Protein AF-A0A2M4ACA2-F1 (afdb_monomer)

Secondary structure (DSSP, 8-state):
--EEEE--SSS-EEEEEEEEPPS----------------------------S------------EEEEEEEEE-----EEEEEEEEPPPTHHHH--------TT---EEEEEEE--GGG-EEEEE-SEE--EEEEEEE-TTEEEEEEEE-GGGSS----S---TTSSPPPPEEEEEEEESS-EEEEEESSSEEE--SSSS--SS-EEEEEEETTTTEEEEEESSEEEEEETTEEEEEEE--SSS-EEEEEEETTEEEEEETT--EEEEEEE--SSS-EEEE-S-----SSPEEEEEEEEE-SS---SS---TT-GGGSS----TTS-SS--PPPPS------TTTTSS--S-S------HHHHHHHGGGS----TTHHHHSPPPPEEEEEEEETTS-EEEEEETTTEEEEEES-GGG--SEE--GGGGS-PPP--TT--THHHHHGGGTTS-SSPPPGGGS-SEEEEEEESGGG-EEEEEEE-SS-EEEEEEEE-SSSSSSEEEEE------------S-HHHHTS----GGGGGGS-HHHHHHHHHHHHHHT---EEEEEEETTEEEEEE-BSS-EEEEE-TT-PEEEEEE-TT--BS-EEEEEETTEEEEEEEE-TT-EEEEEE--TTSB-SSSS-EEEEE-SSEEEEEEEETTTTEEEEEEEEEEE--EEEEE-SSSEEEEE----TTS-PPEEEEEEEEEEETTTTEEPTT--EEPPTTEEEEEEEEEEEE-TTSTTSEEEEEEEEEEE---TTS---EEEEEEEEEE-PPBTTBGGGGEEEEEEEEEEESS-EEEEEEETBEEEEEETTEEEEEEEETTEEEEEEEEE-SS-EEEEEEETTEEEEEESSB-EEEEEEETTTTEEEEEEE--S-B-EEEEEEEEETTEEEEEEEETTSEEEEEE--TTSGGGTTTTBPEEEEEEE-SS-EEEEEEEEPP--GGGGGG--TTSTT-EEEEEEETTS-EEEE-PPPHHHHHHHHHHHHHHHHHSPPGGG--HHHHSS---SS--S---------HHHHHTTTTS-HHHHHHHHHHHTS-HHHHHHHHHHHHHHH---

pLDDT: mean 79.36, std 20.1, range [25.94, 96.56]

Radius of gyration: 36.26 Å; Cα contacts (8 Å, |Δi|>4): 2243; chains: 1; bounding box: 89×97×103 Å

Mean predicted aligned error: 13.57 Å

Nearest PDB structures (foldseek):
  8e3i-assembly1_A  TM=9.617E-01  e=9.626E-98  Homo sapiens
  6bm0-assembly1_A  TM=9.775E-01  e=2.712E-94  Homo sapiens
  6uro-assembly1_A  TM=9.650E-01  e=2.462E-94  Homo sapiens
  8r8r-assembly1_A  TM=9.529E-01  e=4.209E-96  Homo sapiens
  6dnh-assembly1_A  TM=9.650E-01  e=3.893E-93  Homo sapiens

Solvent-accessible surface area (backbone atoms only — not comparable to full-atom values): 61458 Å² total; per-residue (Å²): 137,54,70,47,76,48,86,45,68,42,20,57,22,38,34,32,37,50,42,79,53,81,91,82,73,87,79,74,94,70,95,70,79,87,72,82,84,78,84,86,82,86,91,84,84,92,82,91,82,94,83,71,76,91,72,75,82,76,79,74,84,77,84,49,74,48,78,44,83,76,47,73,47,87,50,58,7,23,26,48,19,58,27,68,39,75,62,81,56,76,76,64,72,76,48,91,63,79,78,75,79,64,86,92,69,70,61,47,33,41,38,29,22,10,20,43,46,71,45,2,20,41,36,39,40,33,68,38,48,71,64,47,73,81,49,74,44,86,45,84,64,62,68,44,55,37,54,33,52,30,67,86,59,46,92,67,98,61,96,73,89,78,74,89,88,79,63,80,78,68,38,35,36,34,39,40,35,16,27,90,62,25,28,51,44,29,41,46,54,98,60,80,42,80,56,85,97,48,52,68,71,43,79,44,32,50,78,48,62,43,55,29,68,90,41,45,27,36,39,42,32,37,50,53,35,42,35,38,27,46,75,59,45,64,74,48,78,46,78,57,87,74,93,53,49,53,47,49,73,26,78,39,73,53,37,39,39,39,28,31,70,76,13,45,62,49,45,30,34,62,45,82,60,105,56,83,70,43,78,41,75,54,88,66,71,73,75,48,76,68,35,40,63,24,56,24,46,32,70,43,43,48,72,58,93,30,69,67,83,75,67,84,73,63,67,82,81,47,90,85,76,81,77,92,83,80,74,85,76,93,76,84,79,83,78,92,84,76,83,87,78,74,88,70,66,83,80,75,71,82,96,79,87,88,82,81,80,79,56,73,68,65,62,59,62,66,63,77,77,60,89,71,72,55,82,64,55,68,80,69,53,85,46,82,73,44,43,36,38,37,40,29,30,71,82,24,31,39,37,34,23,39,54,87,75,61,46,83,50,45,36,30,73,49,58,46,40,44,55,62,59,52,59,59,53,60,69,82,48,85,76,74,79,81,65,94,83,72,71,78,65,67,68,64,59,68,72,64,75,86,60,70,100,65,77,78,58,75,65,38,36,55,67,40,46,46,52,47,56,35,31,60,83,22,57,43,46,37,40,39,36,31,36,61,57,42,72,48,44,27,39,61,45,82,34,93,62,60,65,38,27,46,38,34,36,51,52,91,68,88,73,71,57,44,46,61,82,63,62,54,76,85,58,63,76,61,80,93,71,68,79,88,74,53,88,84,58,62,75,66,60,60,49,53,51,53,48,44,52,49,40,72,48,60,75,40,72,36,77,39,75,53,46,68,85,41,33,37,37,40,37,38,17,62,54,22,33,43,35,37,27,47,75,89,66,59,81,25,63,36,37,50,34,89,91,52,30,26,63,27,58,34,62,37,31,36,87,92,37,71,33,10,29,34,35,26,37,82,88,31,32,43,37,38,29,35,64,62,81,78,46,43,66,90,42,81,44,38,34,32,78,44,81,66,52,27,18,33,50,43,41,34,49,42,76,93,82,62,35,33,42,36,34,37,39,42,78,41,81,36,57,64,49,60,44,77,78,87,84,57,81,43,83,45,72,65,87,77,56,91,87,51,85,65,53,75,36,59,42,27,33,41,34,41,33,40,73,88,80,68,43,69,33,70,98,40,64,45,74,54,55,86,41,30,40,79,60,25,73,40,71,30,49,29,53,31,90,89,36,96,83,39,48,43,75,33,43,37,38,21,20,28,38,63,64,52,91,90,44,89,47,32,11,36,41,39,33,32,37,82,43,84,46,83,44,53,92,97,39,76,66,40,27,58,40,77,40,85,61,39,80,45,81,38,91,26,28,23,33,18,55,44,41,42,87,31,24,44,33,36,25,40,43,44,29,39,38,32,27,40,73,51,96,75,40,76,45,81,64,32,62,44,84,54,80,76,44,40,61,44,47,49,60,56,70,52,36,36,42,39,33,20,51,54,57,20,45,35,36,34,35,56,40,76,94,76,50,41,61,42,83,58,26,29,43,88,59,75,33,45,47,60,33,70,46,73,38,40,45,60,92,46,65,35,39,39,35,24,27,79,68,8,29,42,35,31,32,33,81,46,42,88,42,76,88,12,66,70,24,48,31,47,40,74,56,26,37,32,28,73,76,53,41,41,48,30,68,52,75,44,71,45,66,80,64,82,84,48,63,89,65,70,67,85,71,53,65,71,20,30,36,32,36,36,30,18,48,79,40,48,78,51,72,50,70,79,66,51,69,70,60,45,54,54,51,44,51,48,40,60,51,46,68,74,72,51,90,45,77,95,71,53,57,65,73,70,58,34,43,68,68,68,98,63,93,63,103,64,81,88,52,70,64,68,77,63,60,76,65,49,56,50,54,76,67,44,23,53,66,57,40,50,54,54,22,58,74,72,71,52,58,60,67,59,56,53,46,54,52,51,51,53,52,55,44,66,58,63,71

Sequence (1069 aa):
TEYLFLGSRLGNSLLLRFREKDESLVITIDDSGTVEKEQKRQRLEEEELEVYGSGYKTSVQLTSYIFEVCDSVLNVGPIAHMAVGERICEEEMEEGAEVQFVPNKLDVEVVTASGHGKNGALCVLQSSIKPQVITSFGLSGCLDVWTVFDEAAGPGGVAGARKPEDAPLPNHAFMILSQEGATMVLQTGEEINEIENTGFATDVPTIHVGNIGTNRFIVQVTTKSIRLLQGTRLLQNIPIDLGCPLASVSIVDPYVCVRSSEGRVITLALREGKGTPRLAVNKNTISASPPVIAISAYRDVSGMFTRKLEDSFDVSKGGGATSAYSSGFGSMKPEPNMKIEDEEDLLYGESGRSFKVTSMADMALADKGGGNADFWLKYMQQVKPTYWLLAARDNGNLEIYSMPDLKLAYLISNVGNGNKVLSDSMEFVPLPMAKPGTSQEDATSAFGASFGSGGVPVSLLPKEILMVALGSYGSRPILFIRLEQDLLMYRVFRYAKGHLKLRFKRLTSSVTCPAFRTVPARLANLPDKPASDATESNGKDTQEHATKVQYENISMIRYFGNVSGYAGVAVCGEKPYFLFLTGHGELRSHRLYARTVMKAFAPFNNVNCPNGFLYFDEQYQLKISILPTYLSYDSVWPVRKIPLRSSPKQIVYHRENRVYCVVMDAEEICNKYYRFNGEDKELTEENKGERFLYPMGHQFSVVLVNPAAWEIVPDTAIALEDWEHVVSLKNVSLAYEGARSGLKEYIAVGTNFNYSEDITSRGRLLLYDIIEVVPEPGKPLTKHKFKEVIVKDQKGPVSAISHVCGFLVGAVGQKVYLWQMKDDDLVGVAFIDTNIFVHQMVSIKSLILVADVYKSVSLLRFQDEFRTLSLVSRDYHPLNVYQVEYLVDNTNLGFLVADDQANLITYMYQPESRESFGGQRLLRKGDYHLGQRVNAMFRVQCDFHESDVMRRTLNYDNKHTTFFATLDGGFGFVLPLPEKTYRRLFMLQNVLLTHSPHTCGLNPKAYRTIKQSRALPINPSRCVVDGDLVWSFLELPANEKQEVAKKIGTRIEEICADLMEIEHVAHAF

InterPro domains:
  IPR004871 RSE1/DDB1/CPSF1, C-terminal [PF03178] (699-1034)
  IPR015943 WD40/YVTN repeat-like-containing domain superfamily [G3DSA:2.130.10.10] (599-975)
  IPR050358 RSE1/DDB1/CPSF1 [PTHR10644] (3-1055)
  IPR058543 RSE1/DDB1/CPSF1, second beta-propeller [PF23726] (131-625)

Structure (mmCIF, N/CA/C/O backbone):
data_AF-A0A2M4ACA2-F1
#
_entry.id   AF-A0A2M4ACA2-F1
#
loop_
_atom_site.group_PDB
_atom_site.id
_atom_site.type_symbol
_atom_site.label_atom_id
_atom_site.label_alt_id
_atom_site.label_comp_id
_atom_site.label_asym_id
_atom_site.label_entity_id
_atom_site.label_seq_id
_atom_site.pdbx_PDB_ins_code
_atom_site.Cartn_x
_atom_site.Cartn_y
_atom_site.Cartn_z
_atom_site.occupancy
_atom_site.B_iso_or_equiv
_atom_site.auth_seq_id
_atom_site.auth_comp_id
_atom_site.auth_asym_id
_atom_site.auth_atom_id
_atom_site.pdbx_PDB_model_num
ATOM 1 N N . THR A 1 1 ? 1.004 -35.239 13.442 1.00 54.09 1 THR A N 1
ATOM 2 C CA . THR A 1 1 ? 0.339 -34.156 12.679 1.00 54.09 1 THR A CA 1
ATOM 3 C C . THR A 1 1 ? 1.265 -33.667 11.586 1.00 54.09 1 THR A C 1
ATOM 5 O O . THR A 1 1 ? 2.355 -33.201 11.891 1.00 54.09 1 THR A O 1
ATOM 8 N N . GLU A 1 2 ? 0.848 -33.811 10.332 1.00 80.62 2 GLU A N 1
ATOM 9 C CA . GLU A 1 2 ? 1.687 -33.713 9.131 1.00 80.62 2 GLU A CA 1
ATOM 10 C C . GLU A 1 2 ? 1.414 -32.411 8.352 1.00 80.62 2 GLU A C 1
ATOM 12 O O . GLU A 1 2 ? 0.625 -32.384 7.408 1.00 80.62 2 GLU A O 1
ATOM 17 N N . TYR A 1 3 ? 2.035 -31.302 8.768 1.00 91.19 3 TYR A N 1
ATOM 18 C CA . TYR A 1 3 ? 1.933 -30.010 8.074 1.00 91.19 3 TYR A CA 1
ATOM 19 C C . TYR A 1 3 ? 3.305 -29.515 7.616 1.00 91.19 3 TYR A C 1
ATOM 21 O O . TYR A 1 3 ? 4.304 -29.705 8.309 1.00 91.19 3 TYR A O 1
ATOM 29 N N . LEU A 1 4 ? 3.339 -28.842 6.468 1.00 93.56 4 LEU A N 1
ATOM 30 C CA . LEU A 1 4 ? 4.533 -28.254 5.870 1.00 93.56 4 LEU A CA 1
ATOM 31 C C . LEU A 1 4 ? 4.231 -26.821 5.424 1.00 93.56 4 LEU A C 1
ATOM 33 O O . LEU A 1 4 ? 3.318 -26.599 4.634 1.00 93.56 4 LEU A O 1
ATOM 37 N N . PHE A 1 5 ? 5.004 -25.847 5.902 1.00 95.62 5 PHE A N 1
ATOM 38 C CA . PHE A 1 5 ? 4.910 -24.465 5.432 1.00 95.62 5 PHE A CA 1
ATOM 39 C C . PHE A 1 5 ? 5.977 -24.186 4.371 1.00 95.62 5 PHE A C 1
ATOM 41 O O . PHE A 1 5 ? 7.172 -24.342 4.624 1.00 95.62 5 PHE A O 1
ATOM 48 N N . LEU A 1 6 ? 5.540 -23.749 3.193 1.00 95.56 6 LEU A N 1
ATOM 49 C CA . LEU A 1 6 ? 6.388 -23.384 2.066 1.00 95.56 6 LEU A CA 1
ATOM 50 C C . LEU A 1 6 ? 6.410 -21.863 1.910 1.00 95.56 6 LEU A C 1
ATOM 52 O O . LEU A 1 6 ? 5.546 -21.273 1.257 1.00 95.56 6 LEU A O 1
ATOM 56 N N . GLY A 1 7 ? 7.421 -21.231 2.508 1.00 95.69 7 GLY A N 1
ATOM 57 C CA . GLY A 1 7 ? 7.698 -19.809 2.317 1.00 95.69 7 GLY A CA 1
ATOM 58 C C . GLY A 1 7 ? 8.234 -19.540 0.911 1.00 95.69 7 GLY A C 1
ATOM 59 O O . GLY A 1 7 ? 9.256 -20.103 0.521 1.00 95.69 7 GLY A O 1
ATOM 60 N N . SER A 1 8 ? 7.563 -18.674 0.152 1.00 94.25 8 SER A N 1
ATOM 61 C CA . SER A 1 8 ? 7.957 -18.315 -1.213 1.00 94.25 8 SER A CA 1
ATOM 62 C C . SER A 1 8 ? 8.037 -16.805 -1.389 1.00 94.25 8 SER A C 1
ATOM 64 O O . SER A 1 8 ? 7.089 -16.083 -1.090 1.00 94.25 8 SER A O 1
ATOM 66 N N . ARG A 1 9 ? 9.160 -16.336 -1.945 1.00 92.81 9 ARG A N 1
ATOM 67 C CA . ARG A 1 9 ? 9.325 -14.940 -2.382 1.00 92.81 9 ARG A CA 1
ATOM 68 C C . ARG A 1 9 ? 8.769 -14.672 -3.782 1.00 92.81 9 ARG A C 1
ATOM 70 O O . ARG A 1 9 ? 8.590 -13.516 -4.127 1.00 92.81 9 ARG A O 1
ATOM 77 N N . LEU A 1 10 ? 8.552 -15.721 -4.584 1.00 92.81 10 LEU A N 1
ATOM 78 C CA . LEU A 1 10 ? 8.193 -15.646 -6.011 1.00 92.81 10 LEU A CA 1
ATOM 79 C C . LEU A 1 10 ? 6.691 -15.834 -6.276 1.00 92.81 10 LEU A C 1
ATOM 81 O O . LEU A 1 10 ? 6.248 -15.842 -7.421 1.00 92.81 10 LEU A O 1
ATOM 85 N N . GLY A 1 11 ? 5.916 -16.069 -5.223 1.00 91.31 11 GLY A N 1
ATOM 86 C CA . GLY A 1 11 ? 4.486 -16.332 -5.266 1.00 91.31 11 GLY A CA 1
ATOM 87 C C . GLY A 1 11 ? 3.926 -16.408 -3.851 1.00 91.31 11 GLY A C 1
ATOM 88 O O . GLY A 1 11 ? 4.647 -16.143 -2.890 1.00 91.31 11 GLY A O 1
ATOM 89 N N . ASN A 1 12 ? 2.651 -16.773 -3.718 1.00 94.25 12 ASN A N 1
ATOM 90 C CA . ASN A 1 12 ? 2.028 -16.927 -2.402 1.00 94.25 12 ASN A CA 1
ATOM 91 C C . ASN A 1 12 ? 2.744 -18.028 -1.607 1.00 94.25 12 ASN A C 1
ATOM 93 O O . ASN A 1 12 ? 3.106 -19.067 -2.165 1.00 94.25 12 ASN A O 1
ATOM 97 N N . SER A 1 13 ? 2.941 -17.797 -0.310 1.00 95.31 13 SER A N 1
ATOM 98 C CA . SER A 1 13 ? 3.450 -18.839 0.587 1.00 95.31 13 SER A CA 1
ATOM 99 C C . SER A 1 13 ? 2.301 -19.765 0.970 1.00 95.31 13 SER A C 1
ATOM 101 O O . SER A 1 13 ? 1.192 -19.284 1.190 1.00 95.31 13 SER A O 1
ATOM 103 N N . LEU A 1 14 ? 2.538 -21.073 1.030 1.00 95.62 14 LEU A N 1
ATOM 104 C CA . LEU A 1 14 ? 1.476 -22.071 1.200 1.00 95.62 14 LEU A CA 1
ATOM 105 C C . LEU A 1 14 ? 1.682 -22.883 2.476 1.00 95.62 14 LEU A C 1
ATOM 107 O O . LEU A 1 14 ? 2.800 -23.299 2.779 1.00 95.62 14 LEU A O 1
ATOM 111 N N . LEU A 1 15 ? 0.596 -23.158 3.190 1.00 95.00 15 LEU A N 1
ATOM 112 C CA . LEU A 1 15 ? 0.553 -24.184 4.225 1.00 95.00 15 LEU A CA 1
ATOM 113 C C . LEU A 1 15 ? -0.044 -25.451 3.618 1.00 95.00 15 LEU A C 1
ATOM 115 O O . LEU A 1 15 ? -1.187 -25.443 3.167 1.00 95.00 15 LEU A O 1
ATOM 119 N N . LEU A 1 16 ? 0.720 -26.536 3.621 1.00 94.50 16 LEU A N 1
ATOM 120 C CA . LEU A 1 16 ? 0.303 -27.832 3.107 1.00 94.50 16 LEU A CA 1
ATOM 121 C C . LEU A 1 16 ? 0.031 -28.802 4.255 1.00 94.50 16 LEU A C 1
ATOM 123 O O . LEU A 1 16 ? 0.763 -28.823 5.246 1.00 94.50 16 LEU A O 1
ATOM 127 N N . ARG A 1 17 ? -0.983 -29.645 4.093 1.00 92.44 17 ARG A N 1
ATOM 128 C CA . ARG A 1 17 ? -1.161 -30.880 4.859 1.00 92.44 17 ARG A CA 1
ATOM 129 C C . ARG A 1 17 ? -0.691 -32.034 3.995 1.00 92.44 17 ARG A C 1
ATOM 131 O O . ARG A 1 17 ? -1.136 -32.147 2.855 1.00 92.44 17 ARG A O 1
ATOM 138 N N . PHE A 1 18 ? 0.180 -32.879 4.528 1.00 91.56 18 PHE A N 1
ATOM 139 C CA . PHE A 1 18 ? 0.519 -34.135 3.874 1.00 91.56 18 PHE A CA 1
ATOM 140 C C . PHE A 1 18 ? -0.157 -35.304 4.588 1.00 91.56 18 PHE A C 1
ATOM 142 O O . PHE A 1 18 ? -0.544 -35.187 5.752 1.00 91.56 18 PHE A O 1
ATOM 149 N N . ARG A 1 19 ? -0.421 -36.371 3.835 1.00 89.19 19 ARG A N 1
ATOM 150 C CA . ARG A 1 19 ? -0.948 -37.640 4.339 1.00 89.19 19 ARG A CA 1
ATOM 151 C C . ARG A 1 19 ? -0.249 -38.778 3.624 1.00 89.19 19 ARG A C 1
ATOM 153 O O . ARG A 1 19 ? -0.148 -38.752 2.394 1.00 89.19 19 ARG A O 1
ATOM 160 N N . GLU A 1 20 ? 0.211 -39.763 4.379 1.00 86.56 20 GLU A N 1
ATOM 161 C CA . GLU A 1 20 ? 0.672 -41.028 3.817 1.00 86.56 20 GLU A CA 1
ATOM 162 C C . GLU A 1 20 ? -0.484 -41.724 3.083 1.00 86.56 20 GLU A C 1
ATOM 164 O O . GLU A 1 20 ? -1.621 -41.772 3.560 1.00 86.56 20 GLU A O 1
ATOM 169 N N . LYS A 1 21 ? -0.210 -42.209 1.875 1.00 82.44 21 LYS A N 1
ATOM 170 C CA . LYS A 1 21 ? -1.151 -43.005 1.095 1.00 82.44 21 LYS A CA 1
ATOM 171 C C . LYS A 1 21 ? -1.062 -44.444 1.600 1.00 82.44 21 LYS A C 1
ATOM 173 O O . LYS A 1 21 ? 0.005 -45.042 1.501 1.00 82.44 21 LYS A O 1
ATOM 178 N N . ASP A 1 22 ? -2.172 -44.986 2.100 1.00 69.94 22 ASP A N 1
ATOM 179 C CA . ASP A 1 22 ? -2.232 -46.363 2.604 1.00 69.94 22 ASP A CA 1
ATOM 180 C C . ASP A 1 22 ? -1.674 -47.362 1.565 1.00 69.94 22 ASP A C 1
ATOM 182 O O . ASP A 1 22 ? -2.083 -47.374 0.395 1.00 69.94 22 ASP A O 1
ATOM 186 N N . GLU A 1 23 ? -0.701 -48.177 1.990 1.00 61.72 23 GLU A N 1
ATOM 187 C CA . GLU A 1 23 ? 0.040 -49.131 1.159 1.00 61.72 23 GLU A CA 1
ATOM 188 C C . GLU A 1 23 ? -0.899 -50.097 0.412 1.00 61.72 23 GLU A C 1
ATOM 190 O O . GLU A 1 23 ? -1.490 -51.006 0.990 1.00 61.72 23 GLU A O 1
ATOM 195 N N . SER A 1 24 ? -1.013 -49.939 -0.910 1.00 47.62 24 SER A N 1
ATOM 196 C CA . SER A 1 24 ? -1.605 -50.964 -1.790 1.00 47.62 24 SER A CA 1
ATOM 197 C C . SER A 1 24 ? -0.946 -51.071 -3.170 1.00 47.62 24 SER A C 1
ATOM 199 O O . SER A 1 24 ? -1.452 -51.773 -4.041 1.00 47.62 24 SER A O 1
ATOM 201 N N . LEU A 1 25 ? 0.210 -50.434 -3.387 1.00 46.31 25 LEU A N 1
ATOM 202 C CA . LEU A 1 25 ? 0.979 -50.579 -4.626 1.00 46.31 25 LEU A CA 1
ATOM 203 C C . LEU A 1 25 ? 2.465 -50.761 -4.307 1.00 46.31 25 LEU A C 1
ATOM 205 O O . LEU A 1 25 ? 3.245 -49.814 -4.330 1.00 46.31 25 LEU A O 1
ATOM 209 N N . VAL A 1 26 ? 2.853 -52.006 -4.020 1.00 43.12 26 VAL A N 1
ATOM 210 C CA . VAL A 1 26 ? 4.250 -52.435 -4.135 1.00 43.12 26 VAL A CA 1
ATOM 211 C C . VAL A 1 26 ? 4.572 -52.435 -5.627 1.00 43.12 26 VAL A C 1
ATOM 213 O O . VAL A 1 26 ? 4.203 -53.361 -6.344 1.00 43.12 26 VAL A O 1
ATOM 216 N N . ILE A 1 27 ? 5.200 -51.369 -6.119 1.00 46.69 27 ILE A N 1
ATOM 217 C CA . ILE A 1 27 ? 5.740 -51.348 -7.479 1.00 46.69 27 ILE A CA 1
ATOM 218 C C . ILE A 1 27 ? 7.030 -52.172 -7.437 1.00 46.69 27 ILE A C 1
ATOM 220 O O . ILE A 1 27 ? 8.069 -51.687 -6.987 1.00 46.69 27 ILE A O 1
ATOM 224 N N . THR A 1 28 ? 6.970 -53.437 -7.858 1.00 40.62 28 THR A N 1
ATOM 225 C CA . THR A 1 28 ? 8.178 -54.174 -8.237 1.00 40.62 28 THR A CA 1
ATOM 226 C C . THR A 1 28 ? 8.679 -53.575 -9.545 1.00 40.62 28 THR A C 1
ATOM 228 O O . THR A 1 28 ? 7.932 -53.460 -10.515 1.00 40.62 28 THR A O 1
ATOM 231 N N . ILE A 1 29 ? 9.934 -53.126 -9.568 1.00 44.25 29 ILE A N 1
ATOM 232 C CA . ILE A 1 29 ? 10.605 -52.734 -10.811 1.00 44.25 29 ILE A CA 1
ATOM 233 C C . ILE A 1 29 ? 10.866 -54.035 -11.582 1.00 44.25 29 ILE A C 1
ATOM 235 O O . ILE A 1 29 ? 11.928 -54.638 -11.442 1.00 44.25 29 ILE A O 1
ATOM 239 N N . ASP A 1 30 ? 9.863 -54.510 -12.318 1.00 37.19 30 ASP A N 1
ATOM 240 C CA . ASP A 1 30 ? 10.009 -55.594 -13.283 1.00 37.19 30 ASP A CA 1
ATOM 241 C C . ASP A 1 30 ? 10.263 -54.980 -14.659 1.00 37.19 30 ASP A C 1
ATOM 243 O O . ASP A 1 30 ? 9.390 -54.369 -15.278 1.00 37.19 30 ASP A O 1
ATOM 247 N N . ASP A 1 31 ? 11.498 -55.154 -15.118 1.00 42.00 31 ASP A N 1
ATOM 248 C CA . ASP A 1 31 ? 12.045 -54.716 -16.399 1.00 42.00 31 ASP A CA 1
ATOM 249 C C . ASP A 1 31 ? 11.435 -55.534 -17.561 1.00 42.00 31 ASP A C 1
ATOM 251 O O . ASP A 1 31 ? 12.086 -56.347 -18.215 1.00 42.00 31 ASP A O 1
ATOM 255 N N . SER A 1 32 ? 10.126 -55.383 -17.781 1.00 35.22 32 SER A N 1
ATOM 256 C CA . SER A 1 32 ? 9.380 -56.062 -18.849 1.00 35.22 32 SER A CA 1
ATOM 257 C C . SER A 1 32 ? 8.680 -55.065 -19.769 1.00 35.22 32 SER A C 1
ATOM 259 O O . SER A 1 32 ? 7.472 -55.098 -19.989 1.00 35.22 32 SER A O 1
ATOM 261 N N . GLY A 1 33 ? 9.483 -54.191 -20.377 1.00 33.59 33 GLY A N 1
ATOM 262 C CA . GLY A 1 33 ? 9.130 -53.615 -21.667 1.00 33.59 33 GLY A CA 1
ATOM 263 C C . GLY A 1 33 ? 9.146 -54.722 -22.721 1.00 33.59 33 GLY A C 1
ATOM 264 O O . GLY A 1 33 ? 10.201 -55.252 -23.068 1.00 33.59 33 GLY A O 1
ATOM 265 N N . THR A 1 34 ? 7.975 -55.096 -23.228 1.00 32.22 34 THR A N 1
ATOM 266 C CA . THR A 1 34 ? 7.829 -55.912 -24.435 1.00 32.22 34 THR A CA 1
ATOM 267 C C . THR A 1 34 ? 8.446 -55.175 -25.621 1.00 32.22 34 THR A C 1
ATOM 269 O O . THR A 1 34 ? 7.786 -54.372 -26.275 1.00 32.22 34 THR A O 1
ATOM 272 N N . VAL A 1 35 ? 9.721 -55.447 -25.890 1.00 32.47 35 VAL A N 1
ATOM 273 C CA . VAL A 1 35 ? 10.373 -55.112 -27.156 1.00 32.47 35 VAL A CA 1
ATOM 274 C C . VAL A 1 35 ? 10.042 -56.227 -28.143 1.00 32.47 35 VAL A C 1
ATOM 276 O O . VAL A 1 35 ? 10.388 -57.394 -27.934 1.00 32.47 35 VAL A O 1
ATOM 279 N N . GLU A 1 36 ? 9.328 -55.871 -29.208 1.00 32.69 36 GLU A N 1
ATOM 280 C CA . GLU A 1 36 ? 9.116 -56.742 -30.358 1.00 32.69 36 GLU A CA 1
ATOM 281 C C . GLU A 1 36 ? 10.470 -57.175 -30.941 1.00 32.69 36 GLU A C 1
ATOM 283 O O . GLU A 1 36 ? 11.371 -56.375 -31.186 1.00 32.69 36 GLU A O 1
ATOM 288 N N . LYS A 1 37 ? 10.625 -58.490 -31.116 1.00 31.14 37 LYS A N 1
ATOM 289 C CA . LYS A 1 37 ? 11.830 -59.130 -31.643 1.00 31.14 37 LYS A CA 1
ATOM 290 C C . LYS A 1 37 ? 11.977 -58.866 -33.143 1.00 31.14 37 LYS A C 1
ATOM 292 O O . LYS A 1 37 ? 11.259 -59.482 -33.928 1.00 31.14 37 LYS A O 1
ATOM 297 N N . GLU A 1 38 ? 13.020 -58.142 -33.538 1.00 31.27 38 GLU A N 1
ATOM 298 C CA . GLU A 1 38 ? 13.722 -58.410 -34.798 1.00 31.27 38 GLU A CA 1
ATOM 299 C C . GLU A 1 38 ? 14.926 -59.338 -34.577 1.00 31.27 38 GLU A C 1
ATOM 301 O O . GLU A 1 38 ? 15.543 -59.399 -33.512 1.00 31.27 38 GLU A O 1
ATOM 306 N N . GLN A 1 39 ? 15.189 -60.168 -35.584 1.00 32.06 39 GLN A N 1
ATOM 307 C CA . GLN A 1 39 ? 15.990 -61.383 -35.496 1.00 32.06 39 GLN A CA 1
ATOM 308 C C . GLN A 1 39 ? 17.492 -61.170 -35.760 1.00 32.06 39 GLN A C 1
ATOM 310 O O . GLN A 1 39 ? 17.887 -60.642 -36.790 1.00 32.06 39 GLN A O 1
ATOM 315 N N . LYS A 1 40 ? 18.290 -61.824 -34.900 1.00 33.53 40 LYS A N 1
ATOM 316 C CA . LYS A 1 40 ? 19.587 -62.501 -35.140 1.00 33.53 40 LYS A CA 1
ATOM 317 C C . LYS A 1 40 ? 20.801 -61.674 -35.609 1.00 33.53 40 LYS A C 1
ATOM 319 O O . LYS A 1 40 ? 20.973 -61.438 -36.800 1.00 33.53 40 LYS A O 1
ATOM 324 N N . ARG A 1 41 ? 21.822 -61.633 -34.733 1.00 29.41 41 ARG A N 1
ATOM 325 C CA . ARG A 1 41 ? 23.114 -62.333 -34.954 1.00 29.41 41 ARG A CA 1
ATOM 326 C C . ARG A 1 41 ? 23.899 -62.589 -33.647 1.00 29.41 41 ARG A C 1
ATOM 328 O O . ARG A 1 41 ? 23.688 -61.915 -32.653 1.00 29.41 41 ARG A O 1
ATOM 335 N N . GLN A 1 42 ? 24.696 -63.664 -33.687 1.00 30.62 42 GLN A N 1
ATOM 336 C CA . GLN A 1 42 ? 25.367 -64.459 -32.627 1.00 30.62 42 GLN A CA 1
ATOM 337 C C . GLN A 1 42 ? 26.375 -63.650 -31.778 1.00 30.62 42 GLN A C 1
ATOM 339 O O . GLN A 1 42 ? 27.038 -62.788 -32.338 1.00 30.62 42 GLN A O 1
ATOM 344 N N . ARG A 1 43 ? 26.460 -63.758 -30.439 1.00 30.12 43 ARG A N 1
ATOM 345 C CA . ARG A 1 43 ? 26.841 -64.854 -29.502 1.00 30.12 43 ARG A CA 1
ATOM 346 C C . ARG A 1 43 ? 28.336 -65.229 -29.521 1.00 30.12 43 ARG A C 1
ATOM 348 O O . ARG A 1 43 ? 28.733 -66.013 -30.371 1.00 30.12 43 ARG A O 1
ATOM 355 N N . LEU A 1 44 ? 29.061 -64.697 -28.530 1.00 30.84 44 LEU A N 1
ATOM 356 C CA . LEU A 1 44 ? 30.318 -65.082 -27.844 1.00 30.84 44 LEU A CA 1
ATOM 357 C C . LEU A 1 44 ? 30.332 -64.126 -26.620 1.00 30.84 44 LEU A C 1
ATOM 359 O O . LEU A 1 44 ? 30.053 -62.949 -26.822 1.00 30.84 44 LEU A O 1
ATOM 363 N N . GLU A 1 45 ? 30.548 -64.436 -25.351 1.00 32.22 45 GLU A N 1
ATOM 364 C CA . GLU A 1 45 ? 30.928 -65.600 -24.551 1.00 32.22 45 GLU A CA 1
ATOM 365 C C . GLU A 1 45 ? 30.704 -65.096 -23.102 1.00 32.22 45 GLU A C 1
ATOM 367 O O . GLU A 1 45 ? 31.227 -64.042 -22.742 1.00 32.22 45 GLU A O 1
ATOM 372 N N . GLU A 1 46 ? 29.855 -65.757 -22.309 1.00 36.16 46 GLU A N 1
ATOM 373 C CA . GLU A 1 46 ? 29.813 -65.576 -20.850 1.00 36.16 46 GLU A CA 1
ATOM 374 C C . GLU A 1 46 ? 30.727 -66.639 -20.251 1.00 36.16 46 GLU A C 1
ATOM 376 O O . GLU A 1 46 ? 30.479 -67.816 -20.487 1.00 36.16 46 GLU A O 1
ATOM 381 N N . GLU A 1 47 ? 31.736 -66.236 -19.484 1.00 36.41 47 GLU A N 1
ATOM 382 C CA . GLU A 1 47 ? 32.176 -66.927 -18.268 1.00 36.41 47 GLU A CA 1
ATOM 383 C C . GLU A 1 47 ? 33.228 -66.062 -17.550 1.00 36.41 47 GLU A C 1
ATOM 385 O O . GLU A 1 47 ? 34.071 -65.438 -18.185 1.00 36.41 47 GLU A O 1
ATOM 390 N N . GLU A 1 48 ? 33.146 -66.042 -16.215 1.00 38.38 48 GLU A N 1
ATOM 391 C CA . GLU A 1 48 ? 34.079 -65.426 -15.253 1.00 38.38 48 GLU A CA 1
ATOM 392 C C . GLU A 1 48 ? 33.910 -63.925 -14.940 1.00 38.38 48 GLU A C 1
ATOM 394 O O . GLU A 1 48 ? 34.656 -63.086 -15.431 1.00 38.38 48 GLU A O 1
ATOM 399 N N . LEU A 1 49 ? 32.999 -63.594 -14.005 1.00 39.16 49 LEU A N 1
ATOM 400 C CA . LEU A 1 49 ? 33.338 -62.788 -12.810 1.00 39.16 49 LEU A CA 1
ATOM 401 C C . LEU A 1 49 ? 32.199 -62.777 -11.755 1.00 39.16 49 LEU A C 1
ATOM 403 O O . LEU A 1 49 ? 31.629 -61.740 -11.419 1.00 39.16 49 LEU A O 1
ATOM 407 N N . GLU A 1 50 ? 31.876 -63.932 -11.167 1.00 40.84 50 GLU A N 1
ATOM 408 C CA . GLU A 1 50 ? 31.131 -63.989 -9.895 1.00 40.84 50 GLU A CA 1
ATOM 409 C C . GLU A 1 50 ? 32.103 -63.802 -8.714 1.00 40.84 50 GLU A C 1
ATOM 411 O O . GLU A 1 50 ? 32.549 -64.768 -8.101 1.00 40.84 50 GLU A O 1
ATOM 416 N N . VAL A 1 51 ? 32.477 -62.553 -8.397 1.00 39.34 51 VAL A N 1
ATOM 417 C CA . VAL A 1 51 ? 33.288 -62.226 -7.195 1.00 39.34 51 VAL A CA 1
ATOM 418 C C . VAL A 1 51 ? 32.783 -60.966 -6.473 1.00 39.34 51 VAL A C 1
ATOM 420 O O . VAL A 1 51 ? 33.543 -60.239 -5.847 1.00 39.34 51 VAL A O 1
ATOM 423 N N . TYR A 1 52 ? 31.477 -60.706 -6.494 1.00 38.50 52 TYR A N 1
ATOM 424 C CA . TYR A 1 52 ? 30.839 -59.890 -5.458 1.00 38.50 52 TYR A CA 1
ATOM 425 C C . TYR A 1 52 ? 29.527 -60.561 -5.065 1.00 38.50 52 TYR A C 1
ATOM 427 O O . TYR A 1 52 ? 28.716 -60.900 -5.920 1.00 38.50 52 TYR A O 1
ATOM 435 N N . GLY A 1 53 ? 29.392 -60.840 -3.766 1.00 34.78 53 GLY A N 1
ATOM 436 C CA . GLY A 1 53 ? 28.345 -61.681 -3.199 1.00 34.78 53 GLY A CA 1
ATOM 437 C C . GLY A 1 53 ? 26.929 -61.264 -3.582 1.00 34.78 53 GLY A C 1
ATOM 438 O O . GLY A 1 53 ? 26.676 -60.130 -3.979 1.00 34.78 53 GLY A O 1
ATOM 439 N N . SER A 1 54 ? 26.006 -62.206 -3.409 1.00 39.31 54 SER A N 1
ATOM 440 C CA . SER A 1 54 ? 24.559 -62.028 -3.488 1.00 39.31 54 SER A CA 1
ATOM 441 C C . SER A 1 54 ? 24.094 -60.784 -2.719 1.00 39.31 54 SER A C 1
ATOM 443 O O . SER A 1 54 ? 23.767 -60.829 -1.532 1.00 39.31 54 SER A O 1
ATOM 445 N N . GLY A 1 55 ? 24.054 -59.646 -3.412 1.00 34.88 55 GLY A N 1
ATOM 446 C CA . GLY A 1 55 ? 23.418 -58.437 -2.924 1.00 34.88 55 GLY A CA 1
ATOM 447 C C . GLY A 1 55 ? 21.939 -58.733 -2.746 1.00 34.88 55 GLY A C 1
ATOM 448 O O . GLY A 1 55 ? 21.238 -59.027 -3.714 1.00 34.88 55 GLY A O 1
ATOM 449 N N . TYR A 1 56 ? 21.469 -58.697 -1.501 1.00 37.94 56 TYR A N 1
ATOM 450 C CA . TYR A 1 56 ? 20.048 -58.689 -1.188 1.00 37.94 56 TYR A CA 1
ATOM 451 C C . TYR A 1 56 ? 19.353 -57.678 -2.104 1.00 37.94 56 TYR A C 1
ATOM 453 O O . TYR A 1 56 ? 19.700 -56.497 -2.096 1.00 37.94 56 TYR A O 1
ATOM 461 N N . LYS A 1 57 ? 18.367 -58.131 -2.887 1.00 38.94 57 LYS A N 1
ATOM 462 C CA . LYS A 1 57 ? 17.407 -57.239 -3.542 1.00 38.94 57 LYS A CA 1
ATOM 463 C C . LYS A 1 57 ? 16.703 -56.455 -2.434 1.00 38.94 57 LYS A C 1
ATOM 465 O O . LYS A 1 57 ? 15.766 -56.958 -1.820 1.00 38.94 57 LYS A O 1
ATOM 470 N N . THR A 1 58 ? 17.178 -55.254 -2.126 1.00 41.34 58 THR A N 1
ATOM 471 C CA . THR A 1 58 ? 16.477 -54.334 -1.233 1.00 41.34 58 THR A CA 1
ATOM 472 C C . THR A 1 58 ? 15.238 -53.848 -1.973 1.00 41.34 58 THR A C 1
ATOM 474 O O . THR A 1 58 ? 15.316 -52.919 -2.775 1.00 41.34 58 THR A O 1
ATOM 477 N N . SER A 1 59 ? 14.095 -54.495 -1.746 1.00 45.16 59 SER A N 1
ATOM 478 C CA . SER A 1 59 ? 12.793 -53.910 -2.055 1.00 45.16 59 SER A CA 1
ATOM 479 C C . SER A 1 59 ? 12.643 -52.663 -1.185 1.00 45.16 59 SER A C 1
ATOM 481 O O . SER A 1 59 ? 12.320 -52.763 -0.001 1.00 45.16 59 SER A O 1
ATOM 483 N N . VAL A 1 60 ? 12.958 -51.492 -1.735 1.00 55.56 60 VAL A N 1
ATOM 484 C CA . VAL A 1 60 ? 12.702 -50.226 -1.050 1.00 55.56 60 VAL A CA 1
ATOM 485 C C . VAL A 1 60 ? 11.186 -50.053 -1.027 1.00 55.56 60 VAL A C 1
ATOM 487 O O . VAL A 1 60 ? 10.577 -49.827 -2.070 1.00 55.56 60 VAL A O 1
ATOM 490 N N . GLN A 1 61 ? 10.565 -50.206 0.144 1.00 56.72 61 GLN A N 1
ATOM 491 C CA . GLN A 1 61 ? 9.188 -49.760 0.342 1.00 56.72 61 GLN A CA 1
ATOM 492 C C . GLN A 1 61 ? 9.177 -48.240 0.167 1.00 56.72 61 GLN A C 1
ATOM 494 O O . GLN A 1 61 ? 9.697 -47.501 1.002 1.00 56.72 61 GLN A O 1
ATOM 499 N N . LEU A 1 62 ? 8.658 -47.780 -0.969 1.00 68.94 62 LEU A N 1
ATOM 500 C CA . LEU A 1 62 ? 8.449 -46.364 -1.231 1.00 68.94 62 LEU A CA 1
ATOM 501 C C . LEU A 1 62 ? 7.096 -45.979 -0.635 1.00 68.94 62 LEU A C 1
ATOM 503 O O . LEU A 1 62 ? 6.049 -46.319 -1.187 1.00 68.94 62 LEU A O 1
ATOM 507 N N . THR A 1 63 ? 7.115 -45.269 0.489 1.00 75.62 63 THR A N 1
ATOM 508 C CA . THR A 1 63 ? 5.918 -44.612 1.016 1.00 75.62 63 THR A CA 1
ATOM 509 C C . THR A 1 63 ? 5.592 -43.411 0.127 1.00 75.62 63 THR A C 1
ATOM 511 O O . THR A 1 63 ? 6.473 -42.646 -0.274 1.00 75.62 63 THR A O 1
ATOM 514 N N . SER A 1 64 ? 4.322 -43.261 -0.252 1.00 83.31 64 SER A N 1
ATOM 515 C CA . SER A 1 64 ? 3.873 -42.141 -1.089 1.00 83.31 64 SER A CA 1
ATOM 516 C C . SER A 1 64 ? 3.004 -41.194 -0.274 1.00 83.31 64 SER A C 1
ATOM 518 O O . SER A 1 64 ? 2.205 -41.636 0.547 1.00 83.31 64 SER A O 1
ATOM 520 N N . TYR A 1 65 ? 3.157 -39.891 -0.500 1.00 89.12 65 TYR A N 1
ATOM 521 C CA . TYR A 1 65 ? 2.458 -38.850 0.251 1.00 89.12 65 TYR A CA 1
ATOM 522 C C . TYR A 1 65 ? 1.571 -38.016 -0.671 1.00 89.12 65 TYR A C 1
ATOM 524 O O . TYR A 1 65 ? 1.960 -37.675 -1.790 1.00 89.12 65 TYR A O 1
ATOM 532 N N . ILE A 1 66 ? 0.384 -37.660 -0.185 1.00 90.12 66 ILE A N 1
ATOM 533 C CA . ILE A 1 66 ? -0.548 -36.742 -0.846 1.00 90.12 66 ILE A CA 1
ATOM 534 C C . ILE A 1 66 ? -0.484 -35.401 -0.121 1.00 90.12 66 ILE A C 1
ATOM 536 O O . ILE A 1 66 ? -0.638 -35.358 1.097 1.00 90.12 66 ILE A O 1
ATOM 540 N N . PHE A 1 67 ? -0.284 -34.315 -0.870 1.00 93.06 67 PHE A N 1
ATOM 541 C CA . PHE A 1 67 ? -0.234 -32.950 -0.346 1.00 93.06 67 PHE A CA 1
ATOM 542 C C . PHE A 1 67 ? -1.509 -32.181 -0.709 1.00 93.06 67 PHE A C 1
ATOM 544 O O . PHE A 1 67 ? -1.921 -32.160 -1.866 1.00 93.06 67 PHE A O 1
ATOM 551 N N . GLU A 1 68 ? -2.096 -31.505 0.271 1.00 93.94 68 GLU A N 1
ATOM 552 C CA . GLU A 1 68 ? -3.281 -30.655 0.138 1.00 93.94 68 GLU A CA 1
ATOM 553 C C . GLU A 1 68 ? -2.957 -29.244 0.638 1.00 93.94 68 GLU A C 1
ATOM 555 O O . GLU A 1 68 ? -2.319 -29.087 1.679 1.00 93.94 68 GLU A O 1
ATOM 560 N N . VAL A 1 69 ? -3.381 -28.210 -0.094 1.00 94.50 69 VAL A N 1
ATOM 561 C CA . VAL A 1 69 ? -3.191 -26.811 0.318 1.00 94.50 69 VAL A CA 1
ATOM 562 C C . VAL A 1 69 ? -4.258 -26.442 1.348 1.00 94.50 69 VAL A C 1
ATOM 564 O O . VAL A 1 69 ? -5.444 -26.468 1.039 1.00 94.50 69 VAL A O 1
ATOM 567 N N . CYS A 1 70 ? -3.833 -26.083 2.558 1.00 92.56 70 CYS A N 1
ATOM 568 C CA . CYS A 1 70 ? -4.713 -25.686 3.660 1.00 92.56 70 CYS A CA 1
ATOM 569 C C . CYS A 1 70 ? -4.903 -24.171 3.755 1.00 92.56 70 CYS A C 1
ATOM 571 O O . CYS A 1 70 ? -5.996 -23.714 4.065 1.00 92.56 70 CYS A O 1
ATOM 573 N N . ASP A 1 71 ? -3.832 -23.403 3.546 1.00 92.88 71 ASP A N 1
ATOM 574 C CA . ASP A 1 71 ? -3.845 -21.943 3.663 1.00 92.88 71 ASP A CA 1
ATOM 575 C C . ASP A 1 71 ? -2.817 -21.322 2.706 1.00 92.88 71 ASP A C 1
ATOM 577 O O . ASP A 1 71 ? -1.859 -21.983 2.280 1.00 92.88 71 ASP A O 1
ATOM 581 N N . SER A 1 72 ? -3.005 -20.048 2.373 1.00 92.56 72 SER A N 1
ATOM 582 C CA . SER A 1 72 ? -2.086 -19.275 1.549 1.00 92.56 72 SER A CA 1
ATOM 583 C C . SER A 1 72 ? -1.896 -17.864 2.095 1.00 92.56 72 SER A C 1
ATOM 585 O O . SER A 1 72 ? -2.860 -17.129 2.287 1.00 92.56 72 SER A O 1
ATOM 587 N N . VAL A 1 73 ? -0.643 -17.448 2.252 1.00 92.62 73 VAL A N 1
ATOM 588 C CA . VAL A 1 73 ? -0.285 -16.062 2.558 1.00 92.62 73 VAL A CA 1
ATOM 589 C C . VAL A 1 73 ? -0.012 -15.337 1.249 1.00 92.62 73 VAL A C 1
ATOM 591 O O . VAL A 1 73 ? 0.868 -15.734 0.472 1.00 92.62 73 VAL A O 1
ATOM 594 N N . LEU A 1 74 ? -0.780 -14.277 1.004 1.00 91.69 74 LEU A N 1
ATOM 595 C CA . LEU A 1 74 ? -0.653 -13.466 -0.196 1.00 91.69 74 LEU A CA 1
ATOM 596 C C . LEU A 1 74 ? 0.739 -12.826 -0.281 1.00 91.69 74 LEU A C 1
ATOM 598 O O . LEU A 1 74 ? 1.233 -12.242 0.680 1.00 91.69 74 LEU A O 1
ATOM 602 N N . ASN A 1 75 ? 1.340 -12.898 -1.466 1.00 93.19 75 ASN A N 1
ATOM 603 C CA . ASN A 1 75 ? 2.592 -12.224 -1.781 1.00 93.19 75 ASN A CA 1
ATOM 604 C C . ASN A 1 75 ? 2.469 -11.472 -3.116 1.00 93.19 75 ASN A C 1
ATOM 606 O O . ASN A 1 75 ? 2.002 -12.039 -4.110 1.00 93.19 75 ASN A O 1
ATOM 610 N N . VAL A 1 76 ? 2.900 -10.210 -3.128 1.00 91.62 76 VAL A N 1
ATOM 611 C CA . VAL A 1 76 ? 2.929 -9.320 -4.307 1.00 91.62 76 VAL A CA 1
ATOM 612 C C . VAL A 1 76 ? 4.337 -9.261 -4.931 1.00 91.62 76 VAL A C 1
ATOM 614 O O . VAL A 1 76 ? 4.518 -8.764 -6.037 1.00 91.62 76 VAL A O 1
ATOM 617 N N . GLY A 1 77 ? 5.354 -9.799 -4.255 1.00 89.69 77 GLY A N 1
ATOM 618 C CA . GLY A 1 77 ? 6.728 -9.855 -4.745 1.00 89.69 77 GLY A CA 1
ATOM 619 C C . GLY A 1 77 ? 7.035 -11.077 -5.628 1.00 89.69 77 GLY A C 1
ATOM 620 O O . GLY A 1 77 ? 6.344 -12.098 -5.551 1.00 89.69 77 GLY A O 1
ATOM 621 N N . PRO A 1 78 ? 8.108 -11.007 -6.439 1.00 94.88 78 PRO A N 1
ATOM 622 C CA . PRO A 1 78 ? 8.858 -9.804 -6.801 1.00 94.88 78 PRO A CA 1
ATOM 623 C C . PRO A 1 78 ? 8.053 -8.914 -7.751 1.00 94.88 78 PRO A C 1
ATOM 625 O O . PRO A 1 78 ? 7.344 -9.430 -8.610 1.00 94.88 78 PRO A O 1
ATOM 628 N N . ILE A 1 79 ? 8.195 -7.591 -7.625 1.00 94.88 79 ILE A N 1
ATOM 629 C CA . ILE A 1 79 ? 7.594 -6.635 -8.563 1.00 94.88 79 ILE A CA 1
ATOM 630 C C . ILE A 1 79 ? 8.606 -6.352 -9.676 1.00 94.88 79 ILE A C 1
ATOM 632 O O . ILE A 1 79 ? 9.606 -5.666 -9.457 1.00 94.88 79 ILE A O 1
ATOM 636 N N . ALA A 1 80 ? 8.357 -6.901 -10.865 1.00 92.62 80 ALA A N 1
ATOM 637 C CA . ALA A 1 80 ? 9.214 -6.717 -12.033 1.00 92.62 80 ALA A CA 1
ATOM 638 C C . ALA A 1 80 ? 9.009 -5.334 -12.668 1.00 92.62 80 ALA A C 1
ATOM 640 O O . ALA A 1 80 ? 9.972 -4.632 -12.961 1.00 92.62 80 ALA A O 1
ATOM 641 N N . HIS A 1 81 ? 7.762 -4.904 -12.831 1.00 94.12 81 HIS A N 1
ATOM 642 C CA . HIS A 1 81 ? 7.430 -3.597 -13.391 1.00 94.12 81 HIS A CA 1
ATOM 643 C C . HIS A 1 81 ? 6.101 -3.092 -12.831 1.00 94.12 81 HIS A C 1
ATOM 645 O O . HIS A 1 81 ? 5.314 -3.871 -12.286 1.00 94.12 81 HIS A O 1
ATOM 651 N N . MET A 1 82 ? 5.841 -1.795 -12.977 1.00 93.88 82 MET A N 1
ATOM 652 C CA . MET A 1 82 ? 4.589 -1.172 -12.557 1.00 93.88 82 MET A CA 1
ATOM 653 C C . MET A 1 82 ? 4.056 -0.236 -13.629 1.00 93.88 82 MET A C 1
ATOM 655 O O . MET A 1 82 ? 4.829 0.436 -14.309 1.00 93.88 82 MET A O 1
ATOM 659 N N . ALA A 1 83 ? 2.737 -0.161 -13.730 1.00 92.88 83 ALA A N 1
ATOM 660 C CA . ALA A 1 83 ? 2.036 0.831 -14.523 1.00 92.88 83 ALA A CA 1
ATOM 661 C C . ALA A 1 83 ? 0.926 1.457 -13.682 1.00 92.88 83 ALA A C 1
ATOM 663 O O . ALA A 1 83 ? 0.291 0.786 -12.870 1.00 92.88 83 ALA A O 1
ATOM 664 N N . VAL A 1 84 ? 0.688 2.744 -13.903 1.00 91.25 84 VAL A N 1
ATOM 665 C CA . VAL A 1 84 ? -0.462 3.453 -13.344 1.00 91.25 84 VAL A CA 1
ATOM 666 C C . VAL A 1 84 ? -1.490 3.573 -14.449 1.00 91.25 84 VAL A C 1
ATOM 668 O O . VAL A 1 84 ? -1.141 3.999 -15.552 1.00 91.25 84 VAL A O 1
ATOM 671 N N . GLY A 1 85 ? -2.730 3.198 -14.162 1.00 87.62 85 GLY A N 1
ATOM 672 C CA . GLY A 1 85 ? -3.839 3.443 -15.076 1.00 87.62 85 GLY A CA 1
ATOM 673 C C . GLY A 1 85 ? -5.017 4.080 -14.371 1.00 87.62 85 GLY A C 1
ATOM 674 O O . GLY A 1 85 ? -5.040 4.215 -13.148 1.00 87.62 85 GLY A O 1
ATOM 675 N N . GLU A 1 86 ? -5.960 4.527 -15.186 1.00 84.69 86 GLU A N 1
ATOM 676 C CA . GLU A 1 86 ? -7.230 5.066 -14.722 1.00 84.69 86 GLU A CA 1
ATOM 677 C C . GLU A 1 86 ? -8.113 3.903 -14.275 1.00 84.69 86 GLU A C 1
ATOM 679 O O . GLU A 1 86 ? -8.240 2.899 -14.980 1.00 84.69 86 GLU A O 1
ATOM 684 N N . ARG A 1 87 ? -8.720 4.038 -13.100 1.00 76.25 87 ARG A N 1
ATOM 685 C CA . ARG A 1 87 ? -9.678 3.058 -12.608 1.00 76.25 87 ARG A CA 1
ATOM 686 C C . ARG A 1 87 ? -10.971 3.194 -13.403 1.00 76.25 87 ARG A C 1
ATOM 688 O O . ARG A 1 87 ? -11.605 4.242 -13.370 1.00 76.25 87 ARG A O 1
ATOM 695 N N . ILE A 1 88 ? -11.406 2.108 -14.031 1.00 70.25 88 ILE A N 1
ATOM 696 C CA . ILE A 1 88 ? -12.717 2.045 -14.682 1.00 70.25 88 ILE A CA 1
ATOM 697 C C . ILE A 1 88 ? -13.742 1.552 -13.653 1.00 70.25 88 ILE A C 1
ATOM 699 O O . ILE A 1 88 ? -13.574 0.481 -13.067 1.00 70.25 88 ILE A O 1
ATOM 703 N N . CYS A 1 89 ? -14.784 2.343 -13.393 1.00 58.38 89 CYS A N 1
ATOM 704 C CA . CYS A 1 89 ? -15.936 1.907 -12.601 1.00 58.38 89 CYS A CA 1
ATOM 705 C C . CYS A 1 89 ? -16.971 1.243 -13.520 1.00 58.38 89 CYS A C 1
ATOM 707 O O . CYS A 1 89 ? -17.297 1.790 -14.567 1.00 58.38 89 CYS A O 1
ATOM 709 N N . GLU A 1 90 ? -17.517 0.091 -13.115 1.00 53.25 90 GLU A N 1
ATOM 710 C CA . GLU A 1 90 ? -18.572 -0.616 -13.867 1.00 53.25 90 GLU A CA 1
ATOM 711 C C . GLU A 1 90 ? -19.815 0.275 -14.092 1.00 53.25 90 GLU A C 1
ATOM 713 O O . GLU A 1 90 ? -20.419 0.225 -15.157 1.00 53.25 90 GLU A O 1
ATOM 718 N N . GLU A 1 91 ? -20.121 1.172 -13.143 1.00 50.66 91 GLU A N 1
ATOM 719 C CA . GLU A 1 91 ? -21.209 2.168 -13.218 1.00 50.66 91 GLU A CA 1
ATOM 720 C C . GLU A 1 91 ? -21.050 3.159 -14.396 1.00 50.66 91 GLU A C 1
ATOM 722 O O . GLU A 1 91 ? -22.039 3.621 -14.956 1.00 50.66 91 GLU A O 1
ATOM 727 N N . GLU A 1 92 ? -19.818 3.453 -14.828 1.00 50.22 92 GLU A N 1
ATOM 728 C CA . GLU A 1 92 ? -19.536 4.368 -15.950 1.00 50.22 92 GLU A CA 1
ATOM 729 C C . GLU A 1 92 ? -19.673 3.685 -17.326 1.00 50.22 92 GLU A C 1
ATOM 731 O O . GLU A 1 92 ? -19.545 4.343 -18.358 1.00 50.22 92 GLU A O 1
ATOM 736 N N . MET A 1 93 ? -19.910 2.365 -17.368 1.00 45.56 93 MET A N 1
ATOM 737 C CA . MET A 1 93 ? -20.119 1.623 -18.620 1.00 45.56 93 MET A CA 1
ATOM 738 C C . MET A 1 93 ? -21.591 1.591 -19.058 1.00 45.56 93 MET A C 1
ATOM 740 O O . MET A 1 93 ? -21.852 1.399 -20.247 1.00 45.56 93 MET A O 1
ATOM 744 N N . GLU A 1 94 ? -22.545 1.769 -18.135 1.00 41.66 94 GLU A N 1
ATOM 745 C CA . GLU A 1 94 ? -23.987 1.692 -18.431 1.00 41.66 94 GLU A CA 1
ATOM 746 C C . GLU A 1 94 ? -24.579 3.032 -18.890 1.00 41.66 94 GLU A C 1
ATOM 748 O O . GLU A 1 94 ? -25.466 3.055 -19.746 1.00 41.66 94 GLU A O 1
ATOM 753 N N . GLU A 1 95 ? -24.045 4.156 -18.411 1.00 36.06 95 GLU A N 1
ATOM 754 C CA . GLU A 1 95 ? -24.413 5.482 -18.897 1.00 36.06 95 GLU A CA 1
ATOM 755 C C . GLU A 1 95 ? -23.309 6.021 -19.807 1.00 36.06 95 GLU A C 1
ATOM 757 O O . GLU A 1 95 ? -22.245 6.431 -19.353 1.00 36.06 95 GLU A O 1
ATOM 762 N N . GLY A 1 96 ? -23.583 6.098 -21.113 1.00 32.47 96 GLY A N 1
ATOM 763 C CA . GLY A 1 96 ? -22.788 6.869 -22.078 1.00 32.47 96 GLY A CA 1
ATOM 764 C C . GLY A 1 96 ? -22.856 8.384 -21.835 1.00 32.47 96 GLY A C 1
ATOM 765 O O . GLY A 1 96 ? -22.974 9.156 -22.787 1.00 32.47 96 GLY A O 1
ATOM 766 N N . ALA A 1 97 ? -22.854 8.814 -20.573 1.00 31.16 97 ALA A N 1
ATOM 767 C CA . ALA A 1 97 ? -22.809 10.204 -20.186 1.00 31.16 97 ALA A CA 1
ATOM 768 C C . ALA A 1 97 ? -21.445 10.760 -20.592 1.00 31.16 97 ALA A C 1
ATOM 770 O O . ALA A 1 97 ? -20.397 10.265 -20.176 1.00 31.16 97 ALA A O 1
ATOM 771 N N . GLU A 1 98 ? -21.468 11.786 -21.443 1.00 31.14 98 GLU A N 1
ATOM 772 C CA . GLU A 1 98 ? -20.302 12.597 -21.763 1.00 31.14 98 GLU A CA 1
ATOM 773 C C . GLU A 1 98 ? -19.582 12.947 -20.458 1.00 31.14 98 GLU A C 1
ATOM 775 O O . GLU A 1 98 ? -20.105 13.690 -19.626 1.00 31.14 98 GLU A O 1
ATOM 780 N N . VAL A 1 99 ? -18.395 12.367 -20.262 1.00 35.25 99 VAL A N 1
ATOM 781 C CA . VAL A 1 99 ? -17.558 12.625 -19.095 1.00 35.25 99 VAL A CA 1
ATOM 782 C C . VAL A 1 99 ? -17.235 14.115 -19.104 1.00 35.25 99 VAL A C 1
ATOM 784 O O . VAL A 1 99 ? -16.336 14.570 -19.815 1.00 35.25 99 VAL A O 1
ATOM 787 N N . GLN A 1 100 ? -17.974 14.903 -18.319 1.00 27.88 100 GLN A N 1
ATOM 788 C CA . GLN A 1 100 ? -17.515 16.221 -17.923 1.00 27.88 100 GLN A CA 1
ATOM 789 C C . GLN A 1 100 ? -16.235 15.985 -17.134 1.00 27.88 100 GLN A C 1
ATOM 791 O O . GLN A 1 100 ? -16.257 15.536 -15.991 1.00 27.88 100 GLN A O 1
ATOM 796 N N . PHE A 1 101 ? -15.111 16.232 -17.800 1.00 31.61 101 PHE A N 1
ATOM 797 C CA . PHE A 1 101 ? -13.783 16.228 -17.219 1.00 31.61 101 PHE A CA 1
ATOM 798 C C . PHE A 1 101 ? -13.812 17.203 -16.037 1.00 31.61 101 PHE A C 1
ATOM 800 O O . PHE A 1 101 ? -13.720 18.413 -16.236 1.00 31.61 101 PHE A O 1
ATOM 807 N N . VAL A 1 102 ? -14.010 16.707 -14.813 1.00 35.19 102 VAL A N 1
ATOM 808 C CA . VAL A 1 102 ? -13.826 17.525 -13.615 1.00 35.19 102 VAL A CA 1
ATOM 809 C C . VAL A 1 102 ? -12.313 17.675 -13.472 1.00 35.19 102 VAL A C 1
ATOM 811 O O . VAL A 1 102 ? -11.633 16.682 -13.194 1.00 35.19 102 VAL A O 1
ATOM 814 N N . PRO A 1 103 ? -11.741 18.865 -13.730 1.00 32.53 103 PRO A N 1
ATOM 815 C CA . PRO A 1 103 ? -10.310 19.054 -13.573 1.00 32.53 103 PRO A CA 1
ATOM 816 C C . PRO A 1 103 ? -9.951 18.775 -12.105 1.00 32.53 103 PRO A C 1
ATOM 818 O O . PRO A 1 103 ? -10.655 19.225 -11.204 1.00 32.53 103 PRO A O 1
ATOM 821 N N . ASN A 1 104 ? -8.873 18.020 -11.874 1.00 44.25 104 ASN A N 1
ATOM 822 C CA . ASN A 1 104 ? -8.338 17.629 -10.554 1.00 44.25 104 ASN A CA 1
ATOM 823 C C . ASN A 1 104 ? -8.975 16.399 -9.872 1.00 44.25 104 ASN A C 1
ATOM 825 O O . ASN A 1 104 ? -9.045 16.347 -8.644 1.00 44.25 104 ASN A O 1
ATOM 829 N N . LYS A 1 105 ? -9.427 15.377 -10.609 1.00 52.41 105 LYS A N 1
ATOM 830 C CA . LYS A 1 105 ? -9.737 14.058 -10.021 1.00 52.41 105 LYS A CA 1
ATOM 831 C C . LYS A 1 105 ? -8.991 12.955 -10.777 1.00 52.41 105 LYS A C 1
ATOM 833 O O . LYS A 1 105 ? -9.392 12.575 -11.869 1.00 52.41 105 LYS A O 1
ATOM 838 N N . LEU A 1 106 ? -7.872 12.489 -10.222 1.00 59.25 106 LEU A N 1
ATOM 839 C CA . LEU A 1 106 ? -7.130 11.339 -10.746 1.00 59.25 106 LEU A CA 1
ATOM 840 C C . LEU A 1 106 ? -7.592 10.081 -9.994 1.00 59.25 106 LEU A C 1
ATOM 842 O O . LEU A 1 106 ? -7.061 9.776 -8.933 1.00 59.25 106 LEU A O 1
ATOM 846 N N . ASP A 1 107 ? -8.580 9.359 -10.530 1.00 73.56 107 ASP A N 1
ATOM 847 C CA . ASP A 1 107 ? -8.940 8.012 -10.051 1.00 73.56 107 ASP A CA 1
ATOM 848 C C . ASP A 1 107 ? -7.937 7.024 -10.646 1.00 73.56 107 ASP A C 1
ATOM 850 O O . ASP A 1 107 ? -8.151 6.469 -11.723 1.00 73.56 107 ASP A O 1
ATOM 854 N N . VAL A 1 108 ? -6.798 6.857 -9.979 1.00 81.62 108 VAL A N 1
ATOM 855 C CA . VAL A 1 108 ? -5.689 6.034 -10.472 1.00 81.62 108 VAL A CA 1
ATOM 856 C C . VAL A 1 108 ? -5.488 4.783 -9.629 1.00 81.62 108 VAL A C 1
ATOM 858 O O . VAL A 1 108 ? -5.570 4.815 -8.405 1.00 81.62 108 VAL A O 1
ATOM 861 N N . GLU A 1 109 ? -5.162 3.676 -10.287 1.00 88.00 109 GLU A N 1
ATOM 862 C CA . GLU A 1 109 ? -4.746 2.438 -9.633 1.00 88.00 109 GLU A CA 1
ATOM 863 C C . GLU A 1 109 ? -3.382 1.972 -10.139 1.00 88.00 109 GLU A C 1
ATOM 865 O O . GLU A 1 109 ? -2.954 2.279 -11.260 1.00 88.00 109 GLU A O 1
ATOM 870 N N . VAL A 1 110 ? -2.670 1.243 -9.279 1.00 91.75 110 VAL A N 1
ATOM 871 C CA . VAL A 1 110 ? -1.321 0.762 -9.574 1.00 91.75 110 VAL A CA 1
ATOM 872 C C . VAL A 1 110 ? -1.397 -0.714 -9.918 1.00 91.75 110 VAL A C 1
ATOM 874 O O . VAL A 1 110 ? -1.787 -1.539 -9.094 1.00 91.75 110 VAL A O 1
ATOM 877 N N . VAL A 1 111 ? -0.967 -1.066 -11.123 1.00 94.31 111 VAL A N 1
ATOM 878 C CA . VAL A 1 111 ? -0.880 -2.456 -11.567 1.00 94.31 111 VAL A CA 1
ATOM 879 C C . VAL A 1 111 ? 0.572 -2.876 -11.583 1.00 94.31 111 VAL A C 1
ATOM 881 O O . VAL A 1 111 ? 1.431 -2.230 -12.187 1.00 94.31 111 VAL A O 1
ATOM 884 N N . THR A 1 112 ? 0.846 -3.986 -10.916 1.00 94.62 112 THR A N 1
ATOM 885 C CA . THR A 1 112 ? 2.193 -4.524 -10.761 1.00 94.62 112 THR A CA 1
ATOM 886 C C . THR A 1 112 ? 2.313 -5.865 -11.477 1.00 94.62 112 THR A C 1
ATOM 888 O O . THR A 1 112 ? 1.452 -6.739 -11.351 1.00 94.62 112 THR A O 1
ATOM 891 N N . ALA A 1 113 ? 3.393 -6.027 -12.240 1.00 95.12 113 ALA A N 1
ATOM 892 C CA . ALA A 1 113 ? 3.819 -7.315 -12.768 1.00 95.12 113 ALA A CA 1
ATOM 893 C C . ALA A 1 113 ? 4.531 -8.071 -11.639 1.00 95.12 113 ALA A C 1
ATOM 895 O O . ALA A 1 113 ? 5.645 -7.707 -11.255 1.00 95.12 113 ALA A O 1
ATOM 896 N N . SER A 1 114 ? 3.852 -9.067 -11.071 1.00 94.25 114 SER A N 1
ATOM 897 C CA . SER A 1 114 ? 4.261 -9.763 -9.849 1.00 94.25 114 SER A CA 1
ATOM 898 C C . SER A 1 114 ? 4.536 -11.248 -10.080 1.00 94.25 114 SER A C 1
ATOM 900 O O . SER A 1 114 ? 3.912 -11.887 -10.927 1.00 94.25 114 SER A O 1
ATOM 902 N N . GLY A 1 115 ? 5.414 -11.830 -9.268 1.00 93.25 115 GLY A N 1
ATOM 903 C CA . GLY A 1 115 ? 5.678 -13.268 -9.291 1.00 93.25 115 GLY A CA 1
ATOM 904 C C . GLY A 1 115 ? 6.612 -13.712 -10.421 1.00 93.25 115 GLY A C 1
ATOM 905 O O . GLY A 1 115 ? 7.151 -12.906 -11.174 1.00 93.25 115 GLY A O 1
ATOM 906 N N . HIS A 1 116 ? 6.844 -15.021 -10.510 1.00 93.88 116 HIS A N 1
ATOM 907 C CA . HIS A 1 116 ? 7.726 -15.615 -11.518 1.00 93.88 116 HIS A CA 1
ATOM 908 C C . HIS A 1 116 ? 7.284 -17.038 -11.893 1.00 93.88 116 HIS A C 1
ATOM 910 O O . HIS A 1 116 ? 6.747 -17.783 -11.062 1.00 93.88 116 HIS A O 1
ATOM 916 N N . GLY A 1 117 ? 7.510 -17.403 -13.153 1.00 91.69 117 GLY A N 1
ATOM 917 C CA . GLY A 1 117 ? 7.143 -18.674 -13.766 1.00 91.69 117 GLY A CA 1
ATOM 918 C C . GLY A 1 117 ? 5.655 -18.966 -13.594 1.00 91.69 117 GLY A C 1
ATOM 919 O O . GLY A 1 117 ? 4.802 -18.098 -13.776 1.00 91.69 117 GLY A O 1
ATOM 920 N N . LYS A 1 118 ? 5.347 -20.176 -13.122 1.00 91.62 118 LYS A N 1
ATOM 921 C CA . LYS A 1 118 ? 3.975 -20.635 -12.835 1.00 91.62 118 LYS A CA 1
ATOM 922 C C . LYS A 1 118 ? 3.186 -19.760 -11.851 1.00 91.62 118 LYS A C 1
ATOM 924 O O . LYS A 1 118 ? 1.962 -19.835 -11.821 1.00 91.62 118 LYS A O 1
ATOM 929 N N . ASN A 1 119 ? 3.874 -18.976 -11.017 1.00 93.69 119 ASN A N 1
ATOM 930 C CA . ASN A 1 119 ? 3.259 -18.110 -10.009 1.00 93.69 119 ASN A CA 1
ATOM 931 C C . ASN A 1 119 ? 3.152 -16.647 -10.469 1.00 93.69 119 ASN A C 1
ATOM 933 O O . ASN A 1 119 ? 2.764 -15.794 -9.666 1.00 93.69 119 ASN A O 1
ATOM 937 N N . GLY A 1 120 ? 3.521 -16.347 -11.718 1.00 94.44 120 GLY A N 1
ATOM 938 C CA . GLY A 1 120 ? 3.404 -15.009 -12.278 1.00 94.44 120 GLY A CA 1
ATOM 939 C C . GLY A 1 120 ? 1.947 -14.551 -12.377 1.00 94.44 120 GLY A C 1
ATOM 940 O O . GLY A 1 120 ? 1.036 -15.322 -12.708 1.00 94.44 120 GLY A O 1
ATOM 941 N N . ALA A 1 121 ? 1.723 -13.295 -12.006 1.00 95.06 121 ALA A N 1
ATOM 942 C CA . ALA A 1 121 ? 0.411 -12.694 -11.835 1.00 95.06 121 ALA A CA 1
ATOM 943 C C . ALA A 1 121 ? 0.468 -11.169 -11.997 1.00 95.06 121 ALA A C 1
ATOM 945 O O . ALA A 1 121 ? 1.491 -10.537 -11.727 1.00 95.06 121 ALA A O 1
ATOM 946 N N . LEU A 1 122 ? -0.659 -10.558 -12.349 1.00 95.31 122 LEU A N 1
ATOM 947 C CA . LEU A 1 122 ? -0.845 -9.115 -12.190 1.00 95.31 122 LEU A CA 1
ATOM 948 C C . LEU A 1 122 ? -1.478 -8.851 -10.829 1.00 95.31 122 LEU A C 1
ATOM 950 O O . LEU A 1 122 ? -2.475 -9.482 -10.483 1.00 95.31 122 LEU A O 1
ATOM 954 N N . CYS A 1 123 ? -0.914 -7.931 -10.053 1.00 94.50 123 CYS A N 1
ATOM 955 C CA . CYS A 1 123 ? -1.551 -7.451 -8.830 1.00 94.50 123 CYS A CA 1
ATOM 956 C C . CYS A 1 123 ? -1.999 -6.004 -9.032 1.00 94.50 123 CYS A C 1
ATOM 958 O O . CYS A 1 123 ? -1.161 -5.119 -9.218 1.00 94.50 123 CYS A O 1
ATOM 960 N N . VAL A 1 124 ? -3.312 -5.787 -8.982 1.00 93.44 124 VAL A N 1
ATOM 961 C CA . VAL A 1 124 ? -3.941 -4.463 -8.987 1.00 93.44 124 VAL A CA 1
ATOM 962 C C . VAL A 1 124 ? -4.037 -4.002 -7.544 1.00 93.44 124 VAL A C 1
ATOM 964 O O . VAL A 1 124 ? -4.679 -4.665 -6.727 1.00 93.44 124 VAL A O 1
ATOM 967 N N . LEU A 1 125 ? -3.355 -2.911 -7.230 1.00 91.25 125 LEU A N 1
ATOM 968 C CA . LEU A 1 125 ? -3.239 -2.347 -5.897 1.00 91.25 125 LEU A CA 1
ATOM 969 C C . LEU A 1 125 ? -3.999 -1.025 -5.838 1.00 91.25 125 LEU A C 1
ATOM 971 O O . LEU A 1 125 ? -3.802 -0.139 -6.674 1.00 91.25 125 LEU A O 1
ATOM 975 N N . GLN A 1 126 ? -4.828 -0.891 -4.810 1.00 87.62 126 GLN A N 1
ATOM 976 C CA . GLN A 1 126 ? -5.560 0.331 -4.506 1.00 87.62 126 GLN A CA 1
ATOM 977 C C . GLN A 1 126 ? -5.123 0.810 -3.120 1.00 87.62 126 GLN A C 1
ATOM 979 O O . GLN A 1 126 ? -4.941 0.007 -2.216 1.00 87.62 126 GLN A O 1
ATOM 984 N N . SER A 1 127 ? -4.904 2.104 -2.936 1.00 80.88 127 SER A N 1
ATOM 985 C CA . SER A 1 127 ? -4.580 2.699 -1.623 1.00 80.88 127 SER A CA 1
ATOM 986 C C . SER A 1 127 ? -5.830 2.903 -0.756 1.00 80.88 127 SER A C 1
ATOM 988 O O . SER A 1 127 ? -5.740 2.972 0.471 1.00 80.88 127 SER A O 1
ATOM 990 N N . SER A 1 128 ? -6.989 3.060 -1.401 1.00 83.31 128 SER A N 1
ATOM 991 C CA . SER A 1 128 ? -8.240 3.482 -0.794 1.00 83.31 128 SER A CA 1
ATOM 992 C C . SER A 1 128 ? -9.409 2.631 -1.290 1.00 83.31 128 SER A C 1
ATOM 994 O O . SER A 1 128 ? -9.402 2.082 -2.395 1.00 83.31 128 SER A O 1
ATOM 996 N N . ILE A 1 129 ? -10.425 2.486 -0.443 1.00 85.50 129 ILE A N 1
ATOM 997 C CA . ILE A 1 129 ? -11.633 1.726 -0.764 1.00 85.50 129 ILE A CA 1
ATOM 998 C C . ILE A 1 129 ? -12.636 2.672 -1.408 1.00 85.50 129 ILE A C 1
ATOM 1000 O O . ILE A 1 129 ? -13.127 3.585 -0.752 1.00 85.50 129 ILE A O 1
ATOM 1004 N N . LYS A 1 130 ? -13.003 2.424 -2.665 1.00 83.81 130 LYS A N 1
ATOM 1005 C CA . LYS A 1 130 ? -14.181 3.040 -3.291 1.00 83.81 130 LYS A CA 1
ATOM 1006 C C . LYS A 1 130 ? -15.337 2.042 -3.193 1.00 83.81 130 LYS A C 1
ATOM 1008 O O . LYS A 1 130 ? -15.241 0.979 -3.814 1.00 83.81 130 LYS A O 1
ATOM 1013 N N . PRO A 1 131 ? -16.365 2.319 -2.379 1.00 85.81 131 PRO A N 1
ATOM 1014 C CA . PRO A 1 131 ? -17.514 1.438 -2.272 1.00 85.81 131 PRO A CA 1
ATOM 1015 C C . PRO A 1 131 ? -18.399 1.575 -3.515 1.00 85.81 131 PRO A C 1
ATOM 1017 O O . PRO A 1 131 ? -18.445 2.645 -4.121 1.00 85.81 131 PRO A O 1
ATOM 1020 N N . GLN A 1 132 ? -19.083 0.497 -3.891 1.00 86.75 132 GLN A N 1
ATOM 1021 C CA . GLN A 1 132 ? -20.049 0.504 -4.989 1.00 86.75 132 GLN A CA 1
ATOM 1022 C C . GLN A 1 132 ? -21.380 1.029 -4.454 1.00 86.75 132 GLN A C 1
ATOM 1024 O O . GLN A 1 132 ? -21.920 0.452 -3.502 1.00 86.75 132 GLN A O 1
ATOM 1029 N N . VAL A 1 133 ? -21.877 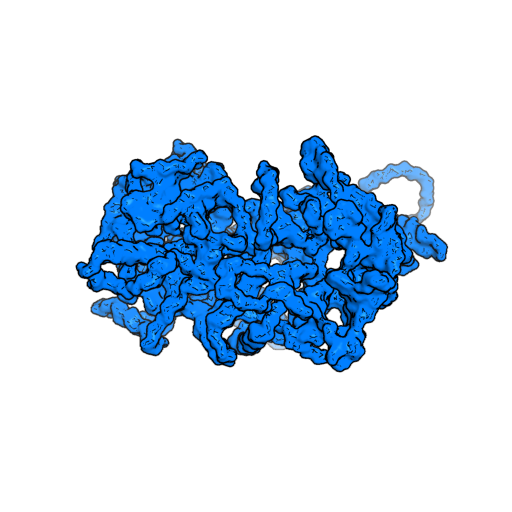2.138 -5.004 1.00 86.50 133 VAL A N 1
ATOM 1030 C CA . VAL A 1 133 ? -23.083 2.804 -4.497 1.00 86.50 133 VAL A CA 1
ATOM 1031 C C . VAL A 1 133 ? -24.270 2.316 -5.309 1.00 86.50 133 VAL A C 1
ATOM 1033 O O . VAL A 1 133 ? -24.408 2.647 -6.476 1.00 86.50 133 VAL A O 1
ATOM 1036 N N . ILE A 1 134 ? -25.160 1.556 -4.676 1.00 87.44 134 ILE A N 1
ATOM 1037 C CA . ILE A 1 134 ? -26.340 1.016 -5.365 1.00 87.44 134 ILE A CA 1
ATOM 1038 C C . ILE A 1 134 ? -27.409 2.102 -5.484 1.00 87.44 134 ILE A C 1
ATOM 1040 O O . ILE A 1 134 ? -27.983 2.321 -6.543 1.00 87.44 134 ILE A O 1
ATOM 1044 N N . THR A 1 135 ? -27.682 2.796 -4.377 1.00 86.69 135 THR A N 1
ATOM 1045 C CA . THR A 1 135 ? -28.697 3.854 -4.312 1.00 86.69 135 THR A CA 1
ATOM 1046 C C . THR A 1 135 ? -28.278 4.945 -3.337 1.00 86.69 135 THR A C 1
ATOM 1048 O O . THR A 1 135 ? -27.640 4.663 -2.316 1.00 86.69 135 THR A O 1
ATOM 1051 N N . SER A 1 136 ? -28.709 6.180 -3.598 1.00 88.00 136 SER A N 1
ATOM 1052 C CA . SER A 1 136 ? -28.533 7.308 -2.679 1.00 88.00 136 SER A CA 1
ATOM 1053 C C . SER A 1 136 ? -29.844 8.057 -2.429 1.00 88.00 136 SER A C 1
ATOM 1055 O O . SER A 1 136 ? -30.661 8.204 -3.336 1.00 88.00 136 SER A O 1
ATOM 1057 N N . PHE A 1 137 ? -30.043 8.521 -1.193 1.00 86.06 137 PHE A N 1
ATOM 1058 C CA . PHE A 1 137 ? -31.222 9.275 -0.761 1.00 86.06 137 PHE A CA 1
ATOM 1059 C C . PHE A 1 137 ? -30.804 10.574 -0.072 1.00 86.06 137 PHE A C 1
ATOM 1061 O O . PHE A 1 137 ? -29.973 10.560 0.837 1.00 86.06 137 PHE A O 1
ATOM 1068 N N . GLY A 1 138 ? -31.418 11.696 -0.442 1.00 84.88 138 GLY A N 1
ATOM 1069 C CA . GLY A 1 138 ? -31.178 12.977 0.221 1.00 84.88 138 GLY A CA 1
ATOM 1070 C C . GLY A 1 138 ? -32.044 13.144 1.459 1.00 84.88 138 GLY A C 1
ATOM 1071 O O . GLY A 1 138 ? -33.247 13.349 1.331 1.00 84.88 138 GLY A O 1
ATOM 1072 N N . LEU A 1 139 ? -31.439 13.096 2.648 1.00 84.50 139 LEU A N 1
ATOM 1073 C CA . LEU A 1 139 ? -32.152 13.206 3.922 1.00 84.50 139 LEU A CA 1
ATOM 1074 C C . LEU A 1 139 ? -31.541 14.317 4.782 1.00 84.50 139 LEU A C 1
ATOM 1076 O O . LEU A 1 139 ? -30.567 14.114 5.502 1.00 84.50 139 LEU A O 1
ATOM 1080 N N . SER A 1 140 ? -32.122 15.516 4.737 1.00 78.25 140 SER A N 1
ATOM 1081 C CA . SER A 1 140 ? -31.633 16.654 5.522 1.00 78.25 140 SER A CA 1
ATOM 1082 C C . SER A 1 140 ? -31.876 16.472 7.025 1.00 78.25 140 SER A C 1
ATOM 1084 O O . SER A 1 140 ? -32.961 16.066 7.430 1.00 78.25 140 SER A O 1
ATOM 1086 N N . GLY A 1 141 ? -30.902 16.851 7.857 1.00 76.19 141 GLY A N 1
ATOM 1087 C CA . GLY A 1 141 ? -31.077 16.922 9.316 1.00 76.19 141 GLY A CA 1
ATOM 1088 C C . GLY A 1 141 ? -30.957 15.589 10.063 1.00 76.19 141 GLY A C 1
ATOM 1089 O O . GLY A 1 141 ? -31.279 15.537 11.249 1.00 76.19 141 GLY A O 1
ATOM 1090 N N . CYS A 1 142 ? -30.488 14.525 9.403 1.00 83.06 142 CYS A N 1
ATOM 1091 C CA . CYS A 1 142 ? -30.183 13.252 10.058 1.00 83.06 142 CYS A CA 1
ATOM 1092 C C . CYS A 1 142 ? -28.832 13.316 10.788 1.00 83.06 142 CYS A C 1
ATOM 1094 O O . CYS A 1 142 ? -27.816 13.716 10.216 1.00 83.06 142 CYS A O 1
ATOM 1096 N N . LEU A 1 143 ? -28.834 12.904 12.053 1.00 82.00 143 LEU A N 1
ATOM 1097 C CA . LEU A 1 143 ? -27.671 12.833 12.934 1.00 82.00 143 LEU A CA 1
ATOM 1098 C C . LEU A 1 143 ? -26.980 11.473 12.842 1.00 82.00 143 LEU A C 1
ATOM 1100 O O . LEU A 1 143 ? -25.760 11.401 12.725 1.00 82.00 143 LEU A O 1
ATOM 1104 N N . ASP A 1 144 ? -27.767 10.401 12.932 1.00 88.44 144 ASP A N 1
ATOM 1105 C CA . ASP A 1 144 ? -27.261 9.044 13.121 1.00 88.44 144 ASP A CA 1
ATOM 1106 C C . ASP A 1 144 ? -28.225 8.001 12.538 1.00 88.44 144 ASP A C 1
ATOM 1108 O O . ASP A 1 144 ? -29.404 8.290 12.301 1.00 88.44 144 ASP A O 1
ATOM 1112 N N . VAL A 1 145 ? -27.718 6.790 12.308 1.00 91.94 145 VAL A N 1
ATOM 1113 C CA . VAL A 1 145 ? -28.452 5.686 11.681 1.00 91.94 145 VAL A CA 1
ATOM 1114 C C . VAL A 1 145 ? -28.168 4.352 12.362 1.00 91.94 145 VAL A C 1
ATOM 1116 O O . VAL A 1 145 ? -27.026 4.032 12.694 1.00 91.94 145 VAL A O 1
ATOM 1119 N N . TRP A 1 146 ? -29.217 3.545 12.518 1.00 93.38 146 TRP A N 1
ATOM 1120 C CA . TRP A 1 146 ? -29.128 2.157 12.968 1.00 93.38 146 TRP A CA 1
ATOM 1121 C C . TRP A 1 146 ? -29.991 1.247 12.115 1.00 93.38 146 TRP A C 1
ATOM 1123 O O . TRP A 1 146 ? -31.022 1.644 11.577 1.00 93.38 146 TRP A O 1
ATOM 1133 N N . THR A 1 147 ? -29.581 -0.007 12.049 1.00 92.88 147 THR A N 1
ATOM 1134 C CA . THR A 1 147 ? -30.295 -1.083 11.376 1.00 92.88 147 THR A CA 1
ATOM 1135 C C . THR A 1 147 ? -30.560 -2.185 12.393 1.00 92.88 147 THR A C 1
ATOM 1137 O O . THR A 1 147 ? -29.732 -2.453 13.267 1.00 92.88 147 THR A O 1
ATOM 1140 N N . VAL A 1 148 ? -31.744 -2.794 12.330 1.00 91.75 148 VAL A N 1
ATOM 1141 C CA . VAL A 1 148 ? -32.155 -3.828 13.288 1.00 91.75 148 VAL A CA 1
ATOM 1142 C C . VAL A 1 148 ? -32.844 -4.999 12.604 1.00 91.75 148 VAL A C 1
ATOM 1144 O O . VAL A 1 148 ? -33.520 -4.853 11.582 1.00 91.75 148 VAL A O 1
ATOM 1147 N N . PHE A 1 149 ? -32.675 -6.172 13.203 1.00 89.25 149 PHE A N 1
ATOM 1148 C CA . PHE A 1 149 ? -33.348 -7.403 12.801 1.00 89.25 149 PHE A CA 1
ATOM 1149 C C . PHE A 1 149 ? -34.708 -7.543 13.490 1.00 89.25 149 PHE A C 1
ATOM 1151 O O . PHE A 1 149 ? -34.894 -7.041 14.603 1.00 89.25 149 PHE A O 1
ATOM 1158 N N . ASP A 1 150 ? -35.620 -8.269 12.848 1.00 82.88 150 ASP A N 1
ATOM 1159 C CA . ASP A 1 150 ? -36.885 -8.712 13.435 1.00 82.88 150 ASP A CA 1
ATOM 1160 C C . ASP A 1 150 ? -37.082 -10.215 13.190 1.00 82.88 150 ASP A C 1
ATOM 1162 O O . ASP A 1 150 ? -36.733 -10.738 12.129 1.00 82.88 150 ASP A O 1
ATOM 1166 N N . GLU A 1 151 ? -37.658 -10.909 14.170 1.00 67.19 151 GLU A N 1
ATOM 1167 C CA . GLU A 1 151 ? -37.915 -12.357 14.137 1.00 67.19 151 GLU A CA 1
ATOM 1168 C C . GLU A 1 151 ? -38.874 -12.735 12.994 1.00 67.19 151 GLU A C 1
ATOM 1170 O O . GLU A 1 151 ? -38.758 -13.809 12.404 1.00 67.19 151 GLU A O 1
ATOM 1175 N N . ALA A 1 152 ? -39.790 -11.830 12.635 1.00 52.00 152 ALA A N 1
ATOM 1176 C CA . ALA A 1 152 ? -40.791 -12.048 11.593 1.00 52.00 152 ALA A CA 1
ATOM 1177 C C . ALA A 1 152 ? -40.237 -11.996 10.152 1.00 52.00 152 ALA A C 1
ATOM 1179 O O . ALA A 1 152 ? -40.918 -12.450 9.235 1.00 52.00 152 ALA A O 1
ATOM 1180 N N . ALA A 1 153 ? -39.028 -11.463 9.942 1.00 46.28 153 ALA A N 1
ATOM 1181 C CA . ALA A 1 153 ? -38.457 -11.207 8.612 1.00 46.28 153 ALA A CA 1
ATOM 1182 C C . ALA A 1 153 ? -37.488 -12.302 8.109 1.00 46.28 153 ALA A C 1
ATOM 1184 O O . ALA A 1 153 ? -36.858 -12.143 7.063 1.00 46.28 153 ALA A O 1
ATOM 1185 N N . GLY A 1 154 ? -37.345 -13.418 8.836 1.00 42.12 154 GLY A N 1
ATOM 1186 C CA . GLY A 1 154 ? -36.574 -14.578 8.375 1.00 42.12 154 GLY A CA 1
ATOM 1187 C C . GLY A 1 154 ? -37.284 -15.348 7.245 1.00 42.12 154 GLY A C 1
ATOM 1188 O O . GLY A 1 154 ? -38.516 -15.351 7.184 1.00 42.12 154 GLY A O 1
ATOM 1189 N N . PRO A 1 155 ? -36.549 -16.038 6.350 1.00 34.94 155 PRO A N 1
ATOM 1190 C CA . PRO A 1 155 ? -37.149 -16.794 5.258 1.00 34.94 155 PRO A CA 1
ATOM 1191 C C . PRO A 1 155 ? -37.891 -18.019 5.812 1.00 34.94 155 PRO A C 1
ATOM 1193 O O . PRO A 1 155 ? -37.293 -19.052 6.097 1.00 34.94 155 PRO A O 1
ATOM 1196 N N . GLY A 1 156 ? -39.210 -17.893 5.951 1.00 33.62 156 GLY A N 1
ATOM 1197 C CA . GLY A 1 156 ? -40.130 -18.992 6.236 1.00 33.62 156 GLY A CA 1
ATOM 1198 C C . GLY A 1 156 ? -40.212 -19.381 7.713 1.00 33.62 156 GLY A C 1
ATOM 1199 O O . GLY A 1 156 ? -39.302 -19.981 8.277 1.00 33.62 156 GLY A O 1
ATOM 1200 N N . GLY A 1 157 ? -41.373 -19.127 8.319 1.00 30.77 157 GLY A N 1
ATOM 1201 C CA . GLY A 1 157 ? -41.773 -19.685 9.609 1.00 30.77 157 GLY A CA 1
ATOM 1202 C C . GLY A 1 157 ? -41.907 -21.210 9.568 1.00 30.77 157 GLY A C 1
ATOM 1203 O O . GLY A 1 157 ? -43.015 -21.741 9.552 1.00 30.77 157 GLY A O 1
ATOM 1204 N N . VAL A 1 158 ? -40.781 -21.922 9.584 1.00 29.11 158 VAL A N 1
ATOM 1205 C CA . VAL A 1 158 ? -40.726 -23.359 9.849 1.00 29.11 158 VAL A CA 1
ATOM 1206 C C . VAL A 1 158 ? -39.908 -23.563 11.114 1.00 29.11 158 VAL A C 1
ATOM 1208 O O . VAL A 1 158 ? -38.679 -23.567 11.120 1.00 29.11 158 VAL A O 1
ATOM 1211 N N . ALA A 1 159 ? -40.629 -23.732 12.219 1.00 32.66 159 ALA A N 1
ATOM 1212 C CA . ALA A 1 159 ? -40.082 -24.299 13.434 1.00 32.66 159 ALA A CA 1
ATOM 1213 C C . ALA A 1 159 ? -39.594 -25.724 13.127 1.00 32.66 159 ALA A C 1
ATOM 1215 O O . ALA A 1 159 ? -40.385 -26.663 13.072 1.00 32.66 159 ALA A O 1
ATOM 1216 N N . GLY A 1 160 ? -38.290 -25.878 12.909 1.00 33.62 160 GLY A N 1
ATOM 1217 C CA . GLY A 1 160 ? -37.646 -27.183 12.802 1.00 33.62 160 GLY A CA 1
ATOM 1218 C C . GLY A 1 160 ? -36.654 -27.289 11.648 1.00 33.62 160 GLY A C 1
ATOM 1219 O O . GLY A 1 160 ? -37.028 -27.189 10.490 1.00 33.62 160 GLY A O 1
ATOM 1220 N N . ALA A 1 161 ? -35.413 -27.624 12.011 1.00 30.50 161 ALA A N 1
ATOM 1221 C CA . ALA A 1 161 ? -34.331 -28.127 11.161 1.00 30.50 161 ALA A CA 1
ATOM 1222 C C . ALA A 1 161 ? -33.469 -27.100 10.398 1.00 30.50 161 ALA A C 1
ATOM 1224 O O . ALA A 1 161 ? -33.683 -26.831 9.222 1.00 30.50 161 ALA A O 1
ATOM 1225 N N . ARG A 1 162 ? -32.361 -26.684 11.031 1.00 29.27 162 ARG A N 1
ATOM 1226 C CA . ARG A 1 162 ? -30.970 -26.909 10.566 1.00 29.27 162 ARG A CA 1
ATOM 1227 C C . ARG A 1 162 ? -29.982 -26.375 11.612 1.00 29.27 162 ARG A C 1
ATOM 1229 O O . ARG A 1 162 ? -30.343 -25.546 12.440 1.00 29.27 162 ARG A O 1
ATOM 1236 N N . LYS A 1 163 ? -28.764 -26.928 11.641 1.00 30.95 163 LYS A N 1
ATOM 1237 C CA . LYS A 1 163 ? -27.692 -26.488 12.553 1.00 30.95 163 LYS A CA 1
ATOM 1238 C C . LYS A 1 163 ? -27.384 -24.989 12.332 1.00 30.95 163 LYS A C 1
ATOM 1240 O O . LYS A 1 163 ? -27.501 -24.547 11.192 1.00 30.95 163 LYS A O 1
ATOM 1245 N N . PRO A 1 164 ? -26.960 -24.229 13.364 1.00 39.66 164 PRO A N 1
ATOM 1246 C CA . PRO A 1 164 ? -26.855 -22.765 13.313 1.00 39.66 164 PRO A CA 1
ATOM 1247 C C . PRO A 1 164 ? -25.738 -22.206 12.419 1.00 39.66 164 PRO A C 1
ATOM 1249 O O . PRO A 1 164 ? -25.606 -20.992 12.339 1.00 39.66 164 PRO A O 1
ATOM 1252 N N . GLU A 1 165 ? -24.898 -23.049 11.816 1.00 35.94 165 GLU A N 1
ATOM 1253 C CA . GLU A 1 165 ? -23.624 -22.610 11.226 1.00 35.94 165 GLU A CA 1
ATOM 1254 C C . GLU A 1 165 ? -23.716 -22.268 9.725 1.00 35.94 165 GLU A C 1
ATOM 1256 O O . GLU A 1 165 ? -22.857 -21.542 9.246 1.00 35.94 165 GLU A O 1
ATOM 1261 N N . ASP A 1 166 ? -24.789 -22.672 9.023 1.00 33.59 166 ASP A N 1
ATOM 1262 C CA . ASP A 1 166 ? -24.953 -22.476 7.563 1.00 33.59 166 ASP A CA 1
ATOM 1263 C C . ASP A 1 166 ? -26.278 -21.783 7.150 1.00 33.59 166 ASP A C 1
ATOM 1265 O O . ASP A 1 166 ? -26.687 -21.839 5.988 1.00 33.59 166 ASP A O 1
ATOM 1269 N N . ALA A 1 167 ? -27.006 -21.151 8.078 1.00 41.00 167 ALA A N 1
ATOM 1270 C CA . ALA A 1 167 ? -28.212 -20.391 7.726 1.00 41.00 167 ALA A CA 1
ATOM 1271 C C . ALA A 1 167 ? -27.831 -18.977 7.235 1.00 41.00 167 ALA A C 1
ATOM 1273 O O . ALA A 1 167 ? -27.046 -18.312 7.916 1.00 41.00 167 ALA A O 1
ATOM 1274 N N . PRO A 1 168 ? -28.370 -18.485 6.098 1.00 51.75 168 PRO A N 1
ATOM 1275 C CA . PRO A 1 168 ? -28.136 -17.108 5.670 1.00 51.75 168 PRO A CA 1
ATOM 1276 C C . PRO A 1 168 ? -28.578 -16.151 6.782 1.00 51.75 168 PRO A C 1
ATOM 1278 O O . PRO A 1 168 ? -29.643 -16.331 7.378 1.00 51.75 168 PRO A O 1
ATOM 1281 N N . LEU A 1 169 ? -27.730 -15.165 7.091 1.00 57.59 169 LEU A N 1
ATOM 1282 C CA . LEU A 1 169 ? -28.030 -14.157 8.105 1.00 57.59 169 LEU A CA 1
ATOM 1283 C C . LEU A 1 169 ? -29.380 -13.494 7.796 1.00 57.59 169 LEU A C 1
ATOM 1285 O O . LEU A 1 169 ? -29.671 -13.237 6.625 1.00 57.59 169 LEU A O 1
ATOM 1289 N N . PRO A 1 170 ? -30.200 -13.207 8.822 1.00 69.25 170 PRO A N 1
ATOM 1290 C CA . PRO A 1 170 ? -31.484 -12.558 8.612 1.00 69.25 170 PRO A CA 1
ATOM 1291 C C . PRO A 1 170 ? -31.290 -11.208 7.909 1.00 69.25 170 PRO A C 1
ATOM 1293 O O . PRO A 1 170 ? -30.282 -10.524 8.106 1.00 69.25 170 PRO A O 1
ATOM 1296 N N . ASN A 1 171 ? -32.252 -10.822 7.075 1.00 83.50 171 ASN A N 1
ATOM 1297 C CA . ASN A 1 171 ? -32.288 -9.477 6.510 1.00 83.50 171 ASN A CA 1
ATOM 1298 C C . ASN A 1 171 ? -32.607 -8.474 7.622 1.00 83.50 171 ASN A C 1
ATOM 1300 O O . ASN A 1 171 ? -33.346 -8.787 8.561 1.00 83.50 171 ASN A O 1
ATOM 1304 N N . HIS A 1 172 ? -32.054 -7.265 7.525 1.00 88.25 172 HIS A N 1
ATOM 1305 C CA . HIS A 1 172 ? -32.486 -6.187 8.410 1.00 88.25 172 HIS A CA 1
ATOM 1306 C C . HIS A 1 172 ? -33.934 -5.837 8.055 1.00 88.25 172 HIS A C 1
ATOM 1308 O O . HIS A 1 172 ? -34.294 -5.811 6.878 1.00 88.25 172 HIS A O 1
ATOM 1314 N N . ALA A 1 173 ? -34.760 -5.610 9.075 1.00 88.38 173 ALA A N 1
ATOM 1315 C CA . ALA A 1 173 ? -36.195 -5.366 8.924 1.00 88.38 173 ALA A CA 1
ATOM 1316 C C . ALA A 1 173 ? -36.555 -3.882 9.070 1.00 88.38 173 ALA A C 1
ATOM 1318 O O . ALA A 1 173 ? -37.506 -3.412 8.444 1.00 88.38 173 ALA A O 1
ATOM 1319 N N . PHE A 1 174 ? -35.792 -3.144 9.885 1.00 91.50 174 PHE A N 1
ATOM 1320 C CA . PHE A 1 174 ? -35.981 -1.709 10.069 1.00 91.50 174 PHE A CA 1
ATOM 1321 C C . PHE A 1 174 ? -34.657 -0.951 10.001 1.00 91.50 174 PHE A C 1
ATOM 1323 O O . PHE A 1 174 ? -33.621 -1.405 10.499 1.00 91.50 174 PHE A O 1
ATOM 1330 N N . MET A 1 175 ? -34.737 0.248 9.440 1.00 92.00 175 MET A N 1
ATOM 1331 C CA . MET A 1 175 ? -33.716 1.283 9.450 1.00 92.00 175 MET A CA 1
ATOM 1332 C C . MET A 1 175 ? -34.257 2.485 10.223 1.00 92.00 175 MET A C 1
ATOM 1334 O O . MET A 1 175 ? -35.347 2.980 9.947 1.00 92.00 175 MET A O 1
ATOM 1338 N N . ILE A 1 176 ? -33.510 2.937 11.223 1.00 93.00 176 ILE A N 1
ATOM 1339 C CA . ILE A 1 176 ? -33.948 3.965 12.167 1.00 93.00 176 ILE A CA 1
ATOM 1340 C C . ILE A 1 176 ? -32.968 5.125 12.099 1.00 93.00 176 ILE A C 1
ATOM 1342 O O . ILE A 1 176 ? -31.762 4.940 12.261 1.00 93.00 176 ILE A O 1
ATOM 1346 N N . LEU A 1 177 ? -33.504 6.315 11.860 1.00 92.06 177 LEU A N 1
ATOM 1347 C CA . LEU A 1 177 ? -32.756 7.534 11.595 1.00 92.06 177 LEU A CA 1
ATOM 1348 C C . LEU A 1 177 ? -33.082 8.574 12.664 1.00 92.06 177 LEU A C 1
ATOM 1350 O O . LEU A 1 177 ? -34.244 8.934 12.857 1.00 92.06 177 LEU A O 1
ATOM 1354 N N . SER A 1 178 ? -32.060 9.055 13.371 1.00 90.88 178 SER A N 1
ATOM 1355 C CA . SER A 1 178 ? -32.222 10.115 14.372 1.00 90.88 178 SER A CA 1
ATOM 1356 C C . SER A 1 178 ? -32.099 11.484 13.718 1.00 90.88 178 SER A C 1
ATOM 1358 O O . SER A 1 178 ? -31.146 11.719 12.978 1.00 90.88 178 SER A O 1
ATOM 1360 N N . GLN A 1 179 ? -33.025 12.394 14.004 1.00 88.50 179 GLN A N 1
ATOM 1361 C CA . GLN A 1 179 ? -32.991 13.801 13.594 1.00 88.50 179 GLN A CA 1
ATOM 1362 C C . GLN A 1 179 ? -32.912 14.705 14.837 1.00 88.50 179 GLN A C 1
ATOM 1364 O O . GLN A 1 179 ? -33.146 14.249 15.953 1.00 88.50 179 GLN A O 1
ATOM 1369 N N . GLU A 1 180 ? -32.626 16.002 14.675 1.00 81.81 180 GLU A N 1
ATOM 1370 C CA . GLU A 1 180 ? -32.430 16.947 15.801 1.00 81.81 180 GLU A CA 1
ATOM 1371 C C . GLU A 1 180 ? -33.626 17.062 16.772 1.00 81.81 180 GLU A C 1
ATOM 1373 O O . GLU A 1 180 ? -33.454 17.473 17.920 1.00 81.81 180 GLU A O 1
ATOM 1378 N N . GLY A 1 181 ? -34.833 16.673 16.349 1.00 82.44 181 GLY A N 1
ATOM 1379 C CA . GLY A 1 181 ? -36.037 16.704 17.187 1.00 82.44 181 GLY A CA 1
ATOM 1380 C C . GLY A 1 181 ? -36.997 15.527 17.013 1.00 82.44 181 GLY A C 1
ATOM 1381 O O . GLY A 1 181 ? -38.031 15.518 17.669 1.00 82.44 181 GLY A O 1
ATOM 1382 N N . ALA A 1 182 ? -36.678 14.552 16.163 1.00 88.75 182 ALA A N 1
ATOM 1383 C CA . ALA A 1 182 ? -37.569 13.447 15.815 1.00 88.75 182 ALA A CA 1
ATOM 1384 C C . ALA A 1 182 ? -36.769 12.181 15.477 1.00 88.75 182 ALA A C 1
ATOM 1386 O O . ALA A 1 182 ? -35.544 12.218 15.344 1.00 88.75 182 ALA A O 1
ATOM 1387 N N . THR A 1 183 ? -37.462 11.055 15.333 1.00 91.25 183 THR A N 1
ATOM 1388 C CA . THR A 1 183 ? -36.891 9.808 14.812 1.00 91.25 183 THR A CA 1
ATOM 1389 C C . THR A 1 183 ? -37.734 9.331 13.638 1.00 91.25 183 THR A C 1
ATOM 1391 O O . THR A 1 183 ? -38.947 9.193 13.774 1.00 91.25 183 THR A O 1
ATOM 1394 N N . MET A 1 184 ? -37.086 9.039 12.513 1.00 91.12 184 MET A N 1
ATOM 1395 C CA . MET A 1 184 ? -37.718 8.477 11.322 1.00 91.12 184 MET A CA 1
ATOM 1396 C C . MET A 1 184 ? -37.457 6.969 11.265 1.00 91.12 184 MET A C 1
ATOM 1398 O O . MET A 1 184 ? -36.329 6.519 11.490 1.00 91.12 184 MET A O 1
ATOM 1402 N N . VAL A 1 185 ? -38.498 6.181 10.995 1.00 92.38 185 VAL A N 1
ATOM 1403 C CA . VAL A 1 185 ? -38.428 4.713 10.958 1.00 92.38 185 VAL A CA 1
ATOM 1404 C C . VAL A 1 185 ? -38.827 4.229 9.572 1.00 92.38 185 VAL A C 1
ATOM 1406 O O . VAL A 1 185 ? -39.939 4.469 9.108 1.00 92.38 185 VAL A O 1
ATOM 1409 N N . LEU A 1 186 ? -37.908 3.523 8.925 1.00 91.19 186 LEU A N 1
ATOM 1410 C CA . LEU A 1 186 ? -38.065 2.965 7.592 1.00 91.19 186 LEU A CA 1
ATOM 1411 C C . LEU A 1 186 ? -38.102 1.438 7.694 1.00 91.19 186 LEU A C 1
ATOM 1413 O O . LEU A 1 186 ? -37.231 0.833 8.320 1.00 91.19 186 LEU A O 1
ATOM 1417 N N . GLN A 1 187 ? -39.095 0.802 7.084 1.00 90.06 187 GLN A N 1
ATOM 1418 C CA . GLN A 1 187 ? -39.132 -0.648 6.923 1.00 90.06 187 GLN A CA 1
ATOM 1419 C C . GLN A 1 187 ? -38.341 -1.046 5.689 1.00 90.06 187 GLN A C 1
ATOM 1421 O O . GLN A 1 187 ? -38.473 -0.432 4.631 1.00 90.06 187 GLN A O 1
ATOM 1426 N N . THR A 1 188 ? -37.523 -2.080 5.835 1.00 87.31 188 THR A N 1
ATOM 1427 C CA . THR A 1 188 ? -36.619 -2.550 4.790 1.00 87.31 188 THR A CA 1
ATOM 1428 C C . THR A 1 188 ? -37.124 -3.885 4.247 1.00 87.31 188 THR A C 1
ATOM 1430 O O . THR A 1 188 ? -37.249 -4.862 4.984 1.00 87.31 188 THR A O 1
ATOM 1433 N N . GLY A 1 189 ? -37.445 -3.908 2.954 1.00 81.81 189 GLY A N 1
ATOM 1434 C CA . GLY A 1 189 ? -37.828 -5.096 2.190 1.00 81.81 189 GLY A CA 1
ATOM 1435 C C . GLY A 1 189 ? -37.379 -4.951 0.735 1.00 81.81 189 GLY A C 1
ATOM 1436 O O . GLY A 1 189 ? -36.301 -4.415 0.477 1.00 81.81 189 GLY A O 1
ATOM 1437 N N . GLU A 1 190 ? -38.206 -5.382 -0.221 1.00 80.12 190 GLU A N 1
ATOM 1438 C CA . GLU A 1 190 ? -37.972 -5.096 -1.650 1.00 80.12 190 GLU A CA 1
ATOM 1439 C C . GLU A 1 190 ? -37.928 -3.584 -1.919 1.00 80.12 190 GLU A C 1
ATOM 1441 O O . GLU A 1 190 ? -37.075 -3.109 -2.668 1.00 80.12 190 GLU A O 1
ATOM 1446 N N . GLU A 1 191 ? -38.777 -2.830 -1.220 1.00 84.31 191 GLU A N 1
ATOM 1447 C CA . GLU A 1 191 ? -38.785 -1.370 -1.191 1.00 84.31 191 GLU A CA 1
ATOM 1448 C C . GLU A 1 191 ? -38.542 -0.859 0.237 1.00 84.31 191 GLU A C 1
ATOM 1450 O O . GLU A 1 191 ? -38.813 -1.551 1.225 1.00 84.31 191 GLU A O 1
ATOM 1455 N N . ILE A 1 192 ? -38.003 0.358 0.344 1.00 87.38 192 ILE A N 1
ATOM 1456 C CA . ILE A 1 192 ? -37.753 1.033 1.621 1.00 87.38 192 ILE A CA 1
ATOM 1457 C C . ILE A 1 192 ? -38.859 2.068 1.824 1.00 87.38 192 ILE A C 1
ATOM 1459 O O . ILE A 1 192 ? -38.900 3.061 1.103 1.00 87.38 192 ILE A O 1
ATOM 1463 N N . ASN A 1 193 ? -39.730 1.839 2.809 1.00 89.62 193 ASN A N 1
ATOM 1464 C CA . ASN A 1 193 ? -40.905 2.678 3.065 1.00 89.62 193 ASN A CA 1
ATOM 1465 C C . ASN A 1 193 ? -40.911 3.233 4.491 1.00 89.62 193 ASN A C 1
ATOM 1467 O O . ASN A 1 193 ? -40.544 2.539 5.439 1.00 89.62 193 ASN A O 1
ATOM 1471 N N . GLU A 1 194 ? -41.366 4.473 4.654 1.00 89.62 194 GLU A N 1
ATOM 1472 C CA . GLU A 1 194 ? -41.555 5.096 5.966 1.00 89.62 194 GLU A CA 1
ATOM 1473 C C . GLU A 1 194 ? -42.825 4.588 6.653 1.00 89.62 194 GLU A C 1
ATOM 1475 O O . GLU A 1 194 ? -43.881 4.483 6.026 1.00 89.62 194 GLU A O 1
ATOM 1480 N N . ILE A 1 195 ? -42.727 4.261 7.949 1.00 88.44 195 ILE A N 1
ATOM 1481 C CA . ILE A 1 195 ? -43.882 3.863 8.762 1.00 88.44 195 ILE A CA 1
ATOM 1482 C C . ILE A 1 195 ? -44.051 4.807 9.951 1.00 88.44 195 ILE A C 1
ATOM 1484 O O . ILE A 1 195 ? -43.208 4.868 10.844 1.00 88.44 195 ILE A O 1
ATOM 1488 N N . GLU A 1 196 ? -45.224 5.433 10.035 1.00 79.12 196 GLU A N 1
ATOM 1489 C CA . GLU A 1 196 ? -45.596 6.308 11.152 1.00 79.12 196 GLU A CA 1
ATOM 1490 C C . GLU A 1 196 ? -46.284 5.551 12.310 1.00 79.12 196 GLU A C 1
ATOM 1492 O O . GLU A 1 196 ? -46.010 5.806 13.482 1.00 79.12 196 GLU A O 1
ATOM 1497 N N . ASN A 1 197 ? -47.143 4.566 12.012 1.00 76.81 197 ASN A N 1
ATOM 1498 C CA . ASN A 1 197 ? -47.940 3.833 13.009 1.00 76.81 197 ASN A CA 1
ATOM 1499 C C . ASN A 1 197 ? -47.173 2.662 13.646 1.00 76.81 197 ASN A C 1
ATOM 1501 O O . ASN A 1 197 ? -47.539 1.493 13.489 1.00 76.81 197 ASN A O 1
ATOM 1505 N N . THR A 1 198 ? -46.103 2.964 14.380 1.00 84.25 198 THR A N 1
ATOM 1506 C CA . THR A 1 198 ? -45.285 1.954 15.069 1.00 84.25 198 THR A CA 1
ATOM 1507 C C . THR A 1 198 ? -45.211 2.191 16.580 1.00 84.25 198 THR A C 1
ATOM 1509 O O . THR A 1 198 ? -45.536 3.260 17.085 1.00 84.25 198 THR A O 1
ATOM 1512 N N . GLY A 1 199 ? -44.783 1.178 17.341 1.00 83.69 199 GLY A N 1
ATOM 1513 C CA . GLY A 1 199 ? -44.503 1.310 18.775 1.00 83.69 199 GLY A CA 1
ATOM 1514 C C . GLY A 1 199 ? -43.229 2.104 19.105 1.00 83.69 199 GLY A C 1
ATOM 1515 O O . GLY A 1 199 ? -42.965 2.357 20.291 1.00 83.69 199 GLY A O 1
ATOM 1516 N N . PHE A 1 200 ? -42.441 2.475 18.088 1.00 89.69 200 PHE A N 1
ATOM 1517 C CA . PHE A 1 200 ? -41.254 3.312 18.238 1.00 89.69 200 PHE A CA 1
ATOM 1518 C C . PHE A 1 200 ? -41.644 4.731 18.670 1.00 89.69 200 PHE A C 1
ATOM 1520 O O . PHE A 1 200 ? -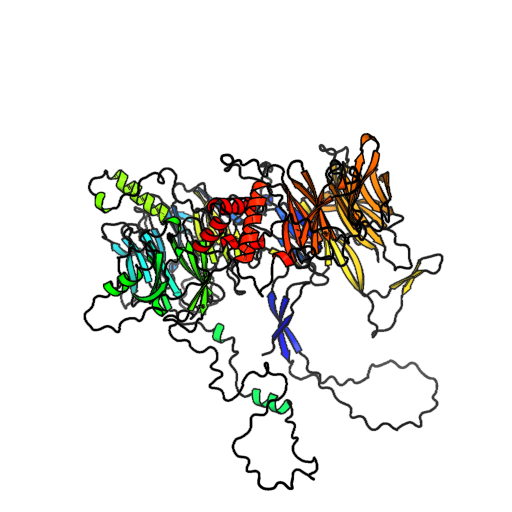42.738 5.217 18.396 1.00 89.69 200 PHE A O 1
ATOM 1527 N N . ALA A 1 201 ? -40.742 5.405 19.377 1.00 89.50 201 ALA A N 1
ATOM 1528 C CA . ALA A 1 201 ? -40.873 6.833 19.642 1.00 89.50 201 ALA A CA 1
ATOM 1529 C C . ALA A 1 201 ? -40.358 7.625 18.434 1.00 89.50 201 ALA A C 1
ATOM 1531 O O . ALA A 1 201 ? -39.162 7.568 18.145 1.00 89.50 201 ALA A O 1
ATOM 1532 N N . THR A 1 202 ? -41.251 8.336 17.749 1.00 89.88 202 THR A N 1
ATOM 1533 C CA . THR A 1 202 ? -40.946 9.201 16.594 1.00 89.88 202 THR A CA 1
ATOM 1534 C C . THR A 1 202 ? -40.873 10.683 16.976 1.00 89.88 202 THR A C 1
ATOM 1536 O O . THR A 1 202 ? -40.191 11.461 16.317 1.00 89.88 202 THR A O 1
ATOM 1539 N N . ASP A 1 203 ? -41.504 11.062 18.089 1.00 89.00 203 ASP A N 1
ATOM 1540 C CA . ASP A 1 203 ? -41.623 12.426 18.621 1.00 89.00 203 ASP A CA 1
ATOM 1541 C C . ASP A 1 203 ? -40.369 12.934 19.352 1.00 89.00 203 ASP A C 1
ATOM 1543 O O . ASP A 1 203 ? -40.257 14.119 19.659 1.00 89.00 203 ASP A O 1
ATOM 1547 N N . VAL A 1 204 ? -39.437 12.035 19.672 1.00 87.81 204 VAL A N 1
ATOM 1548 C CA . VAL A 1 204 ? -38.215 12.332 20.426 1.00 87.81 204 VAL A CA 1
ATOM 1549 C C . VAL A 1 204 ? -37.006 11.763 19.675 1.00 87.81 204 VAL A C 1
ATOM 1551 O O . VAL A 1 204 ? -37.100 10.662 19.124 1.00 87.81 204 VAL A O 1
ATOM 1554 N N . PRO A 1 205 ? -35.849 12.453 19.677 1.00 88.75 205 PRO A N 1
ATOM 1555 C CA . PRO A 1 205 ? -34.616 11.924 19.104 1.00 88.75 205 PRO A CA 1
ATOM 1556 C C . PRO A 1 205 ? -34.150 10.643 19.809 1.00 88.75 205 PRO A C 1
ATOM 1558 O O . PRO A 1 205 ? -34.157 10.525 21.044 1.00 88.75 205 PRO A O 1
ATOM 1561 N N . THR A 1 206 ? -33.701 9.691 18.999 1.00 91.25 206 THR A N 1
ATOM 1562 C CA . THR A 1 206 ? -33.155 8.408 19.447 1.00 91.25 206 THR A CA 1
ATOM 1563 C C . THR A 1 206 ? -31.638 8.499 19.587 1.00 91.25 206 THR A C 1
ATOM 1565 O O . THR A 1 206 ? -30.964 9.034 18.709 1.00 91.25 206 THR A O 1
ATOM 1568 N N . ILE A 1 207 ? -31.098 7.983 20.693 1.00 89.25 207 ILE A N 1
ATOM 1569 C CA . ILE A 1 207 ? -29.650 7.966 20.970 1.00 89.25 207 ILE A CA 1
ATOM 1570 C C . ILE A 1 207 ? -29.019 6.683 20.441 1.00 89.25 207 ILE A C 1
ATOM 1572 O O . ILE A 1 207 ? -27.900 6.701 19.941 1.00 89.25 207 ILE A O 1
ATOM 1576 N N . HIS A 1 208 ? -29.703 5.550 20.613 1.00 91.56 208 HIS A N 1
ATOM 1577 C CA . HIS A 1 208 ? -29.212 4.262 20.148 1.00 91.56 208 HIS A CA 1
ATOM 1578 C C . HIS A 1 208 ? -30.354 3.262 19.993 1.00 91.56 208 HIS A C 1
ATOM 1580 O O . HIS A 1 208 ? -31.306 3.262 20.784 1.00 91.56 208 HIS A O 1
ATOM 1586 N N . VAL A 1 209 ? -30.220 2.374 19.010 1.00 93.81 209 VAL A N 1
ATOM 1587 C CA . VAL A 1 209 ? -31.091 1.213 18.833 1.00 93.81 209 VAL A CA 1
ATOM 1588 C C . VAL A 1 209 ? -30.233 -0.022 18.622 1.00 93.81 209 VAL A C 1
ATOM 1590 O O . VAL A 1 209 ? -29.228 0.031 17.917 1.00 93.81 209 VAL A O 1
ATOM 1593 N N . GLY A 1 210 ? -30.635 -1.136 19.224 1.00 91.88 210 GLY A N 1
ATOM 1594 C CA . GLY A 1 210 ? -29.980 -2.417 19.002 1.00 91.88 210 GLY A CA 1
ATOM 1595 C C . GLY A 1 210 ? -30.884 -3.601 19.306 1.00 91.88 210 GLY A C 1
ATOM 1596 O O . GLY A 1 210 ? -31.962 -3.467 19.892 1.00 91.88 210 GLY A O 1
ATOM 1597 N N . ASN A 1 211 ? -30.419 -4.777 18.903 1.00 92.06 211 ASN A N 1
ATOM 1598 C CA . ASN A 1 211 ? -31.102 -6.039 19.133 1.00 92.06 211 ASN A CA 1
ATOM 1599 C C . ASN A 1 211 ? -30.683 -6.694 20.463 1.00 92.06 211 ASN A C 1
ATOM 1601 O O . ASN A 1 211 ? -29.536 -6.580 20.899 1.00 92.06 211 ASN A O 1
ATOM 1605 N N . ILE A 1 212 ? -31.611 -7.417 21.097 1.00 90.56 212 ILE A N 1
ATOM 1606 C CA . ILE A 1 212 ? -31.390 -8.182 22.335 1.00 90.56 212 ILE A CA 1
ATOM 1607 C C . ILE A 1 212 ? -32.172 -9.506 22.307 1.00 90.56 212 ILE A C 1
ATOM 1609 O O . ILE A 1 212 ? -33.159 -9.632 21.578 1.00 90.56 212 ILE A O 1
ATOM 1613 N N . GLY A 1 213 ? -31.742 -10.503 23.085 1.00 85.50 213 GLY A N 1
ATOM 1614 C CA . GLY A 1 213 ? -32.378 -11.821 23.136 1.00 85.50 213 GLY A CA 1
ATOM 1615 C C . GLY A 1 213 ? -32.211 -12.595 21.830 1.00 85.50 213 GLY A C 1
ATOM 1616 O O . GLY A 1 213 ? -33.205 -13.074 21.283 1.00 85.50 213 GLY A O 1
ATOM 1617 N N . THR A 1 214 ? -30.975 -12.666 21.320 1.00 84.75 214 THR A N 1
ATOM 1618 C CA . THR A 1 214 ? -30.601 -13.304 20.044 1.00 84.75 214 THR A CA 1
ATOM 1619 C C . THR A 1 214 ? -31.421 -12.799 18.851 1.00 84.75 214 THR A C 1
ATOM 1621 O O . THR A 1 214 ? -32.062 -13.585 18.161 1.00 84.75 214 THR A O 1
ATOM 1624 N N . ASN A 1 215 ? -31.415 -11.480 18.627 1.00 86.69 215 ASN A N 1
ATOM 1625 C CA . ASN A 1 215 ? -32.118 -10.794 17.530 1.00 86.69 215 ASN A CA 1
ATOM 1626 C C . ASN A 1 215 ? -33.657 -10.874 17.541 1.00 86.69 215 ASN A C 1
ATOM 1628 O O . ASN A 1 215 ? -34.280 -10.507 16.552 1.00 86.69 215 ASN A O 1
ATOM 1632 N N . ARG A 1 216 ? -34.283 -11.290 18.652 1.00 86.25 216 ARG A N 1
ATOM 1633 C CA . ARG A 1 216 ? -35.755 -11.369 18.761 1.00 86.25 216 ARG A CA 1
ATOM 1634 C C . ARG A 1 216 ? -36.427 -10.076 19.208 1.00 86.25 216 ARG A C 1
ATOM 1636 O O . ARG A 1 216 ? -37.568 -9.817 18.842 1.00 86.25 216 ARG A O 1
ATOM 1643 N N . PHE A 1 217 ? -35.746 -9.276 20.023 1.00 90.38 217 PHE A N 1
ATOM 1644 C CA . PHE A 1 217 ? -36.293 -8.026 20.546 1.00 90.38 217 PHE A CA 1
ATOM 1645 C C . PHE A 1 217 ? -35.451 -6.837 20.106 1.00 90.38 217 PHE A C 1
ATOM 1647 O O . PHE A 1 217 ? -34.239 -6.949 19.893 1.00 90.38 217 PHE A O 1
ATOM 1654 N N . ILE A 1 218 ? -36.107 -5.686 20.013 1.00 93.31 218 ILE A N 1
ATOM 1655 C CA . ILE A 1 218 ? -35.504 -4.407 19.648 1.00 93.31 218 ILE A CA 1
ATOM 1656 C C . ILE A 1 218 ? -35.574 -3.494 20.871 1.00 93.31 218 ILE A C 1
ATOM 1658 O O . ILE A 1 218 ? -36.619 -3.374 21.515 1.00 93.31 218 ILE A O 1
ATOM 1662 N N . VAL A 1 219 ? -34.459 -2.852 21.211 1.00 94.38 219 VAL A N 1
ATOM 1663 C CA . VAL A 1 219 ? -34.398 -1.847 22.276 1.00 94.38 219 VAL A CA 1
ATOM 1664 C C . VAL A 1 219 ? -34.118 -0.494 21.650 1.00 94.38 219 VAL A C 1
ATOM 1666 O O . VAL A 1 219 ? -33.063 -0.302 21.051 1.00 94.38 219 VAL A O 1
ATOM 1669 N N . GLN A 1 220 ? -35.046 0.443 21.824 1.00 94.44 220 GLN A N 1
ATOM 1670 C CA . GLN A 1 220 ? -34.876 1.841 21.437 1.00 94.44 220 GLN A CA 1
ATOM 1671 C C . GLN A 1 220 ? -34.616 2.673 22.695 1.00 94.44 220 GLN A C 1
ATOM 1673 O O . GLN A 1 220 ? -35.419 2.658 23.633 1.00 94.44 220 GLN A O 1
ATOM 1678 N N . VAL A 1 221 ? -33.511 3.417 22.715 1.00 93.00 221 VAL A N 1
ATOM 1679 C CA . VAL A 1 221 ? -33.199 4.357 23.797 1.00 93.00 221 VAL A CA 1
ATOM 1680 C C . VAL A 1 221 ? -33.324 5.785 23.284 1.00 93.00 221 VAL A C 1
ATOM 1682 O O . VAL A 1 221 ? -32.565 6.214 22.415 1.00 93.00 221 VAL A O 1
ATOM 1685 N N . THR A 1 222 ? -34.283 6.526 23.835 1.00 90.50 222 THR A N 1
ATOM 1686 C CA . THR A 1 222 ? -34.463 7.962 23.578 1.00 90.50 222 THR A CA 1
ATOM 1687 C C . THR A 1 222 ? -33.844 8.788 24.699 1.00 90.50 222 THR A C 1
ATOM 1689 O O . THR A 1 222 ? -33.383 8.247 25.700 1.00 90.50 222 THR A O 1
ATOM 1692 N N . THR A 1 223 ? -33.861 10.114 24.582 1.00 84.25 223 THR A N 1
ATOM 1693 C CA . THR A 1 223 ? -33.350 11.011 25.636 1.00 84.25 223 THR A CA 1
ATOM 1694 C C . THR A 1 223 ? -34.091 10.905 26.975 1.00 84.25 223 THR A C 1
ATOM 1696 O O . THR A 1 223 ? -33.514 11.268 27.999 1.00 84.25 223 THR A O 1
ATOM 1699 N N . LYS A 1 224 ? -35.339 10.405 26.982 1.00 84.19 224 LYS A N 1
ATOM 1700 C CA . LYS A 1 224 ? -36.226 10.353 28.165 1.00 84.19 224 LYS A CA 1
ATOM 1701 C C . LYS A 1 224 ? -36.614 8.940 28.618 1.00 84.19 224 LYS A C 1
ATOM 1703 O O . LYS A 1 224 ? -37.023 8.753 29.763 1.00 84.19 224 LYS A O 1
ATOM 1708 N N . SER A 1 225 ? -36.566 7.942 27.735 1.00 89.88 225 SER A N 1
ATOM 1709 C CA . SER A 1 225 ? -37.114 6.610 28.025 1.00 89.88 225 SER A CA 1
ATOM 1710 C C . SER A 1 225 ? -36.406 5.491 27.269 1.00 89.88 225 SER A C 1
ATOM 1712 O O . SER A 1 225 ? -35.879 5.705 26.178 1.00 89.88 225 SER A O 1
ATOM 1714 N N . ILE A 1 226 ? -36.467 4.277 27.817 1.00 92.44 226 ILE A N 1
ATOM 1715 C CA . ILE A 1 226 ? -36.021 3.044 27.159 1.00 92.44 226 ILE A CA 1
ATOM 1716 C C . ILE A 1 226 ? -37.246 2.206 26.806 1.00 92.44 226 ILE A C 1
ATOM 1718 O O . ILE A 1 226 ? -38.054 1.880 27.679 1.00 92.44 226 ILE A O 1
ATOM 1722 N N . ARG A 1 227 ? -37.366 1.824 25.536 1.00 92.81 227 ARG A N 1
ATOM 1723 C CA . ARG A 1 227 ? -38.477 1.024 25.011 1.00 92.81 227 ARG A CA 1
ATOM 1724 C C . ARG A 1 227 ? -37.987 -0.346 24.564 1.00 92.81 227 ARG A C 1
ATOM 1726 O O . ARG A 1 227 ? -36.975 -0.444 23.876 1.00 92.81 227 ARG A O 1
ATOM 1733 N N . LEU A 1 228 ? -38.719 -1.388 24.950 1.00 92.88 228 LEU A N 1
ATOM 1734 C CA . LEU A 1 228 ? -38.544 -2.760 24.476 1.00 92.88 228 LEU A CA 1
ATOM 1735 C C . LEU A 1 228 ? -39.680 -3.093 23.508 1.00 92.88 228 LEU A C 1
ATOM 1737 O O . LEU A 1 228 ? -40.857 -2.985 23.868 1.00 92.88 228 LEU A O 1
ATOM 1741 N N . LEU A 1 229 ? -39.317 -3.509 22.303 1.00 91.38 229 LEU A N 1
ATOM 1742 C CA . LEU A 1 229 ? -40.206 -3.760 21.176 1.00 91.38 229 LEU A CA 1
ATOM 1743 C C . LEU A 1 229 ? -39.997 -5.186 20.647 1.00 91.38 229 LEU A C 1
ATOM 1745 O O . LEU A 1 229 ? -38.907 -5.752 20.756 1.00 91.38 229 LEU A O 1
ATOM 1749 N N . GLN A 1 230 ? -41.049 -5.747 20.060 1.00 89.31 230 GLN A N 1
ATOM 1750 C CA . GLN A 1 230 ? -40.990 -6.943 19.219 1.00 89.31 230 GLN A CA 1
ATOM 1751 C C . GLN A 1 230 ? -41.643 -6.578 17.883 1.00 89.31 230 GLN A C 1
ATOM 1753 O O . GLN A 1 230 ? -42.842 -6.279 17.848 1.00 89.31 230 GLN A O 1
ATOM 1758 N N . GLY A 1 231 ? -40.845 -6.505 16.817 1.00 85.12 231 GLY A N 1
ATOM 1759 C CA . GLY A 1 231 ? -41.234 -5.849 15.569 1.00 85.12 231 GLY A CA 1
ATOM 1760 C C . GLY A 1 231 ? -41.752 -4.428 15.810 1.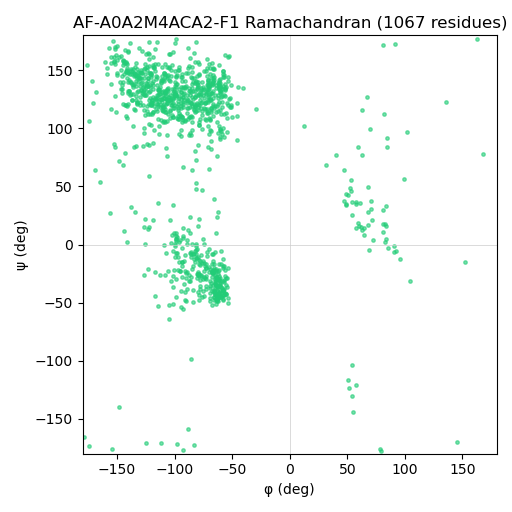00 85.12 231 GLY A C 1
ATOM 1761 O O . GLY A 1 231 ? -41.092 -3.604 16.443 1.00 85.12 231 GLY A O 1
ATOM 1762 N N . THR A 1 232 ? -42.978 -4.151 15.368 1.00 86.38 232 THR A N 1
ATOM 1763 C CA . THR A 1 232 ? -43.656 -2.858 15.566 1.00 86.38 232 THR A CA 1
ATOM 1764 C C . THR A 1 232 ? -44.406 -2.741 16.898 1.00 86.38 232 THR A C 1
ATOM 1766 O O . THR A 1 232 ? -44.872 -1.653 17.242 1.00 86.38 232 THR A O 1
ATOM 1769 N N . ARG A 1 233 ? -44.540 -3.825 17.677 1.00 89.62 233 ARG A N 1
ATOM 1770 C CA . ARG A 1 233 ? -45.328 -3.849 18.919 1.00 89.62 233 ARG A CA 1
ATOM 1771 C C . ARG A 1 233 ? -44.479 -3.460 20.131 1.00 89.62 233 ARG A C 1
ATOM 1773 O O . ARG A 1 233 ? -43.485 -4.111 20.444 1.00 89.62 233 ARG A O 1
ATOM 1780 N N . LEU A 1 234 ? -44.933 -2.459 20.886 1.00 90.94 234 LEU A N 1
ATOM 1781 C CA . LEU A 1 234 ? -44.329 -2.069 22.165 1.00 90.94 234 LEU A CA 1
ATOM 1782 C C . LEU A 1 234 ? -44.670 -3.084 23.268 1.00 90.94 234 LEU A C 1
ATOM 1784 O O . LEU A 1 234 ? -45.843 -3.361 23.525 1.00 90.94 234 LEU A O 1
ATOM 1788 N N . LEU A 1 235 ? -43.645 -3.609 23.942 1.00 90.00 235 LEU A N 1
ATOM 1789 C CA . LEU A 1 235 ? -43.792 -4.520 25.083 1.00 90.00 235 LEU A CA 1
ATOM 1790 C C . LEU A 1 235 ? -43.655 -3.790 26.421 1.00 90.00 235 LEU A C 1
ATOM 1792 O O . LEU A 1 235 ? -44.445 -4.016 27.336 1.00 90.00 235 LEU A O 1
ATOM 1796 N N . GLN A 1 236 ? -42.648 -2.924 26.547 1.00 91.50 236 GLN A N 1
ATOM 1797 C CA . GLN A 1 236 ? -42.348 -2.217 27.791 1.00 91.50 236 GLN A CA 1
ATOM 1798 C C . GLN A 1 236 ? -41.781 -0.828 27.495 1.00 91.50 236 GLN A C 1
ATOM 1800 O O . GLN A 1 236 ? -40.938 -0.675 26.616 1.00 91.50 236 GLN A O 1
ATOM 1805 N N . ASN A 1 237 ? -42.199 0.171 28.273 1.00 92.06 237 ASN A N 1
ATOM 1806 C CA . ASN A 1 237 ? -41.616 1.511 28.279 1.00 92.06 237 ASN A CA 1
ATOM 1807 C C . ASN A 1 237 ? -41.124 1.840 29.695 1.00 92.06 237 ASN A C 1
ATOM 1809 O O . ASN A 1 237 ? -41.897 1.748 30.650 1.00 92.06 237 ASN A O 1
ATOM 1813 N N . ILE A 1 238 ? -39.847 2.191 29.834 1.00 90.56 238 ILE A N 1
ATOM 1814 C CA . ILE A 1 238 ? -39.206 2.550 31.102 1.00 90.56 238 ILE A CA 1
ATOM 1815 C C . ILE A 1 238 ? -38.835 4.039 31.032 1.00 90.56 238 ILE A C 1
ATOM 1817 O O . ILE A 1 238 ? -37.844 4.376 30.378 1.00 90.56 238 ILE A O 1
ATOM 1821 N N . PRO A 1 239 ? -39.604 4.941 31.670 1.00 88.62 239 PRO A N 1
ATOM 1822 C CA . PRO A 1 239 ? -39.212 6.342 31.787 1.00 88.62 239 PRO A CA 1
ATOM 1823 C C . PRO A 1 239 ? -38.018 6.472 32.744 1.00 88.62 239 PRO A C 1
ATOM 1825 O O . PRO A 1 239 ? -38.005 5.850 33.808 1.00 88.62 239 PRO A O 1
ATOM 1828 N N . ILE A 1 240 ? -37.015 7.266 32.366 1.00 82.56 240 ILE A N 1
ATOM 1829 C CA . ILE A 1 240 ? -35.836 7.539 33.196 1.00 82.56 240 ILE A CA 1
ATOM 1830 C C . ILE A 1 240 ? -35.886 9.002 33.624 1.00 82.56 240 ILE A C 1
ATOM 1832 O O . ILE A 1 240 ? -35.642 9.896 32.821 1.00 82.56 240 ILE A O 1
ATOM 1836 N N . ASP A 1 241 ? -36.192 9.230 34.901 1.00 76.19 241 ASP A N 1
ATOM 1837 C CA . ASP A 1 241 ? -36.282 10.565 35.491 1.00 76.19 241 ASP A CA 1
ATOM 1838 C C . ASP A 1 241 ? -35.076 10.826 36.405 1.00 76.19 241 ASP A C 1
ATOM 1840 O O . ASP A 1 241 ? -35.129 10.677 37.625 1.00 76.19 241 ASP A O 1
ATOM 1844 N N . LEU A 1 242 ? -33.926 11.109 35.787 1.00 72.00 242 LEU A N 1
ATOM 1845 C CA . LEU A 1 242 ? -32.673 11.418 36.491 1.00 72.00 242 LEU A CA 1
ATOM 1846 C C . LEU A 1 242 ? -32.442 12.929 36.658 1.00 72.00 242 LEU A C 1
ATOM 1848 O O . LEU A 1 242 ? -31.368 13.321 37.111 1.00 72.00 242 LEU A O 1
ATOM 1852 N N . GLY A 1 243 ? -33.389 13.776 36.237 1.00 72.62 243 GLY A N 1
ATOM 1853 C CA . GLY A 1 243 ? -33.204 15.231 36.137 1.00 72.62 243 GLY A CA 1
ATOM 1854 C C . GLY A 1 243 ? -32.223 15.680 35.040 1.00 72.62 243 GLY A C 1
ATOM 1855 O O . GLY A 1 243 ? -32.083 16.873 34.796 1.00 72.62 243 GLY A O 1
ATOM 1856 N N . CYS A 1 244 ? -31.571 14.740 34.349 1.00 76.44 244 CYS A N 1
ATOM 1857 C CA . CYS A 1 244 ? -30.607 14.979 33.278 1.00 76.44 244 CYS A CA 1
ATOM 1858 C C . CYS A 1 244 ? -30.868 14.036 32.085 1.00 76.44 244 CYS A C 1
ATOM 1860 O O . CYS A 1 244 ? -31.326 12.905 32.291 1.00 76.44 244 CYS A O 1
ATOM 1862 N N . PRO A 1 245 ? -30.598 14.471 30.837 1.00 81.75 245 PRO A N 1
ATOM 1863 C CA . PRO A 1 245 ? -30.800 13.638 29.658 1.00 81.75 245 PRO A CA 1
ATOM 1864 C C . PRO A 1 245 ? -29.790 12.485 29.589 1.00 81.75 245 PRO A C 1
ATOM 1866 O O . PRO A 1 245 ? -28.673 12.547 30.116 1.00 81.75 245 PRO A O 1
ATOM 1869 N N . LEU A 1 246 ? -30.186 11.418 28.896 1.00 85.75 246 LEU A N 1
ATOM 1870 C CA . LEU A 1 246 ? -29.284 10.323 28.548 1.00 85.75 246 LEU A CA 1
ATOM 1871 C C . LEU A 1 246 ? -28.275 10.774 27.487 1.00 85.75 246 LEU A C 1
ATOM 1873 O O . LEU A 1 246 ? -28.629 11.518 26.575 1.00 85.75 246 LEU A O 1
ATOM 1877 N N . ALA A 1 247 ? -27.028 10.318 27.613 1.00 84.00 247 ALA A N 1
ATOM 1878 C CA . ALA A 1 247 ? -25.924 10.755 26.760 1.00 84.00 247 ALA A CA 1
ATOM 1879 C C . ALA A 1 247 ? -25.328 9.617 25.923 1.00 84.00 247 ALA A C 1
ATOM 1881 O O . ALA A 1 247 ? -25.088 9.802 24.737 1.00 84.00 247 ALA A O 1
ATOM 1882 N N . SER A 1 248 ? -25.100 8.434 26.505 1.00 87.56 248 SER A N 1
ATOM 1883 C CA . SER A 1 248 ? -24.564 7.288 25.757 1.00 87.56 248 SER A CA 1
ATOM 1884 C C . SER A 1 248 ? -25.133 5.951 26.223 1.00 87.56 248 SER A C 1
ATOM 1886 O O . SER A 1 248 ? -25.598 5.800 27.357 1.00 87.56 248 SER A O 1
ATOM 1888 N N . VAL A 1 249 ? -25.124 4.973 25.317 1.00 91.38 249 VAL A N 1
ATOM 1889 C CA . VAL A 1 249 ? -25.730 3.652 25.503 1.00 91.38 249 VAL A CA 1
ATOM 1890 C C . VAL A 1 249 ? -24.805 2.593 24.916 1.00 91.38 249 VAL A C 1
ATOM 1892 O O . VAL A 1 249 ? -24.225 2.794 23.854 1.00 91.38 249 VAL A O 1
ATOM 1895 N N . SER A 1 250 ? -24.701 1.449 25.585 1.00 92.81 250 SER A N 1
ATOM 1896 C CA . SER A 1 250 ? -24.034 0.259 25.063 1.00 92.81 250 SER A CA 1
ATOM 1897 C C . SER A 1 250 ? -24.920 -0.967 25.289 1.00 92.81 250 SER A C 1
ATOM 1899 O O . SER A 1 250 ? -25.303 -1.269 26.425 1.00 92.81 250 SER A O 1
ATOM 1901 N N . ILE A 1 251 ? -25.279 -1.650 24.201 1.00 92.81 251 ILE A N 1
ATOM 1902 C CA . ILE A 1 251 ? -26.146 -2.834 24.205 1.00 92.81 251 ILE A CA 1
ATOM 1903 C C . ILE A 1 251 ? -25.288 -4.066 23.928 1.00 92.81 251 ILE A C 1
ATOM 1905 O O . ILE A 1 251 ? -24.585 -4.127 22.923 1.00 92.81 251 ILE A O 1
ATOM 1909 N N . VAL A 1 252 ? -25.361 -5.058 24.814 1.00 90.19 252 VAL A N 1
ATOM 1910 C CA . VAL A 1 252 ? -24.709 -6.360 24.649 1.00 90.19 252 VAL A CA 1
ATOM 1911 C C . VAL A 1 252 ? -25.636 -7.424 25.192 1.00 90.19 252 VAL A C 1
ATOM 1913 O O . VAL A 1 252 ? -25.807 -7.509 26.398 1.00 90.19 252 VAL A O 1
ATOM 1916 N N . ASP A 1 253 ? -26.197 -8.264 24.331 1.00 88.69 253 ASP A N 1
ATOM 1917 C CA . ASP A 1 253 ? -27.156 -9.302 24.720 1.00 88.69 253 ASP A CA 1
ATOM 1918 C C . ASP A 1 253 ? -26.653 -10.181 25.889 1.00 88.69 253 ASP A C 1
ATOM 1920 O O . ASP A 1 253 ? -25.602 -10.807 25.721 1.00 88.69 253 ASP A O 1
ATOM 1924 N N . PRO A 1 254 ? -27.334 -10.253 27.062 1.00 91.44 254 PRO A N 1
ATOM 1925 C CA . PRO A 1 254 ? -28.680 -9.745 27.401 1.00 91.44 254 PRO A CA 1
ATOM 1926 C C . PRO A 1 254 ? -28.729 -8.459 28.261 1.00 91.44 254 PRO A C 1
ATOM 1928 O O . PRO A 1 254 ? -29.724 -8.202 28.942 1.00 91.44 254 PRO A O 1
ATOM 1931 N N . TYR A 1 255 ? -27.672 -7.658 28.295 1.00 92.81 255 TYR A N 1
ATOM 1932 C CA . TYR A 1 255 ? -27.544 -6.434 29.085 1.00 92.81 255 TYR A CA 1
ATOM 1933 C C . TYR A 1 255 ? -27.648 -5.147 28.248 1.00 92.81 255 TYR A C 1
ATOM 1935 O O . TYR A 1 255 ? -27.156 -5.053 27.126 1.00 92.81 255 TYR A O 1
ATOM 1943 N N . VAL A 1 256 ? -28.233 -4.109 28.844 1.00 93.50 256 VAL A N 1
ATOM 1944 C CA . VAL A 1 256 ? -28.279 -2.744 28.298 1.00 93.50 256 VAL A CA 1
ATOM 1945 C C . VAL A 1 256 ? -27.683 -1.803 29.335 1.00 93.50 256 VAL A C 1
ATOM 1947 O O . VAL A 1 256 ? -28.183 -1.720 30.456 1.00 93.50 256 VAL A O 1
ATOM 1950 N N . CYS A 1 257 ? -26.605 -1.112 28.982 1.00 92.75 257 CYS A N 1
ATOM 1951 C CA . CYS A 1 257 ? -25.923 -0.163 29.858 1.00 92.75 257 CYS A CA 1
ATOM 1952 C C . CYS A 1 257 ? -26.146 1.255 29.335 1.00 92.75 257 CYS A C 1
ATOM 1954 O O . CYS A 1 257 ? -25.916 1.525 28.158 1.00 92.75 257 CYS A O 1
ATOM 1956 N N . VAL A 1 258 ? -26.595 2.157 30.202 1.00 92.12 258 VAL A N 1
ATOM 1957 C CA . VAL A 1 258 ? -26.973 3.528 29.844 1.00 92.12 258 VAL A CA 1
ATOM 1958 C C . VAL A 1 258 ? -26.271 4.515 30.764 1.00 92.12 258 VAL A C 1
ATOM 1960 O O . VAL A 1 258 ? -26.184 4.278 31.970 1.00 92.12 258 VAL A O 1
ATOM 1963 N N . ARG A 1 259 ? -25.793 5.623 30.197 1.00 91.75 259 ARG A N 1
ATOM 1964 C CA . ARG A 1 259 ? -25.106 6.713 30.894 1.00 91.75 259 ARG A CA 1
ATOM 1965 C C . ARG A 1 259 ? -25.886 8.023 30.753 1.00 91.75 259 ARG A C 1
ATOM 1967 O O . ARG A 1 259 ? -26.293 8.382 29.645 1.00 91.75 259 ARG A O 1
ATOM 1974 N N . SER A 1 260 ? -26.064 8.749 31.854 1.00 89.25 260 SER A N 1
ATOM 1975 C CA . SER A 1 260 ? -26.599 10.118 31.840 1.00 89.25 260 SER A CA 1
ATOM 1976 C C . SER A 1 260 ? -25.518 11.163 31.535 1.00 89.25 260 SER A C 1
ATOM 1978 O O . SER A 1 260 ? -24.325 10.875 31.644 1.00 89.25 260 SER A O 1
ATOM 1980 N N . SER A 1 261 ? -25.911 12.394 31.195 1.00 83.88 261 SER A N 1
ATOM 1981 C CA . SER A 1 261 ? -24.958 13.494 30.971 1.00 83.88 261 SER A CA 1
ATOM 1982 C C . SER A 1 261 ? -24.114 13.841 32.210 1.00 83.88 261 SER A C 1
ATOM 1984 O O . SER A 1 261 ? -22.979 14.273 32.060 1.00 83.88 261 SER A O 1
ATOM 1986 N N . GLU A 1 262 ? -24.622 13.588 33.424 1.00 83.69 262 GLU A N 1
ATOM 1987 C CA . GLU A 1 262 ? -23.885 13.742 34.696 1.00 83.69 262 GLU A CA 1
ATOM 1988 C C . GLU A 1 262 ? -22.962 12.552 35.035 1.00 83.69 262 GLU A C 1
ATOM 1990 O O . GLU A 1 262 ? -22.331 12.532 36.089 1.00 83.69 262 GLU A O 1
ATOM 1995 N N . GLY A 1 263 ? -22.900 11.521 34.186 1.00 84.75 263 GLY A N 1
ATOM 1996 C CA . GLY A 1 263 ? -22.013 10.372 34.388 1.00 84.75 263 GLY A CA 1
ATOM 1997 C C . GLY A 1 263 ? -22.543 9.285 35.330 1.00 84.75 263 GLY A C 1
ATOM 1998 O O . GLY A 1 263 ? -21.765 8.439 35.776 1.00 84.75 263 GLY A O 1
ATOM 1999 N N . ARG A 1 264 ? -23.855 9.250 35.613 1.00 88.88 264 ARG A N 1
ATOM 2000 C CA . ARG A 1 264 ? -24.493 8.118 36.316 1.00 88.88 264 ARG A CA 1
ATOM 2001 C C . ARG A 1 264 ? -24.749 6.979 35.332 1.00 88.88 264 ARG A C 1
ATOM 2003 O O . ARG A 1 264 ? -25.231 7.220 34.227 1.00 88.88 264 ARG A O 1
ATOM 2010 N N . VAL A 1 265 ? -24.467 5.741 35.740 1.00 90.31 265 VAL A N 1
ATOM 2011 C CA . VAL A 1 265 ? -24.633 4.550 34.891 1.00 90.31 265 VAL A CA 1
ATOM 2012 C C . VAL A 1 265 ? -25.712 3.630 35.450 1.00 90.31 265 VAL A C 1
ATOM 2014 O O . VAL A 1 265 ? -25.667 3.235 36.615 1.00 90.31 265 VAL A O 1
ATOM 2017 N N . ILE A 1 266 ? -26.658 3.251 34.594 1.00 90.12 266 ILE A N 1
ATOM 2018 C CA . ILE A 1 266 ? -27.722 2.288 34.884 1.00 90.12 266 ILE A CA 1
ATOM 2019 C C . ILE A 1 266 ? -27.502 1.059 34.005 1.00 90.12 266 ILE A C 1
ATOM 2021 O O . ILE A 1 266 ? -27.290 1.178 32.799 1.00 90.12 266 ILE A O 1
ATOM 2025 N N . THR A 1 267 ? -27.576 -0.132 34.601 1.00 91.31 267 THR A N 1
ATOM 2026 C CA . THR A 1 267 ? -27.522 -1.396 33.857 1.00 91.31 267 THR A CA 1
ATOM 2027 C C . THR A 1 267 ? -28.858 -2.123 33.957 1.00 91.31 267 THR A C 1
ATOM 2029 O O . THR A 1 267 ? -29.444 -2.246 35.032 1.00 91.31 267 THR A O 1
ATOM 2032 N N . LEU A 1 268 ? -29.362 -2.590 32.822 1.00 92.06 268 LEU A N 1
ATOM 2033 C CA . LEU A 1 268 ? -30.585 -3.373 32.689 1.00 92.06 268 LEU A CA 1
ATOM 2034 C C . LEU A 1 268 ? -30.226 -4.753 32.146 1.00 92.06 268 LEU A C 1
ATOM 2036 O O . LEU A 1 268 ? -29.273 -4.894 31.383 1.00 92.06 268 LEU A O 1
ATOM 2040 N N . ALA A 1 269 ? -30.996 -5.767 32.521 1.00 91.94 269 ALA A N 1
ATOM 2041 C CA . ALA A 1 269 ? -30.865 -7.121 32.001 1.00 91.94 269 ALA A CA 1
ATOM 2042 C C . ALA A 1 269 ? -32.213 -7.616 31.477 1.00 91.94 269 ALA A C 1
ATOM 2044 O O . ALA A 1 269 ? -33.239 -7.469 32.155 1.00 91.94 269 ALA A O 1
ATOM 2045 N N . LEU A 1 270 ? -32.209 -8.237 30.301 1.00 91.19 270 LEU A N 1
ATOM 2046 C CA . LEU A 1 270 ? -33.364 -8.950 29.777 1.00 91.19 270 LEU A CA 1
ATOM 2047 C C . LEU A 1 270 ? -33.600 -10.208 30.617 1.00 91.19 270 LEU A C 1
ATOM 2049 O O . LEU A 1 270 ? -32.701 -11.029 30.809 1.00 91.19 270 LEU A O 1
ATOM 2053 N N . ARG A 1 271 ? -34.817 -10.354 31.146 1.00 88.94 271 ARG A N 1
ATOM 2054 C CA . ARG A 1 271 ? -35.232 -11.553 31.879 1.00 88.94 271 ARG A CA 1
ATOM 2055 C C . ARG A 1 271 ? -36.397 -12.218 31.168 1.00 88.94 271 ARG A C 1
ATOM 2057 O O . ARG A 1 271 ? -37.508 -11.690 31.152 1.00 88.94 271 ARG A O 1
ATOM 2064 N N . GLU A 1 272 ? -36.134 -13.411 30.655 1.00 79.38 272 GLU A N 1
ATOM 2065 C CA . GLU A 1 272 ? -37.127 -14.293 30.049 1.00 79.38 272 GLU A CA 1
ATOM 2066 C C . GLU A 1 272 ? -37.591 -15.301 31.109 1.00 79.38 272 GLU A C 1
ATOM 2068 O O . GLU A 1 272 ? -36.921 -16.289 31.403 1.00 79.38 272 GLU A O 1
ATOM 2073 N N . GLY A 1 273 ? -38.699 -14.985 31.783 1.00 71.25 273 GLY A N 1
ATOM 2074 C CA . GLY A 1 273 ? -39.402 -15.923 32.669 1.00 71.25 273 GLY A CA 1
ATOM 2075 C C . GLY A 1 273 ? -40.592 -16.572 31.955 1.00 71.25 273 GLY A C 1
ATOM 2076 O O . GLY A 1 273 ? -40.815 -16.324 30.779 1.00 71.25 273 GLY A O 1
ATOM 2077 N N . LYS A 1 274 ? -41.442 -17.323 32.676 1.00 64.88 274 LYS A N 1
ATOM 2078 C CA . LYS A 1 274 ? -42.720 -17.872 32.151 1.00 64.88 274 LYS A CA 1
ATOM 2079 C C . LYS A 1 274 ? -43.772 -16.804 31.754 1.00 64.88 274 LYS A C 1
ATOM 2081 O O . LYS A 1 274 ? -44.931 -17.143 31.547 1.00 64.88 274 LYS A O 1
ATOM 2086 N N . GLY A 1 275 ? -43.402 -15.525 31.719 1.00 70.31 275 GLY A N 1
ATOM 2087 C CA . GLY A 1 275 ? -44.267 -14.394 31.380 1.00 70.31 275 GLY A CA 1
ATOM 2088 C C . GLY A 1 275 ? -43.683 -13.576 30.229 1.00 70.31 275 GLY A C 1
ATOM 2089 O O . GLY A 1 275 ? -42.699 -13.981 29.617 1.00 70.31 275 GLY A O 1
ATOM 2090 N N . THR A 1 276 ? -44.266 -12.410 29.949 1.00 77.81 276 THR A N 1
ATOM 2091 C CA . THR A 1 276 ? -43.751 -11.507 28.911 1.00 77.81 276 THR A CA 1
ATOM 2092 C C . THR A 1 276 ? -42.305 -11.089 29.218 1.00 77.81 276 THR A C 1
ATOM 2094 O O . THR A 1 276 ? -42.018 -10.720 30.366 1.00 77.81 276 THR A O 1
ATOM 2097 N N . PRO A 1 277 ? -41.397 -11.130 28.227 1.00 85.19 277 PRO A N 1
ATOM 2098 C CA . PRO A 1 277 ? -40.009 -10.719 28.401 1.00 85.19 277 PRO A CA 1
ATOM 2099 C C . PRO A 1 277 ? -39.963 -9.252 28.832 1.00 85.19 277 PRO A C 1
ATOM 2101 O O . PRO A 1 277 ? -40.702 -8.415 28.313 1.00 85.19 277 PRO A O 1
ATOM 2104 N N . ARG A 1 278 ? -39.125 -8.946 29.826 1.00 90.00 278 ARG A N 1
ATOM 2105 C CA . ARG A 1 278 ? -39.004 -7.592 30.379 1.00 90.00 278 ARG A CA 1
ATOM 2106 C C . ARG A 1 278 ? -37.560 -7.241 30.695 1.00 90.00 278 ARG A C 1
ATOM 2108 O O . ARG A 1 278 ? -36.782 -8.098 31.126 1.00 90.00 278 ARG A O 1
ATOM 2115 N N . LEU A 1 279 ? -37.231 -5.964 30.544 1.00 90.06 279 LEU A N 1
ATOM 2116 C CA . LEU A 1 279 ? -35.981 -5.384 31.014 1.00 90.06 279 LEU A CA 1
ATOM 2117 C C . LEU A 1 279 ? -36.106 -5.091 32.514 1.00 90.06 279 LEU A C 1
ATOM 2119 O O . LEU A 1 279 ? -37.003 -4.366 32.955 1.00 90.06 279 LEU A O 1
ATOM 2123 N N . ALA A 1 280 ? -35.213 -5.684 33.303 1.00 90.19 280 ALA A N 1
ATOM 2124 C CA . ALA A 1 280 ? -35.119 -5.472 34.742 1.00 90.19 280 ALA A CA 1
ATOM 2125 C C . ALA A 1 280 ? -33.864 -4.657 35.071 1.00 90.19 280 ALA A C 1
ATOM 2127 O O . ALA A 1 280 ? -32.764 -5.021 34.657 1.00 90.19 280 ALA A O 1
ATOM 2128 N N . VAL A 1 281 ? -34.024 -3.584 35.846 1.00 88.62 281 VAL A N 1
ATOM 2129 C CA . VAL A 1 281 ? -32.904 -2.772 36.341 1.00 88.62 281 VAL A CA 1
ATOM 2130 C C . VAL A 1 281 ? -32.073 -3.605 37.320 1.00 88.62 281 VAL A C 1
ATOM 2132 O O . VAL A 1 281 ? -32.619 -4.265 38.211 1.00 88.62 281 VAL A O 1
ATOM 2135 N N . ASN A 1 282 ? -30.753 -3.604 37.144 1.00 87.12 282 ASN A N 1
ATOM 2136 C CA . ASN A 1 282 ? -29.834 -4.241 38.076 1.00 87.12 282 ASN A CA 1
ATOM 2137 C C . ASN A 1 282 ? -29.779 -3.441 39.385 1.00 87.12 282 ASN A C 1
ATOM 2139 O O . ASN A 1 282 ? -29.780 -2.215 39.373 1.00 87.12 282 ASN A O 1
ATOM 2143 N N . LYS A 1 283 ? -29.727 -4.139 40.523 1.00 83.50 283 LYS A N 1
ATOM 2144 C CA . LYS A 1 283 ? -29.665 -3.493 41.844 1.00 83.50 283 LYS A CA 1
ATOM 2145 C C . LYS A 1 283 ? -28.274 -2.962 42.169 1.00 83.50 283 LYS A C 1
ATOM 2147 O O . LYS A 1 283 ? -28.154 -2.033 42.957 1.00 83.50 283 LYS A O 1
ATOM 2152 N N . ASN A 1 284 ? -27.241 -3.572 41.595 1.00 84.44 284 ASN A N 1
ATOM 2153 C CA . ASN A 1 284 ? -25.868 -3.147 41.809 1.00 84.44 284 ASN A CA 1
ATOM 2154 C C . ASN A 1 284 ? -25.581 -1.944 40.903 1.00 84.44 284 ASN A C 1
ATOM 2156 O O . ASN A 1 284 ? -25.922 -1.962 39.719 1.00 84.44 284 ASN A O 1
ATOM 2160 N N . THR A 1 285 ? -24.948 -0.912 41.453 1.00 82.75 285 THR A N 1
ATOM 2161 C CA . THR A 1 285 ? -24.587 0.319 40.739 1.00 82.75 285 THR A CA 1
ATOM 2162 C C . THR A 1 285 ? -23.116 0.635 40.964 1.00 82.75 285 THR A C 1
ATOM 2164 O O . THR A 1 285 ? -22.566 0.333 42.022 1.00 82.75 285 THR A O 1
ATOM 2167 N N . ILE A 1 286 ? -22.478 1.254 39.974 1.00 87.56 286 ILE A N 1
ATOM 2168 C CA . ILE A 1 286 ? -21.120 1.790 40.121 1.00 87.56 286 ILE A CA 1
ATOM 2169 C C . ILE A 1 286 ? -21.161 3.174 40.786 1.00 87.56 286 ILE A C 1
ATOM 2171 O O . ILE A 1 286 ? -22.182 3.858 40.722 1.00 87.56 286 ILE A O 1
ATOM 2175 N N . SER A 1 287 ? -20.055 3.597 41.408 1.00 84.94 287 SER A N 1
ATOM 2176 C CA . SER A 1 287 ? -19.946 4.952 41.971 1.00 84.94 287 SER A CA 1
ATOM 2177 C C . SER A 1 287 ? -20.093 6.015 40.878 1.00 84.94 287 SER A C 1
ATOM 2179 O O . SER A 1 287 ? -19.473 5.898 39.815 1.00 84.94 287 SER A O 1
ATOM 2181 N N . ALA A 1 288 ? -20.877 7.058 41.164 1.00 78.19 288 ALA A N 1
ATOM 2182 C CA . ALA A 1 288 ? -21.067 8.220 40.293 1.00 78.19 288 ALA A CA 1
ATOM 2183 C C . ALA A 1 288 ? -19.950 9.272 40.427 1.00 78.19 288 ALA A C 1
ATOM 2185 O O . ALA A 1 288 ? -19.839 10.141 39.572 1.00 78.19 288 ALA A O 1
ATOM 2186 N N . SER A 1 289 ? -19.127 9.194 41.478 1.00 83.25 289 SER A N 1
ATOM 2187 C CA . SER A 1 289 ? -17.964 10.063 41.679 1.00 83.25 289 SER A CA 1
ATOM 2188 C C . SER A 1 289 ? -16.688 9.217 41.645 1.00 83.25 289 SER A C 1
ATOM 2190 O O . SER A 1 289 ? -16.614 8.233 42.393 1.00 83.25 289 SER A O 1
ATOM 2192 N N . PRO A 1 290 ? -15.693 9.532 40.796 1.00 86.25 290 PRO A N 1
ATOM 2193 C CA . PRO A 1 290 ? -15.684 10.568 39.750 1.00 86.25 290 PRO A CA 1
ATOM 2194 C C . PRO A 1 290 ? -16.671 10.276 38.594 1.00 86.25 290 PRO A C 1
ATOM 2196 O O . PRO A 1 290 ? -16.924 9.096 38.328 1.00 86.25 290 PRO A O 1
ATOM 2199 N N . PRO A 1 291 ? -17.222 11.286 37.893 1.00 87.69 291 PRO A N 1
ATOM 2200 C CA . PRO A 1 291 ? -18.208 11.082 36.831 1.00 87.69 291 PRO A CA 1
ATOM 2201 C C . PRO A 1 291 ? -17.664 10.253 35.660 1.00 87.69 291 PRO A C 1
ATOM 2203 O O . PRO A 1 291 ? -16.511 10.374 35.241 1.00 87.69 291 PRO A O 1
ATOM 2206 N N . VAL A 1 292 ? -18.525 9.390 35.116 1.00 90.31 292 VAL A N 1
ATOM 2207 C CA . VAL A 1 292 ? -18.203 8.520 33.976 1.00 90.31 292 VAL A CA 1
ATOM 2208 C C . VAL A 1 292 ? -18.421 9.273 32.659 1.00 90.31 292 VAL A C 1
ATOM 2210 O O . VAL A 1 292 ? -19.514 9.783 32.401 1.00 90.31 292 VAL A O 1
ATOM 2213 N N . ILE A 1 293 ? -17.401 9.299 31.798 1.00 88.69 293 ILE A N 1
ATOM 2214 C CA . ILE A 1 293 ? -17.438 9.942 30.473 1.00 88.69 293 ILE A CA 1
ATOM 2215 C C . ILE A 1 293 ? -17.885 8.956 29.392 1.00 88.69 293 ILE A C 1
ATOM 2217 O O . ILE A 1 293 ? -18.772 9.268 28.604 1.00 88.69 293 ILE A O 1
ATOM 2221 N N . ALA A 1 294 ? -17.310 7.754 29.360 1.00 89.75 294 ALA A N 1
ATOM 2222 C CA . ALA A 1 294 ? -17.573 6.775 28.307 1.00 89.75 294 ALA A CA 1
ATOM 2223 C C . ALA A 1 294 ? -17.781 5.376 28.891 1.00 89.75 294 ALA A C 1
ATOM 2225 O O . ALA A 1 294 ? -17.145 5.003 29.879 1.00 89.75 294 ALA A O 1
ATOM 2226 N N . ILE A 1 295 ? -18.668 4.598 28.267 1.00 93.56 295 ILE A N 1
ATOM 2227 C CA . ILE A 1 295 ? -18.970 3.219 28.658 1.00 93.56 295 ILE A CA 1
ATOM 2228 C C . ILE A 1 295 ? -18.956 2.294 27.442 1.00 93.56 295 ILE A C 1
ATOM 2230 O O . ILE A 1 295 ? -19.400 2.680 26.366 1.00 93.56 295 ILE A O 1
ATOM 2234 N N . SER A 1 296 ? -18.505 1.056 27.639 1.00 94.31 296 SER A N 1
ATOM 2235 C CA . SER A 1 296 ? -18.635 -0.033 26.666 1.00 94.31 296 SER A CA 1
ATOM 2236 C C . SER A 1 296 ? -18.948 -1.323 27.411 1.00 94.31 296 SER A C 1
ATOM 2238 O O . SER A 1 296 ? -18.149 -1.790 28.222 1.00 94.31 296 SER A O 1
ATOM 2240 N N . ALA A 1 297 ? -20.097 -1.926 27.130 1.00 93.50 297 ALA A N 1
ATOM 2241 C CA . ALA A 1 297 ? -20.349 -3.310 27.496 1.00 93.50 297 ALA A CA 1
ATOM 2242 C C . ALA A 1 297 ? -19.642 -4.229 26.488 1.00 93.50 297 ALA A C 1
ATOM 2244 O O . ALA A 1 297 ? -19.508 -3.887 25.313 1.00 93.50 297 ALA A O 1
ATOM 2245 N N . TYR A 1 298 ? -19.170 -5.386 26.945 1.00 94.19 298 TYR A N 1
ATOM 2246 C CA . TYR A 1 298 ? -18.447 -6.357 26.128 1.00 94.19 298 TYR A CA 1
ATOM 2247 C C . TYR A 1 298 ? -18.878 -7.784 26.470 1.00 94.19 298 TYR A C 1
ATOM 2249 O O . TYR A 1 298 ? -18.933 -8.170 27.642 1.00 94.19 298 TYR A O 1
ATOM 2257 N N . ARG A 1 299 ? -19.164 -8.575 25.432 1.00 91.94 299 ARG A N 1
ATOM 2258 C CA . ARG A 1 299 ? -19.379 -10.023 25.520 1.00 91.94 299 ARG A CA 1
ATOM 2259 C C . ARG A 1 299 ? -18.109 -10.717 25.059 1.00 91.94 299 ARG A C 1
ATOM 2261 O O . ARG A 1 299 ? -17.797 -10.717 23.872 1.00 91.94 299 ARG A O 1
ATOM 2268 N N . ASP A 1 300 ? -17.401 -11.330 25.994 1.00 90.81 300 ASP A N 1
ATOM 2269 C CA . ASP A 1 300 ? -16.208 -12.097 25.680 1.00 90.81 300 ASP A CA 1
ATOM 2270 C C . ASP A 1 300 ? -16.579 -13.505 25.223 1.00 90.81 300 ASP A C 1
ATOM 2272 O O . ASP A 1 300 ? -17.151 -14.279 25.992 1.00 90.81 300 ASP A O 1
ATOM 2276 N N . VAL A 1 301 ? -16.210 -13.831 23.987 1.00 87.69 301 VAL A N 1
ATOM 2277 C CA . VAL A 1 301 ? -16.258 -15.186 23.411 1.00 87.69 301 VAL A CA 1
ATOM 2278 C C . VAL A 1 301 ? -14.862 -15.801 23.263 1.00 87.69 301 VAL A C 1
ATOM 2280 O O . VAL A 1 301 ? -14.739 -16.984 22.967 1.00 87.69 301 VAL A O 1
ATOM 2283 N N . SER A 1 302 ? -13.803 -15.021 23.514 1.00 84.44 302 SER A N 1
ATOM 2284 C CA . SER A 1 302 ? -12.411 -15.448 23.315 1.00 84.44 302 SER A CA 1
ATOM 2285 C C . SER A 1 302 ? -11.871 -16.345 24.435 1.00 84.44 302 SER A C 1
ATOM 2287 O O . SER A 1 302 ? -10.911 -17.090 24.235 1.00 84.44 302 SER A O 1
ATOM 2289 N N . GLY A 1 303 ? -12.434 -16.234 25.644 1.00 82.69 303 GLY A N 1
ATOM 2290 C CA . GLY A 1 303 ? -11.900 -16.891 26.837 1.00 82.69 303 GLY A CA 1
ATOM 2291 C C . GLY A 1 303 ? -10.592 -16.279 27.351 1.00 82.69 303 GLY A C 1
ATOM 2292 O O . GLY A 1 303 ? -9.826 -16.960 28.035 1.00 82.69 303 GLY A O 1
ATOM 2293 N N . MET A 1 304 ? -10.283 -15.022 27.006 1.00 85.62 304 MET A N 1
ATOM 2294 C CA . MET A 1 304 ? -9.128 -14.304 27.567 1.00 85.62 304 MET A CA 1
ATOM 2295 C C . MET A 1 304 ? -9.443 -13.603 28.887 1.00 85.62 304 MET A C 1
ATOM 2297 O O . MET A 1 304 ? -8.537 -13.417 29.701 1.00 85.62 304 MET A O 1
ATOM 2301 N N . PHE A 1 305 ? -10.698 -13.213 29.118 1.00 88.19 305 PHE A N 1
ATOM 2302 C CA . PHE A 1 305 ? -11.093 -12.519 30.341 1.00 88.19 305 PHE A CA 1
ATOM 2303 C C . PHE A 1 305 ? -11.304 -13.517 31.486 1.00 88.19 305 PHE A C 1
ATOM 2305 O O . PHE A 1 305 ? -12.425 -13.807 31.907 1.00 88.19 305 PHE A O 1
ATOM 2312 N N . THR A 1 306 ? -10.205 -14.060 32.011 1.00 85.88 306 THR A N 1
ATOM 2313 C CA . THR A 1 306 ? -10.227 -15.037 33.105 1.00 85.88 306 THR A CA 1
ATOM 2314 C C . THR A 1 306 ? -9.392 -14.579 34.300 1.00 85.88 306 THR A C 1
ATOM 2316 O O . THR A 1 306 ? -8.404 -13.852 34.183 1.00 85.88 306 THR A O 1
ATOM 2319 N N . ARG A 1 307 ? -9.805 -15.010 35.499 1.00 79.81 307 ARG A N 1
ATOM 2320 C CA . ARG A 1 307 ? -9.029 -14.839 36.745 1.00 79.81 307 ARG A CA 1
ATOM 2321 C C . ARG A 1 307 ? -8.087 -16.010 37.013 1.00 79.81 307 ARG A C 1
ATOM 2323 O O . ARG A 1 307 ? -7.096 -15.869 37.723 1.00 79.81 307 ARG A O 1
ATOM 2330 N N . LYS A 1 308 ? -8.424 -17.177 36.462 1.00 77.06 308 LYS A N 1
ATOM 2331 C CA . LYS A 1 308 ? -7.619 -18.392 36.533 1.00 77.06 308 LYS A CA 1
ATOM 2332 C C . LYS A 1 308 ? -6.853 -18.523 35.227 1.00 77.06 308 LYS A C 1
ATOM 2334 O O . LYS A 1 308 ? -7.450 -18.427 34.155 1.00 77.06 308 LYS A O 1
ATOM 2339 N N . LEU A 1 309 ? -5.546 -18.724 35.338 1.00 66.88 309 LEU A N 1
ATOM 2340 C CA . LEU A 1 309 ? -4.767 -19.241 34.230 1.00 66.88 309 LEU A CA 1
ATOM 2341 C C . LEU A 1 309 ? -5.047 -20.747 34.228 1.00 66.88 309 LEU A C 1
ATOM 2343 O O . LEU A 1 309 ? -4.601 -21.449 35.129 1.00 66.88 309 LEU A O 1
ATOM 2347 N N . GLU A 1 310 ? -5.885 -21.227 33.315 1.00 57.44 310 GLU A N 1
ATOM 2348 C CA . GLU A 1 310 ? -5.799 -22.641 32.959 1.00 57.44 310 GLU A CA 1
ATOM 2349 C C . GLU A 1 310 ? -4.517 -22.767 32.150 1.00 57.44 310 GLU A C 1
ATOM 2351 O O . GLU A 1 310 ? -4.369 -22.098 31.122 1.00 57.44 310 GLU A O 1
ATOM 2356 N N . ASP A 1 311 ? -3.556 -23.525 32.674 1.00 44.03 311 ASP A N 1
ATOM 2357 C CA . ASP A 1 311 ? -2.271 -23.700 32.023 1.00 44.03 311 ASP A CA 1
ATOM 2358 C C . ASP A 1 311 ? -2.501 -24.245 30.616 1.00 44.03 311 ASP A C 1
ATOM 2360 O O . ASP A 1 311 ? -2.937 -25.376 30.388 1.00 44.03 311 ASP A O 1
ATOM 2364 N N . SER A 1 312 ? -2.198 -23.403 29.635 1.00 47.22 312 SER A N 1
ATOM 2365 C CA . SER A 1 312 ? -1.909 -23.851 28.291 1.00 47.22 312 SER A CA 1
ATOM 2366 C C . SER A 1 312 ? -0.710 -24.790 28.386 1.00 47.22 312 SER A C 1
ATOM 2368 O O . SER A 1 312 ? 0.419 -24.319 28.446 1.00 47.22 312 SER A O 1
ATOM 2370 N N . PHE A 1 313 ? -0.985 -26.095 28.406 1.00 38.56 313 PHE A N 1
ATOM 2371 C CA . PHE A 1 313 ? -0.002 -27.166 28.557 1.00 38.56 313 PHE A CA 1
ATOM 2372 C C . PHE A 1 313 ? 0.801 -27.087 29.855 1.00 38.56 313 PHE A C 1
ATOM 2374 O O . PHE A 1 313 ? 1.949 -26.649 29.892 1.00 38.56 313 PHE A O 1
ATOM 2381 N N . ASP A 1 314 ? 0.210 -27.635 30.909 1.00 29.72 314 ASP A N 1
ATOM 2382 C CA . ASP A 1 314 ? 0.963 -28.147 32.041 1.00 29.72 314 ASP A CA 1
ATOM 2383 C C . ASP A 1 314 ? 1.748 -29.394 31.576 1.00 29.72 314 ASP A C 1
ATOM 2385 O O . ASP A 1 314 ? 1.331 -30.539 31.750 1.00 29.72 314 ASP A O 1
ATOM 2389 N N . VAL A 1 315 ? 2.906 -29.174 30.939 1.00 38.28 315 VAL A N 1
ATOM 2390 C CA . VAL A 1 315 ? 3.905 -30.220 30.618 1.00 38.28 315 VAL A CA 1
ATOM 2391 C C . VAL A 1 315 ? 4.419 -30.900 31.905 1.00 38.28 315 VAL A C 1
ATOM 2393 O O . VAL A 1 315 ? 5.136 -31.891 31.852 1.00 38.28 315 VAL A O 1
ATOM 2396 N N . SER A 1 316 ? 4.024 -30.415 33.087 1.00 33.12 316 SER A N 1
ATOM 2397 C CA . SER A 1 316 ? 4.454 -30.940 34.382 1.00 33.12 316 SER A CA 1
ATOM 2398 C C . SER A 1 316 ? 3.619 -32.113 34.926 1.00 33.12 316 SER A C 1
ATOM 2400 O O . SER A 1 316 ? 4.034 -32.740 35.901 1.00 33.12 316 SER A O 1
ATOM 2402 N N . LYS A 1 317 ? 2.491 -32.477 34.291 1.00 34.12 317 LYS A N 1
ATOM 2403 C CA . LYS A 1 317 ? 1.689 -33.669 34.659 1.00 34.12 317 LYS A CA 1
ATOM 2404 C C . LYS A 1 317 ? 1.565 -34.732 33.562 1.00 34.12 317 LYS A C 1
ATOM 2406 O O . LYS A 1 317 ? 0.694 -35.593 33.629 1.00 34.12 317 LYS A O 1
ATOM 2411 N N . GLY A 1 318 ? 2.487 -34.722 32.605 1.00 33.62 318 GLY A N 1
ATOM 2412 C CA . GLY A 1 318 ? 2.937 -35.924 31.906 1.00 33.62 318 GLY A CA 1
ATOM 2413 C C . GLY A 1 318 ? 4.399 -36.129 32.282 1.00 33.62 318 GLY A C 1
ATOM 2414 O O . GLY A 1 318 ? 5.202 -35.217 32.108 1.00 33.62 318 GLY A O 1
ATOM 2415 N N . GLY A 1 319 ? 4.746 -37.267 32.878 1.00 35.03 319 GLY A N 1
ATOM 2416 C CA . GLY A 1 319 ? 6.124 -37.541 33.277 1.00 35.03 319 GLY A CA 1
ATOM 2417 C C . GLY A 1 319 ? 7.101 -37.348 32.111 1.00 35.03 319 GLY A C 1
ATOM 2418 O O . GLY A 1 319 ? 6.933 -37.954 31.062 1.00 35.03 319 GLY A O 1
ATOM 2419 N N . GLY A 1 320 ? 8.116 -36.508 32.328 1.00 35.81 320 GLY A N 1
ATOM 2420 C CA . GLY A 1 320 ? 9.394 -36.528 31.614 1.00 35.81 320 GLY A CA 1
ATOM 2421 C C . GLY A 1 320 ? 9.372 -36.260 30.107 1.00 35.81 320 GLY A C 1
ATOM 2422 O O . GLY A 1 320 ? 9.629 -37.166 29.328 1.00 35.81 320 GLY A O 1
ATOM 2423 N N . ALA A 1 321 ? 9.228 -34.999 29.693 1.00 34.31 321 ALA A N 1
ATOM 2424 C CA . ALA A 1 321 ? 9.731 -34.546 28.391 1.00 34.31 321 ALA A CA 1
ATOM 2425 C C . ALA A 1 321 ? 10.158 -33.070 28.448 1.00 34.31 321 ALA A C 1
ATOM 2427 O O . ALA A 1 321 ? 9.514 -32.170 27.912 1.00 34.31 321 ALA A O 1
ATOM 2428 N N . THR A 1 322 ? 11.273 -32.802 29.128 1.00 29.88 322 THR A N 1
ATOM 2429 C CA . THR A 1 322 ? 12.034 -31.569 28.910 1.00 29.88 322 THR A CA 1
ATOM 2430 C C . THR A 1 322 ? 12.588 -31.563 27.486 1.00 29.88 322 THR A C 1
ATOM 2432 O O . THR A 1 322 ? 13.432 -32.389 27.158 1.00 29.88 322 THR A O 1
ATOM 2435 N N . SER A 1 323 ? 12.099 -30.620 26.675 1.00 31.03 323 SER A N 1
ATOM 2436 C CA . SER A 1 323 ? 12.802 -29.901 25.600 1.00 31.03 323 SER A CA 1
ATOM 2437 C C . SER A 1 323 ? 14.168 -30.476 25.182 1.00 31.03 323 SER A C 1
ATOM 2439 O O . SER A 1 323 ? 15.188 -30.202 25.812 1.00 31.03 323 SER A O 1
ATOM 2441 N N . ALA A 1 324 ? 14.195 -31.196 24.060 1.00 30.66 324 ALA A N 1
ATOM 2442 C CA . ALA A 1 324 ? 15.407 -31.694 23.407 1.00 30.66 324 ALA A CA 1
ATOM 2443 C C . ALA A 1 324 ? 16.050 -30.680 22.434 1.00 30.66 324 ALA A C 1
ATOM 2445 O O . ALA A 1 324 ? 16.775 -31.077 21.527 1.00 30.66 324 ALA A O 1
ATOM 2446 N N . TYR A 1 325 ? 15.807 -29.372 22.595 1.00 33.59 325 TYR A N 1
ATOM 2447 C CA . TYR A 1 325 ? 16.330 -28.352 21.668 1.00 33.59 325 TYR A CA 1
ATOM 2448 C C . TYR A 1 325 ? 17.208 -27.270 22.316 1.00 33.59 325 TYR A C 1
ATOM 2450 O O . TYR A 1 325 ? 17.502 -26.262 21.679 1.00 33.59 325 TYR A O 1
ATOM 2458 N N . SER A 1 326 ? 17.699 -27.465 23.546 1.00 30.52 326 SER A N 1
ATOM 2459 C CA . SER A 1 326 ? 18.683 -26.538 24.130 1.00 30.52 326 SER A CA 1
ATOM 2460 C C . SER A 1 326 ? 19.726 -27.204 25.032 1.00 30.52 326 SER A C 1
ATOM 2462 O O . SER A 1 326 ? 19.758 -26.960 26.234 1.00 30.52 326 SER A O 1
ATOM 2464 N N . SER A 1 327 ? 20.612 -28.012 24.455 1.00 28.89 327 SER A N 1
ATOM 2465 C CA . SER A 1 327 ? 21.987 -28.177 24.952 1.00 28.89 327 SER A CA 1
ATOM 2466 C C . SER A 1 327 ? 22.759 -29.060 23.981 1.00 28.89 327 SER A C 1
ATOM 2468 O O . SER A 1 327 ? 22.537 -30.268 23.921 1.00 28.89 327 SER A O 1
ATOM 2470 N N . GLY A 1 328 ? 23.661 -28.456 23.209 1.00 30.19 328 GLY A N 1
ATOM 2471 C CA . GLY A 1 328 ? 24.749 -29.205 22.598 1.00 30.19 328 GLY A CA 1
ATOM 2472 C C . GLY A 1 328 ? 25.608 -29.849 23.687 1.00 30.19 328 GLY A C 1
ATOM 2473 O O . GLY A 1 328 ? 25.844 -29.238 24.725 1.00 30.19 328 GLY A O 1
ATOM 2474 N N . PHE A 1 329 ? 26.073 -31.062 23.393 1.00 28.31 329 PHE A N 1
ATOM 2475 C CA . PHE A 1 329 ? 26.976 -31.897 24.188 1.00 28.31 329 PHE A CA 1
ATOM 2476 C C . PHE A 1 329 ? 26.435 -32.440 25.520 1.00 28.31 329 PHE A C 1
ATOM 2478 O O . PHE A 1 329 ? 25.919 -31.733 26.380 1.00 28.31 329 PHE A O 1
ATOM 2485 N N . GLY A 1 330 ? 26.556 -33.764 25.649 1.00 32.47 330 GLY A N 1
ATOM 2486 C CA . GLY A 1 330 ? 25.966 -34.571 26.705 1.00 32.47 330 GLY A CA 1
ATOM 2487 C C . GLY A 1 330 ? 26.410 -34.171 28.108 1.00 32.47 330 GLY A C 1
ATOM 2488 O O . GLY A 1 330 ? 27.595 -34.147 28.428 1.00 32.47 330 GLY A O 1
ATOM 2489 N N . SER A 1 331 ? 25.422 -33.944 28.965 1.00 25.94 331 SER A N 1
ATOM 2490 C CA . SER A 1 331 ? 25.565 -33.995 30.413 1.00 25.94 331 SER A CA 1
ATOM 2491 C C . SER A 1 331 ? 24.721 -35.170 30.905 1.00 25.94 331 SER A C 1
ATOM 2493 O O . SER A 1 331 ? 23.492 -35.137 30.846 1.00 25.94 331 SER A O 1
ATOM 2495 N N . MET A 1 332 ? 25.394 -36.239 31.337 1.00 31.14 332 MET A N 1
ATOM 2496 C CA . MET A 1 332 ? 24.785 -37.317 32.115 1.00 31.14 332 MET A CA 1
ATOM 2497 C C . MET A 1 332 ? 24.330 -36.752 33.465 1.00 31.14 332 MET A C 1
ATOM 2499 O O . MET A 1 332 ? 25.121 -36.133 34.177 1.00 31.14 332 MET A O 1
ATOM 2503 N N . LYS A 1 333 ? 23.073 -36.995 33.845 1.00 31.72 333 LYS A N 1
ATOM 2504 C CA . LYS A 1 333 ? 22.662 -36.901 35.250 1.00 31.72 333 LYS A CA 1
ATOM 2505 C C . LYS A 1 333 ? 23.084 -38.193 35.962 1.00 31.72 333 LYS A C 1
ATOM 2507 O O . LYS A 1 333 ? 22.833 -39.261 35.408 1.00 31.72 333 LYS A O 1
ATOM 2512 N N . PRO A 1 334 ? 23.693 -38.122 37.156 1.00 29.66 334 PRO A N 1
ATOM 2513 C CA . PRO A 1 334 ? 24.035 -39.311 37.921 1.00 29.66 334 PRO A CA 1
ATOM 2514 C C . PRO A 1 334 ? 22.763 -39.902 38.541 1.00 29.66 334 PRO A C 1
ATOM 2516 O O . PRO A 1 334 ? 21.958 -39.171 39.124 1.00 29.66 334 PRO A O 1
ATOM 2519 N N . GLU A 1 335 ? 22.579 -41.217 38.431 1.00 35.16 335 GLU A N 1
ATOM 2520 C CA . GLU A 1 335 ? 21.617 -41.926 39.276 1.00 35.16 335 GLU A CA 1
ATOM 2521 C C . GLU A 1 335 ? 22.151 -41.982 40.717 1.00 35.16 335 GLU A C 1
ATOM 2523 O O . GLU A 1 335 ? 23.340 -42.248 40.926 1.00 35.16 335 GLU A O 1
ATOM 2528 N N . PRO A 1 336 ? 21.315 -41.737 41.739 1.00 38.62 336 PRO A N 1
ATOM 2529 C CA . PRO A 1 336 ? 21.716 -41.950 43.113 1.00 38.62 336 PRO A CA 1
ATOM 2530 C C . PRO A 1 336 ? 21.611 -43.451 43.412 1.00 38.62 336 PRO A C 1
ATOM 2532 O O . PRO A 1 336 ? 20.523 -44.017 43.335 1.00 38.62 336 PRO A O 1
ATOM 2535 N N . ASN A 1 337 ? 22.737 -44.053 43.807 1.00 38.81 337 ASN A N 1
ATOM 2536 C CA . ASN A 1 337 ? 22.920 -45.438 44.279 1.00 38.81 337 ASN A CA 1
ATOM 2537 C C . ASN A 1 337 ? 23.447 -46.461 43.259 1.00 38.81 337 ASN A C 1
ATOM 2539 O O . ASN A 1 337 ? 22.893 -47.550 43.128 1.00 38.81 337 ASN A O 1
ATOM 2543 N N . MET A 1 338 ? 24.610 -46.189 42.665 1.00 40.81 338 MET A N 1
ATOM 2544 C CA . MET A 1 338 ? 25.521 -47.269 42.275 1.00 40.81 338 MET A CA 1
ATOM 2545 C C . MET A 1 338 ? 26.587 -47.407 43.366 1.00 40.81 338 MET A C 1
ATOM 2547 O O . MET A 1 338 ? 27.410 -46.513 43.555 1.00 40.81 338 MET A O 1
ATOM 2551 N N . LYS A 1 339 ? 26.527 -48.492 44.148 1.00 39.47 339 LYS A N 1
ATOM 2552 C CA . LYS A 1 339 ? 27.633 -48.878 45.030 1.00 39.47 339 LYS A CA 1
ATOM 2553 C C . LYS A 1 339 ? 28.752 -49.403 44.141 1.00 39.47 339 LYS A C 1
ATOM 2555 O O . LYS A 1 339 ? 28.575 -50.421 43.484 1.00 39.47 339 LYS A O 1
ATOM 2560 N N . ILE A 1 340 ? 29.856 -48.670 44.105 1.00 42.00 340 ILE A N 1
ATOM 2561 C CA . ILE A 1 340 ? 31.096 -49.101 43.471 1.00 42.00 340 ILE A CA 1
ATOM 2562 C C . ILE A 1 340 ? 31.855 -49.867 44.552 1.00 42.00 340 ILE A C 1
ATOM 2564 O O . ILE A 1 340 ? 32.498 -49.265 45.409 1.00 42.00 340 ILE A O 1
ATOM 2568 N N . GLU A 1 341 ? 31.682 -51.181 44.570 1.00 43.22 341 GLU A N 1
ATOM 2569 C CA . GLU A 1 341 ? 32.642 -52.096 45.179 1.00 43.22 341 GLU A CA 1
ATOM 2570 C C . GLU A 1 341 ? 33.376 -52.742 43.998 1.00 43.22 341 GLU A C 1
ATOM 2572 O O . GLU A 1 341 ? 32.725 -53.209 43.069 1.00 43.22 341 GLU A O 1
ATOM 2577 N N . ASP A 1 342 ? 34.708 -52.673 44.041 1.00 42.22 342 ASP A N 1
ATOM 2578 C CA . ASP A 1 342 ? 35.697 -53.295 43.147 1.00 42.22 342 ASP A CA 1
ATOM 2579 C C . ASP A 1 342 ? 36.336 -52.378 42.077 1.00 42.22 342 ASP A C 1
ATOM 2581 O O . ASP A 1 342 ? 35.832 -52.152 40.980 1.00 42.22 342 ASP A O 1
ATOM 2585 N N . GLU A 1 343 ? 37.531 -51.869 42.416 1.00 47.09 343 GLU A N 1
ATOM 2586 C CA . GLU A 1 343 ? 38.428 -51.071 41.556 1.00 47.09 343 GLU A CA 1
ATOM 2587 C C . GLU A 1 343 ? 39.179 -51.905 40.487 1.00 47.09 343 GLU A C 1
ATOM 2589 O O . GLU A 1 343 ? 40.003 -51.358 39.755 1.00 47.09 343 GLU A O 1
ATOM 2594 N N . GLU A 1 344 ? 38.904 -53.207 40.346 1.00 46.06 344 GLU A N 1
ATOM 2595 C CA . GLU A 1 344 ? 39.617 -54.088 39.400 1.00 46.06 344 GLU A CA 1
ATOM 2596 C C . GLU A 1 344 ? 38.937 -54.227 38.016 1.00 46.06 344 GLU A C 1
ATOM 2598 O O . GLU A 1 344 ? 39.611 -54.583 37.048 1.00 46.06 344 GLU A O 1
ATOM 2603 N N . ASP A 1 345 ? 37.663 -53.839 37.861 1.00 46.22 345 ASP A N 1
ATOM 2604 C CA . ASP A 1 345 ? 36.904 -53.967 36.594 1.00 46.22 345 ASP A CA 1
ATOM 2605 C C . ASP A 1 345 ? 37.122 -52.813 35.590 1.00 46.22 345 ASP A C 1
ATOM 2607 O O . ASP A 1 345 ? 36.688 -52.876 34.438 1.00 46.22 345 ASP A O 1
ATOM 2611 N N . LEU A 1 346 ? 37.822 -51.745 35.987 1.00 53.28 346 LEU A N 1
ATOM 2612 C CA . LEU A 1 346 ? 38.096 -50.588 35.119 1.00 53.28 346 LEU A CA 1
ATOM 2613 C C . LEU A 1 346 ? 39.339 -50.758 34.235 1.00 53.28 346 LEU A C 1
ATOM 2615 O O . LEU A 1 346 ? 39.551 -49.945 33.334 1.00 53.28 346 LEU A O 1
ATOM 2619 N N . LEU A 1 347 ? 40.161 -51.785 34.482 1.00 47.94 347 LEU A N 1
ATOM 2620 C CA . LEU A 1 347 ? 41.472 -51.899 33.840 1.00 47.94 347 LEU A CA 1
ATOM 2621 C C . LEU A 1 347 ? 41.544 -52.959 32.730 1.00 47.94 347 LEU A C 1
ATOM 2623 O O . LEU A 1 347 ? 42.367 -52.801 31.830 1.00 47.94 347 LEU A O 1
ATOM 2627 N N . TYR A 1 348 ? 40.669 -53.974 32.719 1.00 56.00 348 TYR A N 1
ATOM 2628 C CA . TYR A 1 348 ? 40.655 -55.014 31.678 1.00 56.00 348 TYR A CA 1
ATOM 2629 C C . TYR A 1 348 ? 39.252 -55.633 31.489 1.00 56.00 348 TYR A C 1
ATOM 2631 O O . TYR A 1 348 ? 38.951 -56.666 32.076 1.00 56.00 348 TYR A O 1
ATOM 2639 N N . GLY A 1 349 ? 38.390 -55.040 30.652 1.00 40.09 349 GLY A N 1
ATOM 2640 C CA . GLY A 1 349 ? 37.046 -55.581 30.387 1.00 40.09 349 GLY A CA 1
ATOM 2641 C C . GLY A 1 349 ? 36.508 -55.248 28.995 1.00 40.09 349 GLY A C 1
ATOM 2642 O O . GLY A 1 349 ? 36.272 -54.090 28.664 1.00 40.09 349 GLY A O 1
ATOM 2643 N N . GLU A 1 350 ? 36.341 -56.284 28.176 1.00 30.34 350 GLU A N 1
ATOM 2644 C CA . GLU A 1 350 ? 35.974 -56.263 26.759 1.00 30.34 350 GLU A CA 1
ATOM 2645 C C . GLU A 1 350 ? 34.588 -55.658 26.463 1.00 30.34 350 GLU A C 1
ATOM 2647 O O . GLU A 1 350 ? 33.572 -55.932 27.104 1.00 30.34 350 GLU A O 1
ATOM 2652 N N . SER A 1 351 ? 34.539 -54.869 25.393 1.00 39.81 351 SER A N 1
ATOM 2653 C CA . SER A 1 351 ? 33.355 -54.251 24.804 1.00 39.81 351 SER A CA 1
ATOM 2654 C C . SER A 1 351 ? 32.422 -55.290 24.174 1.00 39.81 351 SER A C 1
ATOM 2656 O O . SER A 1 351 ? 32.493 -55.588 22.983 1.00 39.81 351 SER A O 1
ATOM 2658 N N . GLY A 1 352 ? 31.488 -55.819 24.966 1.00 42.16 352 GLY A N 1
ATOM 2659 C CA . GLY A 1 352 ? 30.553 -56.815 24.452 1.00 42.16 352 GLY A CA 1
ATOM 2660 C C . GLY A 1 352 ? 29.329 -57.083 25.314 1.00 42.16 352 GLY A C 1
ATOM 2661 O O . GLY A 1 352 ? 29.099 -58.245 25.620 1.00 42.16 352 GLY A O 1
ATOM 2662 N N . ARG A 1 353 ? 28.552 -56.049 25.695 1.00 39.44 353 ARG A N 1
ATOM 2663 C CA . ARG A 1 353 ? 27.087 -56.090 25.989 1.00 39.44 353 ARG A CA 1
ATOM 2664 C C . ARG A 1 353 ? 26.596 -54.794 26.671 1.00 39.44 353 ARG A C 1
ATOM 2666 O O . ARG A 1 353 ? 26.328 -54.786 27.864 1.00 39.44 353 ARG A O 1
ATOM 2673 N N . SER A 1 354 ? 26.398 -53.704 25.922 1.00 34.84 354 SER A N 1
ATOM 2674 C CA . SER A 1 354 ? 25.514 -52.600 26.374 1.00 34.84 354 SER A CA 1
ATOM 2675 C C . SER A 1 354 ? 24.922 -51.729 25.253 1.00 34.84 354 SER A C 1
ATOM 2677 O O . SER A 1 354 ? 24.553 -50.584 25.479 1.00 34.84 354 SER A O 1
ATOM 2679 N N . PHE A 1 355 ? 24.749 -52.266 24.041 1.00 35.38 355 PHE A N 1
ATOM 2680 C CA . PHE A 1 355 ? 24.083 -51.539 22.954 1.00 35.38 355 PHE A CA 1
ATOM 2681 C C . PHE A 1 355 ? 22.901 -52.338 22.405 1.00 35.38 355 PHE A C 1
ATOM 2683 O O . PHE A 1 355 ? 23.024 -53.073 21.429 1.00 35.38 355 PHE A O 1
ATOM 2690 N N . LYS A 1 356 ? 21.728 -52.185 23.031 1.00 31.67 356 LYS A N 1
ATOM 2691 C CA . LYS A 1 356 ? 20.452 -52.375 22.330 1.00 31.67 356 LYS A CA 1
ATOM 2692 C C . LYS A 1 356 ? 19.994 -51.003 21.853 1.00 31.67 356 LYS A C 1
ATOM 2694 O O . LYS A 1 356 ? 19.455 -50.222 22.628 1.00 31.67 356 LYS A O 1
ATOM 2699 N N . VAL A 1 357 ? 20.250 -50.715 20.582 1.00 36.22 357 VAL A N 1
ATOM 2700 C CA . VAL A 1 357 ? 19.618 -49.602 19.874 1.00 36.22 357 VAL A CA 1
ATOM 2701 C C . VAL A 1 357 ? 18.154 -49.989 19.686 1.00 36.22 357 VAL A C 1
ATOM 2703 O O . VAL A 1 357 ? 17.849 -50.919 18.942 1.00 36.22 357 VAL A O 1
ATOM 2706 N N . THR A 1 358 ? 17.247 -49.334 20.405 1.00 34.16 358 THR A N 1
ATOM 2707 C CA . THR A 1 358 ? 15.812 -49.404 20.120 1.00 34.16 358 THR A CA 1
ATOM 2708 C C . THR A 1 358 ? 15.574 -48.816 18.731 1.00 34.16 358 THR A C 1
ATOM 2710 O O . THR A 1 358 ? 15.916 -47.665 18.461 1.00 34.16 358 THR A O 1
ATOM 2713 N N . SER A 1 359 ? 15.036 -49.633 17.826 1.00 37.47 359 SER A N 1
ATOM 2714 C CA . SER A 1 359 ? 14.659 -49.217 16.476 1.00 37.47 359 SER A CA 1
ATOM 2715 C C . SER A 1 359 ? 13.596 -48.117 16.543 1.00 37.47 359 SER A C 1
ATOM 2717 O O . SER A 1 359 ? 12.650 -48.215 17.325 1.00 37.47 359 SER A O 1
ATOM 2719 N N . MET A 1 360 ? 13.706 -47.091 15.690 1.00 40.47 360 MET A N 1
ATOM 2720 C CA . MET A 1 360 ? 12.683 -46.040 15.550 1.00 40.47 360 MET A CA 1
ATOM 2721 C C . MET A 1 360 ? 11.292 -46.598 15.191 1.00 40.47 360 MET A C 1
ATOM 2723 O O . MET A 1 360 ? 10.290 -45.927 15.426 1.00 40.47 360 MET A O 1
ATOM 2727 N N . ALA A 1 361 ? 11.216 -47.835 14.686 1.00 37.78 361 ALA A N 1
ATOM 2728 C CA . ALA A 1 361 ? 9.961 -48.523 14.393 1.00 37.78 361 ALA A CA 1
ATOM 2729 C C . ALA A 1 361 ? 9.140 -48.858 15.656 1.00 37.78 361 ALA A C 1
ATOM 2731 O O . ALA A 1 361 ? 7.915 -48.751 15.631 1.00 37.78 361 ALA A O 1
ATOM 2732 N N . ASP A 1 362 ? 9.793 -49.177 16.779 1.00 35.72 362 ASP A N 1
ATOM 2733 C CA . ASP A 1 362 ? 9.092 -49.530 18.024 1.00 35.72 362 ASP A CA 1
ATOM 2734 C C . ASP A 1 362 ? 8.544 -48.289 18.748 1.00 35.72 362 ASP A C 1
ATOM 2736 O O . ASP A 1 362 ? 7.522 -48.361 19.431 1.00 35.72 362 ASP A O 1
ATOM 2740 N N . MET A 1 363 ? 9.164 -47.119 18.542 1.00 41.69 363 MET A N 1
ATOM 2741 C CA . MET A 1 363 ? 8.635 -45.838 19.030 1.00 41.69 363 MET A CA 1
ATOM 2742 C C . MET A 1 363 ? 7.446 -45.340 18.194 1.00 41.69 363 MET A C 1
ATOM 2744 O O . MET A 1 363 ? 6.546 -44.708 18.740 1.00 41.69 363 MET A O 1
ATOM 2748 N N . ALA A 1 364 ? 7.393 -45.672 16.899 1.00 41.53 364 ALA A N 1
ATOM 2749 C CA . ALA A 1 364 ? 6.280 -45.304 16.019 1.00 41.53 364 ALA A CA 1
ATOM 2750 C C . ALA A 1 364 ? 5.005 -46.139 16.264 1.00 41.53 364 ALA A C 1
ATOM 2752 O O . ALA A 1 364 ? 3.893 -45.658 16.044 1.00 41.53 364 ALA A O 1
ATOM 2753 N N . LEU A 1 365 ? 5.139 -47.381 16.743 1.00 40.81 365 LEU A N 1
ATOM 2754 C CA . LEU A 1 365 ? 3.996 -48.253 17.044 1.00 40.81 365 LEU A CA 1
ATOM 2755 C C . LEU A 1 365 ? 3.314 -47.916 18.381 1.00 40.81 365 LEU A C 1
ATOM 2757 O O . LEU A 1 365 ? 2.108 -48.124 18.515 1.00 40.81 365 LEU A O 1
ATOM 2761 N N . ALA A 1 366 ? 4.044 -47.346 19.344 1.00 36.66 366 ALA A N 1
ATOM 2762 C CA . ALA A 1 366 ? 3.489 -46.937 20.637 1.00 36.66 366 ALA A CA 1
ATOM 2763 C C . ALA A 1 366 ? 2.599 -45.675 20.559 1.00 36.66 366 ALA A C 1
ATOM 2765 O O . ALA A 1 366 ? 1.750 -45.475 21.427 1.00 36.66 366 ALA A O 1
ATOM 2766 N N . ASP A 1 367 ? 2.732 -44.862 19.505 1.00 41.62 367 ASP A N 1
ATOM 2767 C CA . ASP A 1 367 ? 1.997 -43.594 19.336 1.00 41.62 367 ASP A CA 1
ATOM 2768 C C . ASP A 1 367 ? 0.599 -43.770 18.696 1.00 41.62 367 ASP A C 1
ATOM 2770 O O . ASP A 1 367 ? -0.203 -42.841 18.638 1.00 41.62 367 ASP A O 1
ATOM 2774 N N . LYS A 1 368 ? 0.245 -44.988 18.253 1.00 41.53 368 LYS A N 1
ATOM 2775 C CA . LYS A 1 368 ? -1.064 -45.285 17.626 1.00 41.53 368 LYS A CA 1
ATOM 2776 C C . LYS A 1 368 ? -2.197 -45.594 18.623 1.00 41.53 368 LYS A C 1
ATOM 2778 O O . LYS A 1 368 ? -3.322 -45.852 18.201 1.00 41.53 368 LYS A O 1
ATOM 2783 N N . GLY A 1 369 ? -1.934 -45.569 19.933 1.00 33.59 369 GLY A N 1
ATOM 2784 C CA . GLY A 1 369 ? -2.884 -46.003 20.972 1.00 33.59 369 GLY A CA 1
ATOM 2785 C C . GLY A 1 369 ? -3.698 -44.908 21.673 1.00 33.59 369 GLY A C 1
ATOM 2786 O O . GLY A 1 369 ? -4.601 -45.230 22.443 1.00 33.59 369 GLY A O 1
ATOM 2787 N N . GLY A 1 370 ? -3.419 -43.626 21.435 1.00 36.81 370 GLY A N 1
ATOM 2788 C CA . GLY A 1 370 ? -4.117 -42.525 22.096 1.00 36.81 370 GLY A CA 1
ATOM 2789 C C . GLY A 1 370 ? -4.356 -41.387 21.124 1.00 36.81 370 GLY A C 1
ATOM 2790 O O . GLY A 1 370 ? -3.418 -40.697 20.744 1.00 36.81 370 GLY A O 1
ATOM 2791 N N . GLY A 1 371 ? -5.611 -41.178 20.725 1.00 42.00 371 GLY A N 1
ATOM 2792 C CA . GLY A 1 371 ? -6.005 -39.995 19.970 1.00 42.00 371 GLY A CA 1
ATOM 2793 C C . GLY A 1 371 ? -5.722 -38.741 20.792 1.00 42.00 371 GLY A C 1
ATOM 2794 O O . GLY A 1 371 ? -6.573 -38.297 21.561 1.00 42.00 371 GLY A O 1
ATOM 2795 N N . ASN A 1 372 ? -4.526 -38.173 20.633 1.00 44.06 372 ASN A N 1
ATOM 2796 C CA . ASN A 1 372 ? -4.257 -36.787 20.967 1.00 44.06 372 ASN A CA 1
ATOM 2797 C C . ASN A 1 372 ? -5.246 -35.982 20.131 1.00 44.06 372 ASN A C 1
ATOM 2799 O O . ASN A 1 372 ? -5.050 -35.822 18.928 1.00 44.06 372 ASN A O 1
ATOM 2803 N N . ALA A 1 373 ? -6.343 -35.540 20.753 1.00 45.84 373 ALA A N 1
ATOM 2804 C CA . ALA A 1 373 ? -7.190 -34.518 20.176 1.00 45.84 373 ALA A CA 1
ATOM 2805 C C . ALA A 1 373 ? -6.247 -33.387 19.780 1.00 45.84 373 ALA A C 1
ATOM 2807 O O . ALA A 1 373 ? -5.609 -32.772 20.636 1.00 45.84 373 ALA A O 1
ATOM 2808 N N . ASP A 1 374 ? -6.090 -33.241 18.470 1.00 56.97 374 ASP A N 1
ATOM 2809 C CA . ASP A 1 374 ? -5.288 -32.246 17.794 1.00 56.97 374 ASP A CA 1
ATOM 2810 C C . ASP A 1 374 ? -5.225 -30.975 18.649 1.00 56.97 374 ASP A C 1
ATOM 2812 O O . ASP A 1 374 ? -6.253 -30.372 18.947 1.00 56.97 374 ASP A O 1
ATOM 2816 N N . PHE A 1 375 ? -4.039 -30.586 19.123 1.00 57.59 375 PHE A N 1
ATOM 2817 C CA . PHE A 1 375 ? -3.884 -29.495 20.101 1.00 57.59 375 PHE A CA 1
ATOM 2818 C C . PHE A 1 375 ? -4.566 -28.182 19.664 1.00 57.59 375 PHE A C 1
ATOM 2820 O O . PHE A 1 375 ? -4.810 -27.298 20.490 1.00 57.59 375 PHE A O 1
ATOM 2827 N N . TRP A 1 376 ? -4.829 -28.045 18.359 1.00 60.75 376 TRP A N 1
ATOM 2828 C CA . TRP A 1 376 ? -5.526 -26.937 17.730 1.00 60.75 376 TRP A CA 1
ATOM 2829 C C . TRP A 1 376 ? -7.054 -27.003 17.853 1.00 60.75 376 TRP A C 1
ATOM 2831 O O . TRP A 1 376 ? -7.679 -25.943 17.864 1.00 60.75 376 TRP A O 1
ATOM 2841 N N . LEU A 1 377 ? -7.664 -28.182 18.044 1.00 62.44 377 LEU A N 1
ATOM 2842 C CA . LEU A 1 377 ? -9.112 -28.322 18.263 1.00 62.44 377 LEU A CA 1
ATOM 2843 C C . LEU A 1 377 ? -9.582 -27.507 19.473 1.00 62.44 377 LEU A C 1
ATOM 2845 O O . LEU A 1 377 ? -10.691 -26.982 19.459 1.00 62.44 377 LEU A O 1
ATOM 2849 N N . LYS A 1 378 ? -8.733 -27.318 20.494 1.00 63.62 378 LYS A N 1
ATOM 2850 C CA . LYS A 1 378 ? -9.061 -26.455 21.643 1.00 63.62 378 LYS A CA 1
ATOM 2851 C C . LYS A 1 378 ? -9.295 -24.994 21.245 1.00 63.62 378 LYS A C 1
ATOM 2853 O O . LYS A 1 378 ? -10.059 -24.305 21.906 1.00 63.62 378 LYS A O 1
ATOM 2858 N N . TYR A 1 379 ? -8.633 -24.513 20.188 1.00 61.19 379 TYR A N 1
ATOM 2859 C CA . TYR A 1 379 ? -8.815 -23.151 19.675 1.00 61.19 379 TYR A CA 1
ATOM 2860 C C . TYR A 1 379 ? -10.065 -23.027 18.792 1.00 61.19 379 TYR A C 1
ATOM 2862 O O . TYR A 1 379 ? -10.468 -21.910 18.486 1.00 61.19 379 TYR A O 1
ATOM 2870 N N . MET A 1 380 ? -10.684 -24.150 18.409 1.00 63.50 380 MET A N 1
ATOM 2871 C CA . MET A 1 380 ? -11.979 -24.194 17.722 1.00 63.50 380 MET A CA 1
ATOM 2872 C C . MET A 1 380 ? -13.157 -24.454 18.672 1.00 63.50 380 MET A C 1
ATOM 2874 O O . MET A 1 380 ? -14.309 -24.311 18.271 1.00 63.50 380 MET A O 1
ATOM 2878 N N . GLN A 1 381 ? -12.903 -24.829 19.930 1.00 68.31 381 GLN A N 1
ATOM 2879 C CA . GLN A 1 381 ? -13.970 -25.037 20.906 1.00 68.31 381 GLN A CA 1
ATOM 2880 C C . GLN A 1 381 ? -14.606 -23.704 21.307 1.00 68.31 381 GLN A C 1
ATOM 2882 O O . GLN A 1 381 ? -13.927 -22.767 21.726 1.00 68.31 381 GLN A O 1
ATOM 2887 N N . GLN A 1 382 ? -15.935 -23.640 21.214 1.00 68.62 382 GLN A N 1
ATOM 2888 C CA . GLN A 1 382 ? -16.701 -22.470 21.627 1.00 68.62 382 GLN A CA 1
ATOM 2889 C C . GLN A 1 382 ? -16.601 -22.281 23.147 1.00 68.62 382 GLN A C 1
ATOM 2891 O O . GLN A 1 382 ? -17.012 -23.141 23.930 1.00 68.62 382 GLN A O 1
ATOM 2896 N N . VAL A 1 383 ? -16.061 -21.137 23.571 1.00 79.50 383 VAL A N 1
ATOM 2897 C CA . VAL A 1 383 ? -15.952 -20.778 24.989 1.00 79.50 383 VAL A CA 1
ATOM 2898 C C . VAL A 1 383 ? -17.283 -20.214 25.481 1.00 79.50 383 VAL A C 1
ATOM 2900 O O . VAL A 1 383 ? -17.953 -19.444 24.791 1.00 79.50 383 VAL A O 1
ATOM 2903 N N . LYS A 1 384 ? -17.673 -20.571 26.711 1.00 85.12 384 LYS A N 1
ATOM 2904 C CA . LYS A 1 384 ? -18.864 -19.998 27.348 1.00 85.12 384 LYS A CA 1
ATOM 2905 C C . LYS A 1 384 ? -18.708 -18.472 27.473 1.00 85.12 384 LYS A C 1
ATOM 2907 O O . LYS A 1 384 ? -17.722 -18.028 28.064 1.00 85.12 384 LYS A O 1
ATOM 2912 N N . PRO A 1 385 ? -19.679 -17.670 26.995 1.00 87.31 385 PRO A N 1
ATOM 2913 C CA . PRO A 1 385 ? -19.534 -16.224 26.981 1.00 87.31 385 PRO A CA 1
ATOM 2914 C C . PRO A 1 385 ? -19.504 -15.638 28.396 1.00 87.31 385 PRO A C 1
ATOM 2916 O O . PRO A 1 385 ? -20.281 -16.044 29.267 1.00 87.31 385 PRO A O 1
ATOM 2919 N N . THR A 1 386 ? -18.631 -14.653 28.608 1.00 91.38 386 THR A N 1
ATOM 2920 C CA . THR A 1 386 ? -18.585 -13.838 29.834 1.00 91.38 386 THR A CA 1
ATOM 2921 C C . THR A 1 386 ? -18.879 -12.375 29.511 1.00 91.38 386 THR A C 1
ATOM 2923 O O . THR A 1 386 ? -18.706 -11.944 28.375 1.00 91.38 386 THR A O 1
ATOM 2926 N N . TYR A 1 387 ? -19.364 -11.609 30.488 1.00 93.06 387 TYR A N 1
ATOM 2927 C CA . TYR A 1 387 ? -19.832 -10.238 30.269 1.00 93.06 387 TYR A CA 1
ATOM 2928 C C . TYR A 1 387 ? -19.059 -9.251 31.136 1.00 93.06 387 TYR A C 1
ATOM 2930 O O . TYR A 1 387 ? -18.859 -9.479 32.334 1.00 93.06 387 TYR A O 1
ATOM 2938 N N . TRP A 1 388 ? -18.663 -8.137 30.531 1.00 94.12 388 TRP A N 1
ATOM 2939 C CA . TRP A 1 388 ? -17.818 -7.122 31.149 1.00 94.12 388 TRP A CA 1
ATOM 2940 C C . TRP A 1 388 ? -18.338 -5.726 30.822 1.00 94.12 388 TRP A C 1
ATOM 2942 O O . TRP A 1 388 ? -18.883 -5.499 29.743 1.00 94.12 388 TRP A O 1
ATOM 2952 N N . LEU A 1 389 ? -18.171 -4.794 31.755 1.00 94.38 389 LEU A N 1
ATOM 2953 C CA . LEU A 1 389 ? -18.469 -3.377 31.562 1.00 94.38 389 LEU A CA 1
ATOM 2954 C C . LEU A 1 389 ? -17.179 -2.580 31.737 1.00 94.38 389 LEU A C 1
ATOM 2956 O O . LEU A 1 389 ? -16.551 -2.650 32.791 1.00 94.38 389 LEU A O 1
ATOM 2960 N N . LEU A 1 390 ? -16.797 -1.830 30.711 1.00 94.88 390 LEU A N 1
ATOM 2961 C CA . LEU A 1 390 ? -15.686 -0.891 30.746 1.00 94.88 390 LEU A CA 1
ATOM 2962 C C . LEU A 1 390 ? -16.250 0.516 30.954 1.00 94.88 390 LEU A C 1
ATOM 2964 O O . LEU A 1 390 ? -17.175 0.913 30.243 1.00 94.88 390 LEU A O 1
ATOM 2968 N N . ALA A 1 391 ? -15.698 1.260 31.909 1.00 93.19 391 ALA A N 1
ATOM 2969 C CA . ALA A 1 391 ? -16.103 2.627 32.222 1.00 93.19 391 ALA A CA 1
ATOM 2970 C C . ALA A 1 391 ? -14.871 3.532 32.342 1.00 93.19 391 ALA A C 1
ATOM 2972 O O . ALA A 1 391 ? -13.982 3.260 33.150 1.00 93.19 391 ALA A O 1
ATOM 2973 N N . ALA A 1 392 ? -14.820 4.602 31.548 1.00 92.31 392 ALA A N 1
ATOM 2974 C CA . ALA A 1 392 ? -13.806 5.643 31.685 1.00 92.31 392 ALA A CA 1
ATOM 2975 C C . ALA A 1 392 ? -14.343 6.851 32.441 1.00 92.31 392 ALA A C 1
ATOM 2977 O O . ALA A 1 392 ? -15.459 7.310 32.187 1.00 92.31 392 ALA A O 1
ATOM 2978 N N . ARG A 1 393 ? -13.524 7.368 33.352 1.00 90.12 393 ARG A N 1
ATOM 2979 C CA . ARG A 1 393 ? -13.850 8.489 34.235 1.00 90.12 393 ARG A CA 1
ATOM 2980 C C . ARG A 1 393 ? -13.155 9.781 33.806 1.00 90.12 393 ARG A C 1
ATOM 2982 O O . ARG A 1 393 ? -12.190 9.758 33.041 1.00 90.12 393 ARG A O 1
ATOM 2989 N N . ASP A 1 394 ? -13.638 10.901 34.327 1.00 86.31 394 ASP A N 1
ATOM 2990 C CA . ASP A 1 394 ? -13.090 12.248 34.105 1.00 86.31 394 ASP A CA 1
ATOM 2991 C C . ASP A 1 394 ? -11.657 12.457 34.609 1.00 86.31 394 ASP A C 1
ATOM 2993 O O . ASP A 1 394 ? -10.911 13.255 34.052 1.00 86.31 394 ASP A O 1
ATOM 2997 N N . ASN A 1 395 ? -11.226 11.684 35.600 1.00 84.69 395 ASN A N 1
ATOM 2998 C CA . ASN A 1 395 ? -9.839 11.650 36.055 1.00 84.69 395 ASN A CA 1
ATOM 2999 C C . ASN A 1 395 ? -8.895 10.894 35.093 1.00 84.69 395 ASN A C 1
ATOM 3001 O O . ASN A 1 395 ? -7.705 10.765 35.378 1.00 84.69 395 ASN A O 1
ATOM 3005 N N . GLY A 1 396 ? -9.412 10.376 33.973 1.00 84.44 396 GLY A N 1
ATOM 3006 C CA . GLY A 1 396 ? -8.656 9.639 32.960 1.00 84.44 396 GLY A CA 1
ATOM 3007 C C . GLY A 1 396 ? -8.449 8.150 33.265 1.00 84.44 396 GLY A C 1
ATOM 3008 O O . GLY A 1 396 ? -7.753 7.471 32.502 1.00 84.44 396 GLY A O 1
ATOM 3009 N N . ASN A 1 397 ? -9.028 7.623 34.349 1.00 90.56 397 ASN A N 1
ATOM 3010 C CA . ASN A 1 397 ? -8.941 6.202 34.685 1.00 90.56 397 ASN A CA 1
ATOM 3011 C C . ASN A 1 397 ? -9.948 5.370 33.879 1.00 90.56 397 ASN A C 1
ATOM 3013 O O . ASN A 1 397 ? -11.075 5.803 33.634 1.00 90.56 397 ASN A O 1
ATOM 3017 N N . LEU A 1 398 ? -9.549 4.148 33.519 1.00 92.50 398 LEU A N 1
ATOM 3018 C CA . LEU A 1 398 ? -10.415 3.132 32.920 1.00 92.50 398 LEU A CA 1
ATOM 3019 C C . LEU A 1 398 ? -10.587 1.967 33.888 1.00 92.50 398 LEU A C 1
ATOM 3021 O O . LEU A 1 398 ? -9.615 1.349 34.325 1.00 92.50 398 LEU A O 1
ATOM 3025 N N . GLU A 1 399 ? -11.836 1.643 34.178 1.00 92.94 399 GLU A N 1
ATOM 3026 C CA . GLU A 1 399 ? -12.231 0.588 35.103 1.00 92.94 399 GLU A CA 1
ATOM 3027 C C . GLU A 1 399 ? -12.971 -0.519 34.358 1.00 92.94 399 GLU A C 1
ATOM 3029 O O . GLU A 1 399 ? -13.822 -0.251 33.507 1.00 92.94 399 GLU A O 1
ATOM 3034 N N . ILE A 1 400 ? -12.659 -1.774 34.687 1.00 94.00 400 ILE A N 1
ATOM 3035 C CA . ILE A 1 400 ? -13.322 -2.951 34.117 1.00 94.00 400 ILE A CA 1
ATOM 3036 C C . ILE A 1 400 ? -14.070 -3.688 35.225 1.00 94.00 400 ILE A C 1
ATOM 3038 O O . ILE A 1 400 ? -13.474 -4.168 36.193 1.00 94.00 400 ILE A O 1
ATOM 3042 N N . TYR A 1 401 ? -15.379 -3.819 35.051 1.00 92.81 401 TYR A N 1
ATOM 3043 C CA . TYR A 1 401 ? -16.297 -4.465 35.978 1.00 92.81 401 TYR A CA 1
ATOM 3044 C C . TYR A 1 401 ? -16.813 -5.795 35.422 1.00 92.81 401 TYR A C 1
ATOM 3046 O O . TYR A 1 401 ? -17.138 -5.906 34.239 1.00 92.81 401 TYR A O 1
ATOM 3054 N N . SER A 1 402 ? -16.940 -6.811 36.278 1.00 91.88 402 SER A N 1
ATOM 3055 C CA . SER A 1 402 ? -17.572 -8.087 35.909 1.00 91.88 402 SER A CA 1
ATOM 3056 C C . SER A 1 402 ? -19.098 -7.974 35.944 1.00 91.88 402 SER A C 1
ATOM 3058 O O . SER A 1 402 ? -19.640 -7.594 36.981 1.00 91.88 402 SER A O 1
ATOM 3060 N N . MET A 1 403 ? -19.803 -8.374 34.887 1.00 87.88 403 MET A N 1
ATOM 3061 C CA . MET A 1 403 ? -21.274 -8.406 34.851 1.00 87.88 403 MET A CA 1
ATOM 3062 C C . MET A 1 403 ? -21.801 -9.825 35.140 1.00 87.88 403 MET A C 1
ATOM 3064 O O . MET A 1 403 ? -21.225 -10.789 34.632 1.00 87.88 403 MET A O 1
ATOM 3068 N N . PRO A 1 404 ? -22.874 -9.999 35.945 1.00 85.62 404 PRO A N 1
ATOM 3069 C CA . PRO A 1 404 ? -23.804 -8.977 36.458 1.00 85.62 404 PRO A CA 1
ATOM 3070 C C . PRO A 1 404 ? -23.427 -8.352 37.816 1.00 85.62 404 PRO A C 1
ATOM 3072 O O . PRO A 1 404 ? -24.074 -7.395 38.237 1.00 85.62 404 PRO A O 1
ATOM 3075 N N . ASP A 1 405 ? -22.415 -8.883 38.509 1.00 87.69 405 ASP A N 1
ATOM 3076 C CA . ASP A 1 405 ? -22.066 -8.493 39.887 1.00 87.69 405 ASP A CA 1
ATOM 3077 C C . ASP A 1 405 ? -21.605 -7.030 40.036 1.00 87.69 405 ASP A C 1
ATOM 3079 O O . ASP A 1 405 ? -21.683 -6.488 41.137 1.00 87.69 405 ASP A O 1
ATOM 3083 N N . LEU A 1 406 ? -21.113 -6.406 38.960 1.00 88.88 406 LEU A N 1
ATOM 3084 C CA . LEU A 1 406 ? -20.481 -5.080 38.919 1.00 88.88 406 LEU A CA 1
ATOM 3085 C C . LEU A 1 406 ? -19.308 -4.914 39.902 1.00 88.88 406 LEU A C 1
ATOM 3087 O O . LEU A 1 406 ? -19.072 -3.845 40.455 1.00 88.88 406 LEU A O 1
ATOM 3091 N N . LYS A 1 407 ? -18.522 -5.980 40.097 1.00 90.25 407 LYS A N 1
ATOM 3092 C CA . LYS A 1 407 ? -17.276 -5.940 40.879 1.00 90.25 407 LYS A CA 1
ATOM 3093 C C . LYS A 1 407 ? -16.115 -5.464 40.016 1.00 90.25 407 LYS A C 1
ATOM 3095 O O . LYS A 1 407 ? -15.913 -6.001 38.926 1.00 90.25 407 LYS A O 1
ATOM 3100 N N . LEU A 1 408 ? -15.338 -4.511 40.530 1.00 89.88 408 LEU A N 1
ATOM 3101 C CA . LEU A 1 408 ? -14.115 -4.040 39.882 1.00 89.88 408 LEU A CA 1
ATOM 3102 C C . LEU A 1 408 ? -13.112 -5.197 39.768 1.00 89.88 408 LEU A C 1
ATOM 3104 O O . LEU A 1 408 ? -12.856 -5.903 40.746 1.00 89.88 408 LEU A O 1
ATOM 3108 N N . ALA A 1 409 ? -12.593 -5.420 38.564 1.00 88.69 409 ALA A N 1
ATOM 3109 C CA . ALA A 1 409 ? -11.691 -6.525 38.247 1.00 88.69 409 ALA A CA 1
ATOM 3110 C C . ALA A 1 409 ? -10.349 -6.073 37.654 1.00 88.69 409 ALA A C 1
ATOM 3112 O O . ALA A 1 409 ? -9.404 -6.860 37.679 1.00 88.69 409 ALA A O 1
ATOM 3113 N N . TYR A 1 410 ? -10.279 -4.861 37.102 1.00 90.62 410 TYR A N 1
ATOM 3114 C CA . TYR A 1 410 ? -9.074 -4.290 36.500 1.00 90.62 410 TYR A CA 1
ATOM 3115 C C . TYR A 1 410 ? -9.169 -2.761 36.536 1.00 90.62 410 TYR A C 1
ATOM 3117 O O . TYR A 1 410 ? -10.237 -2.214 36.238 1.00 90.62 410 TYR A O 1
ATOM 3125 N N . LEU A 1 411 ? -8.072 -2.080 36.870 1.00 91.94 411 LEU A N 1
ATOM 3126 C CA . LEU A 1 411 ? -7.990 -0.616 36.894 1.00 91.94 411 LEU A CA 1
ATOM 3127 C C . LEU A 1 411 ? -6.774 -0.157 36.093 1.00 91.94 411 LEU A C 1
ATOM 3129 O O . LEU A 1 411 ? -5.672 -0.662 36.297 1.00 91.94 411 LEU A O 1
ATOM 3133 N N . ILE A 1 412 ? -6.965 0.830 35.224 1.00 90.88 412 ILE A N 1
ATOM 3134 C CA . ILE A 1 412 ? -5.888 1.461 34.461 1.00 90.88 412 ILE A CA 1
ATOM 3135 C C . ILE A 1 412 ? -5.895 2.948 34.767 1.00 90.88 412 ILE A C 1
ATOM 3137 O O . ILE A 1 412 ? -6.889 3.631 34.516 1.00 90.88 412 ILE A O 1
ATOM 3141 N N . SER A 1 413 ? -4.781 3.455 35.280 1.00 88.44 413 SER A N 1
ATOM 3142 C CA . SER A 1 413 ? -4.597 4.886 35.479 1.00 88.44 413 SER A CA 1
ATOM 3143 C C . SER A 1 413 ? -4.189 5.593 34.184 1.00 88.44 413 SER A C 1
ATOM 3145 O O . SER A 1 413 ? -3.354 5.096 33.425 1.00 88.44 413 SER A O 1
ATOM 3147 N N . ASN A 1 414 ? -4.774 6.772 33.950 1.00 83.88 414 ASN A N 1
ATOM 3148 C CA . ASN A 1 414 ? -4.438 7.689 32.853 1.00 83.88 414 ASN A CA 1
ATOM 3149 C C . ASN A 1 414 ? -4.324 7.017 31.468 1.00 83.88 414 ASN A C 1
ATOM 3151 O O . ASN A 1 414 ? -3.263 6.989 30.834 1.00 83.88 414 ASN A O 1
ATOM 3155 N N . VAL A 1 415 ? -5.440 6.477 30.982 1.00 86.56 415 VAL A N 1
ATOM 3156 C CA . VAL A 1 415 ? -5.477 5.794 29.678 1.00 86.56 415 VAL A CA 1
ATOM 3157 C C . VAL A 1 415 ? -5.265 6.760 28.513 1.00 86.56 415 VAL A C 1
ATOM 3159 O O . VAL A 1 415 ? -4.673 6.384 27.500 1.00 86.56 415 VAL A O 1
ATOM 3162 N N . GLY A 1 416 ? -5.648 8.024 28.704 1.00 83.62 416 GLY A N 1
ATOM 3163 C CA . GLY A 1 416 ? -5.433 9.120 27.763 1.00 83.62 416 GLY A CA 1
ATOM 3164 C C . GLY A 1 416 ? -3.982 9.327 27.336 1.00 83.62 416 GLY A C 1
ATOM 3165 O O . GLY A 1 416 ? -3.724 9.746 26.211 1.00 83.62 416 GLY A O 1
ATOM 3166 N N . ASN A 1 417 ? -3.014 8.974 28.190 1.00 87.00 417 ASN A N 1
ATOM 3167 C CA . ASN A 1 417 ? -1.596 9.101 27.853 1.00 87.00 417 ASN A CA 1
ATOM 3168 C C . ASN A 1 417 ? -1.157 8.175 26.702 1.00 87.00 417 ASN A C 1
ATOM 3170 O O . ASN A 1 417 ? -0.121 8.418 26.088 1.00 87.00 417 ASN A O 1
ATOM 3174 N N . GLY A 1 418 ? -1.900 7.104 26.406 1.00 86.44 418 GLY A N 1
ATOM 3175 C CA . GLY A 1 418 ? -1.584 6.224 25.279 1.00 86.44 418 GLY A CA 1
ATOM 3176 C C . GLY A 1 418 ? -0.325 5.370 25.477 1.00 86.44 418 GLY A C 1
ATOM 3177 O O . GLY A 1 418 ? 0.438 5.151 24.531 1.00 86.44 418 GLY A O 1
ATOM 3178 N N . ASN A 1 419 ? -0.090 4.880 26.701 1.00 90.69 419 ASN A N 1
ATOM 3179 C CA . ASN A 1 419 ? 1.042 4.003 27.031 1.00 90.69 419 ASN A CA 1
ATOM 3180 C C . ASN A 1 419 ? 1.102 2.773 26.105 1.00 90.69 419 ASN A C 1
ATOM 3182 O O . ASN A 1 419 ? 0.067 2.203 25.757 1.00 90.69 419 ASN A O 1
ATOM 3186 N N . LYS A 1 420 ? 2.310 2.312 25.745 1.00 89.75 420 LYS A N 1
ATOM 3187 C CA . LYS A 1 420 ? 2.505 1.148 24.849 1.00 89.75 420 LYS A CA 1
ATOM 3188 C C . LYS A 1 420 ? 1.909 -0.149 25.408 1.00 89.75 420 LYS A C 1
ATOM 3190 O O . LYS A 1 420 ? 1.471 -1.009 24.646 1.00 89.75 420 LYS A O 1
ATOM 3195 N N . VAL A 1 421 ? 1.895 -0.296 26.730 1.00 92.50 421 VAL A N 1
ATOM 3196 C CA . VAL A 1 421 ? 1.268 -1.416 27.439 1.00 92.50 421 VAL A CA 1
ATOM 3197 C C . VAL A 1 421 ? 0.427 -0.849 28.575 1.00 92.50 421 VAL A C 1
ATOM 3199 O O . VAL A 1 421 ? 0.929 -0.033 29.345 1.00 92.50 421 VAL A O 1
ATOM 3202 N N . LEU A 1 422 ? -0.827 -1.288 28.693 1.00 91.44 422 LEU A N 1
ATOM 3203 C CA . LEU A 1 422 ? -1.674 -0.952 29.838 1.00 91.44 422 LEU A CA 1
ATOM 3204 C C . LEU A 1 422 ? -1.632 -2.094 30.853 1.00 91.44 422 LEU A C 1
ATOM 3206 O O . LEU A 1 422 ? -1.980 -3.239 30.539 1.00 91.44 422 LEU A O 1
ATOM 3210 N N . SER A 1 423 ? -1.196 -1.772 32.066 1.00 89.44 423 SER A N 1
ATOM 3211 C CA . SER A 1 423 ? -1.075 -2.690 33.199 1.00 89.44 423 SER A CA 1
ATOM 3212 C C . SER A 1 423 ? -2.138 -2.420 34.259 1.00 89.44 423 SER A C 1
ATOM 3214 O O . SER A 1 423 ? -2.603 -1.292 34.389 1.00 89.44 423 SER A O 1
ATOM 3216 N N . ASP A 1 424 ? -2.460 -3.450 35.039 1.00 89.25 424 ASP A N 1
ATOM 3217 C CA . ASP A 1 424 ? -3.356 -3.348 36.188 1.00 89.25 424 ASP A CA 1
ATOM 3218 C C . ASP A 1 424 ? -2.703 -2.526 37.307 1.00 89.25 424 ASP A C 1
ATOM 3220 O O . ASP A 1 424 ? -1.670 -2.915 37.857 1.00 89.25 424 ASP A O 1
ATOM 3224 N N . SER A 1 425 ? -3.298 -1.391 37.660 1.00 85.94 425 SER A N 1
ATOM 3225 C CA . SER A 1 425 ? -2.851 -0.572 38.789 1.00 85.94 425 SER A CA 1
ATOM 3226 C C . SER A 1 425 ? -3.184 -1.214 40.140 1.00 85.94 425 SER A C 1
ATOM 3228 O O . SER A 1 425 ? -2.530 -0.897 41.133 1.00 85.94 425 SER A O 1
ATOM 3230 N N . MET A 1 426 ? -4.142 -2.152 40.193 1.00 80.62 426 MET A N 1
ATOM 3231 C CA . MET A 1 426 ? -4.479 -2.874 41.428 1.00 80.62 426 MET A CA 1
ATOM 3232 C C . MET A 1 426 ? -3.377 -3.855 41.859 1.00 80.62 426 MET A C 1
ATOM 3234 O O . MET A 1 426 ? -3.324 -4.225 43.025 1.00 80.62 426 MET A O 1
ATOM 3238 N N . GLU A 1 427 ? -2.467 -4.252 40.957 1.00 71.12 427 GLU A N 1
ATOM 3239 C CA . GLU A 1 427 ? -1.347 -5.160 41.270 1.00 71.12 427 GLU A CA 1
ATOM 3240 C C . GLU A 1 427 ? -0.375 -4.553 42.303 1.00 71.12 427 GLU A C 1
ATOM 3242 O O . GLU A 1 427 ? 0.250 -5.283 43.070 1.00 71.12 427 GLU A O 1
ATOM 3247 N N . PHE A 1 428 ? -0.262 -3.221 42.342 1.00 62.12 428 PHE A N 1
ATOM 3248 C CA . PHE A 1 428 ? 0.744 -2.506 43.135 1.00 62.12 428 PHE A CA 1
ATOM 3249 C C . PHE A 1 428 ? 0.212 -1.921 44.449 1.00 62.12 428 PHE A C 1
ATOM 3251 O O . PHE A 1 428 ? 0.999 -1.417 45.249 1.00 62.12 428 PHE A O 1
ATOM 3258 N N . VAL A 1 429 ? -1.099 -2.004 44.699 1.00 53.66 429 VAL A N 1
ATOM 3259 C CA . VAL A 1 429 ? -1.721 -1.521 45.937 1.00 53.66 429 VAL A CA 1
ATOM 3260 C C . VAL A 1 429 ? -2.310 -2.714 46.690 1.00 53.66 429 VAL A C 1
ATOM 3262 O O . VAL A 1 429 ? -3.249 -3.337 46.194 1.00 53.66 429 VAL A O 1
ATOM 3265 N N . PRO A 1 430 ? -1.801 -3.056 47.888 1.00 38.50 430 PRO A N 1
ATOM 3266 C CA . PRO A 1 430 ? -2.425 -4.072 48.720 1.00 38.50 430 PRO A CA 1
ATOM 3267 C C . PRO A 1 430 ? -3.843 -3.613 49.062 1.00 38.50 430 PRO A C 1
ATOM 3269 O O . PRO A 1 430 ? -4.015 -2.604 49.742 1.00 38.50 430 PRO A O 1
ATOM 3272 N N . LEU A 1 431 ? -4.863 -4.343 48.607 1.00 41.97 431 LEU A N 1
ATOM 3273 C CA . LEU A 1 431 ? -6.217 -4.172 49.128 1.00 41.97 431 LEU A CA 1
ATOM 3274 C C . LEU A 1 431 ? -6.155 -4.440 50.641 1.00 41.97 431 LEU A C 1
ATOM 3276 O O . LEU A 1 431 ? -5.797 -5.560 51.026 1.00 41.97 431 LEU A O 1
ATOM 3280 N N . PRO A 1 432 ? -6.486 -3.473 51.519 1.00 36.62 432 PRO A N 1
ATOM 3281 C CA . PRO A 1 432 ? -6.651 -3.777 52.929 1.00 36.62 432 PRO A CA 1
ATOM 3282 C C . PRO A 1 432 ? -7.753 -4.831 53.027 1.00 36.62 432 PRO A C 1
ATOM 3284 O O . PRO A 1 432 ? -8.861 -4.619 52.529 1.00 36.62 432 PRO A O 1
ATOM 3287 N N . MET A 1 433 ? -7.450 -5.988 53.621 1.00 31.28 433 MET A N 1
ATOM 3288 C CA . MET A 1 433 ? -8.477 -6.977 53.934 1.00 31.28 433 MET A CA 1
ATOM 3289 C C . MET A 1 433 ? -9.591 -6.276 54.712 1.00 31.28 433 MET A C 1
ATOM 3291 O O . MET A 1 433 ? -9.353 -5.706 55.777 1.00 31.28 433 MET A O 1
ATOM 3295 N N . ALA A 1 434 ? -10.792 -6.285 54.138 1.00 32.53 434 ALA A N 1
ATOM 3296 C CA . ALA A 1 434 ? -11.950 -5.602 54.679 1.00 32.53 434 ALA A CA 1
ATOM 3297 C C . ALA A 1 434 ? -12.220 -6.057 56.123 1.00 32.53 434 ALA A C 1
ATOM 3299 O O . ALA A 1 434 ? -12.624 -7.196 56.362 1.00 32.53 434 ALA A O 1
ATOM 3300 N N . LYS A 1 435 ? -12.050 -5.146 57.089 1.00 31.45 435 LYS A N 1
ATOM 3301 C CA . LYS A 1 435 ? -12.852 -5.188 58.315 1.00 31.45 435 LYS A CA 1
ATOM 3302 C C . LYS A 1 435 ? -14.286 -4.803 57.925 1.00 31.45 435 LYS A C 1
ATOM 3304 O O . LYS A 1 435 ? -14.461 -3.857 57.156 1.00 31.45 435 LYS A O 1
ATOM 3309 N N . PRO A 1 436 ? -15.315 -5.503 58.421 1.00 31.50 436 PRO A N 1
ATOM 3310 C CA . PRO A 1 436 ? -16.695 -5.153 58.120 1.00 31.50 436 PRO A CA 1
ATOM 3311 C C . PRO A 1 436 ? -17.022 -3.822 58.812 1.00 31.50 436 PRO A C 1
ATOM 3313 O O . PRO A 1 436 ? -17.125 -3.780 60.035 1.00 31.50 436 PRO A O 1
ATOM 3316 N N . GLY A 1 437 ? -17.130 -2.730 58.047 1.00 39.56 437 GLY A N 1
ATOM 3317 C CA . GLY A 1 437 ? -17.577 -1.434 58.577 1.00 39.56 437 GLY A CA 1
ATOM 3318 C C . GLY A 1 437 ? -17.072 -0.170 57.874 1.00 39.56 437 GLY A C 1
ATOM 3319 O O . GLY A 1 437 ? -17.652 0.884 58.095 1.00 39.56 437 GLY A O 1
ATOM 3320 N N . THR A 1 438 ? -16.043 -0.235 57.027 1.00 32.53 438 THR A N 1
ATOM 3321 C CA . THR A 1 438 ? -15.556 0.938 56.270 1.00 32.53 438 THR A CA 1
ATOM 3322 C C . THR A 1 438 ? -16.152 0.976 54.866 1.00 32.53 438 THR A C 1
ATOM 3324 O O . THR A 1 438 ? -16.066 -0.008 54.126 1.00 32.53 438 THR A O 1
ATOM 3327 N N . SER A 1 439 ? -16.777 2.101 54.516 1.00 36.84 439 SER A N 1
ATOM 3328 C CA . SER A 1 439 ? -17.322 2.384 53.189 1.00 36.84 439 SER A CA 1
ATOM 3329 C C . SER A 1 439 ? -16.230 2.294 52.118 1.00 36.84 439 SER A C 1
ATOM 3331 O O . SER A 1 439 ? -15.074 2.650 52.327 1.00 36.84 439 SER A O 1
ATOM 3333 N N . GLN A 1 440 ? -16.614 1.798 50.943 1.00 43.66 440 GLN A N 1
ATOM 3334 C CA . GLN A 1 440 ? -15.741 1.567 49.785 1.00 43.66 440 GLN A CA 1
ATOM 3335 C C . GLN A 1 440 ? -15.146 2.859 49.178 1.00 43.66 440 GLN A C 1
ATOM 3337 O O . GLN A 1 440 ? -14.313 2.774 48.280 1.00 43.66 440 GLN A O 1
ATOM 3342 N N . GLU A 1 441 ? -15.563 4.033 49.662 1.00 40.41 441 GLU A N 1
ATOM 3343 C CA . GLU A 1 441 ? -15.216 5.361 49.134 1.00 40.41 441 GLU A CA 1
ATOM 3344 C C . GLU A 1 441 ? -13.761 5.775 49.429 1.00 40.41 441 GLU A C 1
ATOM 3346 O O . GLU A 1 441 ? -13.129 6.436 48.599 1.00 40.41 441 GLU A O 1
ATOM 3351 N N . ASP A 1 442 ? -13.174 5.309 50.537 1.00 34.78 442 ASP A N 1
ATOM 3352 C CA . ASP A 1 442 ? -11.804 5.683 50.933 1.00 34.78 442 ASP A CA 1
ATOM 3353 C C . ASP A 1 442 ? -10.706 4.931 50.161 1.00 34.78 442 ASP A C 1
ATOM 3355 O O . ASP A 1 442 ? -9.554 5.363 50.118 1.00 34.78 442 ASP A O 1
ATOM 3359 N N . ALA A 1 443 ? -11.040 3.819 49.498 1.00 38.09 443 ALA A N 1
ATOM 3360 C CA . ALA A 1 443 ? -10.082 3.102 48.656 1.00 38.09 443 ALA A CA 1
ATOM 3361 C C . ALA A 1 443 ? -9.891 3.786 47.292 1.00 38.09 443 ALA A C 1
ATOM 3363 O O . ALA A 1 443 ? -8.806 3.721 46.723 1.00 38.09 443 ALA A O 1
ATOM 3364 N N . THR A 1 444 ? -10.923 4.460 46.772 1.00 39.94 444 THR A N 1
ATOM 3365 C CA . THR A 1 444 ? -10.888 5.167 45.481 1.00 39.94 444 THR A CA 1
ATOM 3366 C C . THR A 1 444 ? -10.227 6.544 45.560 1.00 39.94 444 THR A C 1
ATOM 3368 O O . THR A 1 444 ? -9.606 6.972 44.588 1.00 39.94 444 THR A O 1
ATOM 3371 N N . SER A 1 445 ? -10.287 7.220 46.714 1.00 40.28 445 SER A N 1
ATOM 3372 C CA . SER A 1 445 ? -9.649 8.531 46.922 1.00 40.28 445 SER A CA 1
ATOM 3373 C C . SER A 1 445 ? -8.119 8.444 47.040 1.00 40.28 445 SER A C 1
ATOM 3375 O O . SER A 1 445 ? -7.415 9.371 46.639 1.00 40.28 445 SER A O 1
ATOM 3377 N N . ALA A 1 446 ? -7.579 7.302 47.485 1.00 38.50 446 ALA A N 1
ATOM 3378 C CA . ALA A 1 446 ? -6.136 7.075 47.608 1.00 38.50 446 ALA A CA 1
ATOM 3379 C C . ALA A 1 446 ? -5.393 6.981 46.255 1.00 38.50 446 ALA A C 1
ATOM 3381 O O . ALA A 1 446 ? -4.186 7.219 46.200 1.00 38.50 446 ALA A O 1
ATOM 3382 N N . PHE A 1 447 ? -6.091 6.685 45.151 1.00 43.72 447 PHE A N 1
ATOM 3383 C CA . PHE A 1 447 ? -5.493 6.606 43.807 1.00 43.72 447 PHE A CA 1
ATOM 3384 C C . PHE A 1 447 ? -5.363 7.970 43.102 1.00 43.72 447 PHE A C 1
ATOM 3386 O O . PHE A 1 447 ? -4.725 8.052 42.053 1.00 43.72 447 PHE A O 1
ATOM 3393 N N . GLY A 1 448 ? -5.935 9.044 43.662 1.00 39.12 448 GLY A N 1
ATOM 3394 C CA . GLY A 1 448 ? -5.917 10.389 43.070 1.00 39.12 448 GLY A CA 1
ATOM 3395 C C . GLY A 1 448 ? -4.635 11.200 43.310 1.00 39.12 448 GLY A C 1
ATOM 3396 O O . GLY A 1 448 ? -4.471 12.260 42.717 1.00 39.12 448 GLY A O 1
ATOM 3397 N N . ALA A 1 449 ? -3.714 10.729 44.157 1.00 34.34 449 ALA A N 1
ATOM 3398 C CA . ALA A 1 449 ? -2.609 11.546 44.676 1.00 34.34 449 ALA A CA 1
ATOM 3399 C C . ALA A 1 449 ? -1.289 11.479 43.877 1.00 34.34 449 ALA A C 1
ATOM 3401 O O . ALA A 1 449 ? -0.280 12.014 44.331 1.00 34.34 449 ALA A O 1
ATOM 3402 N N . SER A 1 450 ? -1.252 10.820 42.710 1.00 38.91 450 SER A N 1
ATOM 3403 C CA . SER A 1 450 ? 0.015 10.577 41.992 1.00 38.91 450 SER A CA 1
ATOM 3404 C C . SER A 1 450 ? 0.321 11.550 40.843 1.00 38.91 450 SER A C 1
ATOM 3406 O O . SER A 1 450 ? 1.346 11.392 40.182 1.00 38.91 450 SER A O 1
ATOM 3408 N N . PHE A 1 451 ? -0.517 12.565 40.618 1.00 38.72 451 PHE A N 1
ATOM 3409 C CA . PHE A 1 451 ? -0.230 13.677 39.708 1.00 38.72 451 PHE A CA 1
ATOM 3410 C C . PHE A 1 451 ? -0.374 15.001 40.463 1.00 38.72 451 PHE A C 1
ATOM 3412 O O . PHE A 1 451 ? -1.303 15.176 41.248 1.00 38.72 451 PHE A O 1
ATOM 3419 N N . GLY A 1 452 ? 0.583 15.916 40.257 1.00 35.69 452 GLY A N 1
ATOM 3420 C CA . GLY A 1 452 ? 0.534 17.274 40.804 1.00 35.69 452 GLY A CA 1
ATOM 3421 C C . GLY A 1 452 ? -0.777 17.976 40.445 1.00 35.69 452 GLY A C 1
ATOM 3422 O O . GLY A 1 452 ? -1.469 17.552 39.529 1.00 35.69 452 GLY A O 1
ATOM 3423 N N . SER A 1 453 ? -1.116 19.046 41.163 1.00 29.75 453 SER A N 1
ATOM 3424 C CA . SER A 1 453 ? -2.441 19.692 41.191 1.00 29.75 453 SER A CA 1
ATOM 3425 C C . SER A 1 453 ? -2.963 20.318 39.875 1.00 29.75 453 SER A C 1
ATOM 3427 O O . SER A 1 453 ? -3.776 21.239 39.927 1.00 29.75 453 SER A O 1
ATOM 3429 N N . GLY A 1 454 ? -2.504 19.881 38.702 1.00 41.44 454 GLY A N 1
ATOM 3430 C CA . GLY A 1 454 ? -3.107 20.176 37.406 1.00 41.44 454 GLY A CA 1
ATOM 3431 C C . GLY A 1 454 ? -3.898 18.962 36.923 1.00 41.44 454 GLY A C 1
ATOM 3432 O O . GLY A 1 454 ? -3.328 17.886 36.765 1.00 41.44 454 GLY A O 1
ATOM 3433 N N . GLY A 1 455 ? -5.205 19.121 36.705 1.00 55.91 455 GLY A N 1
ATOM 3434 C CA . GLY A 1 455 ? -6.055 18.071 36.134 1.00 55.91 455 GLY A CA 1
ATOM 3435 C C . GLY A 1 455 ? -5.548 17.557 34.778 1.00 55.91 455 GLY A C 1
ATOM 3436 O O . GLY A 1 455 ? -4.726 18.197 34.117 1.00 55.91 455 GLY A O 1
ATOM 3437 N N . VAL A 1 456 ? -6.040 16.388 34.357 1.00 63.88 456 VAL A N 1
ATOM 3438 C CA . VAL A 1 456 ? -5.716 15.806 33.044 1.00 63.88 456 VAL A CA 1
ATOM 3439 C C . VAL A 1 456 ? -6.163 16.776 31.935 1.00 63.88 456 VAL A C 1
ATOM 3441 O O . VAL A 1 456 ? -7.297 17.255 31.984 1.00 63.88 456 VAL A O 1
ATOM 3444 N N . PRO A 1 457 ? -5.312 17.088 30.935 1.00 69.31 457 PRO A N 1
ATOM 3445 C CA . PRO A 1 457 ? -5.707 17.918 29.800 1.00 69.31 457 PRO A CA 1
ATOM 3446 C C . PRO A 1 457 ? -6.941 17.354 29.090 1.00 69.31 457 PRO A C 1
ATOM 3448 O O . PRO A 1 457 ? -6.987 16.160 28.798 1.00 69.31 457 PRO A O 1
ATOM 3451 N N . VAL A 1 458 ? -7.902 18.217 28.749 1.00 69.12 458 VAL A N 1
ATOM 3452 C CA . VAL A 1 458 ? -9.177 17.822 28.115 1.00 69.12 458 VAL A CA 1
ATOM 3453 C C . VAL A 1 458 ? -8.966 17.021 26.824 1.00 69.12 458 VAL A C 1
ATOM 3455 O O . VAL A 1 458 ? -9.687 16.061 26.572 1.00 69.12 458 VAL A O 1
ATOM 3458 N N . SER A 1 459 ? -7.926 17.339 26.048 1.00 71.56 459 SER A N 1
ATOM 3459 C CA . SER A 1 459 ? -7.595 16.642 24.797 1.00 71.56 459 SER A CA 1
ATOM 3460 C C . SER A 1 459 ? -7.177 15.177 24.980 1.00 71.56 459 SER A C 1
ATOM 3462 O O . SER A 1 459 ? -7.274 14.389 24.038 1.00 71.56 459 SER A O 1
ATOM 3464 N N . LEU A 1 460 ? -6.725 14.802 26.183 1.00 80.75 460 LEU A N 1
ATOM 3465 C CA . LEU A 1 460 ? -6.338 13.436 26.543 1.00 80.75 460 LEU A CA 1
ATOM 3466 C C . LEU A 1 460 ? -7.488 12.654 27.190 1.00 80.75 460 LEU A C 1
ATOM 3468 O O . LEU A 1 460 ? -7.321 11.475 27.493 1.00 80.75 460 LEU A O 1
ATOM 3472 N N . LEU A 1 461 ? -8.654 13.266 27.410 1.00 84.19 461 LEU A N 1
ATOM 3473 C CA . LEU A 1 461 ? -9.796 12.548 27.962 1.00 84.19 461 LEU A CA 1
ATOM 3474 C C . LEU A 1 461 ? -10.442 11.645 26.895 1.00 84.19 461 LEU A C 1
ATOM 3476 O O . LEU A 1 461 ? -10.649 12.076 25.757 1.00 84.19 461 LEU A O 1
ATOM 3480 N N . PRO A 1 462 ? -10.784 10.391 27.243 1.00 86.69 462 PRO A N 1
ATOM 3481 C CA . PRO A 1 462 ? -11.455 9.481 26.324 1.00 86.69 462 PRO A CA 1
ATOM 3482 C C . PRO A 1 462 ? -12.901 9.929 26.088 1.00 86.69 462 PRO A C 1
ATOM 3484 O O . PRO A 1 462 ? -13.729 9.857 26.995 1.00 86.69 462 PRO A O 1
ATOM 3487 N N . LYS A 1 463 ? -13.217 10.359 24.860 1.00 86.81 463 LYS A N 1
ATOM 3488 C CA . LYS A 1 463 ? -14.581 10.746 24.454 1.00 86.81 463 LYS A CA 1
ATOM 3489 C C . LYS A 1 463 ? -15.465 9.525 24.184 1.00 86.81 463 LYS A C 1
ATOM 3491 O O . LYS A 1 463 ? -16.651 9.541 24.487 1.00 86.81 463 LYS A O 1
ATOM 3496 N N . GLU A 1 464 ? -14.895 8.456 23.631 1.00 90.06 464 GLU A N 1
ATOM 3497 C CA . GLU A 1 464 ? -15.612 7.219 23.296 1.00 90.06 464 GLU A CA 1
ATOM 3498 C C . GLU A 1 464 ? -14.703 6.005 23.501 1.00 90.06 464 GLU A C 1
ATOM 3500 O O . GLU A 1 464 ? -13.493 6.076 23.271 1.00 90.06 464 GLU A O 1
ATOM 3505 N N . ILE A 1 465 ? -15.282 4.886 23.938 1.00 93.75 465 ILE A N 1
ATOM 3506 C CA . ILE A 1 465 ? -14.581 3.612 24.111 1.00 93.75 465 ILE A CA 1
ATOM 3507 C C . ILE A 1 465 ? -15.427 2.511 23.495 1.00 93.75 465 ILE A C 1
ATOM 3509 O O . ILE A 1 465 ? -16.633 2.463 23.726 1.00 93.75 465 ILE A O 1
ATOM 3513 N N . LEU A 1 466 ? -14.781 1.608 22.763 1.00 94.19 466 LEU A N 1
ATOM 3514 C CA . LEU A 1 466 ? -15.417 0.426 22.203 1.00 94.19 466 LEU A CA 1
ATOM 3515 C C . LEU A 1 466 ? -14.514 -0.793 22.396 1.00 94.19 466 LEU A C 1
ATOM 3517 O O . LEU A 1 466 ? -13.368 -0.809 21.951 1.00 94.19 466 LEU A O 1
ATOM 3521 N N . MET A 1 467 ? -15.044 -1.830 23.037 1.00 93.94 467 MET A N 1
ATOM 3522 C CA . MET A 1 467 ? -14.389 -3.131 23.151 1.00 93.94 467 MET A CA 1
ATOM 3523 C C . MET A 1 467 ? -15.106 -4.142 22.258 1.00 93.94 467 MET A C 1
ATOM 3525 O O . MET A 1 467 ? -16.294 -4.399 22.449 1.00 93.94 467 MET A O 1
ATOM 3529 N N . VAL A 1 468 ? -14.388 -4.740 21.307 1.00 92.06 468 VAL A N 1
ATOM 3530 C CA . VAL A 1 468 ? -14.956 -5.711 20.356 1.00 92.06 468 VAL A CA 1
ATOM 3531 C C . VAL A 1 468 ? -14.103 -6.963 20.246 1.00 92.06 468 VAL A C 1
ATOM 3533 O O . VAL A 1 468 ? -12.880 -6.927 20.381 1.00 92.06 468 VAL A O 1
ATOM 3536 N N . ALA A 1 469 ? -14.771 -8.081 19.981 1.00 89.88 469 ALA A N 1
ATOM 3537 C CA . ALA A 1 469 ? -14.146 -9.350 19.654 1.00 89.88 469 ALA A CA 1
ATOM 3538 C C . ALA A 1 469 ? -14.076 -9.466 18.130 1.00 89.88 469 ALA A C 1
ATOM 3540 O O . ALA A 1 469 ? -15.107 -9.480 17.462 1.00 89.88 469 ALA A O 1
ATOM 3541 N N . LEU A 1 470 ? -12.865 -9.533 17.589 1.00 88.75 470 LEU A N 1
ATOM 3542 C CA . LEU A 1 470 ? -12.612 -9.632 16.157 1.00 88.75 470 LEU A CA 1
ATOM 3543 C C . LEU A 1 470 ? -11.791 -10.895 15.829 1.00 88.75 470 LEU A C 1
ATOM 3545 O O . LEU A 1 470 ? -11.327 -11.606 16.727 1.00 88.75 470 LEU A O 1
ATOM 3549 N N . GLY A 1 471 ? -11.594 -11.170 14.537 1.00 84.38 471 GLY A N 1
ATOM 3550 C CA . GLY A 1 471 ? -10.911 -12.369 14.045 1.00 84.38 471 GLY A CA 1
ATOM 3551 C C . GLY A 1 471 ? -11.803 -13.613 14.062 1.00 84.38 471 GLY A C 1
ATOM 3552 O O . GLY A 1 471 ? -12.986 -13.545 14.401 1.00 84.38 471 GLY A O 1
ATOM 3553 N N . SER A 1 472 ? -11.230 -14.770 13.716 1.00 82.06 472 SER A N 1
ATOM 3554 C CA . SER A 1 472 ? -11.972 -16.038 13.664 1.00 82.06 472 SER A CA 1
ATOM 3555 C C . SER A 1 472 ? -12.680 -16.316 14.988 1.00 82.06 472 SER A C 1
ATOM 3557 O O . SER A 1 472 ? -12.029 -16.354 16.038 1.00 82.06 472 SER A O 1
ATOM 3559 N N . TYR A 1 473 ? -14.005 -16.475 14.930 1.00 80.00 473 TYR A N 1
ATOM 3560 C CA . TYR A 1 473 ? -14.890 -16.725 16.075 1.00 80.00 473 TYR A CA 1
ATOM 3561 C C . TYR A 1 473 ? -14.772 -15.707 17.229 1.00 80.00 473 TYR A C 1
ATOM 3563 O O . TYR A 1 473 ? -15.050 -16.037 18.380 1.00 80.00 473 TYR A O 1
ATOM 3571 N N . GLY A 1 474 ? -14.340 -14.469 16.952 1.00 79.88 474 GLY A N 1
ATOM 3572 C CA . GLY A 1 474 ? -14.139 -13.450 17.990 1.00 79.88 474 GLY A CA 1
ATOM 3573 C C . GLY A 1 474 ? -12.975 -13.769 18.937 1.00 79.88 474 GLY A C 1
ATOM 3574 O O . GLY A 1 474 ? -12.974 -13.374 20.103 1.00 79.88 474 GLY A O 1
ATOM 3575 N N . SER A 1 475 ? -11.975 -14.507 18.453 1.00 83.81 475 SER A N 1
ATOM 3576 C CA . SER A 1 475 ? -10.823 -14.937 19.249 1.00 83.81 475 SER A CA 1
ATOM 3577 C C . SER A 1 475 ? -9.893 -13.805 19.687 1.00 83.81 475 SER A C 1
ATOM 3579 O O . SER A 1 475 ? -9.086 -14.030 20.586 1.00 83.81 475 SER A O 1
ATOM 3581 N N . ARG A 1 476 ? -9.959 -12.606 19.090 1.00 88.38 476 ARG A N 1
ATOM 3582 C CA . ARG A 1 476 ? -9.059 -11.482 19.400 1.00 88.38 476 ARG A CA 1
ATOM 3583 C C . ARG A 1 476 ? -9.837 -10.256 19.894 1.00 88.38 476 ARG A C 1
ATOM 3585 O O . ARG A 1 476 ? -10.400 -9.524 19.083 1.00 88.38 476 ARG A O 1
ATOM 3592 N N . PRO A 1 477 ? -9.832 -9.986 21.210 1.00 92.12 477 PRO A N 1
ATOM 3593 C CA . PRO A 1 477 ? -10.404 -8.773 21.772 1.00 92.12 477 PRO A CA 1
ATOM 3594 C C . PRO A 1 477 ? -9.521 -7.554 21.468 1.00 92.12 477 PRO A C 1
ATOM 3596 O O . PRO A 1 477 ? -8.312 -7.574 21.739 1.00 92.12 477 PRO A O 1
ATOM 3599 N N . ILE A 1 478 ? -10.128 -6.480 20.962 1.00 92.88 478 ILE A N 1
ATOM 3600 C CA . ILE A 1 478 ? -9.476 -5.191 20.708 1.00 92.88 478 ILE A CA 1
ATOM 3601 C C . ILE A 1 478 ? -10.263 -4.070 21.392 1.00 92.88 478 ILE A C 1
ATOM 3603 O O . ILE A 1 478 ? -11.488 -3.996 21.289 1.00 92.88 478 ILE A O 1
ATOM 3607 N N . LEU A 1 479 ? -9.528 -3.204 22.088 1.00 94.19 479 LEU A N 1
ATOM 3608 C CA . LEU A 1 479 ? -10.025 -2.002 22.743 1.00 94.19 479 LEU A CA 1
ATOM 3609 C C . LEU A 1 479 ? -9.685 -0.776 21.889 1.00 94.19 479 LEU A C 1
ATOM 3611 O O . LEU A 1 479 ? -8.510 -0.505 21.631 1.00 94.19 479 LEU A O 1
ATOM 3615 N N . PHE A 1 480 ? -10.713 -0.035 21.499 1.00 93.88 480 PHE A N 1
ATOM 3616 C CA . PHE A 1 480 ? -10.633 1.233 20.785 1.00 93.88 480 PHE A CA 1
ATOM 3617 C C . PHE A 1 480 ? -10.966 2.378 21.735 1.00 93.88 480 PHE A C 1
ATOM 3619 O O . PHE A 1 480 ? -11.933 2.297 22.494 1.00 93.88 480 PHE A O 1
ATOM 3626 N N . ILE A 1 481 ? -10.170 3.443 21.691 1.00 91.94 481 ILE A N 1
ATOM 3627 C CA . ILE A 1 481 ? -10.345 4.628 22.531 1.00 91.94 481 ILE A CA 1
ATOM 3628 C C . ILE A 1 481 ? -10.208 5.864 21.656 1.00 91.94 481 ILE A C 1
ATOM 3630 O O . ILE A 1 481 ? -9.135 6.131 21.110 1.00 91.94 481 ILE A O 1
ATOM 3634 N N . ARG A 1 482 ? -11.296 6.623 21.545 1.00 89.62 482 ARG A N 1
ATOM 3635 C CA . ARG A 1 482 ? -11.328 7.902 20.842 1.00 89.62 482 ARG A CA 1
ATOM 3636 C C . ARG A 1 482 ? -10.913 9.014 21.791 1.00 89.62 482 ARG A C 1
ATOM 3638 O O . ARG A 1 482 ? -11.593 9.269 22.788 1.00 89.62 482 ARG A O 1
ATOM 3645 N N . LEU A 1 483 ? -9.822 9.687 21.456 1.00 86.88 483 LEU A N 1
ATOM 3646 C CA . LEU A 1 483 ? -9.474 10.985 22.020 1.00 86.88 483 LEU A CA 1
ATOM 3647 C C . LEU A 1 483 ? -10.028 12.088 21.109 1.00 86.88 483 LEU A C 1
ATOM 3649 O O . LEU A 1 483 ? -10.715 11.824 20.123 1.00 86.88 483 LEU A O 1
ATOM 3653 N N . GLU A 1 484 ? -9.747 13.346 21.427 1.00 79.12 484 GLU A N 1
ATOM 3654 C CA . GLU A 1 484 ? -10.218 14.463 20.608 1.00 79.12 484 GLU A CA 1
ATOM 3655 C C . GLU A 1 484 ? -9.603 14.493 19.200 1.00 79.12 484 GLU A C 1
ATOM 3657 O O . GLU A 1 484 ? -10.300 14.797 18.235 1.00 79.12 484 GLU A O 1
ATOM 3662 N N . GLN A 1 485 ? -8.314 14.163 19.089 1.00 73.81 485 GLN A N 1
ATOM 3663 C CA . GLN A 1 485 ? -7.533 14.259 17.846 1.00 73.81 485 GLN A CA 1
ATOM 3664 C C . GLN A 1 485 ? -6.841 12.941 17.455 1.00 73.81 485 GLN A C 1
ATOM 3666 O O . GLN A 1 485 ? -6.107 12.899 16.468 1.00 73.81 485 GLN A O 1
ATOM 3671 N N . ASP A 1 486 ? -7.017 11.876 18.243 1.00 80.25 486 ASP A N 1
ATOM 3672 C CA . ASP A 1 486 ? -6.286 10.616 18.083 1.00 80.25 486 ASP A CA 1
ATOM 3673 C C . ASP A 1 486 ? -7.191 9.407 18.374 1.00 80.25 486 ASP A C 1
ATOM 3675 O O . ASP A 1 486 ? -8.185 9.509 19.102 1.00 80.25 486 ASP A O 1
ATOM 3679 N N . LEU A 1 487 ? -6.831 8.256 17.810 1.00 88.25 487 LEU A N 1
ATOM 3680 C CA . LEU A 1 487 ? -7.499 6.975 18.017 1.00 88.25 487 LEU A CA 1
ATOM 3681 C C . LEU A 1 487 ? -6.482 5.962 18.546 1.00 88.25 487 LEU A C 1
ATOM 3683 O O . LEU A 1 487 ? -5.575 5.528 17.835 1.00 88.25 487 LEU A O 1
ATOM 3687 N N . LEU A 1 488 ? -6.656 5.538 19.795 1.00 90.44 488 LEU A N 1
ATOM 3688 C CA . LEU A 1 488 ? -5.798 4.530 20.404 1.00 90.44 488 LEU A CA 1
ATOM 3689 C C . LEU A 1 488 ? -6.418 3.141 20.247 1.00 90.44 488 LEU A C 1
ATOM 3691 O O . LEU A 1 488 ? -7.582 2.922 20.581 1.00 90.44 488 LEU A O 1
ATOM 3695 N N . MET A 1 489 ? -5.613 2.186 19.781 1.00 92.75 489 MET A N 1
ATOM 3696 C CA . MET A 1 489 ? -6.018 0.795 19.584 1.00 92.75 489 MET A CA 1
ATOM 3697 C C . MET A 1 489 ? -5.139 -0.146 20.394 1.00 92.75 489 MET A C 1
ATOM 3699 O O . MET A 1 489 ? -3.909 -0.070 20.347 1.00 92.75 489 MET A O 1
ATOM 3703 N N . TYR A 1 490 ? -5.771 -1.070 21.107 1.00 93.19 490 TYR A N 1
ATOM 3704 C CA . TYR A 1 490 ? -5.101 -1.978 22.022 1.00 93.19 490 TYR A CA 1
ATOM 3705 C C . TYR A 1 490 ? -5.554 -3.418 21.809 1.00 93.19 490 TYR A C 1
ATOM 3707 O O . TYR A 1 490 ? -6.726 -3.739 21.984 1.00 93.19 490 TYR A O 1
ATOM 3715 N N . ARG A 1 491 ? -4.610 -4.315 21.510 1.00 92.31 491 ARG A N 1
ATOM 3716 C CA . ARG A 1 491 ? -4.871 -5.759 21.514 1.00 92.31 491 ARG A CA 1
ATOM 3717 C C . ARG A 1 491 ? -4.740 -6.327 22.922 1.00 92.31 491 ARG A C 1
ATOM 3719 O O . ARG A 1 491 ? -3.797 -5.988 23.646 1.00 92.31 491 ARG A O 1
ATOM 3726 N N . VAL A 1 492 ? -5.631 -7.241 23.278 1.00 93.00 492 VAL A N 1
ATOM 3727 C CA . VAL A 1 492 ? -5.528 -8.009 24.522 1.00 93.00 492 VAL A CA 1
ATOM 3728 C C . VAL A 1 492 ? -4.573 -9.185 24.332 1.00 93.00 492 VAL A C 1
ATOM 3730 O O . VAL A 1 492 ? -4.579 -9.851 23.297 1.00 93.00 492 VAL A O 1
ATOM 3733 N N . PHE A 1 493 ? -3.731 -9.446 25.331 1.00 91.50 493 PHE A N 1
ATOM 3734 C CA . PHE A 1 493 ? -2.895 -10.642 25.387 1.00 91.50 493 PHE A CA 1
ATOM 3735 C C . PHE A 1 493 ? -2.876 -11.228 26.801 1.00 91.50 493 PHE A C 1
ATOM 3737 O O . PHE A 1 493 ? -3.020 -10.504 27.788 1.00 91.50 493 PHE A O 1
ATOM 3744 N N . ARG A 1 494 ? -2.693 -12.549 26.905 1.00 90.00 494 ARG A N 1
ATOM 3745 C CA . ARG A 1 494 ? -2.647 -13.258 28.193 1.00 90.00 494 ARG A CA 1
ATOM 3746 C C . ARG A 1 494 ? -1.402 -12.877 28.992 1.00 90.00 494 ARG A C 1
ATOM 3748 O O . ARG A 1 494 ? -0.305 -12.790 28.443 1.00 90.00 494 ARG A O 1
ATOM 3755 N N . TYR A 1 495 ? -1.573 -12.700 30.297 1.00 88.56 495 TYR A N 1
ATOM 3756 C CA . TYR A 1 495 ? -0.495 -12.365 31.221 1.00 88.56 495 TYR A CA 1
ATOM 3757 C C . TYR A 1 495 ? -0.735 -13.007 32.595 1.00 88.56 495 TYR A C 1
ATOM 3759 O O . TYR A 1 495 ? -1.836 -12.957 33.129 1.00 88.56 495 TYR A O 1
ATOM 3767 N N . ALA A 1 496 ? 0.290 -13.629 33.181 1.00 84.31 496 ALA A N 1
ATOM 3768 C CA . ALA A 1 496 ? 0.117 -14.493 34.355 1.00 84.31 496 ALA A CA 1
ATOM 3769 C C . ALA A 1 496 ? -0.147 -13.747 35.683 1.00 84.31 496 ALA A C 1
ATOM 3771 O O . ALA A 1 496 ? -0.711 -14.325 36.619 1.00 84.31 496 ALA A O 1
ATOM 3772 N N . LYS A 1 497 ? 0.245 -12.472 35.803 1.00 78.69 497 LYS A N 1
ATOM 3773 C CA . LYS A 1 497 ? 0.071 -11.681 37.039 1.00 78.69 497 LYS A CA 1
ATOM 3774 C C . LYS A 1 497 ? -1.127 -10.726 36.938 1.00 78.69 497 LYS A C 1
ATOM 3776 O O . LYS A 1 497 ? -1.652 -10.523 35.851 1.00 78.69 497 LYS A O 1
ATOM 3781 N N . GLY A 1 498 ? -1.565 -10.181 38.073 1.00 76.19 498 GLY A N 1
ATOM 3782 C CA . GLY A 1 498 ? -2.773 -9.350 38.180 1.00 76.19 498 GLY A CA 1
ATOM 3783 C C . GLY A 1 498 ? -4.044 -10.138 38.524 1.00 76.19 498 GLY A C 1
ATOM 3784 O O . GLY A 1 498 ? -4.030 -11.380 38.574 1.00 76.19 498 GLY A O 1
ATOM 3785 N N . HIS A 1 499 ? -5.132 -9.407 38.790 1.00 81.81 499 HIS A N 1
ATOM 3786 C CA . HIS A 1 499 ? -6.447 -9.983 39.097 1.00 81.81 499 HIS A CA 1
ATOM 3787 C C . HIS A 1 499 ? -7.072 -10.645 37.868 1.00 81.81 499 HIS A C 1
ATOM 3789 O O . HIS A 1 499 ? -7.516 -11.795 37.931 1.00 81.81 499 HIS A O 1
ATOM 3795 N N . LEU A 1 500 ? -7.073 -9.923 36.748 1.00 86.94 500 LEU A N 1
ATOM 3796 C CA . LEU A 1 500 ? -7.410 -10.446 35.432 1.00 86.94 500 LEU A CA 1
ATOM 3797 C C . LEU A 1 500 ? -6.114 -10.868 34.733 1.00 86.94 500 LEU A C 1
ATOM 3799 O O . LEU A 1 500 ? -5.147 -10.108 34.715 1.00 86.94 500 LEU A O 1
ATOM 3803 N N . LYS A 1 501 ? -6.075 -12.078 34.169 1.00 88.62 501 LYS A N 1
ATOM 3804 C CA . LYS A 1 501 ? -4.860 -12.674 33.586 1.00 88.62 501 LYS A CA 1
ATOM 3805 C C . LYS A 1 501 ? -4.578 -12.183 32.166 1.00 88.62 501 LYS A C 1
ATOM 3807 O O . LYS A 1 501 ? -4.313 -12.967 31.250 1.00 88.62 501 LYS A O 1
ATOM 3812 N N . LEU A 1 502 ? -4.644 -10.870 31.975 1.00 91.62 502 LEU A N 1
ATOM 3813 C CA . LEU A 1 502 ? -4.440 -10.216 30.691 1.00 91.62 502 LEU A CA 1
ATOM 3814 C C . LEU A 1 502 ? -3.785 -8.848 30.844 1.00 91.62 502 LEU A C 1
ATOM 3816 O O . LEU A 1 502 ? -3.790 -8.250 31.918 1.00 91.62 502 LEU A O 1
ATOM 3820 N N . ARG A 1 503 ? -3.235 -8.353 29.739 1.00 92.81 503 ARG A N 1
ATOM 3821 C CA . ARG A 1 503 ? -2.779 -6.972 29.568 1.00 92.81 503 ARG A CA 1
ATOM 3822 C C . ARG A 1 503 ? -3.136 -6.487 28.168 1.00 92.81 503 ARG A C 1
ATOM 3824 O O . ARG A 1 503 ? -3.456 -7.276 27.277 1.00 92.81 503 ARG A O 1
ATOM 3831 N N . PHE A 1 504 ? -3.046 -5.179 27.977 1.00 93.56 504 PHE A N 1
ATOM 3832 C CA . PHE A 1 504 ? -3.318 -4.536 26.698 1.00 93.56 504 PHE A CA 1
ATOM 3833 C C . PHE A 1 504 ? -2.008 -4.053 26.085 1.00 93.56 504 PHE A C 1
ATOM 3835 O O . PHE A 1 504 ? -1.213 -3.409 26.768 1.00 93.56 504 PHE A O 1
ATOM 3842 N N . LYS A 1 505 ? -1.770 -4.350 24.807 1.00 93.31 505 LYS A N 1
ATOM 3843 C CA . LYS A 1 505 ? -0.631 -3.829 24.037 1.00 93.31 505 LYS A CA 1
ATOM 3844 C C . LYS A 1 505 ? -1.151 -2.910 22.938 1.00 93.31 505 LYS A C 1
ATOM 3846 O O . LYS A 1 505 ? -2.025 -3.321 22.177 1.00 93.31 505 LYS A O 1
ATOM 3851 N N . ARG A 1 506 ? -0.590 -1.705 22.840 1.00 91.06 506 ARG A N 1
ATOM 3852 C CA . ARG A 1 506 ? -0.901 -0.743 21.778 1.00 91.06 506 ARG A CA 1
ATOM 3853 C C . ARG A 1 506 ? -0.545 -1.348 20.419 1.00 91.06 506 ARG A C 1
ATOM 3855 O O . ARG A 1 506 ? 0.527 -1.941 20.263 1.00 91.06 506 ARG A O 1
ATOM 3862 N N . LEU A 1 507 ? -1.468 -1.247 19.472 1.00 86.81 507 LEU A N 1
ATOM 3863 C CA . LEU A 1 507 ? -1.248 -1.614 18.079 1.00 86.81 507 LEU A CA 1
ATOM 3864 C C . LEU A 1 507 ? -0.623 -0.431 17.337 1.00 86.81 507 LEU A C 1
ATOM 3866 O O . LEU A 1 507 ? -0.954 0.723 17.609 1.00 86.81 507 LEU A O 1
ATOM 3870 N N . THR A 1 508 ? 0.278 -0.739 16.411 1.00 74.69 508 THR A N 1
ATOM 3871 C CA . THR A 1 508 ? 0.789 0.215 15.427 1.00 74.69 508 THR A CA 1
ATOM 3872 C C . THR A 1 508 ? -0.368 0.546 14.489 1.00 74.69 508 THR A C 1
ATOM 3874 O O . THR A 1 508 ? -0.928 -0.351 13.857 1.00 74.69 508 THR A O 1
ATOM 3877 N N . SER A 1 509 ? -0.807 1.800 14.493 1.00 64.81 509 SER A N 1
ATOM 3878 C CA . SER A 1 509 ? -1.969 2.250 13.732 1.00 64.81 509 SER A CA 1
ATOM 3879 C C . SER A 1 509 ? -1.509 3.022 12.508 1.00 64.81 509 SER A C 1
ATOM 3881 O O . SER A 1 509 ? -0.833 4.033 12.659 1.00 64.81 509 SER A O 1
ATOM 3883 N N . SER A 1 510 ? -1.939 2.596 11.324 1.00 59.78 510 SER A N 1
ATOM 3884 C CA . SER A 1 510 ? -1.915 3.408 10.098 1.00 59.78 510 SER A CA 1
ATOM 3885 C C . SER A 1 510 ? -3.102 4.378 10.003 1.00 59.78 510 SER A C 1
ATOM 3887 O O . SER A 1 510 ? -3.199 5.134 9.046 1.00 59.78 510 SER A O 1
ATOM 3889 N N . VAL A 1 511 ? -4.014 4.378 10.986 1.00 61.72 511 VAL A N 1
ATOM 3890 C CA . VAL A 1 511 ? -5.033 5.425 11.123 1.00 61.72 511 VAL A CA 1
ATOM 3891 C C . VAL A 1 511 ? -4.374 6.653 11.729 1.00 61.72 511 VAL A C 1
ATOM 3893 O O . VAL A 1 511 ? -4.065 6.668 12.924 1.00 61.72 511 VAL A O 1
ATOM 3896 N N . THR A 1 512 ? -4.188 7.675 10.907 1.00 59.16 512 THR A N 1
ATOM 3897 C CA . THR A 1 512 ? -3.560 8.931 11.313 1.00 59.16 512 THR A CA 1
ATOM 3898 C C . THR A 1 512 ? -4.619 9.997 11.564 1.00 59.16 512 THR A C 1
ATOM 3900 O O . THR A 1 512 ? -5.388 10.335 10.662 1.00 59.16 512 THR A O 1
ATOM 3903 N N . CYS A 1 513 ? -4.656 10.511 12.800 1.00 55.09 513 CYS A N 1
ATOM 3904 C CA . CYS A 1 513 ? -5.448 11.663 13.252 1.00 55.09 513 CYS A CA 1
ATOM 3905 C C . CYS A 1 513 ? -6.792 11.851 12.524 1.00 55.09 513 CYS A C 1
ATOM 3907 O O . CYS A 1 513 ? -6.963 12.807 11.758 1.00 55.09 513 CYS A O 1
ATOM 3909 N N . PRO A 1 514 ? -7.752 10.938 12.745 1.00 56.47 514 PRO A N 1
ATOM 3910 C CA . PRO A 1 514 ? -9.111 11.117 12.263 1.00 56.47 514 PRO A CA 1
ATOM 3911 C C . PRO A 1 514 ? -9.674 12.397 12.887 1.00 56.47 514 PRO A C 1
ATOM 3913 O O . PRO A 1 514 ? -9.839 12.499 14.101 1.00 56.47 514 PRO A O 1
ATOM 3916 N N . ALA A 1 515 ? -9.915 13.416 12.065 1.00 59.31 515 ALA A N 1
ATOM 3917 C CA . ALA A 1 515 ? -10.562 14.630 12.530 1.00 59.31 515 ALA A CA 1
ATOM 3918 C C . ALA A 1 515 ? -12.048 14.321 12.771 1.00 59.31 515 ALA A C 1
ATOM 3920 O O . ALA A 1 515 ? -12.828 14.106 11.840 1.00 59.31 515 ALA A O 1
ATOM 3921 N N . PHE A 1 516 ? -12.427 14.246 14.047 1.00 62.50 516 PHE A N 1
ATOM 3922 C CA . PHE A 1 516 ? -13.790 13.962 14.493 1.00 62.50 516 PHE A CA 1
ATOM 3923 C C . PHE A 1 516 ? -14.558 15.267 14.719 1.00 62.50 516 PHE A C 1
ATOM 3925 O O . PHE A 1 516 ? -14.878 15.626 15.856 1.00 62.50 516 PHE A O 1
ATOM 3932 N N . ARG A 1 517 ? -14.829 16.022 13.651 1.00 60.88 517 ARG A N 1
ATOM 3933 C CA . ARG A 1 517 ? -15.661 17.223 13.763 1.00 60.88 517 ARG A CA 1
ATOM 3934 C C . ARG A 1 517 ? -17.130 16.851 13.616 1.00 60.88 517 ARG A C 1
ATOM 3936 O O . ARG A 1 517 ? -17.645 16.718 12.514 1.00 60.88 517 ARG A O 1
ATOM 3943 N N . THR A 1 518 ? -17.801 16.668 14.746 1.00 57.31 518 THR A N 1
ATOM 3944 C CA . THR A 1 518 ? -19.219 16.277 14.771 1.00 57.31 518 THR A CA 1
ATOM 3945 C C . THR A 1 518 ? -20.145 17.467 14.993 1.00 57.31 518 THR A C 1
ATOM 3947 O O . THR A 1 518 ? -21.261 17.472 14.488 1.00 57.31 518 THR A O 1
ATOM 3950 N N . VAL A 1 519 ? -19.678 18.497 15.708 1.00 60.38 519 VAL A N 1
ATOM 3951 C CA . VAL A 1 519 ? -20.499 19.643 16.115 1.00 60.38 519 VAL A CA 1
ATOM 3952 C C . VAL A 1 519 ? -20.518 20.719 15.017 1.00 60.38 519 VAL A C 1
ATOM 3954 O O . VAL A 1 519 ? -19.455 21.242 14.658 1.00 60.38 519 VAL A O 1
ATOM 3957 N N . PRO A 1 520 ? -21.701 21.114 14.506 1.00 64.19 520 PRO A N 1
ATOM 3958 C CA . PRO A 1 520 ? -21.836 22.241 13.588 1.00 64.19 520 PRO A CA 1
ATOM 3959 C C . PRO A 1 520 ? -21.284 23.542 14.187 1.00 64.19 520 PRO A C 1
ATOM 3961 O O . PRO A 1 520 ? -21.454 23.814 15.376 1.00 64.19 520 PRO A O 1
ATOM 3964 N N . ALA A 1 521 ? -20.699 24.408 13.353 1.00 65.00 521 ALA A N 1
ATOM 3965 C CA . ALA A 1 521 ? -20.091 25.669 13.802 1.00 65.00 521 ALA A CA 1
ATOM 3966 C C . ALA A 1 521 ? -21.053 26.578 14.601 1.00 65.00 521 ALA A C 1
ATOM 3968 O O . ALA A 1 521 ? -20.611 27.300 15.492 1.00 65.00 521 ALA A O 1
ATOM 3969 N N . ARG A 1 522 ? -22.367 26.504 14.329 1.00 67.38 522 ARG A N 1
ATOM 3970 C CA . ARG A 1 522 ? -23.415 27.214 15.086 1.00 67.38 522 ARG A CA 1
ATOM 3971 C C . ARG A 1 522 ? -23.454 26.807 16.565 1.00 67.38 522 ARG A C 1
ATOM 3973 O O . ARG A 1 522 ? -23.646 27.667 17.414 1.00 67.38 522 ARG A O 1
ATOM 3980 N N . LEU A 1 523 ? -23.281 25.518 16.859 1.00 63.56 523 LEU A N 1
ATOM 3981 C CA . LEU A 1 523 ? -23.390 24.953 18.210 1.00 63.56 523 LEU A CA 1
ATOM 3982 C C . LEU A 1 523 ? -22.042 24.928 18.948 1.00 63.56 523 LEU A C 1
ATOM 3984 O O . LEU A 1 523 ? -22.009 24.930 20.176 1.00 63.56 523 LEU A O 1
ATOM 3988 N N . ALA A 1 524 ? -20.927 24.946 18.211 1.00 62.94 524 ALA A N 1
ATOM 3989 C CA . ALA A 1 524 ? -19.578 24.883 18.775 1.00 62.94 524 ALA A CA 1
ATOM 3990 C C . ALA A 1 524 ? -19.209 26.100 19.651 1.00 62.94 524 ALA A C 1
ATOM 3992 O O . ALA A 1 524 ? -18.409 25.965 20.571 1.00 62.94 524 ALA A O 1
ATOM 3993 N N . ASN A 1 525 ? -19.800 27.273 19.393 1.00 60.25 525 ASN A N 1
ATOM 3994 C CA . ASN A 1 525 ? -19.478 28.525 20.094 1.00 60.25 525 ASN A CA 1
ATOM 3995 C C . ASN A 1 525 ? -20.313 28.770 21.371 1.00 60.25 525 ASN A C 1
ATOM 3997 O O . ASN A 1 525 ? -20.148 29.806 22.016 1.00 60.25 525 ASN A O 1
ATOM 4001 N N . LEU A 1 526 ? -21.220 27.856 21.738 1.00 63.06 526 LEU A N 1
ATOM 4002 C CA . LEU A 1 526 ? -22.027 27.964 22.959 1.00 63.06 526 LEU A CA 1
ATOM 4003 C C . LEU A 1 526 ? -21.189 27.579 24.200 1.00 63.06 526 LEU A C 1
ATOM 4005 O O . LEU A 1 526 ? -20.585 26.502 24.189 1.00 63.06 526 LEU A O 1
ATOM 4009 N N . PRO A 1 527 ? -21.155 28.400 25.271 1.00 56.72 527 PRO A N 1
ATOM 4010 C CA . PRO A 1 527 ? -20.382 28.113 26.483 1.00 56.72 527 PRO A CA 1
ATOM 4011 C C . PRO A 1 527 ? -20.948 26.912 27.256 1.00 56.72 527 PRO A C 1
ATOM 4013 O O . PRO A 1 527 ? -22.157 26.819 27.444 1.00 56.72 527 PRO A O 1
ATOM 4016 N N . ASP A 1 528 ? -20.084 26.020 27.747 1.00 54.41 528 ASP A N 1
ATOM 4017 C CA . ASP A 1 528 ? -20.491 24.871 28.568 1.00 54.41 528 ASP A CA 1
ATOM 4018 C C . ASP A 1 528 ? -20.956 25.345 29.952 1.00 54.41 528 ASP A C 1
ATOM 4020 O O . ASP A 1 528 ? -20.145 25.679 30.817 1.00 54.41 528 ASP A O 1
ATOM 4024 N N . LYS A 1 529 ? -22.274 25.410 30.172 1.00 50.56 529 LYS A N 1
ATOM 4025 C CA . LYS A 1 529 ? -22.858 25.673 31.495 1.00 50.56 529 LYS A CA 1
ATOM 4026 C C . LYS A 1 529 ? -23.246 24.351 32.176 1.00 50.56 529 LYS A C 1
ATOM 4028 O O . LYS A 1 529 ? -23.883 23.517 31.532 1.00 50.56 529 LYS A O 1
ATOM 4033 N N . PRO A 1 530 ? -22.908 24.140 33.463 1.00 46.50 530 PRO A N 1
ATOM 4034 C CA . PRO A 1 530 ? -23.366 22.976 34.218 1.00 46.50 530 PRO A CA 1
ATOM 4035 C C . PRO A 1 530 ? -24.890 23.012 34.423 1.00 46.50 530 PRO A C 1
ATOM 4037 O O . PRO A 1 530 ? -25.477 24.065 34.668 1.00 46.50 530 PRO A O 1
ATOM 4040 N N . ALA A 1 531 ? -25.533 21.842 34.338 1.00 43.16 531 ALA A N 1
ATOM 4041 C CA . ALA A 1 531 ? -26.993 21.687 34.346 1.00 43.16 531 ALA A CA 1
ATOM 4042 C C . ALA A 1 531 ? -27.694 22.188 35.628 1.00 43.16 531 ALA A C 1
ATOM 4044 O O . ALA A 1 531 ? -28.901 22.416 35.607 1.00 43.16 531 ALA A O 1
ATOM 4045 N N . SER A 1 532 ? -26.958 22.397 36.727 1.00 45.19 532 SER A N 1
ATOM 4046 C CA . SER A 1 532 ? -27.505 22.870 38.006 1.00 45.19 532 SER A CA 1
ATOM 4047 C C . SER A 1 532 ? -27.971 24.330 37.990 1.00 45.19 532 SER A C 1
ATOM 4049 O O . SER A 1 532 ? -28.838 24.677 38.784 1.00 45.19 532 SER A O 1
ATOM 4051 N N . ASP A 1 533 ? -27.447 25.161 37.082 1.00 44.62 533 ASP A N 1
ATOM 4052 C CA . ASP A 1 533 ? -27.802 26.590 36.966 1.00 44.62 533 ASP A CA 1
ATOM 4053 C C . ASP A 1 533 ? -28.839 26.862 35.854 1.00 44.62 533 ASP A C 1
ATOM 4055 O O . ASP A 1 533 ? -29.175 28.011 35.561 1.00 44.62 533 ASP A O 1
ATOM 4059 N N . ALA A 1 534 ? -29.361 25.817 35.200 1.00 43.47 534 ALA A N 1
ATOM 4060 C CA . ALA A 1 534 ? -30.250 25.945 34.040 1.00 43.47 534 ALA A CA 1
ATOM 4061 C C . ALA A 1 534 ? -31.724 26.228 34.393 1.00 43.47 534 ALA A C 1
ATOM 4063 O O . ALA A 1 534 ? -32.529 26.471 33.491 1.00 43.47 534 ALA A O 1
ATOM 4064 N N . THR A 1 535 ? -32.092 26.230 35.678 1.00 44.22 535 THR A N 1
ATOM 4065 C CA . THR A 1 535 ? -33.483 26.386 36.142 1.00 44.22 535 THR A CA 1
ATOM 4066 C C . THR A 1 535 ? -34.105 27.767 35.893 1.00 44.22 535 THR A C 1
ATOM 4068 O O . THR A 1 535 ? -35.314 27.900 36.054 1.00 44.22 535 THR A O 1
ATOM 4071 N N . GLU A 1 536 ? -33.342 28.769 35.437 1.00 44.72 536 GLU A N 1
ATOM 4072 C CA . GLU A 1 536 ? -33.854 30.127 35.152 1.00 44.72 536 GLU A CA 1
ATOM 4073 C C . GLU A 1 536 ? -33.562 30.639 33.723 1.00 44.72 536 GLU A C 1
ATOM 4075 O O . GLU A 1 536 ? -33.579 31.845 33.476 1.00 44.72 536 GLU A O 1
ATOM 4080 N N . SER A 1 537 ? -33.309 29.752 32.751 1.00 46.75 537 SER A N 1
ATOM 4081 C CA . SER A 1 537 ? -33.073 30.151 31.346 1.00 46.75 537 SER A CA 1
ATOM 4082 C C . SER A 1 537 ? -34.221 29.764 30.402 1.00 46.75 537 SER A C 1
ATOM 4084 O O . SER A 1 537 ? -34.911 28.769 30.612 1.00 46.75 537 SER A O 1
ATOM 4086 N N . ASN A 1 538 ? -34.449 30.585 29.368 1.00 52.84 538 ASN A N 1
ATOM 4087 C CA . ASN A 1 538 ? -35.490 30.400 28.350 1.00 52.84 538 ASN A CA 1
ATOM 4088 C C . ASN A 1 538 ? -35.448 28.982 27.748 1.00 52.84 538 ASN A C 1
ATOM 4090 O O . ASN A 1 538 ? -34.387 28.513 27.350 1.00 52.84 538 ASN A O 1
ATOM 4094 N N . GLY A 1 539 ? -36.607 28.338 27.552 1.00 56.34 539 GLY A N 1
ATOM 4095 C CA . GLY A 1 539 ? -36.695 26.951 27.055 1.00 56.34 539 GLY A CA 1
ATOM 4096 C C . GLY A 1 539 ? -36.047 26.665 25.686 1.00 56.34 539 GLY A C 1
ATOM 4097 O O . GLY A 1 539 ? -35.847 25.501 25.349 1.00 56.34 539 GLY A O 1
ATOM 4098 N N . LYS A 1 540 ? -35.676 27.696 24.909 1.00 57.81 540 LYS A N 1
ATOM 4099 C CA . LYS A 1 540 ? -34.876 27.548 23.679 1.00 57.81 540 LYS A CA 1
ATOM 4100 C C . LYS A 1 540 ? -33.407 27.213 23.965 1.00 57.81 540 LYS A C 1
ATOM 4102 O O . LYS A 1 540 ? -32.852 26.362 23.278 1.00 57.81 540 LYS A O 1
ATOM 4107 N N . ASP A 1 541 ? -32.811 27.802 25.002 1.00 58.44 541 ASP A N 1
ATOM 4108 C CA . ASP A 1 541 ? -31.399 27.586 25.350 1.00 58.44 541 ASP A CA 1
ATOM 4109 C C . ASP A 1 541 ? -31.186 26.159 25.877 1.00 58.44 541 ASP A C 1
ATOM 4111 O O . ASP A 1 541 ? -30.210 25.490 25.540 1.00 58.44 541 ASP A O 1
ATOM 4115 N N . THR A 1 542 ? -32.151 25.639 26.644 1.00 64.44 542 THR A N 1
ATOM 4116 C CA . THR A 1 542 ? -32.137 24.255 27.143 1.00 64.44 542 THR A CA 1
ATOM 4117 C C . THR A 1 542 ? -32.202 23.232 26.004 1.00 64.44 542 THR A C 1
ATOM 4119 O O . THR A 1 542 ? -31.572 22.177 26.082 1.00 64.44 542 THR A O 1
ATOM 4122 N N . GLN A 1 543 ? -32.946 23.542 24.936 1.00 65.56 543 GLN A N 1
ATOM 4123 C CA . GLN A 1 543 ? -33.086 22.667 23.774 1.00 65.56 543 GLN A CA 1
ATOM 4124 C C . GLN A 1 543 ? -31.814 22.671 22.913 1.00 65.56 543 GLN A C 1
ATOM 4126 O O . GLN A 1 543 ? -31.327 21.597 22.571 1.00 65.56 543 GLN A O 1
ATOM 4131 N N . GLU A 1 544 ? -31.213 23.839 22.653 1.00 71.44 544 GLU A N 1
ATOM 4132 C CA . GLU A 1 544 ? -29.934 23.932 21.927 1.00 71.44 544 GLU A CA 1
ATOM 4133 C C . GLU A 1 544 ? -28.779 23.257 22.693 1.00 71.44 544 GLU A C 1
ATOM 4135 O O . GLU A 1 544 ? -27.951 22.572 22.086 1.00 71.44 544 GLU A O 1
ATOM 4140 N N . HIS A 1 545 ? -28.754 23.356 24.029 1.00 69.50 545 HIS A N 1
ATOM 4141 C CA . HIS A 1 545 ? -27.803 22.611 24.861 1.00 69.50 545 HIS A CA 1
ATOM 4142 C C . HIS A 1 545 ? -28.010 21.092 24.786 1.00 69.50 545 HIS A C 1
ATOM 4144 O O . HIS A 1 545 ? -27.033 20.351 24.670 1.00 69.50 545 HIS A O 1
ATOM 4150 N N . ALA A 1 546 ? -29.258 20.612 24.809 1.00 68.12 546 ALA A N 1
ATOM 4151 C CA . ALA A 1 546 ? -29.549 19.188 24.646 1.00 68.12 546 ALA A CA 1
ATOM 4152 C C . ALA A 1 546 ? -29.094 18.667 23.270 1.00 68.12 546 ALA A C 1
ATOM 4154 O O . ALA A 1 546 ? -28.500 17.590 23.190 1.00 68.12 546 ALA A O 1
ATOM 4155 N N . THR A 1 547 ? -29.291 19.452 22.206 1.00 74.62 547 THR A N 1
ATOM 4156 C CA . THR A 1 547 ? -28.811 19.130 20.854 1.00 74.62 547 THR A CA 1
ATOM 4157 C C . THR A 1 547 ? -27.280 19.132 20.780 1.00 74.62 547 THR A C 1
ATOM 4159 O O . THR A 1 547 ? -26.697 18.220 20.194 1.00 74.62 547 THR A O 1
ATOM 4162 N N . LYS A 1 548 ? -26.593 20.082 21.434 1.00 76.00 548 LYS A N 1
ATOM 4163 C CA . LYS A 1 548 ? -25.119 20.089 21.529 1.00 76.00 548 LYS A CA 1
ATOM 4164 C C . LYS A 1 548 ? -24.589 18.802 22.177 1.00 76.00 548 LYS A C 1
ATOM 4166 O O . LYS A 1 548 ? -23.709 18.154 21.614 1.00 76.00 548 LYS A O 1
ATOM 4171 N N . VAL A 1 549 ? -25.181 18.385 23.301 1.00 75.00 549 VAL A N 1
ATOM 4172 C CA . VAL A 1 549 ? -24.814 17.139 24.002 1.00 75.00 549 VAL A CA 1
ATOM 4173 C C . VAL A 1 549 ? -25.025 15.909 23.111 1.00 75.00 549 VAL A C 1
ATOM 4175 O O . VAL A 1 549 ? -24.228 14.973 23.166 1.00 75.00 549 VAL A O 1
ATOM 4178 N N . GLN A 1 550 ? -26.053 15.895 22.259 1.00 76.38 550 GLN A N 1
ATOM 4179 C CA . GLN A 1 550 ? -26.262 14.805 21.301 1.00 76.38 550 GLN A CA 1
ATOM 4180 C C . GLN A 1 550 ? -25.149 14.742 20.253 1.00 76.38 550 GLN A C 1
ATOM 4182 O O . GLN A 1 550 ? -24.579 13.672 20.061 1.00 76.38 550 GLN A O 1
ATOM 4187 N N . TYR A 1 551 ? -24.786 15.875 19.640 1.00 79.00 551 TYR A N 1
ATOM 4188 C CA . TYR A 1 551 ? -23.709 15.947 18.644 1.00 79.00 551 TYR A CA 1
ATOM 4189 C C . TYR A 1 551 ? -22.337 15.525 19.197 1.00 79.00 551 TYR A C 1
ATOM 4191 O O . TYR A 1 551 ? -21.526 14.937 18.477 1.00 79.00 551 TYR A O 1
ATOM 4199 N N . GLU A 1 552 ? -22.060 15.807 20.470 1.00 76.94 552 GLU A N 1
ATOM 4200 C CA . GLU A 1 552 ? -20.798 15.427 21.119 1.00 76.94 552 GLU A CA 1
ATOM 4201 C C . GLU A 1 552 ? -20.703 13.925 21.429 1.00 76.94 552 GLU A C 1
ATOM 4203 O O . GLU A 1 552 ? -19.602 13.365 21.427 1.00 76.94 552 GLU A O 1
ATOM 4208 N N . ASN A 1 553 ? -21.845 13.269 21.661 1.00 82.12 553 ASN A N 1
ATOM 4209 C CA . ASN A 1 553 ? -21.927 11.856 22.042 1.00 82.12 553 ASN A CA 1
ATOM 4210 C C . ASN A 1 553 ? -22.292 10.915 20.879 1.00 82.12 553 ASN A C 1
ATOM 4212 O O . ASN A 1 553 ? -22.536 9.730 21.119 1.00 82.12 553 ASN A O 1
ATOM 4216 N N . ILE A 1 554 ? -22.304 11.399 19.629 1.00 85.25 554 ILE A N 1
ATOM 4217 C CA . ILE A 1 554 ? -22.459 10.527 18.456 1.00 85.25 554 ILE A CA 1
ATOM 4218 C C . ILE A 1 554 ? -21.302 9.526 18.434 1.00 85.25 554 ILE A C 1
ATOM 4220 O O . ILE A 1 554 ? -20.128 9.889 18.561 1.00 85.25 554 ILE A O 1
ATOM 4224 N N . SER A 1 555 ? -21.649 8.251 18.274 1.00 85.94 555 SER A N 1
ATOM 4225 C CA . SER A 1 555 ? -20.665 7.180 18.181 1.00 85.94 555 SER A CA 1
ATOM 4226 C C . SER A 1 555 ? -19.987 7.222 16.818 1.00 85.94 555 SER A C 1
ATOM 4228 O O . SER A 1 555 ? -20.630 7.062 15.780 1.00 85.94 555 SER A O 1
ATOM 4230 N N . MET A 1 556 ? -18.676 7.445 16.834 1.00 88.69 556 MET A N 1
ATOM 4231 C CA . MET A 1 556 ? -17.848 7.508 15.631 1.00 88.69 556 MET A CA 1
ATOM 4232 C C . MET A 1 556 ? -17.223 6.149 15.313 1.00 88.69 556 MET A C 1
ATOM 4234 O O . MET A 1 556 ? -16.775 5.925 14.192 1.00 88.69 556 MET A O 1
ATOM 4238 N N . ILE A 1 557 ? -17.168 5.241 16.289 1.00 92.00 557 ILE A N 1
ATOM 4239 C CA . ILE A 1 557 ? -16.532 3.934 16.149 1.00 92.00 557 ILE A CA 1
ATOM 4240 C C . ILE A 1 557 ? -17.631 2.867 16.124 1.00 92.00 557 ILE A C 1
ATOM 4242 O O . ILE A 1 557 ? -18.235 2.551 17.148 1.00 92.00 557 ILE A O 1
ATOM 4246 N N . ARG A 1 558 ? -17.898 2.299 14.945 1.00 92.06 558 ARG A N 1
ATOM 4247 C CA . ARG A 1 558 ? -19.025 1.384 14.712 1.00 92.06 558 ARG A CA 1
ATOM 4248 C C . ARG A 1 558 ? -18.550 -0.024 14.382 1.00 92.06 558 ARG A C 1
ATOM 4250 O O . ARG A 1 558 ? -17.885 -0.240 13.376 1.00 92.06 558 ARG A O 1
ATOM 4257 N N . TYR A 1 559 ? -18.919 -0.995 15.211 1.00 93.06 559 TYR A N 1
ATOM 4258 C CA . TYR A 1 559 ? -18.687 -2.411 14.925 1.00 93.06 559 TYR A CA 1
ATOM 4259 C C . TYR A 1 559 ? -19.597 -2.914 13.798 1.00 93.06 559 TYR A C 1
ATOM 4261 O O . TYR A 1 559 ? -20.785 -2.592 13.768 1.00 93.06 559 TYR A O 1
ATOM 4269 N N . PHE A 1 560 ? -19.060 -3.769 12.929 1.00 91.94 560 PHE A N 1
ATOM 4270 C CA . PHE A 1 560 ? -19.836 -4.561 11.981 1.00 91.94 560 PHE A CA 1
ATOM 4271 C C . PHE A 1 560 ? -19.343 -6.013 11.958 1.00 91.94 560 PHE A C 1
ATOM 4273 O O . PHE A 1 560 ? -18.144 -6.286 11.990 1.00 91.94 560 PHE A O 1
ATOM 4280 N N . GLY A 1 561 ? -20.283 -6.959 11.922 1.00 85.50 561 GLY A N 1
ATOM 4281 C CA . GLY A 1 561 ? -19.968 -8.389 11.979 1.00 85.50 561 GLY A CA 1
ATOM 4282 C C . GLY A 1 561 ? -19.792 -9.059 10.617 1.00 85.50 561 GLY A C 1
ATOM 4283 O O . GLY A 1 561 ? -18.991 -9.978 10.506 1.00 85.50 561 GLY A O 1
ATOM 4284 N N . ASN A 1 562 ? -20.534 -8.624 9.596 1.00 86.19 562 ASN A N 1
ATOM 4285 C CA . ASN A 1 562 ? -20.494 -9.242 8.273 1.00 86.19 562 ASN A CA 1
ATOM 4286 C C . ASN A 1 562 ? -20.828 -8.232 7.165 1.00 86.19 562 ASN A C 1
ATOM 4288 O O . ASN A 1 562 ? -21.974 -8.139 6.729 1.00 86.19 562 ASN A O 1
ATOM 4292 N N . VAL A 1 563 ? -19.823 -7.475 6.727 1.00 88.00 563 VAL A N 1
ATOM 4293 C CA . VAL A 1 563 ? -19.897 -6.639 5.519 1.00 88.00 563 VAL A CA 1
ATOM 4294 C C . VAL A 1 563 ? -19.035 -7.305 4.451 1.00 88.00 563 VAL A C 1
ATOM 4296 O O . VAL A 1 563 ? -17.827 -7.449 4.637 1.00 88.00 563 VAL A O 1
ATOM 4299 N N . SER A 1 564 ? -19.657 -7.783 3.374 1.00 85.56 564 SER A N 1
ATOM 4300 C CA . SER A 1 564 ? -19.026 -8.577 2.306 1.00 85.56 564 SER A CA 1
ATOM 4301 C C . SER A 1 564 ? -18.168 -9.758 2.808 1.00 85.56 564 SER A C 1
ATOM 4303 O O . SER A 1 564 ? -17.143 -10.073 2.212 1.00 85.56 564 SER A O 1
ATOM 4305 N N . GLY A 1 565 ? -18.554 -10.410 3.914 1.00 86.38 565 GLY A N 1
ATOM 4306 C CA . GLY A 1 565 ? -17.801 -11.522 4.518 1.00 86.38 565 GLY A CA 1
ATOM 4307 C C . GLY A 1 565 ? -16.797 -11.112 5.602 1.00 86.38 565 GLY A C 1
ATOM 4308 O O . GLY A 1 565 ? -16.207 -11.980 6.247 1.00 86.38 565 GLY A O 1
ATOM 4309 N N . TYR A 1 566 ? -16.601 -9.811 5.833 1.00 89.56 566 TYR A N 1
ATOM 4310 C CA . TYR A 1 566 ? -15.621 -9.292 6.785 1.00 89.56 566 TYR A CA 1
ATOM 4311 C C . TYR A 1 566 ? -16.269 -8.769 8.070 1.00 89.56 566 TYR A C 1
ATOM 4313 O O . TYR A 1 566 ? -17.298 -8.091 8.052 1.00 89.56 566 TYR A O 1
ATOM 4321 N N . ALA A 1 567 ? -15.596 -9.033 9.191 1.00 90.50 567 ALA A N 1
ATOM 4322 C CA . ALA A 1 567 ? -15.889 -8.442 10.490 1.00 90.50 567 ALA A CA 1
ATOM 4323 C C . ALA A 1 567 ? -14.859 -7.355 10.813 1.00 90.50 567 ALA A C 1
ATOM 4325 O O . ALA A 1 567 ? -13.659 -7.513 10.550 1.00 90.50 567 ALA A O 1
ATOM 4326 N N . GLY A 1 568 ? -15.313 -6.261 11.412 1.00 92.62 568 GLY A N 1
ATOM 4327 C CA . GLY A 1 568 ? -14.457 -5.107 11.611 1.00 92.62 568 GLY A CA 1
ATOM 4328 C C . GLY A 1 568 ? -15.107 -3.947 12.346 1.00 92.62 568 GLY A C 1
ATOM 4329 O O . GLY A 1 568 ? -16.143 -4.076 13.003 1.00 92.62 568 GLY A O 1
ATOM 4330 N N . VAL A 1 569 ? -14.437 -2.804 12.261 1.00 93.25 569 VAL A N 1
ATOM 4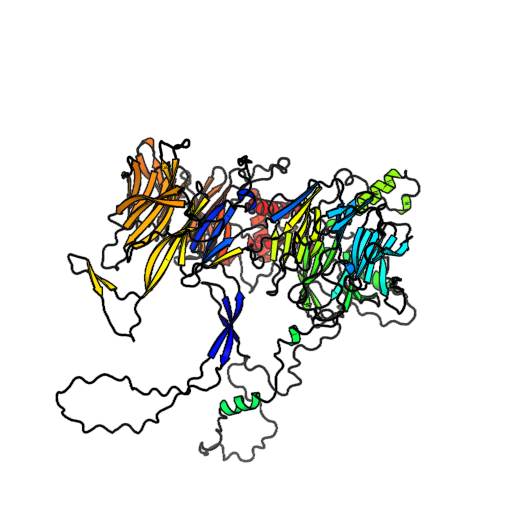331 C CA . VAL A 1 569 ? -14.865 -1.540 12.856 1.00 93.25 569 VAL A CA 1
ATOM 4332 C C . VAL A 1 569 ? -14.724 -0.426 11.826 1.00 93.25 569 VAL A C 1
ATOM 4334 O O . VAL A 1 569 ? -13.664 -0.255 11.230 1.00 93.25 569 VAL A O 1
ATOM 4337 N N . ALA A 1 570 ? -15.791 0.337 11.622 1.00 92.69 570 ALA A N 1
ATOM 4338 C CA . ALA A 1 570 ? -15.790 1.545 10.813 1.00 92.69 570 ALA A CA 1
ATOM 4339 C C . ALA A 1 570 ? -15.525 2.752 11.721 1.00 92.69 570 ALA A C 1
ATOM 4341 O O . ALA A 1 570 ? -16.203 2.947 12.732 1.00 92.69 570 ALA A O 1
ATOM 4342 N N . VAL A 1 571 ? -14.528 3.554 11.363 1.00 91.50 571 VAL A N 1
ATOM 4343 C CA . VAL A 1 571 ? -14.185 4.815 12.024 1.00 91.50 571 VAL A CA 1
ATOM 4344 C C . VAL A 1 571 ? -14.744 5.947 11.168 1.00 91.50 571 VAL A C 1
ATOM 4346 O O . VAL A 1 571 ? -14.266 6.190 10.061 1.00 91.50 571 VAL A O 1
ATOM 4349 N N . CYS A 1 572 ? -15.778 6.605 11.679 1.00 89.00 572 CYS A N 1
ATOM 4350 C CA . CYS A 1 572 ? -16.434 7.767 11.085 1.00 89.00 572 CYS A CA 1
ATOM 4351 C C . CYS A 1 572 ? -15.628 9.048 11.367 1.00 89.00 572 CYS A C 1
ATOM 4353 O O . CYS A 1 572 ? -14.859 9.111 12.325 1.00 89.00 572 CYS A O 1
ATOM 4355 N N . GLY A 1 573 ? -15.807 10.076 10.541 1.00 83.38 573 GLY A N 1
ATOM 4356 C CA . GLY A 1 573 ? -15.139 11.373 10.647 1.00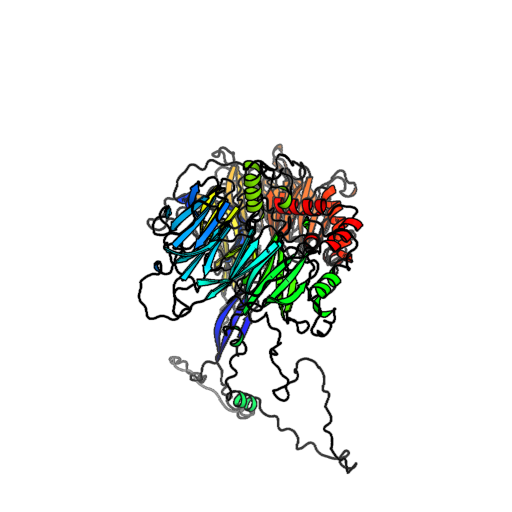 83.38 573 GLY A CA 1
ATOM 4357 C C . GLY A 1 573 ? -14.846 11.990 9.279 1.00 83.38 573 GLY A C 1
ATOM 4358 O O . GLY A 1 573 ? -15.283 11.482 8.244 1.00 83.38 573 GLY A O 1
ATOM 4359 N N . GLU A 1 574 ? -14.063 13.071 9.271 1.00 78.06 574 GLU A N 1
ATOM 4360 C CA . GLU A 1 574 ? -13.602 13.728 8.034 1.00 78.06 574 GLU A CA 1
ATOM 4361 C C . GLU A 1 574 ? -12.675 12.818 7.211 1.00 78.06 574 GLU A C 1
ATOM 4363 O O . GLU A 1 574 ? -12.654 12.868 5.983 1.00 78.06 574 GLU A O 1
ATOM 4368 N N . LYS A 1 575 ? -11.917 11.954 7.898 1.00 79.12 575 LYS A N 1
ATOM 4369 C CA . LYS A 1 575 ? -11.058 10.927 7.299 1.00 79.12 575 LYS A CA 1
ATOM 4370 C C . LYS A 1 575 ? -11.525 9.543 7.760 1.00 79.12 575 LYS A C 1
ATOM 4372 O O . LYS A 1 575 ? -11.036 9.064 8.785 1.00 79.12 575 LYS A O 1
ATOM 4377 N N . PRO A 1 576 ? -12.478 8.919 7.057 1.00 86.94 576 PRO A N 1
ATOM 4378 C CA . PRO A 1 576 ? -13.024 7.640 7.481 1.00 86.94 576 PRO A CA 1
ATOM 4379 C C . PRO A 1 576 ? -12.127 6.448 7.143 1.00 86.94 576 PRO A C 1
ATOM 4381 O O . PRO A 1 576 ? -11.469 6.412 6.099 1.00 86.94 576 PRO A O 1
ATOM 4384 N N . TYR A 1 577 ? -12.148 5.449 8.027 1.00 89.38 577 TYR A N 1
ATOM 4385 C CA . TYR A 1 577 ? -11.371 4.215 7.898 1.00 89.38 577 TYR A CA 1
ATOM 4386 C C . TYR A 1 577 ? -12.224 2.976 8.159 1.00 89.38 577 TYR A C 1
ATOM 4388 O O . TYR A 1 577 ? -13.047 2.950 9.071 1.00 89.38 577 TYR A O 1
ATOM 4396 N N . PHE A 1 578 ? -11.952 1.916 7.407 1.00 91.69 578 PHE A N 1
ATOM 4397 C CA . PHE A 1 578 ? -12.415 0.563 7.681 1.00 91.69 578 PHE A CA 1
ATOM 4398 C C . PHE A 1 578 ? -11.285 -0.250 8.299 1.00 91.69 578 PHE A C 1
ATOM 4400 O O . PHE A 1 578 ? -10.192 -0.341 7.740 1.00 91.69 578 PHE A O 1
ATOM 4407 N N . LEU A 1 579 ? -11.554 -0.839 9.459 1.00 92.12 579 LEU A N 1
ATOM 4408 C CA . LEU A 1 579 ? -10.625 -1.696 10.179 1.00 92.12 579 LEU A CA 1
ATOM 4409 C C . LEU A 1 579 ? -11.100 -3.139 10.090 1.00 92.12 579 LEU A C 1
ATOM 4411 O O . LEU A 1 579 ? -12.133 -3.474 10.668 1.00 92.12 579 LEU A O 1
ATOM 4415 N N . PHE A 1 580 ? -10.346 -3.996 9.409 1.00 91.06 580 PHE A N 1
ATOM 4416 C CA . PHE A 1 580 ? -10.647 -5.421 9.294 1.00 91.06 580 PHE A CA 1
ATOM 4417 C C . PHE A 1 580 ? -9.663 -6.250 10.108 1.00 91.06 580 PHE A C 1
ATOM 4419 O O . PHE A 1 580 ? -8.471 -5.949 10.180 1.00 91.06 580 PHE A O 1
ATOM 4426 N N . LEU A 1 581 ? -10.162 -7.331 10.699 1.00 89.31 581 LEU A N 1
ATOM 4427 C CA . LEU A 1 581 ? -9.326 -8.353 11.315 1.00 89.31 581 LEU A CA 1
ATOM 4428 C C . LEU A 1 581 ? -9.866 -9.718 10.907 1.00 89.31 581 LEU A C 1
ATOM 4430 O O . LEU A 1 581 ? -10.869 -10.195 11.442 1.00 89.31 581 LEU A O 1
ATOM 4434 N N . THR A 1 582 ? -9.188 -10.326 9.944 1.00 86.94 582 THR A N 1
ATOM 4435 C CA . THR A 1 582 ? -9.531 -11.639 9.395 1.00 86.94 582 THR A CA 1
ATOM 4436 C C . THR A 1 582 ? -8.965 -12.770 10.264 1.00 86.94 582 THR A C 1
ATOM 4438 O O . THR A 1 582 ? -8.410 -12.546 11.348 1.00 86.94 582 THR A O 1
ATOM 4441 N N . GLY A 1 583 ? -9.073 -14.012 9.782 1.00 80.38 583 GLY A N 1
ATOM 4442 C CA . GLY A 1 583 ? -8.474 -15.177 10.430 1.00 80.38 583 GLY A CA 1
ATOM 4443 C C . GLY A 1 583 ? -6.945 -15.150 10.521 1.00 80.38 583 GLY A C 1
ATOM 4444 O O . GLY A 1 583 ? -6.397 -15.744 11.451 1.00 80.38 583 GLY A O 1
ATOM 4445 N N . HIS A 1 584 ? -6.255 -14.396 9.657 1.00 82.50 584 HIS A N 1
ATOM 4446 C CA . HIS A 1 584 ? -4.797 -14.228 9.738 1.00 82.50 584 HIS A CA 1
ATOM 4447 C C . HIS A 1 584 ? -4.374 -13.447 10.997 1.00 82.50 584 HIS A C 1
ATOM 4449 O O . HIS A 1 584 ? -3.269 -13.619 11.521 1.00 82.50 584 HIS A O 1
ATOM 4455 N N . GLY A 1 585 ? -5.284 -12.643 11.558 1.00 81.38 585 GLY A N 1
ATOM 4456 C CA . GLY A 1 585 ? -5.105 -12.003 12.857 1.00 81.38 585 GLY A CA 1
ATOM 4457 C C . GLY A 1 585 ? -4.252 -10.732 12.838 1.00 81.38 585 GLY A C 1
ATOM 4458 O O . GLY A 1 585 ? -3.801 -10.291 13.899 1.00 81.38 585 GLY A O 1
ATOM 4459 N N . GLU A 1 586 ? -4.043 -10.118 11.681 1.00 86.00 586 GLU A N 1
ATOM 4460 C CA . GLU A 1 586 ? -3.441 -8.789 11.577 1.00 86.00 586 GLU A CA 1
ATOM 4461 C C . GLU A 1 586 ? -4.519 -7.733 11.324 1.00 86.00 586 GLU A C 1
ATOM 4463 O O . GLU A 1 586 ? -5.422 -7.944 10.519 1.00 86.00 586 GLU A O 1
ATOM 4468 N N . LEU A 1 587 ? -4.460 -6.615 12.053 1.00 88.88 587 LEU A N 1
ATOM 4469 C CA . LEU A 1 587 ? -5.428 -5.537 11.886 1.00 88.88 587 LEU A CA 1
ATOM 4470 C C . LEU A 1 587 ? -5.063 -4.748 10.625 1.00 88.88 587 LEU A C 1
ATOM 4472 O O . LEU A 1 587 ? -3.983 -4.160 10.561 1.00 88.88 587 LEU A O 1
ATOM 4476 N N . ARG A 1 588 ? -5.957 -4.733 9.640 1.00 90.38 588 ARG A N 1
ATOM 4477 C CA . ARG A 1 588 ? -5.818 -3.955 8.407 1.00 90.38 588 ARG A CA 1
ATOM 4478 C C . ARG A 1 588 ? -6.659 -2.700 8.508 1.00 90.38 588 ARG A C 1
ATOM 4480 O O . ARG A 1 588 ? -7.824 -2.786 8.882 1.00 90.38 588 ARG A O 1
ATOM 4487 N N . SER A 1 589 ? -6.081 -1.550 8.179 1.00 89.81 589 SER A N 1
ATOM 4488 C CA . SER A 1 589 ? -6.813 -0.289 8.107 1.00 89.81 589 SER A CA 1
ATOM 4489 C C . SER A 1 589 ? -6.801 0.234 6.686 1.00 89.81 589 SER A C 1
ATOM 4491 O O . SER A 1 589 ? -5.729 0.484 6.138 1.00 89.81 589 SER A O 1
ATOM 4493 N N . HIS A 1 590 ? -7.979 0.483 6.143 1.00 89.25 590 HIS A N 1
ATOM 4494 C CA . HIS A 1 590 ? -8.133 1.021 4.804 1.00 89.25 590 HIS A CA 1
ATOM 4495 C C . HIS A 1 590 ? -8.914 2.312 4.858 1.00 89.25 590 HIS A C 1
ATOM 4497 O O . HIS A 1 590 ? -9.969 2.383 5.488 1.00 89.25 590 HIS A O 1
ATOM 4503 N N . ARG A 1 591 ? -8.398 3.340 4.198 1.00 84.69 591 ARG A N 1
ATOM 4504 C CA . ARG A 1 591 ? -9.093 4.617 4.103 1.00 84.69 591 ARG A CA 1
ATOM 4505 C C . ARG A 1 591 ? -10.230 4.499 3.089 1.00 84.69 591 ARG A C 1
ATOM 4507 O O . ARG A 1 591 ? -10.050 3.879 2.039 1.00 84.69 591 ARG A O 1
ATOM 4514 N N . LEU A 1 592 ? -11.382 5.101 3.379 1.00 81.00 592 LEU A N 1
ATOM 4515 C CA . LEU A 1 592 ? -12.391 5.308 2.337 1.00 81.00 592 LEU A CA 1
ATOM 4516 C C . LEU A 1 592 ? -11.834 6.299 1.311 1.00 81.00 592 LEU A C 1
ATOM 4518 O O . LEU A 1 592 ? -11.110 7.228 1.679 1.00 81.00 592 LEU A O 1
ATOM 4522 N N . TYR A 1 593 ? -12.162 6.075 0.045 1.00 68.56 593 TYR A N 1
ATOM 4523 C CA . TYR A 1 593 ? -11.722 6.869 -1.094 1.00 68.56 593 TYR A CA 1
ATOM 4524 C C . TYR A 1 593 ? -11.734 8.379 -0.793 1.00 68.56 593 TYR A C 1
ATOM 4526 O O . TYR A 1 593 ? -12.656 8.915 -0.170 1.00 68.56 593 TYR A O 1
ATOM 4534 N N . ALA A 1 594 ? -10.648 9.055 -1.179 1.00 55.38 594 ALA A N 1
ATOM 4535 C CA . ALA A 1 594 ? -10.388 10.433 -0.795 1.00 55.38 594 ALA A CA 1
ATOM 4536 C C . ALA A 1 594 ? -11.550 11.355 -1.208 1.00 55.38 594 ALA A C 1
ATOM 4538 O O . ALA A 1 594 ? -12.054 11.269 -2.324 1.00 55.38 594 ALA A O 1
ATOM 4539 N N . ARG A 1 595 ? -11.916 12.282 -0.308 1.00 60.41 595 ARG A N 1
ATOM 4540 C CA . ARG A 1 595 ? -12.995 13.292 -0.422 1.00 60.41 595 ARG A CA 1
ATOM 4541 C C . ARG A 1 595 ? -14.385 12.875 0.083 1.00 60.41 595 ARG A C 1
ATOM 4543 O O . ARG A 1 595 ? -15.266 13.723 0.085 1.00 60.41 595 ARG A O 1
ATOM 4550 N N . THR A 1 596 ? -14.593 11.648 0.573 1.00 67.12 596 THR A N 1
ATOM 4551 C CA . THR A 1 596 ? -15.847 11.299 1.277 1.00 67.12 596 THR A CA 1
ATOM 4552 C C . THR A 1 596 ? -15.702 11.454 2.789 1.00 67.12 596 THR A C 1
ATOM 4554 O O . THR A 1 596 ? -14.824 10.829 3.390 1.00 67.12 596 THR A O 1
ATOM 4557 N N . VAL A 1 597 ? -16.586 12.237 3.404 1.00 78.00 597 VAL A N 1
ATOM 4558 C CA . VAL A 1 597 ? -16.737 12.318 4.863 1.00 78.00 597 VAL A CA 1
ATOM 4559 C C . VAL A 1 597 ? -17.783 11.293 5.276 1.00 78.00 597 VAL A C 1
ATOM 4561 O O . VAL A 1 597 ? -18.833 11.194 4.651 1.00 78.00 597 VAL A O 1
ATOM 4564 N N . MET A 1 598 ? -17.524 10.535 6.338 1.00 85.75 598 MET A N 1
ATOM 4565 C CA . MET A 1 598 ? -18.506 9.591 6.875 1.00 85.75 598 MET A CA 1
ATOM 4566 C C . MET A 1 598 ? -18.990 10.107 8.220 1.00 85.75 598 MET A C 1
ATOM 4568 O O . MET A 1 598 ? -18.251 10.037 9.200 1.00 85.75 598 MET A O 1
ATOM 4572 N N . LYS A 1 599 ? -20.213 10.638 8.284 1.00 84.75 599 LYS A N 1
ATOM 4573 C CA . LYS A 1 599 ? -20.780 11.153 9.545 1.00 84.75 599 LYS A CA 1
ATOM 4574 C C . LYS A 1 599 ? -21.294 10.034 10.446 1.00 84.75 599 LYS A C 1
ATOM 4576 O O . LYS A 1 599 ? -21.037 10.045 11.645 1.00 84.75 599 LYS A O 1
ATOM 4581 N N . ALA A 1 600 ? -21.986 9.069 9.852 1.00 88.12 600 ALA A N 1
ATOM 4582 C CA . ALA A 1 600 ? -22.515 7.895 10.530 1.00 88.12 600 ALA A CA 1
ATOM 4583 C C . ALA A 1 600 ? -22.450 6.676 9.605 1.00 88.12 600 ALA A C 1
ATOM 4585 O O . ALA A 1 600 ? -22.385 6.819 8.382 1.00 88.12 600 ALA A O 1
ATOM 4586 N N . PHE A 1 601 ? -22.473 5.492 10.209 1.00 92.88 601 PHE A N 1
ATOM 4587 C CA . PHE A 1 601 ? -22.326 4.203 9.542 1.00 92.88 601 PHE A CA 1
ATOM 4588 C C . PHE A 1 601 ? -23.196 3.149 10.231 1.00 92.88 601 PHE A C 1
ATOM 4590 O O . PHE A 1 601 ? -23.212 3.080 11.465 1.00 92.88 601 PHE A O 1
ATOM 4597 N N . ALA A 1 602 ? -23.834 2.281 9.445 1.00 93.00 602 ALA A N 1
ATOM 4598 C CA . ALA A 1 602 ? -24.442 1.051 9.944 1.00 93.00 602 ALA A CA 1
ATOM 4599 C C . ALA A 1 602 ? -24.310 -0.099 8.925 1.00 93.00 602 ALA A C 1
ATOM 4601 O O . ALA A 1 602 ? -24.356 0.140 7.715 1.00 93.00 602 ALA A O 1
ATOM 4602 N N . PRO A 1 603 ? -24.162 -1.356 9.386 1.00 93.31 603 PRO A N 1
ATOM 4603 C CA . PRO A 1 603 ? -24.230 -2.519 8.505 1.00 93.31 603 PRO A CA 1
ATOM 4604 C C . PRO A 1 603 ? -25.642 -2.658 7.924 1.00 93.31 603 PRO A C 1
ATOM 4606 O O . PRO A 1 603 ? -26.624 -2.385 8.610 1.00 93.31 603 PRO A O 1
ATOM 4609 N N . PHE A 1 604 ? -25.766 -3.098 6.674 1.00 92.19 604 PHE A N 1
ATOM 4610 C CA . PHE A 1 604 ? -27.063 -3.201 6.013 1.00 92.19 604 PHE A CA 1
ATOM 4611 C C . PHE A 1 604 ? -27.117 -4.436 5.122 1.00 92.19 604 PHE A C 1
ATOM 4613 O O . PHE A 1 604 ? -26.344 -4.590 4.190 1.00 92.19 604 PHE A O 1
ATOM 4620 N N . ASN A 1 605 ? -28.055 -5.323 5.422 1.00 90.88 605 ASN A N 1
ATOM 4621 C CA . ASN A 1 605 ? -28.290 -6.551 4.676 1.00 90.88 605 ASN A CA 1
ATOM 4622 C C . ASN A 1 605 ? -29.746 -6.554 4.230 1.00 90.88 605 ASN A C 1
ATOM 4624 O O . ASN A 1 605 ? -30.635 -6.582 5.087 1.00 90.88 605 ASN A O 1
ATOM 4628 N N . ASN A 1 606 ? -29.957 -6.497 2.922 1.00 88.94 606 ASN A N 1
ATOM 4629 C CA . ASN A 1 606 ? -31.265 -6.502 2.284 1.00 88.94 606 ASN A CA 1
ATOM 4630 C C . ASN A 1 606 ? -31.227 -7.352 1.004 1.00 88.94 606 ASN A C 1
ATOM 4632 O O . ASN A 1 606 ? -30.154 -7.646 0.484 1.00 88.94 606 ASN A O 1
ATOM 4636 N N . VAL A 1 607 ? -32.394 -7.689 0.454 1.00 86.75 607 VAL A N 1
ATOM 4637 C CA . VAL A 1 607 ? -32.535 -8.445 -0.804 1.00 86.75 607 VAL A CA 1
ATOM 4638 C C . VAL A 1 607 ? -31.783 -7.762 -1.953 1.00 86.75 607 VAL A C 1
ATOM 4640 O O . VAL A 1 607 ? -31.049 -8.421 -2.682 1.00 86.75 607 VAL A O 1
ATOM 4643 N N . ASN A 1 608 ? -31.889 -6.433 -2.049 1.00 86.75 608 ASN A N 1
ATOM 4644 C CA . ASN A 1 608 ? -31.215 -5.639 -3.085 1.00 86.75 608 ASN A CA 1
ATOM 4645 C C . ASN A 1 608 ? -29.752 -5.304 -2.739 1.00 86.75 608 ASN A C 1
ATOM 4647 O O . ASN A 1 608 ? -29.018 -4.804 -3.582 1.00 86.75 608 ASN A O 1
ATOM 4651 N N . CYS A 1 609 ? -29.333 -5.522 -1.489 1.00 86.00 609 CYS A N 1
ATOM 4652 C CA . CYS A 1 609 ? -28.005 -5.166 -0.992 1.00 86.00 609 CYS A CA 1
ATOM 4653 C C . CYS A 1 609 ? -27.505 -6.246 -0.015 1.00 86.00 609 CYS A C 1
ATOM 4655 O O . CYS A 1 609 ? -27.621 -6.081 1.207 1.00 86.00 609 CYS A O 1
ATOM 4657 N N . PRO A 1 610 ? -27.012 -7.389 -0.529 1.00 86.81 610 PRO A N 1
ATOM 4658 C CA . PRO A 1 610 ? -26.561 -8.488 0.314 1.00 86.81 610 PRO A CA 1
ATOM 4659 C C . PRO A 1 610 ? -25.258 -8.124 1.035 1.00 86.81 610 PRO A C 1
ATOM 4661 O O . PRO A 1 610 ? -24.266 -7.771 0.401 1.00 86.81 610 PRO A O 1
ATOM 4664 N N . ASN A 1 611 ? -25.243 -8.262 2.364 1.00 88.12 611 ASN A N 1
ATOM 4665 C CA . ASN A 1 611 ? -24.083 -7.997 3.231 1.00 88.12 611 ASN A CA 1
ATOM 4666 C C . ASN A 1 611 ? -23.395 -6.640 2.974 1.00 88.12 611 ASN A C 1
ATOM 4668 O O . ASN A 1 611 ? -22.170 -6.536 3.061 1.00 88.12 611 ASN A O 1
ATOM 4672 N N . GLY A 1 612 ? -24.161 -5.608 2.633 1.00 91.56 612 GLY A N 1
ATOM 4673 C CA . GLY A 1 612 ? -23.643 -4.265 2.430 1.00 91.56 612 GLY A CA 1
ATOM 4674 C C . GLY A 1 612 ? -23.599 -3.432 3.707 1.00 91.56 612 GLY A C 1
ATOM 4675 O O . GLY A 1 612 ? -23.590 -3.915 4.847 1.00 91.56 612 GLY A O 1
ATOM 4676 N N . PHE A 1 613 ? -23.558 -2.126 3.503 1.00 93.25 613 PHE A N 1
ATOM 4677 C CA . PHE A 1 613 ? -23.588 -1.131 4.557 1.00 93.25 613 PHE A CA 1
ATOM 4678 C C . PHE A 1 613 ? -24.209 0.161 4.043 1.00 93.25 613 PHE A C 1
ATOM 4680 O O . PHE A 1 613 ? -24.445 0.348 2.849 1.00 93.25 613 PHE A O 1
ATOM 4687 N N . LEU A 1 614 ? -24.481 1.062 4.973 1.00 92.31 614 LEU A N 1
ATOM 4688 C CA . LEU A 1 614 ? -24.966 2.391 4.672 1.00 92.31 614 LEU A CA 1
ATOM 4689 C C . LEU A 1 614 ? -24.179 3.435 5.446 1.00 92.31 614 LEU A C 1
ATOM 4691 O O . LEU A 1 614 ? -23.648 3.166 6.530 1.00 92.31 614 LEU A O 1
ATOM 4695 N N . TYR A 1 615 ? -24.075 4.623 4.866 1.00 91.25 615 TYR A N 1
ATOM 4696 C CA . TYR A 1 615 ? -23.390 5.735 5.503 1.00 91.25 615 TYR A CA 1
ATOM 4697 C C . TYR A 1 615 ? -23.924 7.087 5.037 1.00 91.25 615 TYR A C 1
ATOM 4699 O O . TYR A 1 615 ? -24.516 7.205 3.963 1.00 91.25 615 TYR A O 1
ATOM 4707 N N . PHE A 1 616 ? -23.702 8.108 5.865 1.00 88.00 616 PHE A N 1
ATOM 4708 C CA . PHE A 1 616 ? -24.038 9.495 5.550 1.00 88.00 616 PHE A CA 1
ATOM 4709 C C . PHE A 1 616 ? -22.818 10.280 5.083 1.00 88.00 616 PHE A C 1
ATOM 4711 O O . PHE A 1 616 ? -21.802 10.316 5.785 1.00 88.00 616 PHE A O 1
ATOM 4718 N N . ASP A 1 617 ? -22.966 10.947 3.939 1.00 82.94 617 ASP A N 1
ATOM 4719 C CA . ASP A 1 617 ? -21.972 11.882 3.402 1.00 82.94 617 ASP A CA 1
ATOM 4720 C C . ASP A 1 617 ? -22.060 13.277 4.058 1.00 82.94 617 ASP A C 1
ATOM 4722 O O . ASP A 1 617 ? -22.983 13.579 4.827 1.00 82.94 617 ASP A O 1
ATOM 4726 N N . GLU A 1 618 ? -21.130 14.173 3.721 1.00 78.44 618 GLU A N 1
ATOM 4727 C CA . GLU A 1 618 ? -21.109 15.557 4.205 1.00 78.44 618 GLU A CA 1
ATOM 4728 C C . GLU A 1 618 ? -22.420 16.299 3.895 1.00 78.44 618 GLU A C 1
ATOM 4730 O O . GLU A 1 618 ? -22.968 16.975 4.774 1.00 78.44 618 GLU A O 1
ATOM 4735 N N . GLN A 1 619 ? -22.966 16.098 2.689 1.00 80.44 619 GLN A N 1
ATOM 4736 C CA . GLN A 1 619 ? -24.212 16.708 2.208 1.00 80.44 619 GLN A CA 1
ATOM 4737 C C . GLN A 1 619 ? -25.482 16.015 2.739 1.00 80.44 619 GLN A C 1
ATOM 4739 O O . GLN A 1 619 ? -26.564 16.229 2.193 1.00 80.44 619 GLN A O 1
ATOM 4744 N N . TYR A 1 620 ? -25.373 15.183 3.785 1.00 80.19 620 TYR A N 1
ATOM 4745 C CA . TYR A 1 620 ? -26.491 14.431 4.376 1.00 80.19 620 TYR A CA 1
ATOM 4746 C C . TYR A 1 620 ? -27.217 13.522 3.365 1.00 80.19 620 TYR A C 1
ATOM 4748 O O . TYR A 1 620 ? -28.428 13.313 3.423 1.00 80.19 620 TYR A O 1
ATOM 4756 N N . GLN A 1 621 ? -26.458 12.966 2.421 1.00 85.69 621 GLN A N 1
ATOM 4757 C CA . GLN A 1 621 ? -26.940 11.932 1.509 1.00 85.69 621 GLN A CA 1
ATOM 4758 C C . GLN A 1 621 ? -26.692 10.564 2.148 1.00 85.69 621 GLN A C 1
ATOM 4760 O O . GLN A 1 621 ? -25.552 10.249 2.500 1.00 85.69 621 GLN A O 1
ATOM 4765 N N . LEU A 1 622 ? -27.747 9.769 2.307 1.00 89.50 622 LEU A N 1
ATOM 4766 C CA . LEU A 1 622 ? -27.670 8.374 2.726 1.00 89.50 622 LEU A CA 1
ATOM 4767 C C . LEU A 1 622 ? -27.280 7.528 1.516 1.00 89.50 622 LEU A C 1
ATOM 4769 O O . LEU A 1 622 ? -28.045 7.436 0.557 1.00 89.50 622 LEU A O 1
ATOM 4773 N N . LYS A 1 623 ? -26.109 6.901 1.561 1.00 89.38 623 LYS A N 1
ATOM 4774 C CA . LYS A 1 623 ? -25.616 6.013 0.504 1.00 89.38 623 LYS A CA 1
ATOM 4775 C C . LYS A 1 623 ? -25.722 4.568 0.969 1.00 89.38 623 LYS A C 1
ATOM 4777 O O . LYS A 1 623 ? -25.177 4.223 2.016 1.00 89.38 623 LYS A O 1
ATOM 4782 N N . ILE A 1 624 ? -26.411 3.735 0.191 1.00 91.44 624 ILE A N 1
ATOM 4783 C CA . ILE A 1 624 ? -26.443 2.279 0.377 1.00 91.44 624 ILE A CA 1
ATOM 4784 C C . ILE A 1 624 ? -25.374 1.688 -0.530 1.00 91.44 624 ILE A C 1
ATOM 4786 O O . ILE A 1 624 ? -25.372 1.941 -1.736 1.00 91.44 624 ILE A O 1
ATOM 4790 N N . SER A 1 625 ? -24.422 0.966 0.052 1.00 90.44 625 SER A N 1
ATOM 4791 C CA . SER A 1 625 ? -23.212 0.555 -0.654 1.00 90.44 625 SER A CA 1
ATOM 4792 C C . SER A 1 625 ? -22.754 -0.858 -0.307 1.00 90.44 625 SER A C 1
ATOM 4794 O O . SER A 1 625 ? -23.023 -1.372 0.780 1.00 90.44 625 SER A O 1
ATOM 4796 N N . ILE A 1 626 ? -22.013 -1.469 -1.230 1.00 91.69 626 ILE A N 1
ATOM 4797 C CA . ILE A 1 626 ? -21.350 -2.767 -1.049 1.00 91.69 626 ILE A CA 1
ATOM 4798 C C . ILE A 1 626 ? -19.841 -2.594 -1.251 1.00 91.69 626 ILE A C 1
ATOM 4800 O O . ILE A 1 626 ? -19.389 -1.745 -2.024 1.00 91.69 626 ILE A O 1
ATOM 4804 N N . LEU A 1 627 ? -19.042 -3.387 -0.530 1.00 89.94 627 LEU A N 1
ATOM 4805 C CA . LEU A 1 627 ? -17.608 -3.482 -0.796 1.00 89.94 627 LEU A CA 1
ATOM 4806 C C . LEU A 1 627 ? -17.361 -4.376 -2.022 1.00 89.94 627 LEU A C 1
ATOM 4808 O O . LEU A 1 627 ? -17.839 -5.516 -2.015 1.00 89.94 627 LEU A O 1
ATOM 4812 N N . PRO A 1 628 ? -16.594 -3.912 -3.027 1.00 88.44 628 PRO A N 1
ATOM 4813 C CA . PRO A 1 628 ? -16.231 -4.719 -4.188 1.00 88.44 628 PRO A CA 1
ATOM 4814 C C . PRO A 1 628 ? -15.641 -6.088 -3.814 1.00 88.44 628 PRO A C 1
ATOM 4816 O O . PRO A 1 628 ? -14.581 -6.187 -3.198 1.00 88.44 628 PRO A O 1
ATOM 4819 N N . THR A 1 629 ? -16.313 -7.165 -4.218 1.00 87.12 629 THR A N 1
ATOM 4820 C CA . THR A 1 629 ? -15.961 -8.542 -3.818 1.00 87.12 629 THR A CA 1
ATOM 4821 C C . THR A 1 629 ? -14.743 -9.104 -4.551 1.00 87.12 629 THR A C 1
ATOM 4823 O O . THR A 1 629 ? -14.153 -10.083 -4.100 1.00 87.12 629 THR A O 1
ATOM 4826 N N . TYR A 1 630 ? -14.330 -8.486 -5.660 1.00 87.44 630 TYR A N 1
ATOM 4827 C CA . TYR A 1 630 ? -13.142 -8.886 -6.418 1.00 87.44 630 TYR A CA 1
ATOM 4828 C C . TYR A 1 630 ? -11.816 -8.443 -5.767 1.00 87.44 630 TYR A C 1
ATOM 4830 O O . TYR A 1 630 ? -10.746 -8.840 -6.236 1.00 87.44 630 TYR A O 1
ATOM 4838 N N . LEU A 1 631 ? -11.861 -7.604 -4.723 1.00 89.56 631 LEU A N 1
ATOM 4839 C CA . LEU A 1 631 ? -10.689 -7.157 -3.966 1.00 89.56 631 LEU A CA 1
ATOM 4840 C C . LEU A 1 631 ? -10.534 -7.974 -2.685 1.00 89.56 631 LEU A C 1
ATOM 4842 O O . LEU A 1 631 ? -11.492 -8.199 -1.951 1.00 89.56 631 LEU A O 1
ATOM 4846 N N . SER A 1 632 ? -9.294 -8.344 -2.369 1.00 91.31 632 SER A N 1
ATOM 4847 C CA . SER A 1 632 ? -8.946 -8.815 -1.032 1.00 91.31 632 SER A CA 1
ATOM 4848 C C . SER A 1 632 ? -8.568 -7.629 -0.149 1.00 91.31 632 SER A C 1
ATOM 4850 O O . SER A 1 632 ? -7.650 -6.873 -0.474 1.00 91.31 632 SER A O 1
ATOM 4852 N N . TYR A 1 633 ? -9.253 -7.491 0.987 1.00 91.25 633 TYR A N 1
ATOM 4853 C CA . TYR A 1 633 ? -8.994 -6.450 1.991 1.00 91.25 633 TYR A CA 1
ATOM 4854 C C . TYR A 1 633 ? -8.033 -6.896 3.106 1.00 91.25 633 TYR A C 1
ATOM 4856 O O . TYR A 1 633 ? -7.809 -6.156 4.064 1.00 91.25 633 TYR A O 1
ATOM 4864 N N . ASP A 1 634 ? -7.461 -8.099 3.003 1.00 89.56 634 ASP A N 1
ATOM 4865 C CA . ASP A 1 634 ? -6.593 -8.680 4.037 1.00 89.56 634 ASP A CA 1
ATOM 4866 C C . ASP A 1 634 ? -5.094 -8.333 3.890 1.00 89.56 634 ASP A C 1
ATOM 4868 O O . ASP A 1 634 ? -4.232 -8.768 4.655 1.00 89.56 634 ASP A O 1
ATOM 4872 N N . SER A 1 635 ? -4.760 -7.495 2.916 1.00 88.56 635 SER A N 1
ATOM 4873 C CA . SER A 1 635 ? -3.438 -6.895 2.714 1.00 88.56 635 SER A CA 1
ATOM 4874 C C . SER A 1 635 ? -3.384 -5.462 3.258 1.00 88.56 635 SER A C 1
ATOM 4876 O O . SER A 1 635 ? -4.394 -4.912 3.686 1.00 88.56 635 SER A O 1
ATOM 4878 N N . VAL A 1 636 ? -2.196 -4.841 3.269 1.00 86.62 636 VAL A N 1
ATOM 4879 C CA . VAL A 1 636 ? -2.029 -3.429 3.683 1.00 86.62 636 VAL A CA 1
ATOM 4880 C C . VAL A 1 636 ? -2.791 -2.485 2.752 1.00 86.62 636 VAL A C 1
ATOM 4882 O O . VAL A 1 636 ? -3.456 -1.572 3.219 1.00 86.62 636 VAL A O 1
ATOM 4885 N N . TRP A 1 637 ? -2.710 -2.731 1.446 1.00 89.50 637 TRP A N 1
ATOM 4886 C CA . TRP A 1 637 ? -3.494 -2.071 0.401 1.00 89.50 637 TRP A CA 1
ATOM 4887 C C . TRP A 1 637 ? -4.442 -3.097 -0.211 1.00 89.50 637 TRP A C 1
ATOM 4889 O O . TRP A 1 637 ? -3.972 -4.214 -0.459 1.00 89.50 637 TRP A O 1
ATOM 4899 N N . PRO A 1 638 ? -5.730 -2.790 -0.455 1.00 91.69 638 PRO A N 1
ATOM 4900 C CA . PRO A 1 638 ? -6.626 -3.729 -1.109 1.00 91.69 638 PRO A CA 1
ATOM 4901 C C . PRO A 1 638 ? -6.066 -4.168 -2.461 1.00 91.69 638 PRO A C 1
ATOM 4903 O O . PRO A 1 638 ? -5.561 -3.354 -3.239 1.00 91.69 638 PRO A O 1
ATOM 4906 N N . VAL A 1 639 ? -6.119 -5.474 -2.718 1.00 92.62 639 VAL A N 1
ATOM 4907 C CA . VAL A 1 639 ? -5.422 -6.086 -3.853 1.00 92.62 639 VAL A CA 1
ATOM 4908 C C . VAL A 1 639 ? -6.293 -7.092 -4.587 1.00 92.62 639 VAL A C 1
ATOM 4910 O O . VAL A 1 639 ? -6.925 -7.957 -3.977 1.00 92.62 639 VAL A O 1
ATOM 4913 N N . ARG A 1 640 ? -6.275 -7.017 -5.919 1.00 93.12 640 ARG A N 1
ATOM 4914 C CA . ARG A 1 640 ? -6.790 -8.059 -6.816 1.00 93.12 640 ARG A CA 1
ATOM 4915 C C . ARG A 1 640 ? -5.606 -8.742 -7.486 1.00 93.12 640 ARG A C 1
ATOM 4917 O O . ARG A 1 640 ? -4.859 -8.104 -8.225 1.00 93.12 640 ARG A O 1
ATOM 4924 N N . LYS A 1 641 ? -5.427 -10.038 -7.226 1.00 93.31 641 LYS A N 1
ATOM 4925 C CA . LYS A 1 641 ? -4.363 -10.848 -7.832 1.00 93.31 641 LYS A CA 1
ATOM 4926 C C . LYS A 1 641 ? -4.923 -11.683 -8.979 1.00 93.31 641 LYS A C 1
ATOM 4928 O O . LYS A 1 641 ? -5.768 -12.544 -8.758 1.00 93.31 641 LYS A O 1
ATOM 4933 N N . ILE A 1 642 ? -4.429 -11.440 -10.187 1.00 94.25 642 ILE A N 1
ATOM 4934 C CA . ILE A 1 642 ? -4.859 -12.087 -11.430 1.00 94.25 642 ILE A CA 1
ATOM 4935 C C . ILE A 1 642 ? -3.764 -13.070 -11.859 1.00 94.25 642 ILE A C 1
ATOM 4937 O O . ILE A 1 642 ? -2.690 -12.634 -12.283 1.00 94.25 642 ILE A O 1
ATOM 4941 N N . PRO A 1 643 ? -3.972 -14.389 -11.708 1.00 93.44 643 PRO A N 1
ATOM 4942 C CA . PRO A 1 643 ? -2.959 -15.381 -12.039 1.00 93.44 643 PRO A CA 1
ATOM 4943 C C . PRO A 1 643 ? -2.808 -15.520 -13.557 1.00 93.44 643 PRO A C 1
ATOM 4945 O O . PRO A 1 643 ? -3.753 -15.892 -14.245 1.00 93.44 643 PRO A O 1
ATOM 4948 N N . LEU A 1 644 ? -1.598 -15.284 -14.062 1.00 91.50 644 LEU A N 1
ATOM 4949 C CA . LEU A 1 644 ? -1.270 -15.424 -15.484 1.00 91.50 644 LEU A CA 1
ATOM 4950 C C . LEU A 1 644 ? -0.616 -16.773 -15.813 1.00 91.50 644 LEU A C 1
ATOM 4952 O O . LEU A 1 644 ? -0.660 -17.214 -16.955 1.00 91.50 644 LEU A O 1
ATOM 4956 N N . ARG A 1 645 ? -0.029 -17.439 -14.807 1.00 91.81 645 ARG A N 1
ATOM 4957 C CA . ARG A 1 645 ? 0.692 -18.727 -14.918 1.00 91.81 645 ARG A CA 1
ATOM 4958 C C . ARG A 1 645 ? 1.950 -18.704 -15.797 1.00 91.81 645 ARG A C 1
ATOM 4960 O O . ARG A 1 645 ? 2.515 -19.757 -16.073 1.00 91.81 645 ARG A O 1
ATOM 4967 N N . SER A 1 646 ? 2.425 -17.523 -16.156 1.00 91.00 646 SER A N 1
ATOM 4968 C CA . SER A 1 646 ? 3.724 -17.271 -16.782 1.00 91.00 646 SER A CA 1
ATOM 4969 C C . SER A 1 646 ? 4.296 -15.964 -16.235 1.00 91.00 646 SER A C 1
ATOM 4971 O O . SER A 1 646 ? 3.588 -15.228 -15.545 1.00 91.00 646 SER A O 1
ATOM 4973 N N . SER A 1 647 ? 5.579 -15.685 -16.475 1.00 94.12 647 SER A N 1
ATOM 4974 C CA . SER A 1 647 ? 6.266 -14.534 -15.876 1.00 94.12 647 SER A CA 1
ATOM 4975 C C . SER A 1 647 ? 5.876 -13.221 -16.571 1.00 94.12 647 SER A C 1
ATOM 4977 O O . SER A 1 647 ? 6.320 -13.009 -17.701 1.00 94.12 647 SER A O 1
ATOM 4979 N N . PRO A 1 648 ? 5.147 -12.286 -15.928 1.00 94.81 648 PRO A N 1
ATOM 4980 C CA . PRO A 1 648 ? 4.988 -10.948 -16.484 1.00 94.81 648 PRO A CA 1
ATOM 4981 C C . PRO A 1 648 ? 6.277 -10.146 -16.250 1.00 94.81 648 PRO A C 1
ATOM 4983 O O . PRO A 1 648 ? 6.729 -9.996 -15.113 1.00 94.81 648 PRO A O 1
ATOM 4986 N N . LYS A 1 649 ? 6.896 -9.630 -17.314 1.00 93.25 649 LYS A N 1
ATOM 4987 C CA . LYS A 1 649 ? 8.164 -8.879 -17.215 1.00 93.25 649 LYS A CA 1
ATOM 4988 C C . LYS A 1 649 ? 7.934 -7.380 -17.128 1.00 93.25 649 LYS A C 1
ATOM 4990 O O . LYS A 1 649 ? 8.431 -6.731 -16.212 1.00 93.25 649 LYS A O 1
ATOM 4995 N N . GLN A 1 650 ? 7.191 -6.832 -18.084 1.00 94.25 650 GLN A N 1
ATOM 4996 C CA . GLN A 1 650 ? 6.928 -5.400 -18.208 1.00 94.25 650 GLN A CA 1
ATOM 4997 C C . GLN A 1 650 ? 5.448 -5.158 -18.477 1.00 94.25 650 GLN A C 1
ATOM 4999 O O . GLN A 1 650 ? 4.784 -5.960 -19.131 1.00 94.25 650 GLN A O 1
ATOM 5004 N N . ILE A 1 651 ? 4.943 -4.048 -17.945 1.00 95.56 651 ILE A N 1
ATOM 5005 C CA . ILE A 1 651 ? 3.552 -3.623 -18.089 1.00 95.56 651 ILE A CA 1
ATOM 5006 C C . ILE A 1 651 ? 3.502 -2.134 -18.389 1.00 95.56 651 ILE A C 1
ATOM 5008 O O . ILE A 1 651 ? 4.217 -1.349 -17.766 1.00 95.56 651 ILE A O 1
ATOM 5012 N N . VAL A 1 652 ? 2.647 -1.748 -19.325 1.00 94.81 652 VAL A N 1
ATOM 5013 C CA . VAL A 1 652 ? 2.451 -0.360 -19.734 1.00 94.81 652 VAL A CA 1
ATOM 5014 C C . VAL A 1 652 ? 0.962 -0.095 -19.898 1.00 94.81 652 VAL A C 1
ATOM 5016 O O . VAL A 1 652 ? 0.241 -0.921 -20.450 1.00 94.81 652 VAL A O 1
ATOM 5019 N N . TYR A 1 653 ? 0.510 1.064 -19.429 1.00 94.38 653 TYR A N 1
ATOM 5020 C CA . TYR A 1 653 ? -0.851 1.534 -19.652 1.00 94.38 653 TYR A CA 1
ATOM 5021 C C . TYR A 1 653 ? -0.905 2.418 -20.900 1.00 94.38 653 TYR A C 1
ATOM 5023 O O . TYR A 1 653 ? -0.105 3.350 -21.052 1.00 94.38 653 TYR A O 1
ATOM 5031 N N . HIS A 1 654 ? -1.840 2.118 -21.793 1.00 92.94 654 HIS A N 1
ATOM 5032 C CA . HIS A 1 654 ? -2.140 2.955 -22.943 1.00 92.94 654 HIS A CA 1
ATOM 5033 C C . HIS A 1 654 ? -3.339 3.841 -22.620 1.00 92.94 654 HIS A C 1
ATOM 5035 O O . HIS A 1 654 ? -4.434 3.345 -22.345 1.00 92.94 654 HIS A O 1
ATOM 5041 N N . ARG A 1 655 ? -3.121 5.158 -22.623 1.00 87.31 655 ARG A N 1
ATOM 5042 C CA . ARG A 1 655 ? -4.069 6.116 -22.057 1.00 87.31 655 ARG A CA 1
ATOM 5043 C C . ARG A 1 655 ? -5.252 6.376 -22.981 1.00 87.31 655 ARG A C 1
ATOM 5045 O O . ARG A 1 655 ? -6.363 6.501 -22.483 1.00 87.31 655 ARG A O 1
ATOM 5052 N N . GLU A 1 656 ? -5.021 6.449 -24.293 1.00 86.19 656 GLU A N 1
ATOM 5053 C CA . GLU A 1 656 ? -6.069 6.767 -25.277 1.00 86.19 656 GLU A CA 1
ATOM 5054 C C . GLU A 1 656 ? -7.183 5.709 -25.293 1.00 86.19 656 GLU A C 1
ATOM 5056 O O . GLU A 1 656 ? -8.358 6.055 -25.215 1.00 86.19 656 GLU A O 1
ATOM 5061 N N . ASN A 1 657 ? -6.815 4.423 -25.312 1.00 87.50 657 ASN A N 1
ATOM 5062 C CA . ASN A 1 657 ? -7.771 3.308 -25.363 1.00 87.50 657 ASN A CA 1
ATOM 5063 C C . ASN A 1 657 ? -8.042 2.638 -24.004 1.00 87.50 657 ASN A C 1
ATOM 5065 O O . ASN A 1 657 ? -8.795 1.672 -23.948 1.00 87.50 657 ASN A O 1
ATOM 5069 N N . ARG A 1 658 ? -7.422 3.114 -22.916 1.00 90.12 658 ARG A N 1
ATOM 5070 C CA . ARG A 1 658 ? -7.593 2.588 -21.547 1.00 90.12 658 ARG A CA 1
ATOM 5071 C C . ARG A 1 658 ? -7.358 1.074 -21.408 1.00 90.12 658 ARG A C 1
ATOM 5073 O O . ARG A 1 658 ? -8.123 0.367 -20.759 1.00 90.12 658 ARG A O 1
ATOM 5080 N N . VAL A 1 659 ? -6.278 0.564 -22.000 1.00 91.94 659 VAL A N 1
ATOM 5081 C CA . VAL A 1 659 ? -5.892 -0.861 -21.936 1.00 91.94 659 VAL A CA 1
ATOM 5082 C C . VAL A 1 659 ? -4.461 -1.036 -21.438 1.00 91.94 659 VAL A C 1
ATOM 5084 O O . VAL A 1 659 ? -3.618 -0.149 -21.591 1.00 91.94 659 VAL A O 1
ATOM 5087 N N . TYR A 1 660 ? -4.163 -2.203 -20.866 1.00 94.56 660 TYR A N 1
ATOM 5088 C CA . TYR A 1 660 ? -2.810 -2.561 -20.448 1.00 94.56 660 TYR A CA 1
ATOM 5089 C C . TYR A 1 660 ? -2.131 -3.447 -21.490 1.00 94.56 660 TYR A C 1
ATOM 5091 O O . TYR A 1 660 ? -2.712 -4.410 -21.979 1.00 94.56 660 TYR A O 1
ATOM 5099 N N . CYS A 1 661 ? -0.872 -3.147 -21.789 1.00 95.12 661 CYS A N 1
ATOM 5100 C CA . CYS A 1 661 ? 0.017 -4.003 -22.568 1.00 95.12 661 CYS A CA 1
ATOM 5101 C C . CYS A 1 661 ? 0.961 -4.724 -21.612 1.00 95.12 661 CYS A C 1
ATOM 5103 O O . CYS A 1 661 ? 1.643 -4.070 -20.815 1.00 95.12 661 CYS A O 1
ATOM 5105 N N . VAL A 1 662 ? 1.018 -6.050 -21.694 1.00 95.69 662 VAL A N 1
ATOM 5106 C CA . VAL A 1 662 ? 1.837 -6.884 -20.809 1.00 95.69 662 VAL A CA 1
ATOM 5107 C C . VAL A 1 662 ? 2.762 -7.762 -21.638 1.00 95.69 662 VAL A C 1
ATOM 5109 O O . VAL A 1 662 ? 2.337 -8.410 -22.591 1.00 95.69 662 VAL A O 1
ATOM 5112 N N . VAL A 1 663 ? 4.036 -7.784 -21.257 1.00 96.06 663 VAL A N 1
ATOM 5113 C CA . VAL A 1 663 ? 5.038 -8.705 -21.801 1.00 96.06 663 VAL A CA 1
ATOM 5114 C C . VAL A 1 663 ? 5.086 -9.945 -20.927 1.00 96.06 663 VAL A C 1
ATOM 5116 O O . VAL A 1 663 ? 5.337 -9.856 -19.720 1.00 96.06 663 VAL A O 1
ATOM 5119 N N . MET A 1 664 ? 4.896 -11.090 -21.561 1.00 94.69 664 MET A N 1
ATOM 5120 C CA . MET A 1 664 ? 4.838 -12.406 -20.950 1.00 94.69 664 MET A CA 1
ATOM 5121 C C . MET A 1 664 ? 6.062 -13.215 -21.370 1.00 94.69 664 MET A C 1
ATOM 5123 O O . MET A 1 664 ? 6.458 -13.172 -22.531 1.00 94.69 664 MET A O 1
ATOM 5127 N N . ASP A 1 665 ? 6.641 -13.948 -20.426 1.00 94.62 665 ASP A N 1
ATOM 5128 C CA . ASP A 1 665 ? 7.753 -14.877 -20.639 1.00 94.62 665 ASP A CA 1
ATOM 5129 C C . ASP A 1 665 ? 7.314 -16.277 -20.191 1.00 94.62 665 ASP A C 1
ATOM 5131 O O . ASP A 1 665 ? 7.032 -16.509 -19.003 1.00 94.62 665 ASP A O 1
ATOM 5135 N N . ALA A 1 666 ? 7.192 -17.169 -21.172 1.00 92.12 666 ALA A N 1
ATOM 5136 C CA . ALA A 1 666 ? 6.915 -18.583 -20.988 1.00 92.12 666 ALA A CA 1
ATOM 5137 C C . ALA A 1 666 ? 8.228 -19.371 -21.072 1.00 92.12 666 ALA A C 1
ATOM 5139 O O . ALA A 1 666 ? 9.002 -19.217 -22.012 1.00 92.12 666 ALA A O 1
ATOM 5140 N N . GLU A 1 667 ? 8.471 -20.214 -20.071 1.00 89.75 667 GLU A N 1
ATOM 5141 C CA . GLU A 1 667 ? 9.654 -21.068 -20.011 1.00 89.75 667 GLU A CA 1
ATOM 5142 C C . GLU A 1 667 ? 9.291 -22.460 -20.532 1.00 89.75 667 GLU A C 1
ATOM 5144 O O . GLU A 1 667 ? 8.482 -23.165 -19.922 1.00 89.75 667 GLU A O 1
ATOM 5149 N N . GLU A 1 668 ? 9.900 -22.855 -21.646 1.00 88.19 668 GLU A N 1
ATOM 5150 C CA . GLU A 1 668 ? 9.717 -24.164 -22.272 1.00 88.19 668 GLU A CA 1
ATOM 5151 C C . GLU A 1 668 ? 11.030 -24.939 -22.296 1.00 88.19 668 GLU A C 1
ATOM 5153 O O . GLU A 1 668 ? 12.116 -24.369 -22.300 1.00 88.19 668 GLU A O 1
ATOM 5158 N N . ILE A 1 669 ? 10.963 -26.265 -22.305 1.00 88.44 669 ILE A N 1
ATOM 5159 C CA . ILE A 1 669 ? 12.170 -27.089 -22.354 1.00 88.44 669 ILE A CA 1
ATOM 5160 C C . ILE A 1 669 ? 12.766 -27.012 -23.764 1.00 88.44 669 ILE A C 1
ATOM 5162 O O . ILE A 1 669 ? 12.107 -27.387 -24.732 1.00 88.44 669 ILE A O 1
ATOM 5166 N N . CYS A 1 670 ? 14.022 -26.571 -23.882 1.00 86.50 670 CYS A N 1
ATOM 5167 C CA . CYS A 1 670 ? 14.682 -26.375 -25.170 1.00 86.50 670 CYS A CA 1
ATOM 5168 C C . CYS A 1 670 ? 15.809 -27.394 -25.397 1.00 86.50 670 CYS A C 1
ATOM 5170 O O . CYS A 1 670 ? 16.764 -27.487 -24.625 1.00 86.50 670 CYS A O 1
ATOM 5172 N N . ASN A 1 671 ? 15.710 -28.149 -26.493 1.00 88.19 671 ASN A N 1
ATOM 5173 C CA . ASN A 1 671 ? 16.721 -29.106 -26.961 1.00 88.19 671 ASN A CA 1
ATOM 5174 C C . ASN A 1 671 ? 17.561 -28.583 -28.142 1.00 88.19 671 ASN A C 1
ATOM 5176 O O . ASN A 1 671 ? 18.426 -29.301 -28.652 1.00 88.19 671 ASN A O 1
ATOM 5180 N N . LYS A 1 672 ? 17.305 -27.345 -28.572 1.00 88.19 672 LYS A N 1
ATOM 5181 C CA . LYS A 1 672 ? 17.962 -26.698 -29.709 1.00 88.19 672 LYS A CA 1
ATOM 5182 C C . LYS A 1 672 ? 18.905 -25.614 -29.208 1.00 88.19 672 LYS A C 1
ATOM 5184 O O . LYS A 1 672 ? 18.619 -24.963 -28.209 1.00 88.19 672 LYS A O 1
ATOM 5189 N N . TYR A 1 673 ? 20.010 -25.385 -29.897 1.00 87.81 673 TYR A N 1
ATOM 5190 C CA . TYR A 1 673 ? 20.880 -24.238 -29.643 1.00 87.81 673 TYR A CA 1
ATOM 5191 C C . TYR A 1 673 ? 21.621 -23.844 -30.917 1.00 87.81 673 TYR A C 1
ATOM 5193 O O . TYR A 1 673 ? 21.784 -24.648 -31.837 1.00 87.81 673 TYR A O 1
ATOM 5201 N N . TYR A 1 674 ? 22.070 -22.594 -30.982 1.00 86.44 674 TYR A N 1
ATOM 5202 C CA . TYR A 1 674 ? 22.846 -22.118 -32.118 1.00 86.44 674 TYR A CA 1
ATOM 5203 C C . TYR A 1 674 ? 24.338 -22.322 -31.883 1.00 86.44 674 TYR A C 1
ATOM 5205 O O . TYR A 1 674 ? 24.871 -21.983 -30.826 1.00 86.44 674 TYR A O 1
ATOM 5213 N N . ARG A 1 675 ? 25.019 -22.834 -32.907 1.00 85.44 675 ARG A N 1
ATOM 5214 C CA . ARG A 1 675 ? 26.474 -22.944 -32.955 1.00 85.44 675 ARG A CA 1
ATOM 5215 C C . ARG A 1 675 ? 27.029 -21.985 -34.000 1.00 85.44 675 ARG A C 1
ATOM 5217 O O . ARG A 1 675 ? 26.446 -21.810 -35.071 1.00 85.44 675 ARG A O 1
ATOM 5224 N N . PHE A 1 676 ? 28.165 -21.372 -33.681 1.00 84.00 676 PHE A N 1
ATOM 5225 C CA . PHE A 1 676 ? 28.918 -20.558 -34.624 1.00 84.00 676 PHE A CA 1
ATOM 5226 C C . PHE A 1 676 ? 29.983 -21.411 -35.322 1.00 84.00 676 PHE A C 1
ATOM 5228 O O . PHE A 1 676 ? 30.886 -21.932 -34.665 1.00 84.00 676 PHE A O 1
ATOM 5235 N N . ASN A 1 677 ? 29.884 -21.539 -36.647 1.00 81.94 677 ASN A N 1
ATOM 5236 C CA . ASN A 1 677 ? 30.834 -22.310 -37.461 1.00 81.94 677 ASN A CA 1
ATOM 5237 C C . ASN A 1 677 ? 31.852 -21.426 -38.214 1.00 81.94 677 ASN A C 1
ATOM 5239 O O . ASN A 1 677 ? 32.617 -21.932 -39.030 1.00 81.94 677 ASN A O 1
ATOM 5243 N N . GLY A 1 678 ? 31.898 -20.117 -37.935 1.00 77.19 678 GLY A N 1
ATOM 5244 C CA . GLY A 1 678 ? 32.846 -19.167 -38.535 1.00 77.19 678 GLY A CA 1
ATOM 5245 C C . GLY A 1 678 ? 32.242 -18.250 -39.602 1.00 77.19 678 GLY A C 1
ATOM 5246 O O . GLY A 1 678 ? 32.666 -17.100 -39.701 1.00 77.19 678 GLY A O 1
ATOM 5247 N N . GLU A 1 679 ? 31.235 -18.718 -40.346 1.00 74.69 679 GLU A N 1
ATOM 5248 C CA . GLU A 1 679 ? 30.541 -17.935 -41.386 1.00 74.69 679 GLU A CA 1
ATOM 5249 C C . GLU A 1 679 ? 29.073 -17.674 -41.017 1.00 74.69 679 GLU A C 1
ATOM 5251 O O . GLU A 1 679 ? 28.665 -16.516 -40.942 1.00 74.69 679 GLU A O 1
ATOM 5256 N N . ASP A 1 680 ? 28.317 -18.727 -40.683 1.00 78.50 680 ASP A N 1
ATOM 5257 C CA . ASP A 1 680 ? 26.887 -18.649 -40.370 1.00 78.50 680 ASP A CA 1
ATOM 5258 C C . ASP A 1 680 ? 26.525 -19.236 -38.995 1.00 78.50 680 ASP A C 1
ATOM 5260 O O . ASP A 1 680 ? 27.294 -19.965 -38.355 1.00 78.50 680 ASP A O 1
ATOM 5264 N N . LYS A 1 681 ? 25.317 -18.882 -38.533 1.00 84.38 681 LYS A N 1
ATOM 5265 C CA . LYS A 1 681 ? 24.673 -19.478 -37.357 1.00 84.38 681 LYS A CA 1
ATOM 5266 C C . LYS A 1 681 ? 23.935 -20.752 -37.776 1.00 84.38 681 LYS A C 1
ATOM 5268 O O . LYS A 1 681 ? 23.004 -20.689 -38.575 1.00 84.38 681 LYS A O 1
ATOM 5273 N N . GLU A 1 682 ? 24.311 -21.893 -37.211 1.00 85.31 682 GLU A N 1
ATOM 5274 C CA . GLU A 1 682 ? 23.642 -23.173 -37.469 1.00 85.31 682 GLU A CA 1
ATOM 5275 C C . GLU A 1 682 ? 22.844 -23.616 -36.242 1.00 85.31 682 GLU A C 1
ATOM 5277 O O . GLU A 1 682 ? 23.359 -23.630 -35.122 1.00 85.31 682 GLU A O 1
ATOM 5282 N N . LEU A 1 683 ? 21.576 -23.976 -36.450 1.00 86.94 683 LEU A N 1
ATOM 5283 C CA . LEU A 1 683 ? 20.717 -24.523 -35.402 1.00 86.94 683 LEU A CA 1
ATOM 5284 C C . LEU A 1 683 ? 21.020 -26.016 -35.242 1.00 86.94 683 LEU A C 1
ATOM 5286 O O . LEU A 1 683 ? 20.786 -26.800 -36.159 1.00 86.94 683 LEU A O 1
ATOM 5290 N N . THR A 1 684 ? 21.539 -26.400 -34.080 1.00 87.50 684 THR A N 1
ATOM 5291 C CA . THR A 1 684 ? 21.825 -27.795 -33.732 1.00 87.50 684 THR A CA 1
ATOM 5292 C C . THR A 1 684 ? 20.791 -28.286 -32.724 1.00 87.50 684 THR A C 1
ATOM 5294 O O . THR A 1 684 ? 20.505 -27.603 -31.741 1.00 87.50 684 THR A O 1
ATOM 5297 N N . GLU A 1 685 ? 20.241 -29.478 -32.951 1.00 88.25 685 GLU A N 1
ATOM 5298 C CA . GLU A 1 685 ? 19.359 -30.167 -32.005 1.00 88.25 685 GLU A CA 1
ATOM 5299 C C . GLU A 1 685 ? 20.092 -31.390 -31.443 1.00 88.25 685 GLU A C 1
ATOM 5301 O O . GLU A 1 685 ? 20.499 -32.275 -32.197 1.00 88.25 685 GLU A O 1
ATOM 5306 N N . GLU A 1 686 ? 20.281 -31.452 -30.122 1.00 85.19 686 GLU A N 1
ATOM 5307 C CA . GLU A 1 686 ? 20.948 -32.586 -29.470 1.00 85.19 686 GLU A CA 1
ATOM 5308 C C . GLU A 1 686 ? 19.955 -33.403 -28.635 1.00 85.19 686 GLU A C 1
ATOM 5310 O O . GLU A 1 686 ? 19.433 -32.941 -27.615 1.00 85.19 686 GLU A O 1
ATOM 5315 N N . ASN A 1 687 ? 19.733 -34.666 -29.019 1.00 85.06 687 ASN A N 1
ATOM 5316 C CA . ASN A 1 687 ? 18.972 -35.604 -28.199 1.00 85.06 687 ASN A CA 1
ATOM 5317 C C . ASN A 1 687 ? 19.901 -36.436 -27.293 1.00 85.06 687 ASN A C 1
ATOM 5319 O O . ASN A 1 687 ? 20.585 -37.338 -27.771 1.00 85.06 687 ASN A O 1
ATOM 5323 N N . LYS A 1 688 ? 19.937 -36.132 -25.988 1.00 84.69 688 LYS A N 1
ATOM 5324 C CA . LYS A 1 688 ? 20.775 -36.807 -24.974 1.00 84.69 688 LYS A CA 1
ATOM 5325 C C . LYS A 1 688 ? 20.010 -37.864 -24.162 1.00 84.69 688 LYS A C 1
ATOM 5327 O O . LYS A 1 688 ? 20.553 -38.400 -23.195 1.00 84.69 688 LYS A O 1
ATOM 5332 N N . GLY A 1 689 ? 18.786 -38.199 -24.577 1.00 85.12 689 GLY A N 1
ATOM 5333 C CA . GLY A 1 689 ? 17.926 -39.193 -23.933 1.00 85.12 689 GLY A CA 1
ATOM 5334 C C . GLY A 1 689 ? 17.167 -38.662 -22.711 1.00 85.12 689 GLY A C 1
ATOM 5335 O O . GLY A 1 689 ? 17.419 -37.565 -22.222 1.00 85.12 689 GLY A O 1
ATOM 5336 N N . GLU A 1 690 ? 16.237 -39.467 -22.191 1.00 81.88 690 GLU A N 1
ATOM 5337 C CA . GLU A 1 690 ? 15.246 -39.057 -21.174 1.00 81.88 690 GLU A CA 1
ATOM 5338 C C . GLU A 1 690 ? 15.839 -38.717 -19.797 1.00 81.88 690 GLU A C 1
ATOM 5340 O O . GLU A 1 690 ? 15.231 -37.995 -19.011 1.00 81.88 690 GLU A O 1
ATOM 5345 N N . ARG A 1 691 ? 17.043 -39.215 -19.488 1.00 90.75 691 ARG A N 1
ATOM 5346 C CA . ARG A 1 691 ? 17.732 -38.915 -18.221 1.00 90.75 691 ARG A CA 1
ATOM 5347 C C . ARG A 1 691 ? 18.381 -37.525 -18.217 1.00 90.75 691 ARG A C 1
ATOM 5349 O O . ARG A 1 691 ? 18.746 -37.030 -17.150 1.00 90.75 691 ARG A O 1
ATOM 5356 N N . PHE A 1 692 ? 18.579 -36.918 -19.386 1.00 90.12 692 PHE A N 1
ATOM 5357 C CA . PHE A 1 692 ? 19.216 -35.613 -19.501 1.00 90.12 692 PHE A CA 1
ATOM 5358 C C . PHE A 1 692 ? 18.202 -34.489 -19.248 1.00 90.12 692 PHE A C 1
ATOM 5360 O O . PHE A 1 692 ? 17.153 -34.427 -19.883 1.00 90.12 692 PHE A O 1
ATOM 5367 N N . LEU A 1 693 ? 18.529 -33.581 -18.324 1.00 87.75 693 LEU A N 1
ATOM 5368 C CA . LEU A 1 693 ? 17.719 -32.396 -18.050 1.00 87.75 693 LEU A CA 1
ATOM 5369 C C . LEU A 1 693 ? 18.115 -31.277 -19.012 1.00 87.75 693 LEU A C 1
ATOM 5371 O O . LEU A 1 693 ? 19.211 -30.724 -18.927 1.00 87.75 693 LEU A O 1
ATOM 5375 N N . TYR A 1 694 ? 17.206 -30.956 -19.920 1.00 90.56 694 TYR A N 1
ATOM 5376 C CA . TYR A 1 694 ? 17.364 -29.868 -20.873 1.00 90.56 694 TYR A CA 1
ATOM 5377 C C . TYR A 1 694 ? 17.218 -28.489 -20.211 1.00 90.56 694 TYR A C 1
ATOM 5379 O O . TYR A 1 694 ? 16.483 -28.354 -19.228 1.00 90.56 694 TYR A O 1
ATOM 5387 N N . PRO A 1 695 ? 17.907 -27.459 -20.734 1.00 90.25 695 PRO A N 1
ATOM 5388 C CA . PRO A 1 695 ? 17.731 -26.088 -20.276 1.00 90.25 695 PRO A CA 1
ATOM 5389 C C . PRO A 1 695 ? 16.336 -25.553 -20.629 1.00 90.25 695 PRO A C 1
ATOM 5391 O O . PRO A 1 695 ? 15.694 -26.006 -21.577 1.00 90.25 695 PRO A O 1
ATOM 5394 N N . MET A 1 696 ? 15.890 -24.548 -19.876 1.00 89.12 696 MET A N 1
ATOM 5395 C CA . MET A 1 696 ? 14.661 -23.814 -20.178 1.00 89.12 696 MET A CA 1
ATOM 5396 C C . MET A 1 696 ? 14.971 -22.725 -21.215 1.00 89.12 696 MET A C 1
ATOM 5398 O O . MET A 1 696 ? 15.829 -21.873 -20.981 1.00 89.12 696 MET A O 1
ATOM 5402 N N . GLY A 1 697 ? 14.305 -22.776 -22.363 1.00 89.19 697 GLY A N 1
ATOM 5403 C CA . GLY A 1 697 ? 14.237 -21.702 -23.345 1.00 89.19 697 GLY A CA 1
ATOM 5404 C C . GLY A 1 697 ? 13.115 -20.725 -23.000 1.00 89.19 697 GLY A C 1
ATOM 5405 O O . GLY A 1 697 ? 12.065 -21.119 -22.494 1.00 89.19 697 GLY A O 1
ATOM 5406 N N . HIS A 1 698 ? 13.349 -19.446 -23.270 1.00 91.06 698 HIS A N 1
ATOM 5407 C CA . HIS A 1 698 ? 12.385 -18.380 -23.024 1.00 91.06 698 HIS A CA 1
ATOM 5408 C C . HIS A 1 698 ? 11.646 -18.026 -24.314 1.00 91.06 698 HIS A C 1
ATOM 5410 O O . HIS A 1 698 ? 12.284 -17.700 -25.318 1.00 91.06 698 HIS A O 1
ATOM 5416 N N . GLN A 1 699 ? 10.316 -18.037 -24.267 1.00 92.44 699 GLN A N 1
ATOM 5417 C CA . GLN A 1 699 ? 9.454 -17.581 -25.352 1.00 92.44 699 GLN A CA 1
ATOM 5418 C C . GLN A 1 699 ? 8.648 -16.367 -24.890 1.00 92.44 699 GLN A C 1
ATOM 5420 O O . GLN A 1 699 ? 7.839 -16.438 -23.959 1.00 92.44 699 GLN A O 1
ATOM 5425 N N . PHE A 1 700 ? 8.879 -15.232 -25.547 1.00 94.94 700 PHE A N 1
ATOM 5426 C CA . PHE A 1 700 ? 8.218 -13.982 -25.202 1.00 94.94 700 PHE A CA 1
ATOM 5427 C C . PHE A 1 700 ? 6.949 -13.772 -26.030 1.00 94.94 700 PHE A C 1
ATOM 5429 O O . PHE A 1 700 ? 6.889 -14.074 -27.222 1.00 94.94 700 PHE A O 1
ATOM 5436 N N . SER A 1 701 ? 5.935 -13.181 -25.405 1.00 94.81 701 SER A N 1
ATOM 5437 C CA . SER A 1 701 ? 4.745 -12.690 -26.100 1.00 94.81 701 SER A CA 1
ATOM 5438 C C . SER A 1 701 ? 4.262 -11.365 -25.517 1.00 94.81 701 SER A C 1
ATOM 5440 O O . SER A 1 701 ? 4.480 -11.066 -24.341 1.00 94.81 701 SER A O 1
ATOM 5442 N N . VAL A 1 702 ? 3.618 -10.546 -26.347 1.00 95.00 702 VAL A N 1
ATOM 5443 C CA . VAL A 1 702 ? 2.998 -9.280 -25.935 1.00 95.00 702 VAL A CA 1
ATOM 5444 C C . VAL A 1 702 ? 1.486 -9.426 -26.026 1.00 95.00 702 VAL A C 1
ATOM 5446 O O . VAL A 1 702 ? 0.958 -9.786 -27.076 1.00 95.00 702 VAL A O 1
ATOM 5449 N N . VAL A 1 703 ? 0.787 -9.157 -24.925 1.00 94.75 703 VAL A N 1
ATOM 5450 C CA . VAL A 1 703 ? -0.665 -9.342 -24.812 1.00 94.75 703 VAL A CA 1
ATOM 5451 C C . VAL A 1 703 ? -1.359 -8.067 -24.339 1.00 94.75 703 VAL A C 1
ATOM 5453 O O . VAL A 1 703 ? -0.779 -7.270 -23.595 1.00 94.75 703 VAL A O 1
ATOM 5456 N N . LEU A 1 704 ? -2.617 -7.887 -24.749 1.00 94.25 704 LEU A N 1
ATOM 5457 C CA . LEU A 1 704 ? -3.497 -6.845 -24.221 1.00 94.25 704 LEU A CA 1
ATOM 5458 C C . LEU A 1 704 ? -4.331 -7.392 -23.067 1.00 94.25 704 LEU A C 1
ATOM 5460 O O . LEU A 1 704 ? -4.899 -8.478 -23.163 1.00 94.25 704 LEU A O 1
ATOM 5464 N N . VAL A 1 705 ? -4.441 -6.615 -21.995 1.00 92.75 705 VAL A N 1
ATOM 5465 C CA . VAL A 1 705 ? -5.300 -6.899 -20.845 1.00 92.75 705 VAL A CA 1
ATOM 5466 C C . VAL A 1 705 ? -6.307 -5.767 -20.707 1.00 92.75 705 VAL A C 1
ATOM 5468 O O . VAL A 1 705 ? -5.933 -4.594 -20.605 1.00 92.75 705 VAL A O 1
ATOM 5471 N N . ASN A 1 706 ? -7.591 -6.124 -20.705 1.00 90.12 706 ASN A N 1
ATOM 5472 C CA . ASN A 1 706 ? -8.668 -5.162 -20.510 1.00 90.12 706 ASN A CA 1
ATOM 5473 C C . ASN A 1 706 ? -8.918 -4.954 -19.001 1.00 90.12 706 ASN A C 1
ATOM 5475 O O . ASN A 1 706 ? -9.251 -5.932 -18.328 1.00 90.12 706 ASN A O 1
ATOM 5479 N N . PRO A 1 707 ? -8.812 -3.728 -18.459 1.00 86.38 707 PRO A N 1
ATOM 5480 C CA . PRO A 1 707 ? -9.062 -3.460 -17.039 1.00 86.38 707 PRO A CA 1
ATOM 5481 C C . PRO A 1 707 ? -10.510 -3.669 -16.574 1.00 86.38 707 PRO A C 1
ATOM 5483 O O . PRO A 1 707 ? -10.732 -3.802 -15.375 1.00 86.38 707 PRO A O 1
ATOM 5486 N N . ALA A 1 708 ? -11.497 -3.739 -17.475 1.00 83.50 708 ALA A N 1
ATOM 5487 C CA . ALA A 1 708 ? -12.879 -4.019 -17.072 1.00 83.50 708 ALA A CA 1
ATOM 5488 C C . ALA A 1 708 ? -13.036 -5.460 -16.542 1.00 83.50 708 ALA A C 1
ATOM 5490 O O . ALA A 1 708 ? -13.500 -5.684 -15.428 1.00 83.50 708 ALA A O 1
ATOM 5491 N N . ALA A 1 709 ? -12.583 -6.452 -17.316 1.00 85.00 709 ALA A N 1
ATOM 5492 C CA . ALA A 1 709 ? -12.681 -7.868 -16.944 1.00 85.00 709 ALA A CA 1
ATOM 5493 C C . ALA A 1 709 ? -11.412 -8.412 -16.260 1.00 85.00 709 ALA A C 1
ATOM 5495 O O . ALA A 1 709 ? -11.479 -9.390 -15.516 1.00 85.00 709 ALA A O 1
ATOM 5496 N N . TRP A 1 710 ? -10.260 -7.768 -16.475 1.00 89.25 710 TRP A N 1
ATOM 5497 C CA . TRP A 1 710 ? -8.922 -8.276 -16.147 1.00 89.25 710 TRP A CA 1
ATOM 5498 C C . TRP A 1 710 ? -8.580 -9.609 -16.816 1.00 89.25 710 TRP A C 1
ATOM 5500 O O . TRP A 1 710 ? -7.886 -10.455 -16.251 1.00 89.25 710 TRP A O 1
ATOM 5510 N N . GLU A 1 711 ? -9.044 -9.768 -18.050 1.00 90.12 711 GLU A N 1
ATOM 5511 C CA . GLU A 1 711 ? -8.737 -10.907 -18.907 1.00 90.12 711 GLU A CA 1
ATOM 5512 C C . GLU A 1 711 ? -7.850 -10.470 -20.074 1.00 90.12 711 GLU A C 1
ATOM 5514 O O . GLU A 1 711 ? -7.865 -9.309 -20.503 1.00 90.12 711 GLU A O 1
ATOM 5519 N N . ILE A 1 712 ? -7.060 -11.418 -20.580 1.00 90.94 712 ILE A N 1
ATOM 5520 C CA . ILE A 1 712 ? -6.283 -11.220 -21.801 1.00 90.94 712 ILE A CA 1
ATOM 5521 C C . ILE A 1 712 ? -7.262 -11.155 -22.971 1.00 90.94 712 ILE A C 1
ATOM 5523 O O . ILE A 1 712 ? -8.107 -12.037 -23.119 1.00 90.94 712 ILE A O 1
ATOM 5527 N N . VAL A 1 713 ? -7.138 -10.129 -23.811 1.00 89.75 713 VAL A N 1
ATOM 5528 C CA . VAL A 1 713 ? -7.971 -9.991 -25.005 1.00 89.75 713 VAL A CA 1
ATOM 5529 C C . VAL A 1 713 ? -7.646 -11.146 -25.969 1.00 89.75 713 VAL A C 1
ATOM 5531 O O . VAL A 1 713 ? -6.496 -11.254 -26.413 1.00 89.75 713 VAL A O 1
ATOM 5534 N N . PRO A 1 714 ? -8.618 -12.014 -26.308 1.00 86.06 714 PRO A N 1
ATOM 5535 C CA . PRO A 1 714 ? -8.381 -13.154 -27.192 1.00 86.06 714 PRO A CA 1
ATOM 5536 C C . PRO A 1 714 ? -7.840 -12.726 -28.559 1.00 86.06 714 PRO A C 1
ATOM 5538 O O . PRO A 1 714 ? -8.167 -11.644 -29.039 1.00 86.06 714 PRO A O 1
ATOM 5541 N N . ASP A 1 715 ? -7.021 -13.576 -29.183 1.00 83.31 715 ASP A N 1
ATOM 5542 C CA . ASP A 1 715 ? -6.530 -13.408 -30.564 1.00 83.31 715 ASP A CA 1
ATOM 5543 C C . ASP A 1 715 ? -5.718 -12.118 -30.828 1.00 83.31 715 ASP A C 1
ATOM 5545 O O . ASP A 1 715 ? -5.476 -11.740 -31.976 1.00 83.31 715 ASP A O 1
ATOM 5549 N N . THR A 1 716 ? -5.257 -11.446 -29.764 1.00 84.25 716 THR A N 1
ATOM 5550 C CA . THR A 1 716 ? -4.396 -10.250 -29.837 1.00 84.25 716 THR A CA 1
ATOM 5551 C C . THR A 1 716 ? -2.958 -10.506 -29.391 1.00 84.25 716 THR A C 1
ATOM 5553 O O . THR A 1 716 ? -2.147 -9.587 -29.407 1.00 84.25 716 THR A O 1
ATOM 5556 N N . ALA A 1 717 ? -2.616 -11.732 -28.987 1.00 88.75 717 ALA A N 1
ATOM 5557 C CA . ALA A 1 717 ? -1.266 -12.057 -28.543 1.00 88.75 717 ALA A CA 1
ATOM 5558 C C . ALA A 1 717 ? -0.270 -12.004 -29.713 1.00 88.75 717 ALA A C 1
ATOM 5560 O O . ALA A 1 717 ? -0.432 -12.705 -30.711 1.00 88.75 717 ALA A O 1
ATOM 5561 N N . ILE A 1 718 ? 0.783 -11.201 -29.566 1.00 91.69 718 ILE A N 1
ATOM 5562 C CA . ILE A 1 718 ? 1.915 -11.165 -30.493 1.00 91.69 718 ILE A CA 1
ATOM 5563 C C . ILE A 1 718 ? 2.970 -12.128 -29.955 1.00 91.69 718 ILE A C 1
ATOM 5565 O O . ILE A 1 718 ? 3.612 -11.836 -28.944 1.00 91.69 718 ILE A O 1
ATOM 5569 N N . ALA A 1 719 ? 3.132 -13.275 -30.611 1.00 92.62 719 ALA A N 1
ATOM 5570 C CA . ALA A 1 719 ? 4.217 -14.208 -30.327 1.00 92.62 719 ALA A CA 1
ATOM 5571 C C . ALA A 1 719 ? 5.497 -13.740 -31.030 1.00 92.62 719 ALA A C 1
ATOM 5573 O O . ALA A 1 719 ? 5.476 -13.432 -32.223 1.00 92.62 719 ALA A O 1
ATOM 5574 N N . LEU A 1 720 ? 6.591 -13.653 -30.276 1.00 92.81 720 LEU A N 1
ATOM 5575 C CA . LEU A 1 720 ? 7.905 -13.278 -30.795 1.00 92.81 720 LEU A CA 1
ATOM 5576 C C . LEU A 1 720 ? 8.663 -14.518 -31.281 1.00 92.81 720 LEU A C 1
ATOM 5578 O O . LEU A 1 720 ? 8.235 -15.651 -31.052 1.00 92.81 720 LEU A O 1
ATOM 5582 N N . GLU A 1 721 ? 9.771 -14.298 -31.983 1.00 91.25 721 GLU A N 1
ATOM 5583 C CA . GLU A 1 721 ? 10.589 -15.389 -32.514 1.00 91.25 721 GLU A CA 1
ATOM 5584 C C . GLU A 1 721 ? 11.354 -16.129 -31.405 1.00 91.25 721 GLU A C 1
ATOM 5586 O O . GLU A 1 721 ? 11.605 -15.598 -30.319 1.00 91.25 721 GLU A O 1
ATOM 5591 N N . ASP A 1 722 ? 11.777 -17.363 -31.687 1.00 89.00 722 ASP A N 1
ATOM 5592 C CA . ASP A 1 722 ? 12.608 -18.132 -30.761 1.00 89.00 722 ASP A CA 1
ATOM 5593 C C . ASP A 1 722 ? 13.909 -17.373 -30.452 1.00 89.00 722 ASP A C 1
ATOM 5595 O O . ASP A 1 722 ? 14.578 -16.851 -31.352 1.00 89.00 722 ASP A O 1
ATOM 5599 N N . TRP A 1 723 ? 14.296 -17.347 -29.172 1.00 89.75 723 TRP A N 1
ATOM 5600 C CA . TRP A 1 723 ? 15.454 -16.599 -28.655 1.00 89.75 723 TRP A CA 1
ATOM 5601 C C . TRP A 1 723 ? 15.351 -15.073 -28.780 1.00 89.75 723 TRP A C 1
ATOM 5603 O O . TRP A 1 723 ? 16.324 -14.371 -28.486 1.00 89.75 723 TRP A O 1
ATOM 5613 N N . GLU A 1 724 ? 14.197 -14.536 -29.179 1.00 93.62 724 GLU A N 1
ATOM 5614 C CA . GLU A 1 724 ? 13.922 -13.103 -29.168 1.00 93.62 724 GLU A CA 1
ATOM 5615 C C . GLU A 1 724 ? 13.361 -12.679 -27.806 1.00 93.62 724 GLU A C 1
ATOM 5617 O O . GLU A 1 724 ? 12.234 -12.991 -27.422 1.00 93.62 724 GLU A O 1
ATOM 5622 N N . HIS A 1 725 ? 14.167 -11.946 -27.046 1.00 94.06 725 HIS A N 1
ATOM 5623 C CA . HIS A 1 725 ? 13.815 -11.480 -25.714 1.00 94.06 725 HIS A CA 1
ATOM 5624 C C . HIS A 1 725 ? 13.337 -10.032 -25.773 1.00 94.06 725 HIS A C 1
ATOM 5626 O O . HIS A 1 725 ? 14.022 -9.167 -26.322 1.00 94.06 725 HIS A O 1
ATOM 5632 N N . VAL A 1 726 ? 12.202 -9.729 -25.143 1.00 95.44 726 VAL A N 1
ATOM 5633 C CA . VAL A 1 726 ? 11.779 -8.335 -24.952 1.00 95.44 726 VAL A CA 1
ATOM 5634 C C . VAL A 1 726 ? 12.592 -7.718 -23.822 1.00 95.44 726 VAL A C 1
ATOM 5636 O O . VAL A 1 726 ? 12.551 -8.193 -22.686 1.00 95.44 726 VAL A O 1
ATOM 5639 N N . VAL A 1 727 ? 13.307 -6.637 -24.126 1.00 93.75 727 VAL A N 1
ATOM 5640 C CA . VAL A 1 727 ? 14.124 -5.910 -23.144 1.00 93.75 727 VAL A CA 1
ATOM 5641 C C . VAL A 1 727 ? 13.413 -4.644 -22.670 1.00 93.75 727 VAL A C 1
ATOM 5643 O O . VAL A 1 727 ? 13.486 -4.296 -21.489 1.00 93.75 727 VAL A O 1
ATOM 5646 N N . SER A 1 728 ? 12.694 -3.955 -23.562 1.00 93.88 728 SER A N 1
ATOM 5647 C CA . SER A 1 728 ? 12.038 -2.683 -23.245 1.00 93.88 728 SER A CA 1
ATOM 5648 C C . SER A 1 728 ? 10.653 -2.571 -23.879 1.00 93.88 728 SER A C 1
ATOM 5650 O O . SER A 1 728 ? 10.503 -2.757 -25.081 1.00 93.88 728 SER A O 1
ATOM 5652 N N . LEU A 1 729 ? 9.660 -2.208 -23.071 1.00 95.25 729 LEU A N 1
ATOM 5653 C CA . LEU A 1 729 ? 8.287 -1.899 -23.455 1.00 95.25 729 LEU A CA 1
ATOM 5654 C C . LEU A 1 729 ? 7.932 -0.525 -22.885 1.00 95.25 729 LEU A C 1
ATOM 5656 O O . LEU A 1 729 ? 7.952 -0.350 -21.664 1.00 95.25 729 LEU A O 1
ATOM 5660 N N . LYS A 1 730 ? 7.588 0.444 -23.742 1.00 94.25 730 LYS A N 1
ATOM 5661 C CA . LYS A 1 730 ? 7.109 1.771 -23.310 1.00 94.25 730 LYS A CA 1
ATOM 5662 C C . LYS A 1 730 ? 5.972 2.289 -24.178 1.00 94.25 730 LYS A C 1
ATOM 5664 O O . LYS A 1 730 ? 5.943 2.061 -25.383 1.00 94.25 730 LYS A O 1
ATOM 5669 N N . ASN A 1 731 ? 5.084 3.056 -23.548 1.00 94.69 731 ASN A N 1
ATOM 5670 C CA . ASN A 1 731 ? 4.160 3.937 -24.251 1.00 94.69 731 ASN A CA 1
ATOM 5671 C C . ASN A 1 731 ? 4.940 5.193 -24.666 1.00 94.69 731 ASN A C 1
ATOM 5673 O O . ASN A 1 731 ? 5.552 5.866 -23.826 1.00 94.69 731 ASN A O 1
ATOM 5677 N N . VAL A 1 732 ? 4.996 5.450 -25.969 1.00 94.62 732 VAL A N 1
ATOM 5678 C CA . VAL A 1 732 ? 5.753 6.544 -26.572 1.00 94.62 732 VAL A CA 1
ATOM 5679 C C . VAL A 1 732 ? 4.809 7.507 -27.276 1.00 94.62 732 VAL A C 1
ATOM 5681 O O . VAL A 1 732 ? 4.036 7.118 -28.143 1.00 94.62 732 VAL A O 1
ATOM 5684 N N . SER A 1 733 ? 4.896 8.788 -26.926 1.00 93.56 733 SER A N 1
ATOM 5685 C CA . SER A 1 733 ? 4.149 9.843 -27.609 1.00 93.56 733 SER A CA 1
ATOM 5686 C C . SER A 1 733 ? 4.999 10.409 -28.747 1.00 93.56 733 SER A C 1
ATOM 5688 O O . SER A 1 733 ? 5.986 11.112 -28.499 1.00 93.56 733 SER A O 1
ATOM 5690 N N . LEU A 1 734 ? 4.639 10.081 -29.987 1.00 93.25 734 LEU A N 1
ATOM 5691 C CA . LEU A 1 734 ? 5.367 10.474 -31.197 1.00 93.25 734 LEU A CA 1
ATOM 5692 C C . LEU A 1 734 ? 4.619 11.569 -31.960 1.00 93.25 734 LEU A C 1
ATOM 5694 O O . LEU A 1 734 ? 3.398 11.676 -31.868 1.00 93.25 734 LEU A O 1
ATOM 5698 N N . ALA A 1 735 ? 5.358 12.386 -32.711 1.00 91.38 735 ALA A N 1
ATOM 5699 C CA . ALA A 1 735 ? 4.790 13.451 -33.528 1.00 91.38 735 ALA A CA 1
ATOM 5700 C C . ALA A 1 735 ? 3.864 12.875 -34.609 1.00 91.38 735 ALA A C 1
ATOM 5702 O O . ALA A 1 735 ? 4.273 12.016 -35.389 1.00 91.38 735 ALA A O 1
ATOM 5703 N N . TYR A 1 736 ? 2.623 13.359 -34.653 1.00 88.56 736 TYR A N 1
ATOM 5704 C CA . TYR A 1 736 ? 1.613 12.924 -35.611 1.00 88.56 736 TYR A CA 1
ATOM 5705 C C . TYR A 1 736 ? 0.764 14.112 -36.068 1.00 88.56 736 TYR A C 1
ATOM 5707 O O . TYR A 1 736 ? 0.097 14.760 -35.261 1.00 88.56 736 TYR A O 1
ATOM 5715 N N . GLU A 1 737 ? 0.771 14.386 -37.374 1.00 84.69 737 GLU A N 1
ATOM 5716 C CA . GLU A 1 737 ? 0.114 15.565 -37.962 1.00 84.69 737 GLU A CA 1
ATOM 5717 C C . GLU A 1 737 ? -1.420 15.513 -37.873 1.00 84.69 737 GLU A C 1
ATOM 5719 O O . GLU A 1 737 ? -2.074 16.553 -37.889 1.00 84.69 737 GLU A O 1
ATOM 5724 N N . GLY A 1 738 ? -2.008 14.320 -37.735 1.00 80.25 738 GLY A N 1
ATOM 5725 C CA . GLY A 1 738 ? -3.461 14.151 -37.635 1.00 80.25 738 GLY A CA 1
ATOM 5726 C C . GLY A 1 738 ? -4.051 14.405 -36.241 1.00 80.25 738 GLY A C 1
ATOM 5727 O O . GLY A 1 738 ? -5.270 14.492 -36.112 1.00 80.25 738 GLY A O 1
ATOM 5728 N N . ALA A 1 739 ? -3.228 14.524 -35.192 1.00 82.69 739 ALA A N 1
ATOM 5729 C CA . ALA A 1 739 ? -3.700 14.752 -33.825 1.00 82.69 739 ALA A CA 1
ATOM 5730 C C . ALA A 1 739 ? -3.723 16.250 -33.483 1.00 82.69 739 ALA A C 1
ATOM 5732 O O . ALA A 1 739 ? -2.785 16.982 -33.786 1.00 82.69 739 ALA A O 1
ATOM 5733 N N . ARG A 1 740 ? -4.751 16.717 -32.756 1.00 83.12 740 ARG A N 1
ATOM 5734 C CA . ARG A 1 740 ? -4.861 18.129 -32.323 1.00 83.12 740 ARG A CA 1
ATOM 5735 C C . ARG A 1 740 ? -3.701 18.578 -31.422 1.00 83.12 740 ARG A C 1
ATOM 5737 O O . ARG A 1 740 ? -3.319 19.743 -31.452 1.00 83.12 740 ARG A O 1
ATOM 5744 N N . SER A 1 741 ? -3.171 17.670 -30.607 1.00 84.75 741 SER A N 1
ATOM 5745 C CA . SER A 1 741 ? -1.984 17.883 -29.766 1.00 84.75 741 SER A CA 1
ATOM 5746 C C . SER A 1 741 ? -0.673 17.869 -30.564 1.00 84.75 741 SER A C 1
ATOM 5748 O O . SER A 1 741 ? 0.364 18.244 -30.022 1.00 84.75 741 SER A O 1
ATOM 5750 N N . GLY A 1 742 ? -0.701 17.398 -31.815 1.00 87.19 742 GLY A N 1
ATOM 5751 C CA . GLY A 1 742 ? 0.481 17.074 -32.612 1.00 87.19 742 GLY A CA 1
ATOM 5752 C C . GLY A 1 742 ? 1.214 15.806 -32.162 1.00 87.19 742 GLY A C 1
ATOM 5753 O O . GLY A 1 742 ? 2.263 15.493 -32.718 1.00 87.19 742 GLY A O 1
ATOM 5754 N N . LEU A 1 743 ? 0.698 15.080 -31.164 1.00 90.56 743 LEU A N 1
ATOM 5755 C CA . LEU A 1 743 ? 1.290 13.857 -30.620 1.00 90.56 743 LEU A CA 1
ATOM 5756 C C . LEU A 1 743 ? 0.247 12.738 -30.581 1.00 90.56 743 LEU A C 1
ATOM 5758 O O . LEU A 1 743 ? -0.894 12.987 -30.196 1.00 90.56 743 LEU A O 1
ATOM 5762 N N . LYS A 1 744 ? 0.663 11.517 -30.915 1.00 91.88 744 LYS A N 1
ATOM 5763 C CA . LYS A 1 744 ? -0.131 10.292 -30.764 1.00 91.88 744 LYS A CA 1
ATOM 5764 C C . LYS A 1 744 ? 0.655 9.250 -29.967 1.00 91.88 744 LYS A C 1
ATOM 5766 O O . LYS A 1 744 ? 1.882 9.171 -30.096 1.00 91.88 744 LYS A O 1
ATOM 5771 N N . GLU A 1 745 ? -0.036 8.490 -29.124 1.00 92.44 745 GLU A N 1
ATOM 5772 C CA . GLU A 1 745 ? 0.555 7.395 -28.353 1.00 92.44 745 GLU A CA 1
ATOM 5773 C C . GLU A 1 745 ? 0.716 6.116 -29.190 1.00 92.44 745 GLU A C 1
ATOM 5775 O O . GLU A 1 745 ? -0.198 5.691 -29.889 1.00 92.44 745 GLU A O 1
ATOM 5780 N N . TYR A 1 746 ? 1.880 5.480 -29.073 1.00 93.88 746 TYR A N 1
ATOM 5781 C CA . TYR A 1 746 ? 2.191 4.182 -29.668 1.00 93.88 746 TYR A CA 1
ATOM 5782 C C . TYR A 1 746 ? 2.870 3.281 -28.634 1.00 93.88 746 TYR A C 1
ATOM 5784 O O . TYR A 1 746 ? 3.510 3.752 -27.690 1.00 93.88 746 TYR A O 1
ATOM 5792 N N . ILE A 1 747 ? 2.785 1.970 -28.832 1.00 95.81 747 ILE A N 1
ATOM 5793 C CA . ILE A 1 747 ? 3.498 0.981 -28.024 1.00 95.81 747 ILE A CA 1
ATOM 5794 C C . ILE A 1 747 ? 4.789 0.604 -28.739 1.00 95.81 747 ILE A C 1
ATOM 5796 O O . ILE A 1 747 ? 4.766 -0.015 -29.801 1.00 95.81 747 ILE A O 1
ATOM 5800 N N . ALA A 1 748 ? 5.922 0.972 -28.146 1.00 95.75 748 ALA A N 1
ATOM 5801 C CA . ALA A 1 748 ? 7.235 0.600 -28.652 1.00 95.75 748 ALA A CA 1
ATOM 5802 C C . ALA A 1 748 ? 7.800 -0.588 -27.866 1.00 95.75 748 ALA A C 1
ATOM 5804 O O . ALA A 1 748 ? 7.856 -0.557 -26.630 1.00 95.75 748 ALA A O 1
ATOM 5805 N N . VAL A 1 749 ? 8.251 -1.606 -28.597 1.00 96.25 749 VAL A N 1
ATOM 5806 C CA . VAL A 1 749 ? 8.887 -2.817 -28.073 1.00 96.25 749 VAL A CA 1
ATOM 5807 C C . VAL A 1 749 ? 10.299 -2.925 -28.644 1.00 96.25 749 VAL A C 1
ATOM 5809 O O . VAL A 1 749 ? 10.505 -2.907 -29.858 1.00 96.25 749 VAL A O 1
ATOM 5812 N N . GLY A 1 750 ? 11.278 -3.017 -27.753 1.00 95.75 750 GLY A N 1
ATOM 5813 C CA . GLY A 1 750 ? 12.683 -3.237 -28.068 1.00 95.75 750 GLY A CA 1
ATOM 5814 C C . GLY A 1 750 ? 13.063 -4.656 -27.707 1.00 95.75 750 GLY A C 1
ATOM 5815 O O . GLY A 1 750 ? 12.912 -5.061 -26.547 1.00 95.75 750 GLY A O 1
ATOM 5816 N N . THR A 1 751 ? 13.536 -5.401 -28.697 1.00 95.88 751 THR A N 1
ATOM 5817 C CA . THR A 1 751 ? 13.871 -6.811 -28.535 1.00 95.88 751 THR A CA 1
ATOM 5818 C C . THR A 1 751 ? 15.345 -7.080 -28.796 1.00 95.88 751 THR A C 1
ATOM 5820 O O . THR A 1 751 ? 16.073 -6.279 -29.401 1.00 95.88 751 THR A O 1
ATOM 5823 N N . ASN A 1 752 ? 15.789 -8.230 -28.300 1.00 95.19 752 ASN A N 1
ATOM 5824 C CA . ASN A 1 752 ? 17.136 -8.723 -28.462 1.00 95.19 752 ASN A CA 1
ATOM 5825 C C . ASN A 1 752 ? 17.162 -10.228 -28.738 1.00 95.19 752 ASN A C 1
ATOM 5827 O O . ASN A 1 752 ? 16.629 -11.004 -27.952 1.00 95.19 752 ASN A O 1
ATOM 5831 N N . PHE A 1 753 ? 17.863 -10.641 -29.787 1.00 93.06 753 PHE A N 1
ATOM 5832 C CA . PHE A 1 753 ? 18.126 -12.043 -30.081 1.00 93.06 753 PHE A CA 1
ATOM 5833 C C . PHE A 1 753 ? 19.325 -12.552 -29.276 1.00 93.06 753 PHE A C 1
ATOM 5835 O O . PHE A 1 753 ? 20.459 -12.086 -29.464 1.00 93.06 753 PHE A O 1
ATOM 5842 N N . ASN A 1 754 ? 19.083 -13.513 -28.385 1.00 88.94 754 ASN A N 1
ATOM 5843 C CA . ASN A 1 754 ? 20.081 -14.052 -27.465 1.00 88.94 754 ASN A CA 1
ATOM 5844 C C . ASN A 1 754 ? 20.403 -15.520 -27.782 1.00 88.94 754 ASN A C 1
ATOM 5846 O O . ASN A 1 754 ? 19.709 -16.419 -27.324 1.00 88.94 754 ASN A O 1
ATOM 5850 N N . TYR A 1 755 ? 21.456 -15.762 -28.566 1.00 86.19 755 TYR A N 1
ATOM 5851 C CA . TYR A 1 755 ? 21.800 -17.105 -29.055 1.00 86.19 755 TYR A CA 1
ATOM 5852 C C . TYR A 1 755 ? 22.947 -17.793 -28.291 1.00 86.19 755 TYR A C 1
ATOM 5854 O O . TYR A 1 755 ? 23.009 -19.017 -28.306 1.00 86.19 755 TYR A O 1
ATOM 5862 N N . SER A 1 756 ? 23.862 -17.019 -27.688 1.00 84.06 756 SER A N 1
ATOM 5863 C CA . SER A 1 756 ? 24.988 -17.385 -26.796 1.00 84.06 756 SER A CA 1
ATOM 5864 C C . SER A 1 756 ? 25.967 -16.189 -26.757 1.00 84.06 756 SER A C 1
ATOM 5866 O O . SER A 1 756 ? 25.777 -15.217 -27.487 1.00 84.06 756 SER A O 1
ATOM 5868 N N . GLU A 1 757 ? 27.034 -16.258 -25.959 1.00 86.88 757 GLU A N 1
ATOM 5869 C CA . GLU A 1 757 ? 28.135 -15.279 -25.956 1.00 86.88 757 GLU A CA 1
ATOM 5870 C C . GLU A 1 757 ? 28.916 -15.258 -27.285 1.00 86.88 757 GLU A C 1
ATOM 5872 O O . GLU A 1 757 ? 29.324 -14.193 -27.745 1.00 86.88 757 GLU A O 1
ATOM 5877 N N . ASP A 1 758 ? 29.072 -16.415 -27.938 1.00 86.38 758 ASP A N 1
ATOM 5878 C CA . ASP A 1 758 ? 29.877 -16.556 -29.164 1.00 86.38 758 ASP A CA 1
ATOM 5879 C C . ASP A 1 758 ? 29.225 -15.936 -30.414 1.00 86.38 758 ASP A C 1
ATOM 5881 O O . ASP A 1 758 ? 29.888 -15.722 -31.431 1.00 86.38 758 ASP A O 1
ATOM 5885 N N . ILE A 1 759 ? 27.916 -15.665 -30.371 1.00 87.94 759 ILE A N 1
ATOM 5886 C CA . ILE A 1 759 ? 27.142 -15.168 -31.513 1.00 87.94 759 ILE A CA 1
ATOM 5887 C C . ILE A 1 759 ? 26.782 -13.704 -31.279 1.00 87.94 759 ILE A C 1
ATOM 5889 O O . ILE A 1 759 ? 26.241 -13.328 -30.242 1.00 87.94 759 ILE A O 1
ATOM 5893 N N . THR A 1 760 ? 27.013 -12.861 -32.288 1.00 87.38 760 THR A N 1
ATOM 5894 C CA . THR A 1 760 ? 26.669 -11.439 -32.197 1.00 87.38 760 THR A CA 1
ATOM 5895 C C . THR A 1 760 ? 25.166 -11.249 -32.010 1.00 87.38 760 THR A C 1
ATOM 5897 O O . THR A 1 760 ? 24.369 -11.619 -32.876 1.00 87.38 760 THR A O 1
ATOM 5900 N N . SER A 1 761 ? 24.795 -10.611 -30.907 1.00 88.00 761 SER A N 1
ATOM 5901 C CA . SER A 1 761 ? 23.412 -10.287 -30.577 1.00 88.00 761 SER A CA 1
ATOM 5902 C C . SER A 1 761 ? 22.894 -9.147 -31.471 1.00 88.00 761 SER A C 1
ATOM 5904 O O . SER A 1 761 ? 23.549 -8.111 -31.627 1.00 88.00 761 SER A O 1
ATOM 5906 N N . ARG A 1 762 ? 21.729 -9.351 -32.093 1.00 91.88 762 ARG A N 1
ATOM 5907 C CA . ARG A 1 762 ? 21.013 -8.356 -32.915 1.00 91.88 762 ARG A CA 1
ATOM 5908 C C . ARG A 1 762 ? 19.699 -8.012 -32.230 1.00 91.88 762 ARG A C 1
ATOM 5910 O O . ARG A 1 762 ? 19.180 -8.827 -31.479 1.00 91.88 762 ARG A O 1
ATOM 5917 N N . GLY A 1 763 ? 19.149 -6.838 -32.501 1.00 93.62 763 GLY A N 1
ATOM 5918 C CA . GLY A 1 763 ? 17.875 -6.415 -31.927 1.00 93.62 763 GLY A CA 1
ATOM 5919 C C . GLY A 1 763 ? 16.857 -6.060 -32.994 1.00 93.62 763 GLY A C 1
ATOM 5920 O O . GLY A 1 763 ? 17.217 -5.830 -34.148 1.00 93.62 763 GLY A O 1
ATOM 5921 N N . ARG A 1 764 ? 15.592 -5.971 -32.596 1.00 94.75 764 ARG A N 1
ATOM 5922 C CA . ARG A 1 764 ? 14.499 -5.511 -33.450 1.00 94.75 764 ARG A CA 1
ATOM 5923 C C . ARG A 1 764 ? 13.693 -4.454 -32.708 1.00 94.75 764 ARG A C 1
ATOM 5925 O O . ARG A 1 764 ? 13.563 -4.475 -31.483 1.00 94.75 764 ARG A O 1
ATOM 5932 N N . LEU A 1 765 ? 13.227 -3.467 -33.460 1.00 95.00 765 LEU A N 1
ATOM 5933 C CA . LEU A 1 765 ? 12.373 -2.398 -32.971 1.00 95.00 765 LEU A CA 1
ATOM 5934 C C . LEU A 1 765 ? 10.985 -2.589 -33.573 1.00 95.00 765 LEU A C 1
ATOM 5936 O O . LEU A 1 765 ? 10.838 -2.562 -34.796 1.00 95.00 765 LEU A O 1
ATOM 5940 N N . LEU A 1 766 ? 9.996 -2.777 -32.707 1.00 94.94 766 LEU A N 1
ATOM 5941 C CA . LEU A 1 766 ? 8.603 -2.989 -33.075 1.00 94.94 766 LEU A CA 1
ATOM 5942 C C . LEU A 1 766 ? 7.777 -1.811 -32.558 1.00 94.94 766 LEU A C 1
ATOM 5944 O O . LEU A 1 766 ? 7.860 -1.465 -31.377 1.00 94.94 766 LEU A O 1
ATOM 5948 N N . LEU A 1 767 ? 6.987 -1.195 -33.427 1.00 95.25 767 LEU A N 1
ATOM 5949 C CA . LEU A 1 767 ? 6.074 -0.113 -33.082 1.00 95.25 767 LEU A CA 1
ATOM 5950 C C . LEU A 1 767 ? 4.648 -0.528 -33.437 1.00 95.25 767 LEU A C 1
ATOM 5952 O O . LEU A 1 767 ? 4.343 -0.787 -34.604 1.00 95.25 767 LEU A O 1
ATOM 5956 N N . TYR A 1 768 ? 3.787 -0.558 -32.425 1.00 94.94 768 TYR A N 1
ATOM 5957 C CA . TYR A 1 768 ? 2.387 -0.935 -32.547 1.00 94.94 768 TYR A CA 1
ATOM 5958 C C . TYR A 1 768 ? 1.468 0.232 -32.195 1.00 94.94 768 TYR A C 1
ATOM 5960 O O . TYR A 1 768 ? 1.719 0.995 -31.261 1.00 94.94 768 TYR A O 1
ATOM 5968 N N . ASP A 1 769 ? 0.373 0.331 -32.933 1.00 93.75 769 ASP A N 1
ATOM 5969 C CA . ASP A 1 769 ? -0.778 1.175 -32.636 1.00 93.75 769 ASP A CA 1
ATOM 5970 C C . ASP A 1 769 ? -1.904 0.289 -32.088 1.00 93.75 769 ASP A C 1
ATOM 5972 O O . ASP A 1 769 ? -2.047 -0.867 -32.502 1.00 93.75 769 ASP A O 1
ATOM 5976 N N . ILE A 1 770 ? -2.698 0.802 -31.153 1.00 93.25 770 ILE A N 1
ATOM 5977 C CA . ILE A 1 770 ? -3.859 0.078 -30.626 1.00 93.25 770 ILE A CA 1
ATOM 5978 C C . ILE A 1 770 ? -5.092 0.703 -31.254 1.00 93.25 770 ILE A C 1
ATOM 5980 O O . ILE A 1 770 ? -5.397 1.874 -31.037 1.00 93.25 770 ILE A O 1
ATOM 5984 N N . ILE A 1 771 ? -5.796 -0.088 -32.056 1.00 91.94 771 ILE A N 1
ATOM 5985 C CA . ILE A 1 771 ? -6.976 0.371 -32.783 1.00 91.94 771 ILE A CA 1
ATOM 5986 C C . ILE A 1 771 ? -8.240 -0.253 -32.207 1.00 91.94 771 ILE A C 1
ATOM 5988 O O . ILE A 1 771 ? -8.237 -1.401 -31.752 1.00 91.94 771 ILE A O 1
ATOM 5992 N N . GLU A 1 772 ? -9.331 0.506 -32.261 1.00 90.38 772 GLU A N 1
ATOM 5993 C CA . GLU A 1 772 ? -10.665 -0.015 -31.995 1.00 90.38 772 GLU A CA 1
ATOM 5994 C C . GLU A 1 772 ? -11.220 -0.696 -33.253 1.00 90.38 772 GLU A C 1
ATOM 5996 O O . GLU A 1 772 ? -11.246 -0.125 -34.345 1.00 90.38 772 GLU A O 1
ATOM 6001 N N . VAL A 1 773 ? -11.657 -1.937 -33.092 1.00 89.44 773 VAL A N 1
ATOM 6002 C CA . VAL A 1 773 ? -12.254 -2.799 -34.107 1.00 89.44 773 VAL A CA 1
ATOM 6003 C C . VAL A 1 773 ? -13.642 -3.204 -33.617 1.00 89.44 773 VAL A C 1
ATOM 6005 O O . VAL A 1 773 ? -13.922 -3.233 -32.419 1.00 89.44 773 VAL A O 1
ATOM 6008 N N . VAL A 1 774 ? -14.539 -3.512 -34.551 1.00 89.19 774 VAL A N 1
ATOM 6009 C CA . VAL A 1 774 ? -15.853 -4.061 -34.209 1.00 89.19 774 VAL A CA 1
ATOM 6010 C C . VAL A 1 774 ? -15.651 -5.402 -33.484 1.00 89.19 774 VAL A C 1
ATOM 6012 O O . VAL A 1 774 ? -15.005 -6.285 -34.053 1.00 89.19 774 VAL A O 1
ATOM 6015 N N . PRO A 1 775 ? -16.168 -5.567 -32.251 1.00 87.81 775 PRO A N 1
ATOM 6016 C CA . PRO A 1 775 ? -15.985 -6.797 -31.492 1.00 87.81 775 PRO A CA 1
ATOM 6017 C C . PRO A 1 775 ? -16.699 -7.974 -32.164 1.00 87.81 775 PRO A C 1
ATOM 6019 O O . PRO A 1 775 ? -17.727 -7.807 -32.828 1.00 87.81 775 PRO A O 1
ATOM 6022 N N . GLU A 1 776 ? -16.168 -9.181 -31.971 1.00 87.50 776 GLU A N 1
ATOM 6023 C CA . GLU A 1 776 ? -16.802 -10.395 -32.472 1.00 87.50 776 GLU A CA 1
ATOM 6024 C C . GLU A 1 776 ? -18.137 -10.624 -31.739 1.00 87.50 776 GLU A C 1
ATOM 6026 O O . GLU A 1 776 ? -18.218 -10.422 -30.520 1.00 87.50 776 GLU A O 1
ATOM 6031 N N . PRO A 1 777 ? -19.199 -11.078 -32.433 1.00 85.38 777 PRO A N 1
ATOM 6032 C CA . PRO A 1 777 ? -20.466 -11.403 -31.786 1.00 85.38 777 PRO A CA 1
ATOM 6033 C C . PRO A 1 777 ? -20.270 -12.400 -30.632 1.00 85.38 777 PRO A C 1
ATOM 6035 O O . PRO A 1 777 ? -19.779 -13.507 -30.833 1.00 85.38 777 PRO A O 1
ATOM 6038 N N . GLY A 1 778 ? -20.652 -12.006 -29.413 1.00 83.69 778 GLY A N 1
ATOM 6039 C CA . GLY A 1 778 ? -20.497 -12.820 -28.199 1.00 83.69 778 GLY A CA 1
ATOM 6040 C C . GLY A 1 778 ? -19.178 -12.631 -27.435 1.00 83.69 778 GLY A C 1
ATOM 6041 O O . GLY A 1 778 ? -19.064 -13.146 -26.325 1.00 83.69 778 GLY A O 1
ATOM 6042 N N . LYS A 1 779 ? -18.214 -11.862 -27.964 1.00 84.12 779 LYS A N 1
ATOM 6043 C CA . LYS A 1 779 ? -16.960 -11.509 -27.277 1.00 84.12 779 LYS A CA 1
ATOM 6044 C C . LYS A 1 779 ? -16.741 -9.984 -27.277 1.00 84.12 779 LYS A C 1
ATOM 6046 O O . LYS A 1 779 ? -16.003 -9.465 -28.111 1.00 84.12 779 LYS A O 1
ATOM 6051 N N . PRO A 1 780 ? -17.315 -9.234 -26.318 1.00 83.06 780 PRO A N 1
ATOM 6052 C CA . PRO A 1 780 ? -17.164 -7.774 -26.270 1.00 83.06 780 PRO A CA 1
ATOM 6053 C C . PRO A 1 780 ? -15.715 -7.314 -26.026 1.00 83.06 780 PRO A C 1
ATOM 6055 O O . PRO A 1 780 ? -15.360 -6.187 -26.358 1.00 83.06 780 PRO A O 1
ATOM 6058 N N . LEU A 1 781 ? -14.862 -8.186 -25.475 1.00 82.44 781 LEU A N 1
ATOM 6059 C CA . LEU A 1 781 ? -13.463 -7.879 -25.169 1.00 82.44 781 LEU A CA 1
ATOM 6060 C C . LEU A 1 781 ? -12.596 -7.661 -26.417 1.00 82.44 781 LEU A C 1
ATOM 6062 O O . LEU A 1 781 ? -11.605 -6.941 -26.332 1.00 82.44 781 LEU A O 1
ATOM 6066 N N . THR A 1 782 ? -12.963 -8.217 -27.578 1.00 85.88 782 THR A N 1
ATOM 6067 C CA . THR A 1 782 ? -12.168 -8.109 -28.820 1.00 85.88 782 THR A CA 1
ATOM 6068 C C . THR A 1 782 ? -12.337 -6.757 -29.526 1.00 85.88 782 THR A C 1
ATOM 6070 O O . THR A 1 782 ? -12.104 -6.650 -30.729 1.00 85.88 782 THR A O 1
ATOM 6073 N N . LYS A 1 783 ? -12.760 -5.716 -28.794 1.00 87.12 783 LYS A N 1
ATOM 6074 C CA . LYS A 1 783 ? -12.868 -4.341 -29.294 1.00 87.12 783 LYS A CA 1
ATOM 6075 C C . LYS A 1 783 ? -11.500 -3.763 -29.667 1.00 87.12 783 LYS A C 1
ATOM 6077 O O . LYS A 1 783 ? -11.420 -2.928 -30.553 1.00 87.12 783 LYS A O 1
ATOM 6082 N N . HIS A 1 784 ? -10.422 -4.180 -29.007 1.00 90.38 784 HIS A N 1
ATOM 6083 C CA . HIS A 1 784 ? -9.088 -3.618 -29.231 1.00 90.38 784 HIS A CA 1
ATOM 6084 C C . HIS A 1 784 ? -8.159 -4.634 -29.890 1.00 90.38 784 HIS A C 1
ATOM 6086 O O . HIS A 1 784 ? -8.169 -5.809 -29.527 1.00 90.38 784 HIS A O 1
ATOM 6092 N N . LYS A 1 785 ? -7.334 -4.176 -30.838 1.00 91.12 785 LYS A N 1
ATOM 6093 C CA . LYS A 1 785 ? -6.351 -5.014 -31.541 1.00 91.12 785 LYS A CA 1
ATOM 6094 C C . LYS A 1 785 ? -5.052 -4.251 -31.803 1.00 91.12 785 LYS A C 1
ATOM 6096 O O . LYS A 1 785 ? -5.079 -3.043 -32.036 1.00 91.12 785 LYS A O 1
ATOM 6101 N N . PHE A 1 786 ? -3.924 -4.964 -31.810 1.00 93.44 786 PHE A N 1
ATOM 6102 C CA . PHE A 1 786 ? -2.652 -4.413 -32.274 1.00 93.44 786 PHE A CA 1
ATOM 6103 C C . PHE A 1 786 ? -2.645 -4.238 -33.793 1.00 93.44 786 PHE A C 1
ATOM 6105 O O . PHE A 1 786 ? -2.950 -5.164 -34.550 1.00 93.44 786 PHE A O 1
ATOM 6112 N N . LYS A 1 787 ? -2.236 -3.052 -34.230 1.00 93.12 787 LYS A N 1
ATOM 6113 C CA . LYS A 1 787 ? -1.874 -2.748 -35.606 1.00 93.12 787 LYS A CA 1
ATOM 6114 C C . LYS A 1 787 ? -0.370 -2.520 -35.657 1.00 93.12 787 LYS A C 1
ATOM 6116 O O . LYS A 1 787 ? 0.151 -1.612 -35.016 1.00 93.12 787 LYS A O 1
ATOM 6121 N N . GLU A 1 788 ? 0.321 -3.352 -36.419 1.00 92.81 788 GLU A N 1
ATOM 6122 C CA . GLU A 1 788 ? 1.739 -3.170 -36.700 1.00 92.81 788 GLU A CA 1
ATOM 6123 C C . GLU A 1 788 ? 1.939 -1.914 -37.551 1.00 92.81 788 GLU A C 1
ATOM 6125 O O . GLU A 1 788 ? 1.287 -1.747 -38.585 1.00 92.81 788 GLU A O 1
ATOM 6130 N N . VAL A 1 789 ? 2.797 -1.011 -37.076 1.00 92.44 789 VAL A N 1
ATOM 6131 C CA . VAL A 1 789 ? 3.155 0.214 -37.795 1.00 92.44 789 VAL A CA 1
ATOM 6132 C C . VAL A 1 789 ? 4.552 0.068 -38.378 1.00 92.44 789 VAL A C 1
ATOM 6134 O O . VAL A 1 789 ? 4.738 0.285 -39.568 1.00 92.44 789 VAL A O 1
ATOM 6137 N N . ILE A 1 790 ? 5.532 -0.309 -37.546 1.00 92.38 790 ILE A N 1
ATOM 6138 C CA . ILE A 1 790 ? 6.937 -0.403 -37.958 1.00 92.38 790 ILE A CA 1
ATOM 6139 C C . ILE A 1 790 ? 7.584 -1.634 -37.336 1.00 92.38 790 ILE A C 1
ATOM 6141 O O . ILE A 1 790 ? 7.527 -1.825 -36.122 1.00 92.38 790 ILE A O 1
ATOM 6145 N N . VAL A 1 791 ? 8.285 -2.403 -38.166 1.00 94.00 791 VAL A N 1
ATOM 6146 C CA . VAL A 1 791 ? 9.190 -3.477 -37.750 1.00 94.00 791 VAL A CA 1
ATOM 6147 C C . VAL A 1 791 ? 10.536 -3.233 -38.408 1.00 94.00 791 VAL A C 1
ATOM 6149 O O . VAL A 1 791 ? 10.651 -3.228 -39.634 1.00 94.00 791 VAL A O 1
ATOM 6152 N N . LYS A 1 792 ? 11.560 -2.968 -37.595 1.00 93.19 792 LYS A N 1
ATOM 6153 C CA . LYS A 1 792 ? 12.890 -2.613 -38.097 1.00 93.19 792 LYS A CA 1
ATOM 6154 C C . LYS A 1 792 ? 13.983 -3.350 -37.346 1.00 93.19 792 LYS A C 1
ATOM 6156 O O . LYS A 1 792 ? 14.202 -3.110 -36.156 1.00 93.19 792 LYS A O 1
ATOM 6161 N N . ASP A 1 793 ? 14.718 -4.181 -38.071 1.00 93.88 793 ASP A N 1
ATOM 6162 C CA . ASP A 1 793 ? 15.894 -4.859 -37.541 1.00 93.88 793 ASP A CA 1
ATOM 6163 C C . ASP A 1 793 ? 17.043 -3.874 -37.325 1.00 93.88 793 ASP A C 1
ATOM 6165 O O . ASP A 1 793 ? 17.330 -2.994 -38.146 1.00 93.88 793 ASP A O 1
ATOM 6169 N N . GLN A 1 794 ? 17.726 -4.037 -36.200 1.00 93.94 794 GLN A N 1
ATOM 6170 C CA . GLN A 1 794 ? 18.853 -3.223 -35.783 1.00 93.94 794 GLN A CA 1
ATOM 6171 C C . GLN A 1 794 ? 20.119 -4.073 -35.701 1.00 93.94 794 GLN A C 1
ATOM 6173 O O . GLN A 1 794 ? 20.119 -5.240 -35.308 1.00 93.94 794 GLN A O 1
ATOM 6178 N N . LYS A 1 795 ? 21.251 -3.455 -36.052 1.00 91.50 795 LYS A N 1
ATOM 6179 C CA . LYS A 1 795 ? 22.561 -4.129 -36.076 1.00 91.50 795 LYS A CA 1
ATOM 6180 C C . LYS A 1 795 ? 23.067 -4.549 -34.692 1.00 91.50 795 LYS A C 1
ATOM 6182 O O . LYS A 1 795 ? 24.022 -5.312 -34.619 1.00 91.50 795 LYS A O 1
ATOM 6187 N N . GLY A 1 796 ? 22.462 -4.039 -33.624 1.00 92.44 796 GLY A N 1
ATOM 6188 C CA . GLY A 1 796 ? 22.773 -4.390 -32.243 1.00 92.44 796 GLY A CA 1
ATOM 6189 C C . GLY A 1 796 ? 21.501 -4.529 -31.404 1.00 92.44 796 GLY A C 1
ATOM 6190 O O . GLY A 1 796 ? 20.416 -4.216 -31.900 1.00 92.44 796 GLY A O 1
ATOM 6191 N N . PRO A 1 797 ? 21.630 -4.982 -30.148 1.00 94.69 797 PRO A N 1
ATOM 6192 C CA . PRO A 1 797 ? 20.505 -5.177 -29.236 1.00 94.69 797 PRO A CA 1
ATOM 6193 C C . PRO A 1 797 ? 19.780 -3.854 -28.984 1.00 94.69 797 PRO A C 1
ATOM 6195 O O . PRO A 1 797 ? 20.435 -2.857 -28.669 1.00 94.69 797 PRO A O 1
ATOM 6198 N N . VAL A 1 798 ? 18.447 -3.843 -29.075 1.00 96.00 798 VAL A N 1
ATOM 6199 C CA . VAL A 1 798 ? 17.639 -2.681 -28.677 1.00 96.00 798 VAL A CA 1
ATOM 6200 C C . VAL A 1 798 ? 17.370 -2.789 -27.179 1.00 96.00 798 VAL A C 1
ATOM 6202 O O . VAL A 1 798 ? 16.455 -3.484 -26.744 1.00 96.00 798 VAL A O 1
ATOM 6205 N N . SER A 1 799 ? 18.216 -2.148 -26.377 1.00 94.56 799 SER A N 1
ATOM 6206 C CA . SER A 1 799 ? 18.280 -2.386 -24.931 1.00 94.56 799 SER A CA 1
ATOM 6207 C C . SER A 1 799 ? 17.353 -1.492 -24.107 1.00 94.56 799 SER A C 1
ATOM 6209 O O . SER A 1 799 ? 16.895 -1.894 -23.043 1.00 94.56 799 SER A O 1
ATOM 6211 N N . ALA A 1 800 ? 17.051 -0.286 -24.584 1.00 95.25 800 ALA A N 1
ATOM 6212 C CA . ALA A 1 800 ? 16.145 0.642 -23.917 1.00 95.25 800 ALA A CA 1
ATOM 6213 C C . ALA A 1 800 ? 15.444 1.531 -24.943 1.00 95.25 800 ALA A C 1
ATOM 6215 O O . ALA A 1 800 ? 16.050 1.922 -25.941 1.00 95.25 800 ALA A O 1
ATOM 6216 N N . ILE A 1 801 ? 14.190 1.895 -24.675 1.00 95.69 801 ILE A N 1
ATOM 6217 C CA . ILE A 1 801 ? 13.401 2.815 -25.504 1.00 95.69 801 ILE A CA 1
ATOM 6218 C C . ILE A 1 801 ? 12.815 3.925 -24.624 1.00 95.69 801 ILE A C 1
ATOM 6220 O O . ILE A 1 801 ? 12.519 3.709 -23.449 1.00 95.69 801 ILE A O 1
ATOM 6224 N N . SER A 1 802 ? 12.667 5.128 -25.177 1.00 95.19 802 SER A N 1
ATOM 6225 C CA . SER A 1 802 ? 11.884 6.237 -24.622 1.00 95.19 802 SER A CA 1
ATOM 6226 C C . SER A 1 802 ? 11.420 7.176 -25.747 1.00 95.19 802 SER A C 1
ATOM 6228 O O . SER A 1 802 ? 11.665 6.921 -26.924 1.00 95.19 802 SER A O 1
ATOM 6230 N N . HIS A 1 803 ? 10.769 8.284 -25.401 1.00 94.88 803 HIS A N 1
ATOM 6231 C CA . HIS A 1 803 ? 10.381 9.335 -26.346 1.00 94.88 803 HIS A CA 1
ATOM 6232 C C . HIS A 1 803 ? 10.817 10.718 -25.852 1.00 94.88 803 HIS A C 1
ATOM 6234 O O . HIS A 1 803 ? 10.908 10.954 -24.648 1.00 94.88 803 HIS A O 1
ATOM 6240 N N . VAL A 1 804 ? 11.098 11.649 -26.762 1.00 93.62 804 VAL A N 1
ATOM 6241 C CA . VAL A 1 804 ? 11.536 13.018 -26.435 1.00 93.62 804 VAL A CA 1
ATOM 6242 C C . VAL A 1 804 ? 10.960 13.971 -27.464 1.00 93.62 804 VAL A C 1
ATOM 6244 O O . VAL A 1 804 ? 11.255 13.820 -28.641 1.00 93.62 804 VAL A O 1
ATOM 6247 N N . CYS A 1 805 ? 10.166 14.958 -27.042 1.00 91.00 805 CYS A N 1
ATOM 6248 C CA . CYS A 1 805 ? 9.597 15.985 -27.930 1.00 91.00 805 CYS A CA 1
ATOM 6249 C C . CYS A 1 805 ? 8.951 15.430 -29.226 1.00 91.00 805 CYS A C 1
ATOM 6251 O O . CYS A 1 805 ? 9.102 16.026 -30.285 1.00 91.00 805 CYS A O 1
ATOM 6253 N N . GLY A 1 806 ? 8.270 14.279 -29.165 1.00 91.00 806 GLY A N 1
ATOM 6254 C CA . GLY A 1 806 ? 7.661 13.636 -30.340 1.00 91.00 806 GLY A CA 1
ATOM 6255 C C . GLY A 1 806 ? 8.606 12.774 -31.192 1.00 91.00 806 GLY A C 1
ATOM 6256 O O . GLY A 1 806 ? 8.174 12.208 -32.193 1.00 91.00 806 GLY A O 1
ATOM 6257 N N . PHE A 1 807 ? 9.872 12.634 -30.799 1.00 94.31 807 PHE A N 1
ATOM 6258 C CA . PHE A 1 807 ? 10.848 11.733 -31.413 1.00 94.31 807 PHE A CA 1
ATOM 6259 C C . PHE A 1 807 ? 10.993 10.443 -30.603 1.00 94.31 807 PHE A C 1
ATOM 6261 O O . PHE A 1 807 ? 10.883 10.447 -29.373 1.00 94.31 807 PHE A O 1
ATOM 6268 N N . LEU A 1 808 ? 11.299 9.347 -31.293 1.00 95.75 808 LEU A N 1
ATOM 6269 C CA . LEU A 1 808 ? 11.598 8.061 -30.676 1.00 95.75 808 LEU A CA 1
ATOM 6270 C C . LEU A 1 808 ? 13.083 8.002 -30.319 1.00 95.75 808 LEU A C 1
ATOM 6272 O O . LEU A 1 808 ? 13.936 8.306 -31.150 1.00 95.75 808 LEU A O 1
ATOM 6276 N N . VAL A 1 809 ? 13.404 7.582 -29.100 1.00 95.88 809 VAL A N 1
ATOM 6277 C CA . VAL A 1 809 ? 14.787 7.418 -28.641 1.00 95.88 809 VAL A CA 1
ATOM 6278 C C . VAL A 1 809 ? 15.014 5.964 -28.281 1.00 95.88 809 VAL A C 1
ATOM 6280 O O . VAL A 1 809 ? 14.279 5.416 -27.464 1.00 95.88 809 VAL A O 1
ATOM 6283 N N . GLY A 1 810 ? 16.045 5.341 -28.843 1.00 95.62 810 GLY A N 1
ATOM 6284 C CA . GLY A 1 810 ? 16.410 3.968 -28.498 1.00 95.62 810 GLY A CA 1
ATOM 6285 C C . GLY A 1 810 ? 17.907 3.784 -28.355 1.00 95.62 810 GLY A C 1
ATOM 6286 O O . GLY A 1 810 ? 18.700 4.330 -29.122 1.00 95.62 810 GLY A O 1
ATOM 6287 N N . ALA A 1 811 ? 18.286 2.999 -27.356 1.00 96.31 811 ALA A N 1
ATOM 6288 C CA . ALA A 1 811 ? 19.642 2.519 -27.188 1.00 96.31 811 ALA A CA 1
ATOM 6289 C C . ALA A 1 811 ? 19.822 1.249 -28.024 1.00 96.31 811 ALA A C 1
ATOM 6291 O O . ALA A 1 811 ? 19.086 0.278 -27.853 1.00 96.31 811 ALA A O 1
ATOM 6292 N N . VAL A 1 812 ? 20.787 1.280 -28.940 1.00 95.81 812 VAL A N 1
ATOM 6293 C CA . VAL A 1 812 ? 21.155 0.163 -29.811 1.00 95.81 812 VAL A CA 1
ATOM 6294 C C . VAL A 1 812 ? 22.634 -0.139 -29.587 1.00 95.81 812 VAL A C 1
ATOM 6296 O O . VAL A 1 812 ? 23.514 0.597 -30.047 1.00 95.81 812 VAL A O 1
ATOM 6299 N N . GLY A 1 813 ? 22.920 -1.212 -28.850 1.00 91.81 813 GLY A N 1
ATOM 6300 C CA . GLY A 1 813 ? 24.277 -1.540 -28.409 1.00 91.81 813 GLY A CA 1
ATOM 6301 C C . GLY A 1 813 ? 24.910 -0.405 -27.592 1.00 91.81 813 GLY A C 1
ATOM 6302 O O . GLY A 1 813 ? 24.382 0.002 -26.563 1.00 91.81 813 GLY A O 1
ATOM 6303 N N . GLN A 1 814 ? 26.043 0.121 -28.063 1.00 93.00 814 GLN A N 1
ATOM 6304 C CA . GLN A 1 814 ? 26.791 1.196 -27.391 1.00 93.00 814 GLN A CA 1
ATOM 6305 C C . GLN A 1 814 ? 26.404 2.602 -27.875 1.00 93.00 814 GLN A C 1
ATOM 6307 O O . GLN A 1 814 ? 27.120 3.568 -27.609 1.00 93.00 814 GLN A O 1
ATOM 6312 N N . LYS A 1 815 ? 25.289 2.762 -28.594 1.00 95.25 815 LYS A N 1
ATOM 6313 C CA . LYS A 1 815 ? 24.854 4.059 -29.130 1.00 95.25 815 LYS A CA 1
ATOM 6314 C C . LYS A 1 815 ? 23.403 4.333 -28.776 1.00 95.25 815 LYS A C 1
ATOM 6316 O O . LYS A 1 815 ? 22.585 3.420 -28.742 1.00 95.25 815 LYS A O 1
ATOM 6321 N N . VAL A 1 816 ? 23.074 5.602 -28.573 1.00 95.94 816 VAL A N 1
ATOM 6322 C CA . VAL A 1 816 ? 21.687 6.062 -28.460 1.00 95.94 816 VAL A CA 1
ATOM 6323 C C . VAL A 1 816 ? 21.326 6.795 -29.737 1.00 95.94 816 VAL A C 1
ATOM 6325 O O . VAL A 1 816 ? 22.011 7.741 -30.127 1.00 95.94 816 VAL A O 1
ATOM 6328 N N . TYR A 1 817 ? 20.255 6.347 -30.377 1.00 95.88 817 TYR A N 1
ATOM 6329 C CA . TYR A 1 817 ? 19.715 6.905 -31.606 1.00 95.88 817 TYR A CA 1
ATOM 6330 C C . TYR A 1 817 ? 18.425 7.671 -31.324 1.00 95.88 817 TYR A C 1
ATOM 6332 O O . TYR A 1 817 ? 17.628 7.290 -30.466 1.00 95.88 817 TYR A O 1
ATOM 6340 N N . LEU A 1 818 ? 18.226 8.748 -32.080 1.00 95.62 818 LEU A N 1
ATOM 6341 C CA . LEU A 1 818 ? 16.992 9.517 -32.130 1.00 95.62 818 LEU A CA 1
ATOM 6342 C C . LEU A 1 818 ? 16.384 9.358 -33.523 1.00 95.62 818 LEU A C 1
ATOM 6344 O O . LEU A 1 818 ? 17.034 9.691 -34.520 1.00 95.62 818 LEU A O 1
ATOM 6348 N N . TRP A 1 819 ? 15.152 8.872 -33.591 1.00 95.19 819 TRP A N 1
ATOM 6349 C CA . TRP A 1 819 ? 14.413 8.681 -34.832 1.00 95.19 819 TRP A CA 1
ATOM 6350 C C . TRP A 1 819 ? 13.187 9.582 -34.893 1.00 95.19 819 TRP A C 1
ATOM 6352 O O . TRP A 1 819 ? 12.499 9.813 -33.896 1.00 95.19 819 TRP A O 1
ATOM 6362 N N . GLN A 1 820 ? 12.898 10.059 -36.096 1.00 93.06 820 GLN A N 1
ATOM 6363 C CA . GLN A 1 820 ? 11.645 10.714 -36.432 1.00 93.06 820 GLN A CA 1
ATOM 6364 C C . GLN A 1 820 ? 10.806 9.757 -37.271 1.00 93.06 820 GLN A C 1
ATOM 6366 O O . GLN A 1 820 ? 11.308 9.193 -38.244 1.00 93.06 820 GLN A O 1
ATOM 6371 N N . MET A 1 821 ? 9.538 9.605 -36.905 1.00 89.88 821 MET A N 1
ATOM 6372 C CA . MET A 1 821 ? 8.574 8.879 -37.721 1.00 89.88 821 MET A CA 1
ATOM 6373 C C . MET A 1 821 ? 8.123 9.775 -38.881 1.00 89.88 821 MET A C 1
ATOM 6375 O O . MET A 1 821 ? 7.683 10.905 -38.650 1.00 89.88 821 MET A O 1
ATOM 6379 N N . LYS A 1 822 ? 8.280 9.294 -40.116 1.00 88.44 822 LYS A N 1
ATOM 6380 C CA . LYS A 1 822 ? 7.808 9.942 -41.348 1.00 88.44 822 LYS A CA 1
ATOM 6381 C C . LYS A 1 822 ? 7.386 8.873 -42.344 1.00 88.44 822 LYS A C 1
ATOM 6383 O O . LYS A 1 822 ? 8.146 7.934 -42.544 1.00 88.44 822 LYS A O 1
ATOM 6388 N N . ASP A 1 823 ? 6.223 9.042 -42.970 1.00 83.44 823 ASP A N 1
ATOM 6389 C CA . ASP A 1 823 ? 5.714 8.139 -44.015 1.00 83.44 823 ASP A CA 1
ATOM 6390 C C . ASP A 1 823 ? 5.788 6.647 -43.617 1.00 83.44 823 ASP A C 1
ATOM 6392 O O . ASP A 1 823 ? 6.238 5.811 -44.393 1.00 83.44 823 ASP A O 1
ATOM 6396 N N . ASP A 1 824 ? 5.402 6.333 -42.373 1.00 81.94 824 ASP A N 1
ATOM 6397 C CA . ASP A 1 824 ? 5.461 4.989 -41.772 1.00 81.94 824 ASP A CA 1
ATOM 6398 C C . ASP A 1 824 ? 6.869 4.338 -41.705 1.00 81.94 824 ASP A C 1
ATOM 6400 O O . ASP A 1 824 ? 6.990 3.139 -41.467 1.00 81.94 824 ASP A O 1
ATOM 6404 N N . ASP A 1 825 ? 7.958 5.113 -41.816 1.00 89.00 825 ASP A N 1
ATOM 6405 C CA . ASP A 1 825 ? 9.334 4.669 -41.527 1.00 89.00 825 ASP A CA 1
ATOM 6406 C C . ASP A 1 825 ? 10.005 5.536 -40.439 1.00 89.00 825 ASP A C 1
ATOM 6408 O O . ASP A 1 825 ? 9.618 6.671 -40.136 1.00 89.00 825 ASP A O 1
ATOM 6412 N N . LEU A 1 826 ? 11.047 4.978 -39.821 1.00 90.19 826 LEU A N 1
ATOM 6413 C CA . LEU A 1 826 ? 11.905 5.635 -38.841 1.00 90.19 826 LEU A CA 1
ATOM 6414 C C . LEU A 1 826 ? 13.175 6.167 -39.502 1.00 90.19 826 LEU A C 1
ATOM 6416 O O . LEU A 1 826 ? 14.111 5.411 -39.806 1.00 90.19 826 LEU A O 1
ATOM 6420 N N . VAL A 1 827 ? 13.243 7.490 -39.632 1.00 92.56 827 VAL A N 1
ATOM 6421 C CA . VAL A 1 827 ? 14.407 8.211 -40.153 1.00 92.56 827 VAL A CA 1
ATOM 6422 C C . VAL A 1 827 ? 15.320 8.618 -38.998 1.00 92.56 827 VAL A C 1
ATOM 6424 O O . VAL A 1 827 ? 14.884 9.251 -38.038 1.00 92.56 827 VAL A O 1
ATOM 6427 N N . GLY A 1 828 ? 16.604 8.264 -39.084 1.00 92.31 828 GLY A N 1
ATOM 6428 C CA . GLY A 1 828 ? 17.607 8.657 -38.092 1.00 92.31 828 GLY A CA 1
ATOM 6429 C C . GLY A 1 828 ? 17.895 10.158 -38.143 1.00 92.31 828 GLY A C 1
ATOM 6430 O O . GLY A 1 828 ? 18.264 10.683 -39.190 1.00 92.31 828 GLY A O 1
ATOM 6431 N N . VAL A 1 829 ? 17.742 10.834 -37.006 1.00 93.69 829 VAL A N 1
ATOM 6432 C CA . VAL A 1 829 ? 17.965 12.280 -36.857 1.00 93.69 829 VAL A CA 1
ATOM 6433 C C . VAL A 1 829 ? 19.319 12.555 -36.214 1.00 93.69 829 VAL A C 1
ATOM 6435 O O . VAL A 1 829 ? 20.112 13.329 -36.740 1.00 93.69 829 VAL A O 1
ATOM 6438 N N . ALA A 1 830 ? 19.587 11.907 -35.081 1.00 95.00 830 ALA A N 1
ATOM 6439 C CA . ALA A 1 830 ? 20.800 12.101 -34.300 1.00 95.00 830 ALA A CA 1
ATOM 6440 C C . ALA A 1 830 ? 21.247 10.781 -33.672 1.00 95.00 830 ALA A C 1
ATOM 6442 O O . ALA A 1 830 ? 20.446 9.867 -33.471 1.00 95.00 830 ALA A O 1
ATOM 6443 N N . PHE A 1 831 ? 22.526 10.696 -33.322 1.00 95.19 831 PHE A N 1
ATOM 6444 C CA . PHE A 1 831 ? 23.052 9.618 -32.498 1.00 95.19 831 PHE A CA 1
ATOM 6445 C C . PHE A 1 831 ? 24.144 10.146 -31.572 1.00 95.19 831 PHE A C 1
ATOM 6447 O O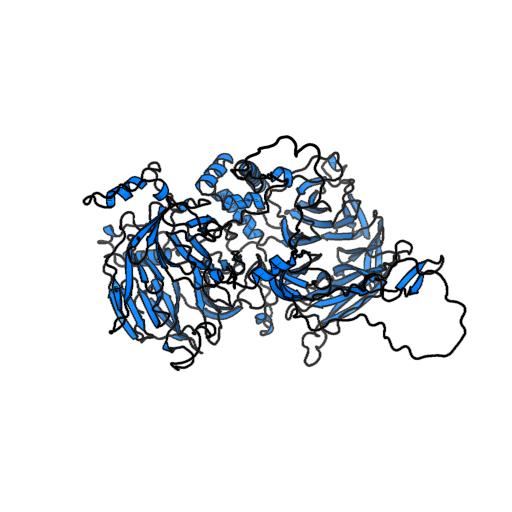 . PHE A 1 831 ? 24.761 11.177 -31.848 1.00 95.19 831 PHE A O 1
ATOM 6454 N N . ILE A 1 832 ? 24.387 9.430 -30.483 1.00 95.94 832 ILE A N 1
ATOM 6455 C CA . ILE A 1 832 ? 25.508 9.683 -29.582 1.00 95.94 832 ILE A CA 1
ATOM 6456 C C . ILE A 1 832 ? 26.085 8.359 -29.092 1.00 95.94 832 ILE A C 1
ATOM 6458 O O . ILE A 1 832 ? 25.351 7.396 -28.858 1.00 95.94 832 ILE A O 1
ATOM 6462 N N . ASP A 1 833 ? 27.405 8.315 -28.946 1.00 95.56 833 ASP A N 1
ATOM 6463 C CA . ASP A 1 833 ? 28.090 7.161 -28.378 1.00 95.56 833 ASP A CA 1
ATOM 6464 C C . ASP A 1 833 ? 27.929 7.163 -26.851 1.00 95.56 833 ASP A C 1
ATOM 6466 O O . ASP A 1 833 ? 28.107 8.181 -26.177 1.00 95.56 833 ASP A O 1
ATOM 6470 N N . THR A 1 834 ? 27.568 6.005 -26.314 1.00 91.94 834 THR A N 1
ATOM 6471 C CA . THR A 1 834 ? 27.435 5.744 -24.878 1.00 91.94 834 THR A CA 1
ATOM 6472 C C . THR A 1 834 ? 28.528 4.779 -24.424 1.00 91.94 834 THR A C 1
ATOM 6474 O O . THR A 1 834 ? 29.490 4.536 -25.148 1.00 91.94 834 THR A O 1
ATOM 6477 N N . ASN A 1 835 ? 28.441 4.289 -23.189 1.00 88.25 835 ASN A N 1
ATOM 6478 C CA . ASN A 1 835 ? 29.491 3.488 -22.582 1.00 88.25 835 ASN A CA 1
ATOM 6479 C C . ASN A 1 835 ? 29.367 1.994 -22.923 1.00 88.25 835 ASN A C 1
ATOM 6481 O O . ASN A 1 835 ? 29.868 1.567 -23.958 1.00 88.25 835 ASN A O 1
ATOM 6485 N N . ILE A 1 836 ? 28.792 1.185 -22.033 1.00 91.94 836 ILE A N 1
ATOM 6486 C CA . ILE A 1 836 ? 28.838 -0.280 -22.122 1.00 91.94 836 ILE A CA 1
ATOM 6487 C C . ILE A 1 836 ? 27.488 -0.813 -22.584 1.00 91.94 836 ILE A C 1
ATOM 6489 O O . ILE A 1 836 ? 27.394 -1.413 -23.653 1.00 91.94 836 ILE A O 1
ATOM 6493 N N . PHE A 1 837 ? 26.455 -0.610 -21.772 1.00 93.56 837 PHE A N 1
ATOM 6494 C CA . PHE A 1 837 ? 25.121 -1.126 -22.041 1.00 93.56 837 PHE A CA 1
ATOM 6495 C C . PHE A 1 837 ? 24.100 -0.262 -21.317 1.00 93.56 837 PHE A C 1
ATOM 6497 O O . PHE A 1 837 ? 24.085 -0.194 -20.086 1.00 93.56 837 PHE A O 1
ATOM 6504 N N . VAL A 1 838 ? 23.250 0.399 -22.096 1.00 95.25 838 VAL A N 1
ATOM 6505 C CA . VAL A 1 838 ? 22.174 1.240 -21.577 1.00 95.25 838 VAL A CA 1
ATOM 6506 C C . VAL A 1 838 ? 20.940 0.377 -21.370 1.00 95.25 838 VAL A C 1
ATOM 6508 O O . VAL A 1 838 ? 20.303 -0.009 -22.347 1.00 95.25 838 VAL A O 1
ATOM 6511 N N . HIS A 1 839 ? 20.575 0.081 -20.126 1.00 93.88 839 HIS A N 1
ATOM 6512 C CA . HIS A 1 839 ? 19.402 -0.760 -19.846 1.00 93.88 839 HIS A CA 1
ATOM 6513 C C . HIS A 1 839 ? 18.127 0.044 -19.566 1.00 93.88 839 HIS A C 1
ATOM 6515 O O . HIS A 1 839 ? 17.031 -0.478 -19.733 1.00 93.88 839 HIS A O 1
ATOM 6521 N N . GLN A 1 840 ? 18.242 1.310 -19.152 1.00 94.56 840 GLN A N 1
ATOM 6522 C CA . GLN A 1 840 ? 17.087 2.162 -18.865 1.00 94.56 840 GLN A CA 1
ATOM 6523 C C . GLN A 1 840 ? 17.325 3.594 -19.350 1.00 94.56 840 GLN A C 1
ATOM 6525 O O . GLN A 1 840 ? 18.410 4.159 -19.199 1.00 94.56 840 GLN A O 1
ATOM 6530 N N . MET A 1 841 ? 16.278 4.200 -19.909 1.00 95.12 841 MET A N 1
ATOM 6531 C CA . MET A 1 841 ? 16.266 5.607 -20.310 1.00 95.12 841 MET A CA 1
ATOM 6532 C C . MET A 1 841 ? 14.962 6.262 -19.885 1.00 95.12 841 MET A C 1
ATOM 6534 O O . MET A 1 841 ? 13.891 5.759 -20.210 1.00 95.12 841 MET A O 1
ATOM 6538 N N . VAL A 1 842 ? 15.031 7.401 -19.208 1.00 94.81 842 VAL A N 1
ATOM 6539 C CA . VAL A 1 842 ? 13.847 8.188 -18.838 1.00 94.81 842 VAL A CA 1
ATOM 6540 C C . VAL A 1 842 ? 14.031 9.599 -19.362 1.00 94.81 842 VAL A C 1
ATOM 6542 O O . VAL A 1 842 ? 15.127 10.148 -19.308 1.00 94.81 842 VAL A O 1
ATOM 6545 N N . SER A 1 843 ? 12.971 10.190 -19.891 1.00 94.19 843 SER A N 1
ATOM 6546 C CA . SER A 1 843 ? 13.008 11.518 -20.495 1.00 94.19 843 SER A CA 1
ATOM 6547 C C . SER A 1 843 ? 12.031 12.468 -19.817 1.00 94.19 843 SER A C 1
ATOM 6549 O O . SER A 1 843 ? 10.966 12.080 -19.335 1.00 94.19 843 SER A O 1
ATOM 6551 N N . ILE A 1 844 ? 12.408 13.743 -19.768 1.00 92.50 844 ILE A N 1
ATOM 6552 C CA . ILE A 1 844 ? 11.531 14.831 -19.343 1.00 92.50 844 ILE A CA 1
ATOM 6553 C C . ILE A 1 844 ? 11.785 16.043 -20.234 1.00 92.50 844 ILE A C 1
ATOM 6555 O O . ILE A 1 844 ? 12.904 16.558 -20.306 1.00 92.50 844 ILE A O 1
ATOM 6559 N N . LYS A 1 845 ? 10.744 16.510 -20.930 1.00 91.06 845 LYS A N 1
ATOM 6560 C CA . LYS A 1 845 ? 10.870 17.561 -21.955 1.00 91.06 845 LYS A CA 1
ATOM 6561 C C . LYS A 1 845 ? 11.992 17.201 -22.947 1.00 91.06 845 LYS A C 1
ATOM 6563 O O . LYS A 1 845 ? 11.895 16.174 -23.605 1.00 91.06 845 LYS A O 1
ATOM 6568 N N . SER A 1 846 ? 13.058 18.002 -23.021 1.00 94.12 846 SER A N 1
ATOM 6569 C CA . SER A 1 846 ? 14.212 17.803 -23.910 1.00 94.12 846 SER A CA 1
ATOM 6570 C C . SER A 1 846 ? 15.407 17.085 -23.259 1.00 94.12 846 SER A C 1
ATOM 6572 O O . SER A 1 846 ? 16.474 16.996 -23.870 1.00 94.12 846 SER A O 1
ATOM 6574 N N . LEU A 1 847 ? 15.294 16.672 -21.994 1.00 95.69 847 LEU A N 1
ATOM 6575 C CA . LEU A 1 847 ? 16.358 15.993 -21.253 1.00 95.69 847 LEU A CA 1
ATOM 6576 C C . LEU A 1 847 ? 16.127 14.485 -21.256 1.00 95.69 847 LEU A C 1
ATOM 6578 O O . LEU A 1 847 ? 14.990 14.024 -21.158 1.00 95.69 847 LEU A O 1
ATOM 6582 N N . ILE A 1 848 ? 17.221 13.735 -21.327 1.00 96.44 848 ILE A N 1
ATOM 6583 C CA . ILE A 1 848 ? 17.225 12.273 -21.322 1.00 96.44 848 ILE A CA 1
ATOM 6584 C C . ILE A 1 848 ? 18.226 11.820 -20.273 1.00 96.44 848 ILE A C 1
ATOM 6586 O O . ILE A 1 848 ? 19.410 12.147 -20.350 1.00 96.44 848 ILE A O 1
ATOM 6590 N N . LEU A 1 849 ? 17.753 11.079 -19.286 1.00 96.44 849 LEU A N 1
ATOM 6591 C CA . LEU A 1 849 ? 18.585 10.409 -18.307 1.00 96.44 849 LEU A CA 1
ATOM 6592 C C . LEU A 1 849 ? 18.835 8.981 -18.785 1.00 96.44 849 LEU A C 1
ATOM 6594 O O . LEU A 1 849 ? 17.901 8.203 -18.973 1.00 96.44 849 LEU A O 1
ATOM 6598 N N . VAL A 1 850 ? 20.106 8.663 -18.989 1.00 96.31 850 VAL A N 1
ATOM 6599 C CA . VAL A 1 850 ? 20.587 7.375 -19.481 1.00 96.31 850 VAL A CA 1
ATOM 6600 C C . VAL A 1 850 ? 21.249 6.638 -18.325 1.00 96.31 850 VAL A C 1
ATOM 6602 O O . VAL A 1 850 ? 22.158 7.182 -17.694 1.00 96.31 850 VAL A O 1
ATOM 6605 N N . ALA A 1 851 ? 20.797 5.417 -18.053 1.00 96.06 851 ALA A N 1
ATOM 6606 C CA . ALA A 1 851 ? 21.395 4.531 -17.065 1.00 96.06 851 ALA A CA 1
ATOM 6607 C C . ALA A 1 851 ? 22.230 3.458 -17.765 1.00 96.06 851 ALA A C 1
ATOM 6609 O O . ALA A 1 851 ? 21.717 2.720 -18.607 1.00 96.06 851 ALA A O 1
ATOM 6610 N N . ASP A 1 852 ? 23.509 3.390 -17.411 1.00 94.88 852 ASP A N 1
ATOM 6611 C CA . ASP A 1 852 ? 24.410 2.324 -17.834 1.00 94.88 852 ASP A CA 1
ATOM 6612 C C . ASP A 1 852 ? 24.533 1.276 -16.721 1.00 94.88 852 ASP A C 1
ATOM 6614 O O . ASP A 1 852 ? 24.544 1.609 -15.531 1.00 94.88 852 ASP A O 1
ATOM 6618 N N . VAL A 1 853 ? 24.667 0.007 -17.110 1.00 93.25 853 VAL A N 1
ATOM 6619 C CA . VAL A 1 853 ? 24.777 -1.121 -16.172 1.00 93.25 853 VAL A CA 1
ATOM 6620 C C . VAL A 1 853 ? 26.005 -1.021 -15.259 1.00 93.25 853 VAL A C 1
ATOM 6622 O O . VAL A 1 853 ? 25.942 -1.504 -14.136 1.00 93.25 853 VAL A O 1
ATOM 6625 N N . TYR A 1 854 ? 27.103 -0.392 -15.695 1.00 91.38 854 TYR A N 1
ATOM 6626 C CA . TYR A 1 854 ? 28.350 -0.280 -14.917 1.00 91.38 854 TYR A CA 1
ATOM 6627 C C . TYR A 1 854 ? 28.867 1.157 -14.760 1.00 91.38 854 TYR A C 1
ATOM 6629 O O . TYR A 1 854 ? 29.621 1.456 -13.824 1.00 91.38 854 TYR A O 1
ATOM 6637 N N . LYS A 1 855 ? 28.536 2.054 -15.694 1.00 92.69 855 LYS A N 1
ATOM 6638 C CA . LYS A 1 855 ? 29.043 3.436 -15.752 1.00 92.69 855 LYS A CA 1
ATOM 6639 C C . LYS A 1 855 ? 28.041 4.471 -15.237 1.00 92.69 855 LYS A C 1
ATOM 6641 O O . LYS A 1 855 ? 28.069 5.613 -15.690 1.00 92.69 855 LYS A O 1
ATOM 6646 N N . SER A 1 856 ? 27.244 4.102 -14.229 1.00 94.12 856 SER A N 1
ATOM 6647 C CA . SER A 1 856 ? 26.328 5.015 -13.534 1.00 94.12 856 SER A CA 1
ATOM 6648 C C . SER A 1 856 ? 25.374 5.709 -14.518 1.00 94.12 856 SER A C 1
ATOM 6650 O O . SER A 1 856 ? 24.916 5.102 -15.487 1.00 94.12 856 SER A O 1
ATOM 6652 N N . VAL A 1 857 ? 25.042 6.974 -14.267 1.00 95.75 857 VAL A N 1
ATOM 6653 C CA . VAL A 1 857 ? 24.083 7.745 -15.060 1.00 95.75 857 VAL A CA 1
ATOM 6654 C C . VAL A 1 857 ? 24.740 8.865 -15.864 1.00 95.75 857 VAL A C 1
ATOM 6656 O O . VAL A 1 857 ? 25.686 9.525 -15.419 1.00 95.75 857 VAL A O 1
ATOM 6659 N N . SER A 1 858 ? 24.188 9.110 -17.050 1.00 95.81 858 SER A N 1
ATOM 6660 C CA . SER A 1 858 ? 24.556 10.208 -17.946 1.00 95.81 858 SER A CA 1
ATOM 6661 C C . SER A 1 858 ? 23.320 11.022 -18.327 1.00 95.81 858 SER A C 1
ATOM 6663 O O . SER A 1 858 ? 22.266 10.470 -18.633 1.00 95.81 858 SER A O 1
ATOM 6665 N N . LEU A 1 859 ? 23.447 12.346 -18.314 1.00 96.56 859 LEU A N 1
ATOM 6666 C CA . LEU A 1 859 ? 22.401 13.285 -18.700 1.00 96.56 859 LEU A CA 1
ATOM 6667 C C . LEU A 1 859 ? 22.670 13.798 -20.114 1.00 96.56 859 LEU A C 1
ATOM 6669 O O . LEU A 1 859 ? 23.667 14.481 -20.359 1.00 96.56 859 LEU A O 1
ATOM 6673 N N . LEU A 1 860 ? 21.749 13.514 -21.026 1.00 96.12 860 LEU A N 1
ATOM 6674 C CA . LEU A 1 860 ? 21.753 14.021 -22.390 1.00 96.12 860 LEU A CA 1
ATOM 6675 C C . LEU A 1 860 ? 20.701 15.119 -22.559 1.00 96.12 860 LEU A C 1
ATOM 6677 O O . LEU A 1 860 ? 19.668 15.137 -21.884 1.00 96.12 860 LEU A O 1
ATOM 6681 N N . ARG A 1 861 ? 20.949 16.024 -23.504 1.00 95.88 861 ARG A N 1
ATOM 6682 C CA . ARG A 1 861 ? 19.995 17.041 -23.947 1.00 95.88 861 ARG A CA 1
ATOM 6683 C C . ARG A 1 861 ? 19.833 16.968 -25.452 1.00 95.88 861 ARG A C 1
ATOM 6685 O O . ARG A 1 861 ? 20.820 17.033 -26.190 1.00 95.88 861 ARG A O 1
ATOM 6692 N N . PHE A 1 862 ? 18.580 16.902 -25.876 1.00 95.69 862 PHE A N 1
ATOM 6693 C CA . PHE A 1 862 ? 18.194 17.087 -27.262 1.00 95.69 862 PHE A CA 1
ATOM 6694 C C . PHE A 1 862 ? 17.990 18.577 -27.550 1.00 95.69 862 PHE A C 1
ATOM 6696 O O . PHE A 1 862 ? 17.296 19.276 -26.805 1.00 95.69 862 PHE A O 1
ATOM 6703 N N . GLN A 1 863 ? 18.636 19.066 -28.604 1.00 94.06 863 GLN A N 1
ATOM 6704 C CA . GLN A 1 863 ? 18.459 20.424 -29.108 1.00 94.06 863 GLN A CA 1
ATOM 6705 C C . GLN A 1 863 ? 17.697 20.342 -30.427 1.00 94.06 863 GLN A C 1
ATOM 6707 O O . GLN A 1 863 ? 18.267 19.937 -31.439 1.00 94.06 863 GLN A O 1
ATOM 6712 N N . ASP A 1 864 ? 16.418 20.713 -30.397 1.00 89.38 864 ASP A N 1
ATOM 6713 C CA . ASP A 1 864 ? 15.520 20.574 -31.549 1.00 89.38 864 ASP A CA 1
ATOM 6714 C C . ASP A 1 864 ? 15.959 21.458 -32.731 1.00 89.38 864 ASP A C 1
ATOM 6716 O O . ASP A 1 864 ? 16.038 20.992 -33.864 1.00 89.38 864 ASP A O 1
ATOM 6720 N N . GLU A 1 865 ? 16.397 22.691 -32.447 1.00 90.94 865 GLU A N 1
ATOM 6721 C CA . GLU A 1 865 ? 16.886 23.657 -33.448 1.00 90.94 865 GLU A CA 1
ATOM 6722 C C . GLU A 1 865 ? 18.027 23.104 -34.314 1.00 90.94 865 GLU A C 1
ATOM 6724 O O . GLU A 1 865 ? 18.044 23.292 -35.529 1.00 90.94 865 GLU A O 1
ATOM 6729 N N . PHE A 1 866 ? 18.974 22.397 -33.693 1.00 89.56 866 PHE A N 1
ATOM 6730 C CA . PHE A 1 866 ? 20.148 21.846 -34.374 1.00 89.56 866 PHE A CA 1
ATOM 6731 C C . PHE A 1 866 ? 20.000 20.367 -34.724 1.00 89.56 866 PHE A C 1
ATOM 6733 O O . PHE A 1 866 ? 20.879 19.815 -35.382 1.00 89.56 866 PHE A O 1
ATOM 6740 N N . ARG A 1 867 ? 18.924 19.714 -34.266 1.00 90.81 867 ARG A N 1
ATOM 6741 C CA . ARG A 1 867 ? 18.719 18.264 -34.370 1.00 90.81 867 ARG A CA 1
ATOM 6742 C C . ARG A 1 867 ? 19.920 17.453 -33.871 1.00 90.81 867 ARG A C 1
ATOM 6744 O O . ARG A 1 867 ? 20.314 16.468 -34.487 1.00 90.81 867 ARG A O 1
ATOM 6751 N N . THR A 1 868 ? 20.510 17.859 -32.745 1.00 93.56 868 THR A N 1
ATOM 6752 C CA . THR A 1 868 ? 21.672 17.177 -32.149 1.00 93.56 868 THR A CA 1
ATOM 6753 C C . THR A 1 868 ? 21.392 16.682 -30.734 1.00 93.56 868 THR A C 1
ATOM 6755 O O . THR A 1 868 ? 20.640 17.287 -29.964 1.00 93.56 868 THR A O 1
ATOM 6758 N N . LEU A 1 869 ? 22.024 15.558 -30.384 1.00 94.81 869 LEU A N 1
ATOM 6759 C CA . LEU A 1 869 ? 22.102 15.053 -29.017 1.00 94.81 869 LEU A CA 1
ATOM 6760 C C . LEU A 1 869 ? 23.447 15.449 -28.410 1.00 94.81 869 LEU A C 1
ATOM 6762 O O . LEU A 1 869 ? 24.499 15.203 -28.993 1.00 94.81 869 LEU A O 1
ATOM 6766 N N . SER A 1 870 ? 23.405 16.048 -27.222 1.00 94.25 870 SER A N 1
ATOM 6767 C CA . SER A 1 870 ? 24.593 16.513 -26.501 1.00 94.25 870 SER A CA 1
ATOM 6768 C C . SER A 1 870 ? 24.662 15.897 -25.106 1.00 94.25 870 SER A C 1
ATOM 6770 O O . SER A 1 870 ? 23.653 15.829 -24.401 1.00 94.25 870 SER A O 1
ATOM 6772 N N . LEU A 1 871 ? 25.853 15.454 -24.696 1.00 95.12 871 LEU A N 1
ATOM 6773 C CA . LEU A 1 871 ? 26.120 15.038 -23.319 1.00 95.12 871 LEU A CA 1
ATOM 6774 C C . LEU A 1 871 ? 26.267 16.287 -22.444 1.00 95.12 871 LEU A C 1
ATOM 6776 O O . LEU A 1 871 ? 27.204 17.062 -22.621 1.00 95.12 871 LEU A O 1
ATOM 6780 N N . VAL A 1 872 ? 25.347 16.472 -21.499 1.00 95.06 872 VAL A N 1
ATOM 6781 C CA . VAL A 1 872 ? 25.352 17.618 -20.576 1.00 95.06 872 VAL A CA 1
ATOM 6782 C C . VAL A 1 872 ? 26.260 17.344 -19.386 1.00 95.06 872 VAL A C 1
ATOM 6784 O O . VAL A 1 872 ? 27.073 18.184 -19.007 1.00 95.06 872 VAL A O 1
ATOM 6787 N N . SER A 1 873 ? 26.091 16.179 -18.764 1.00 95.88 873 SER A N 1
ATOM 6788 C CA . SER A 1 873 ? 26.780 15.817 -17.529 1.00 95.88 873 SER A CA 1
ATOM 6789 C C . SER A 1 873 ? 26.758 14.306 -17.328 1.00 95.88 873 SER A C 1
ATOM 6791 O O . SER A 1 873 ? 25.873 13.630 -17.850 1.00 95.88 873 SER A O 1
ATOM 6793 N N . ARG A 1 874 ? 27.695 13.764 -16.552 1.00 94.88 874 ARG A N 1
ATOM 6794 C CA . ARG A 1 874 ? 27.695 12.348 -16.149 1.00 94.88 874 ARG A CA 1
ATOM 6795 C C . ARG A 1 874 ? 28.310 12.159 -14.770 1.00 94.88 874 ARG A C 1
ATOM 6797 O O . ARG A 1 874 ? 29.045 13.023 -14.287 1.00 94.88 874 ARG A O 1
ATOM 6804 N N . ASP A 1 875 ? 28.031 11.029 -14.136 1.00 94.06 875 ASP A N 1
ATOM 6805 C CA . ASP A 1 875 ? 28.833 10.581 -12.997 1.00 94.06 875 ASP A CA 1
ATOM 6806 C C . ASP A 1 875 ? 30.090 9.850 -13.496 1.00 94.06 875 ASP A C 1
ATOM 6808 O O . ASP A 1 875 ? 30.080 9.159 -14.512 1.00 94.06 875 ASP A O 1
ATOM 6812 N N . TYR A 1 876 ? 31.204 10.040 -12.795 1.00 90.62 876 TYR A N 1
ATOM 6813 C CA . TYR A 1 876 ? 32.481 9.397 -13.122 1.00 90.62 876 TYR A CA 1
ATOM 6814 C C . TYR A 1 876 ? 32.722 8.130 -12.302 1.00 90.62 876 TYR A C 1
ATOM 6816 O O . TYR A 1 876 ? 33.605 7.339 -12.640 1.00 90.62 876 TYR A O 1
ATOM 6824 N N . HIS A 1 877 ? 31.958 7.929 -11.227 1.00 90.06 877 HIS A N 1
ATOM 6825 C CA . HIS A 1 877 ? 32.093 6.744 -10.394 1.00 90.06 877 HIS A CA 1
ATOM 6826 C C . HIS A 1 877 ? 31.352 5.569 -11.028 1.00 90.06 877 HIS A C 1
ATOM 6828 O O . HIS A 1 877 ? 30.253 5.747 -11.550 1.00 90.06 877 HIS A O 1
ATOM 6834 N N . PRO A 1 878 ? 31.934 4.360 -10.987 1.00 90.25 878 PRO A N 1
ATOM 6835 C CA . PRO A 1 878 ? 31.213 3.170 -11.397 1.00 90.25 878 PRO A CA 1
ATOM 6836 C C . PRO A 1 878 ? 30.092 2.893 -10.392 1.00 90.25 878 PRO A C 1
ATOM 6838 O O . PRO A 1 878 ? 30.328 2.871 -9.181 1.00 90.25 878 PRO A O 1
ATOM 6841 N N . LEU A 1 879 ? 28.889 2.676 -10.908 1.00 91.44 879 LEU A N 1
ATOM 6842 C CA . LEU A 1 879 ? 27.703 2.339 -10.134 1.00 91.44 879 LEU A CA 1
ATOM 6843 C C . LEU A 1 879 ? 26.858 1.385 -10.970 1.00 91.44 879 LEU A C 1
ATOM 6845 O O . LEU A 1 879 ? 26.588 1.679 -12.135 1.00 91.44 879 LEU A O 1
ATOM 6849 N N . ASN A 1 880 ? 26.447 0.275 -10.359 1.00 93.62 880 ASN A N 1
ATOM 6850 C CA . ASN A 1 880 ? 25.562 -0.689 -10.993 1.00 93.62 880 ASN A CA 1
ATOM 6851 C C . ASN A 1 880 ? 24.118 -0.245 -10.790 1.00 93.62 880 ASN A C 1
ATOM 6853 O O . ASN A 1 880 ? 23.556 -0.428 -9.708 1.00 93.62 880 ASN A O 1
ATOM 6857 N N . VAL A 1 881 ? 23.550 0.395 -11.807 1.00 94.44 881 VAL A N 1
ATOM 6858 C CA . VAL A 1 881 ? 22.231 1.023 -11.720 1.00 94.44 881 VAL A CA 1
ATOM 6859 C C . VAL A 1 881 ? 21.138 -0.003 -12.006 1.00 94.44 881 VAL A C 1
ATOM 6861 O O . VAL A 1 881 ? 21.193 -0.705 -13.008 1.00 94.44 881 VAL A O 1
ATOM 6864 N N . TYR A 1 882 ? 20.124 -0.060 -11.145 1.00 94.00 882 TYR A N 1
ATOM 6865 C CA . TYR A 1 882 ? 18.918 -0.864 -11.357 1.00 94.00 882 TYR A CA 1
ATOM 6866 C C . TYR A 1 882 ? 17.825 -0.037 -12.030 1.00 94.00 882 TYR A C 1
ATOM 6868 O O . TYR A 1 882 ? 17.367 -0.384 -13.114 1.00 94.00 882 TYR A O 1
ATOM 6876 N N . GLN A 1 883 ? 17.453 1.096 -11.432 1.00 95.31 883 GLN A N 1
ATOM 6877 C CA . GLN A 1 883 ? 16.373 1.948 -11.926 1.00 95.31 883 GLN A CA 1
ATOM 6878 C C . GLN A 1 883 ? 16.716 3.425 -11.736 1.00 95.31 883 GLN A C 1
ATOM 6880 O O . GLN A 1 883 ? 17.413 3.795 -10.788 1.00 95.31 883 GLN A O 1
ATOM 6885 N N . VAL A 1 884 ? 16.213 4.266 -12.639 1.00 96.06 884 VAL A N 1
ATOM 6886 C CA . VAL A 1 884 ? 16.358 5.724 -12.578 1.00 96.06 884 VAL A CA 1
ATOM 6887 C C . VAL A 1 884 ? 15.018 6.412 -12.770 1.00 96.06 884 VAL A C 1
ATOM 6889 O O . VAL A 1 884 ? 14.171 5.922 -13.513 1.00 96.06 884 VAL A O 1
ATOM 6892 N N . GLU A 1 885 ? 14.842 7.558 -12.124 1.00 95.94 885 GLU A N 1
ATOM 6893 C CA . GLU A 1 885 ? 13.686 8.436 -12.304 1.00 95.94 885 GLU A CA 1
ATOM 6894 C C . GLU A 1 885 ? 14.067 9.876 -11.932 1.00 95.94 885 GLU A C 1
ATOM 6896 O O . GLU A 1 885 ? 15.070 10.127 -11.258 1.00 95.94 885 GLU A O 1
ATOM 6901 N N . TYR A 1 886 ? 13.284 10.855 -12.374 1.00 95.38 886 TYR A N 1
ATOM 6902 C CA . TYR A 1 886 ? 13.475 12.240 -11.957 1.00 95.38 886 TYR A CA 1
ATOM 6903 C C . TYR A 1 886 ? 12.892 12.500 -10.558 1.00 95.38 886 TYR A C 1
ATOM 6905 O O . TYR A 1 886 ? 11.957 11.845 -10.105 1.00 95.38 886 TYR A O 1
ATOM 6913 N N . LEU A 1 887 ? 13.425 13.505 -9.871 1.00 94.06 887 LEU A N 1
ATOM 6914 C CA . LEU A 1 887 ? 12.866 14.059 -8.641 1.00 94.06 887 LEU A CA 1
ATOM 6915 C C . LEU A 1 887 ? 12.537 15.529 -8.906 1.00 94.06 887 LEU A C 1
ATOM 6917 O O . LEU A 1 887 ? 13.441 16.318 -9.172 1.00 94.06 887 LEU A O 1
ATOM 6921 N N . VAL A 1 888 ? 11.255 15.891 -8.893 1.00 92.12 888 VAL A N 1
ATOM 6922 C CA . VAL A 1 888 ? 10.806 17.240 -9.273 1.00 92.12 888 VAL A CA 1
ATOM 6923 C C . VAL A 1 888 ? 10.414 18.017 -8.023 1.00 92.12 888 VAL A C 1
ATOM 6925 O O . VAL A 1 888 ? 9.423 17.690 -7.371 1.00 92.12 888 VAL A O 1
ATOM 6928 N N . ASP A 1 889 ? 11.192 19.049 -7.714 1.00 89.62 889 ASP A N 1
ATOM 6929 C CA . ASP A 1 889 ? 11.009 19.925 -6.557 1.00 89.62 889 ASP A CA 1
ATOM 6930 C C . ASP A 1 889 ? 10.857 21.374 -7.031 1.00 89.62 889 ASP A C 1
ATOM 6932 O O . ASP A 1 889 ? 11.830 22.126 -7.111 1.00 89.62 889 ASP A O 1
ATOM 6936 N N . ASN A 1 890 ? 9.632 21.768 -7.383 1.00 86.69 890 ASN A N 1
ATOM 6937 C CA . ASN A 1 890 ? 9.303 23.081 -7.944 1.00 86.69 890 ASN A CA 1
ATOM 6938 C C . ASN A 1 890 ? 10.155 23.401 -9.190 1.00 86.69 890 ASN A C 1
ATOM 6940 O O . ASN A 1 890 ? 9.916 22.886 -10.280 1.00 86.69 890 ASN A O 1
ATOM 6944 N N . THR A 1 891 ? 11.163 24.261 -9.030 1.00 86.94 891 THR A N 1
ATOM 6945 C CA . THR A 1 891 ? 12.109 24.672 -10.076 1.00 86.94 891 THR A CA 1
ATOM 6946 C C . THR A 1 891 ? 13.363 23.800 -10.130 1.00 86.94 891 THR A C 1
ATOM 6948 O O . THR A 1 891 ? 14.120 23.875 -11.097 1.00 86.94 891 THR A O 1
ATOM 6951 N N . ASN A 1 892 ? 13.608 22.993 -9.099 1.00 89.88 892 ASN A N 1
ATOM 6952 C CA . ASN A 1 892 ? 14.766 22.121 -8.996 1.00 89.88 892 ASN A CA 1
ATOM 6953 C C . ASN A 1 892 ? 14.453 20.739 -9.572 1.00 89.88 892 ASN A C 1
ATOM 6955 O O . ASN A 1 892 ? 13.382 20.169 -9.354 1.00 89.88 892 ASN A O 1
ATOM 6959 N N . LEU A 1 893 ? 15.438 20.176 -10.268 1.00 92.44 893 LEU A N 1
ATOM 6960 C CA . LEU A 1 893 ? 15.380 18.826 -10.810 1.00 92.44 893 LEU A CA 1
ATOM 6961 C C . LEU A 1 893 ? 16.521 17.994 -10.223 1.00 92.44 893 LEU A C 1
ATOM 6963 O O . LEU A 1 893 ? 17.698 18.327 -10.382 1.00 92.44 893 LEU A O 1
ATOM 6967 N N . GLY A 1 894 ? 16.159 16.914 -9.541 1.00 94.56 894 GLY A N 1
ATOM 6968 C CA . GLY A 1 894 ? 17.066 15.858 -9.113 1.00 94.56 894 GLY A CA 1
ATOM 6969 C C . GLY A 1 894 ? 16.934 14.615 -9.990 1.00 94.56 894 GLY A C 1
ATOM 6970 O O . GLY A 1 894 ? 15.950 14.435 -10.711 1.00 94.56 894 GLY A O 1
ATOM 6971 N N . PHE A 1 895 ? 17.928 13.741 -9.903 1.00 96.00 895 PHE A N 1
ATOM 6972 C CA . PHE A 1 895 ? 17.951 12.435 -10.553 1.00 96.00 895 PHE A CA 1
ATOM 6973 C C . PHE A 1 895 ? 18.061 11.374 -9.462 1.00 96.00 895 PHE A C 1
ATOM 6975 O O . PHE A 1 895 ? 19.072 11.317 -8.760 1.00 96.00 895 PHE A O 1
ATOM 6982 N N . LEU A 1 896 ? 17.009 10.582 -9.289 1.00 96.25 896 LEU A N 1
ATOM 6983 C CA . LEU A 1 896 ? 16.962 9.485 -8.335 1.00 96.25 896 LEU A CA 1
ATOM 6984 C C . LEU A 1 896 ? 17.476 8.215 -9.014 1.00 96.25 896 LEU A C 1
ATOM 6986 O O . LEU A 1 896 ? 17.029 7.857 -10.102 1.00 96.25 896 LEU A O 1
ATOM 6990 N N . VAL A 1 897 ? 18.423 7.547 -8.367 1.00 96.25 897 VAL A N 1
ATOM 6991 C CA . VAL A 1 897 ? 19.106 6.361 -8.885 1.00 96.25 897 VAL A CA 1
ATOM 6992 C C . VAL A 1 897 ? 19.067 5.269 -7.825 1.00 96.25 897 VAL A C 1
ATOM 6994 O O . VAL A 1 897 ? 19.476 5.502 -6.687 1.00 96.25 897 VAL A O 1
ATOM 6997 N N . ALA A 1 898 ? 18.584 4.086 -8.195 1.00 95.94 898 ALA A N 1
ATOM 6998 C CA . ALA A 1 898 ? 18.659 2.878 -7.382 1.00 95.94 898 ALA A CA 1
ATOM 6999 C C . ALA A 1 898 ? 19.820 1.991 -7.841 1.00 95.94 898 ALA A C 1
ATOM 7001 O O . ALA A 1 898 ? 20.029 1.833 -9.046 1.00 95.94 898 ALA A O 1
ATOM 7002 N N . ASP A 1 899 ? 20.548 1.394 -6.899 1.00 93.69 899 ASP A N 1
ATOM 7003 C CA . ASP A 1 899 ? 21.697 0.528 -7.187 1.00 93.69 899 ASP A CA 1
ATOM 7004 C C . ASP A 1 899 ? 21.505 -0.943 -6.764 1.00 93.69 899 ASP A C 1
ATOM 7006 O O . ASP A 1 899 ? 20.511 -1.324 -6.137 1.00 93.69 899 ASP A O 1
ATOM 7010 N N . ASP A 1 900 ? 22.482 -1.786 -7.115 1.00 93.31 900 ASP A N 1
ATOM 7011 C CA . ASP A 1 900 ? 22.480 -3.223 -6.799 1.00 93.31 900 ASP A CA 1
ATOM 7012 C C . ASP A 1 900 ? 22.604 -3.552 -5.295 1.00 93.31 900 ASP A C 1
ATOM 7014 O O . ASP A 1 900 ? 22.140 -4.611 -4.844 1.00 93.31 900 ASP A O 1
ATOM 7018 N N . GLN A 1 901 ? 23.180 -2.627 -4.518 1.00 92.75 901 GLN A N 1
ATOM 7019 C CA . GLN A 1 901 ? 23.370 -2.704 -3.070 1.00 92.75 901 GLN A CA 1
ATOM 7020 C C . GLN A 1 901 ? 22.162 -2.146 -2.307 1.00 92.75 901 GLN A C 1
ATOM 7022 O O . GLN A 1 901 ? 22.254 -1.936 -1.097 1.00 92.75 901 GLN A O 1
ATOM 7027 N N . ALA A 1 902 ? 21.029 -1.920 -2.981 1.00 95.19 902 ALA A N 1
ATOM 7028 C CA . ALA A 1 902 ? 19.798 -1.411 -2.381 1.00 95.19 902 ALA A CA 1
ATOM 7029 C C . ALA A 1 902 ? 19.931 -0.012 -1.743 1.00 95.19 902 ALA A C 1
ATOM 7031 O O . ALA A 1 902 ? 19.311 0.290 -0.715 1.00 95.19 902 ALA A O 1
ATOM 7032 N N . ASN A 1 903 ? 20.740 0.855 -2.347 1.00 94.69 903 ASN A N 1
ATOM 7033 C CA . ASN A 1 903 ? 20.806 2.277 -2.048 1.00 94.69 903 ASN A CA 1
ATOM 7034 C C . ASN A 1 903 ? 19.960 3.088 -3.037 1.00 94.69 903 ASN A C 1
ATOM 7036 O O . ASN A 1 903 ? 19.830 2.752 -4.213 1.00 94.69 903 ASN A O 1
ATOM 7040 N N . LEU A 1 904 ? 19.446 4.207 -2.542 1.00 95.25 904 LEU A N 1
ATOM 7041 C CA . LEU A 1 904 ? 18.851 5.295 -3.298 1.00 95.25 904 LEU A CA 1
ATOM 7042 C C . LEU A 1 904 ? 19.794 6.493 -3.239 1.00 95.25 904 LEU A C 1
ATOM 7044 O O . LEU A 1 904 ? 20.202 6.931 -2.159 1.00 95.25 904 LEU A O 1
ATOM 7048 N N . ILE A 1 905 ? 20.154 7.012 -4.405 1.00 95.00 905 ILE A N 1
ATOM 7049 C CA . ILE A 1 905 ? 21.106 8.106 -4.561 1.00 95.00 905 ILE A CA 1
ATOM 7050 C C . ILE A 1 905 ? 20.439 9.220 -5.361 1.00 95.00 905 ILE A C 1
ATOM 7052 O O . ILE A 1 905 ? 19.915 8.988 -6.447 1.00 95.00 905 ILE A O 1
ATOM 7056 N N . THR A 1 906 ? 20.494 10.441 -4.836 1.00 95.44 906 THR A N 1
ATOM 7057 C CA . THR A 1 906 ? 19.982 11.636 -5.509 1.00 95.44 906 THR A CA 1
ATOM 7058 C C . THR A 1 906 ? 21.145 12.444 -6.064 1.00 95.44 906 THR A C 1
ATOM 7060 O O . THR A 1 906 ? 21.953 13.000 -5.308 1.00 95.44 906 THR A O 1
ATOM 7063 N N . TYR A 1 907 ? 21.211 12.542 -7.387 1.00 95.44 907 TYR A N 1
ATOM 7064 C CA . TYR A 1 907 ? 22.125 13.424 -8.102 1.00 95.44 907 TYR A CA 1
ATOM 7065 C C . TYR A 1 907 ? 21.440 14.737 -8.483 1.00 95.44 907 TYR A C 1
ATOM 7067 O O . TYR A 1 907 ? 20.228 14.792 -8.680 1.00 95.44 907 TYR A O 1
ATOM 7075 N N . MET A 1 908 ? 22.224 15.802 -8.621 1.00 94.94 908 MET A N 1
ATOM 7076 C CA . MET A 1 908 ? 21.775 17.088 -9.152 1.00 94.94 908 MET A CA 1
ATOM 7077 C C . MET A 1 908 ? 22.793 17.641 -10.147 1.00 94.94 908 MET A C 1
ATOM 7079 O O . MET A 1 908 ? 24.006 17.462 -9.994 1.00 94.94 908 MET A O 1
ATOM 7083 N N . TYR A 1 909 ? 22.289 18.357 -11.148 1.00 95.12 909 TYR A N 1
ATOM 7084 C CA . TYR A 1 909 ? 23.101 19.126 -12.083 1.00 95.12 909 TYR A CA 1
ATOM 7085 C C . TYR A 1 909 ? 23.218 20.576 -11.590 1.00 95.12 909 TYR A C 1
ATOM 7087 O O . TYR A 1 909 ? 22.239 21.316 -11.596 1.00 95.12 909 TYR A O 1
ATOM 7095 N N . GLN A 1 910 ? 24.409 20.971 -11.130 1.00 93.44 910 GLN A N 1
ATOM 7096 C CA . GLN A 1 910 ? 24.691 22.317 -10.612 1.00 93.44 910 GLN A CA 1
ATOM 7097 C C . GLN A 1 910 ? 26.002 22.851 -11.211 1.00 93.44 910 GLN A C 1
ATOM 7099 O O . GLN A 1 910 ? 27.053 22.705 -10.582 1.00 93.44 910 GLN A O 1
ATOM 7104 N N . PRO A 1 911 ? 25.969 23.457 -12.413 1.00 93.75 911 PRO A N 1
ATOM 7105 C CA . PRO A 1 911 ? 27.175 23.913 -13.110 1.00 93.75 911 PRO A CA 1
ATOM 7106 C C . PRO A 1 911 ? 27.916 25.035 -12.374 1.00 93.75 911 PRO A C 1
ATOM 7108 O O . PRO A 1 911 ? 29.132 25.155 -12.495 1.00 93.75 911 PRO A O 1
ATOM 7111 N N . GLU A 1 912 ? 27.198 25.818 -11.566 1.00 93.50 912 GLU A N 1
ATOM 7112 C CA . GLU A 1 912 ? 27.756 26.882 -10.721 1.00 93.50 912 GLU A CA 1
ATOM 7113 C C . GLU A 1 912 ? 28.657 26.337 -9.603 1.00 93.50 912 GLU A C 1
ATOM 7115 O O . GLU A 1 912 ? 29.551 27.029 -9.114 1.00 93.50 912 GLU A O 1
ATOM 7120 N N . SER A 1 913 ? 28.453 25.079 -9.192 1.00 92.75 913 SER A N 1
ATOM 7121 C CA . SER A 1 913 ? 29.291 24.454 -8.175 1.00 92.75 913 SER A CA 1
ATOM 7122 C C . SER A 1 913 ? 30.645 24.073 -8.759 1.00 92.75 913 SER A C 1
ATOM 7124 O O . SER A 1 913 ? 30.731 23.325 -9.736 1.00 92.75 913 SER A O 1
ATOM 7126 N N . ARG A 1 914 ? 31.725 24.491 -8.092 1.00 91.56 914 ARG A N 1
ATOM 7127 C CA . ARG A 1 914 ? 33.103 24.150 -8.482 1.00 91.56 914 ARG A CA 1
ATOM 7128 C C . ARG A 1 914 ? 33.352 22.638 -8.537 1.00 91.56 914 ARG A C 1
ATOM 7130 O O . ARG A 1 914 ? 34.139 22.179 -9.358 1.00 91.56 914 ARG A O 1
ATOM 7137 N N . GLU A 1 915 ? 32.667 21.861 -7.697 1.00 89.44 915 GLU A N 1
ATOM 7138 C CA . GLU A 1 915 ? 32.792 20.395 -7.647 1.00 89.44 915 GLU A CA 1
ATOM 7139 C C . GLU A 1 915 ? 32.306 19.704 -8.929 1.00 89.44 915 GLU A C 1
ATOM 7141 O O . GLU A 1 915 ? 32.718 18.581 -9.221 1.00 89.44 915 GLU A O 1
ATOM 7146 N N . SER A 1 916 ? 31.437 20.371 -9.697 1.00 91.38 916 SER A N 1
ATOM 7147 C CA . SER A 1 916 ? 30.860 19.841 -10.938 1.00 91.38 916 SER A CA 1
ATOM 7148 C C . SER A 1 916 ? 31.795 19.966 -12.147 1.00 91.38 916 SER A C 1
ATOM 7150 O O . SER A 1 916 ? 31.435 19.523 -13.236 1.00 91.38 916 SER A O 1
ATOM 7152 N N . PHE A 1 917 ? 32.971 20.588 -11.985 1.00 92.12 917 PHE A N 1
ATOM 7153 C CA . PHE A 1 917 ? 33.878 20.935 -13.086 1.00 92.12 917 PHE A CA 1
ATOM 7154 C C . PHE A 1 917 ? 33.172 21.718 -14.208 1.00 92.12 917 PHE A C 1
ATOM 7156 O O . PHE A 1 917 ? 33.263 21.368 -15.383 1.00 92.12 917 PHE A O 1
ATOM 7163 N N . GLY A 1 918 ? 32.419 22.759 -13.835 1.00 90.88 918 GLY A N 1
ATOM 7164 C CA . GLY A 1 918 ? 31.657 23.575 -14.787 1.00 90.88 918 GLY A CA 1
ATOM 7165 C C . GLY A 1 918 ? 30.453 22.844 -15.391 1.00 90.88 918 GLY A C 1
ATOM 7166 O O . GLY A 1 918 ? 30.098 23.082 -16.540 1.00 90.88 918 GLY A O 1
ATOM 7167 N N . GLY A 1 919 ? 29.847 21.920 -14.639 1.00 91.81 919 GLY A N 1
ATOM 7168 C CA . GLY A 1 919 ? 28.660 21.155 -15.030 1.00 91.81 919 GLY A CA 1
ATOM 7169 C C . GLY A 1 919 ? 28.936 19.780 -15.637 1.00 91.81 919 GLY A C 1
ATOM 7170 O O . GLY A 1 919 ? 28.019 18.969 -15.718 1.00 91.81 919 GLY A O 1
ATOM 7171 N N . GLN A 1 920 ? 30.173 19.451 -16.008 1.00 92.81 920 GLN A N 1
ATOM 7172 C CA . GLN A 1 920 ? 30.475 18.158 -16.642 1.00 92.81 920 GLN A CA 1
ATOM 7173 C C . GLN A 1 920 ? 30.219 16.949 -15.727 1.00 92.81 920 GLN A C 1
ATOM 7175 O O . GLN A 1 920 ? 29.906 15.859 -16.211 1.00 92.81 920 GLN A O 1
ATOM 7180 N N . ARG A 1 921 ? 30.336 17.140 -14.408 1.00 94.31 921 ARG A N 1
ATOM 7181 C CA . ARG A 1 921 ? 30.147 16.101 -13.394 1.00 94.31 921 ARG A CA 1
ATOM 7182 C C . ARG A 1 921 ? 28.842 16.295 -12.621 1.00 94.31 921 ARG A C 1
ATOM 7184 O O . ARG A 1 921 ? 28.608 17.358 -12.044 1.00 94.31 921 ARG A O 1
ATOM 7191 N N . LEU A 1 922 ? 28.056 15.224 -12.521 1.00 94.69 922 LEU A N 1
ATOM 7192 C CA . LEU A 1 922 ? 26.873 15.167 -11.660 1.00 94.69 922 LEU A CA 1
ATOM 7193 C C . LEU A 1 922 ? 27.270 15.100 -10.180 1.00 94.69 922 LEU A C 1
ATOM 7195 O O . LEU A 1 922 ? 28.185 14.366 -9.793 1.00 94.69 922 LEU A O 1
ATOM 7199 N N . LEU A 1 923 ? 26.563 15.857 -9.338 1.00 92.81 923 LEU A N 1
ATOM 7200 C CA . LEU A 1 923 ? 26.846 15.932 -7.906 1.00 92.81 923 LEU A CA 1
ATOM 7201 C C . LEU A 1 923 ? 25.854 15.097 -7.111 1.00 92.81 923 LEU A C 1
ATOM 7203 O O . LEU A 1 923 ? 24.647 15.306 -7.206 1.00 92.81 923 LEU A O 1
ATOM 7207 N N . ARG A 1 924 ? 26.372 14.194 -6.278 1.00 92.06 924 ARG A N 1
ATOM 7208 C CA . ARG A 1 924 ? 25.575 13.446 -5.307 1.00 92.06 924 ARG A CA 1
ATOM 7209 C C . ARG A 1 924 ? 25.184 14.367 -4.149 1.00 92.06 924 ARG A C 1
ATOM 7211 O O . ARG A 1 924 ? 26.060 14.856 -3.437 1.00 92.06 924 ARG A O 1
ATOM 7218 N N . LYS A 1 925 ? 23.884 14.603 -3.972 1.00 91.88 925 LYS A N 1
ATOM 7219 C CA . LYS A 1 925 ? 23.326 15.460 -2.911 1.00 91.88 925 LYS A CA 1
ATOM 7220 C C . LYS A 1 925 ? 22.613 14.678 -1.819 1.00 91.88 925 LYS A C 1
ATOM 7222 O O . LYS A 1 925 ? 22.557 15.157 -0.695 1.00 91.88 925 LYS A O 1
ATOM 7227 N N . GLY A 1 926 ? 22.096 13.494 -2.130 1.00 92.31 926 GLY A N 1
ATOM 7228 C CA . GLY A 1 926 ? 21.453 12.618 -1.159 1.00 92.31 926 GLY A CA 1
ATOM 7229 C C . GLY A 1 926 ? 21.844 11.166 -1.379 1.00 92.31 926 GLY A C 1
ATOM 7230 O O . GLY A 1 926 ? 22.075 10.737 -2.506 1.00 92.31 926 GLY A O 1
ATOM 7231 N N . ASP A 1 927 ? 21.924 10.418 -0.289 1.00 93.56 927 ASP A N 1
ATOM 7232 C CA . ASP A 1 927 ? 22.165 8.983 -0.258 1.00 93.56 927 ASP A CA 1
ATOM 7233 C C . ASP A 1 927 ? 21.388 8.366 0.906 1.00 93.56 927 ASP A C 1
ATOM 7235 O O . ASP A 1 927 ? 21.338 8.926 2.006 1.00 93.56 927 ASP A O 1
ATOM 7239 N N . TYR A 1 928 ? 20.770 7.220 0.644 1.00 95.19 928 TYR A N 1
ATOM 7240 C CA . TYR A 1 928 ? 19.938 6.503 1.600 1.00 95.19 928 TYR A CA 1
ATOM 7241 C C . TYR A 1 928 ? 19.966 5.006 1.300 1.00 95.19 928 TYR A C 1
ATOM 7243 O O . TYR A 1 928 ? 19.709 4.594 0.175 1.00 95.19 928 TYR A O 1
ATOM 7251 N N . HIS A 1 929 ? 20.267 4.177 2.295 1.00 96.00 929 HIS A N 1
ATOM 7252 C CA . HIS A 1 929 ? 20.196 2.726 2.145 1.00 96.00 929 HIS A CA 1
ATOM 7253 C C . HIS A 1 929 ? 18.794 2.216 2.504 1.00 96.00 929 HIS A C 1
ATOM 7255 O O . HIS A 1 929 ? 18.370 2.287 3.663 1.00 96.00 929 HIS A O 1
ATOM 7261 N N . LEU A 1 930 ? 18.075 1.707 1.503 1.00 93.75 930 LEU A N 1
ATOM 7262 C CA . LEU A 1 930 ? 16.737 1.139 1.668 1.00 93.75 930 LEU A CA 1
ATOM 7263 C C . LEU A 1 930 ? 16.816 -0.292 2.223 1.00 93.75 930 LEU A C 1
ATOM 7265 O O . LEU A 1 930 ? 16.041 -0.655 3.107 1.00 93.75 930 LEU A O 1
ATOM 7269 N N . GLY A 1 931 ? 17.777 -1.078 1.725 1.00 93.44 931 GLY A N 1
ATOM 7270 C CA . GLY A 1 931 ? 17.975 -2.495 2.060 1.00 93.44 931 GLY A CA 1
ATOM 7271 C C . GLY A 1 931 ? 17.143 -3.475 1.231 1.00 93.44 931 GLY A C 1
ATOM 7272 O O . GLY A 1 931 ? 17.318 -4.682 1.357 1.00 93.44 931 GLY A O 1
ATOM 7273 N N . GLN A 1 932 ? 16.294 -2.963 0.339 1.00 94.06 932 GLN A N 1
ATOM 7274 C CA . GLN A 1 932 ? 15.617 -3.730 -0.705 1.00 94.06 932 GLN A CA 1
ATOM 7275 C C . GLN A 1 932 ? 15.930 -3.130 -2.078 1.00 94.06 932 GLN A C 1
ATOM 7277 O O . GLN A 1 932 ? 16.046 -1.911 -2.224 1.00 94.06 932 GLN A O 1
ATOM 7282 N N . ARG A 1 933 ? 16.077 -3.978 -3.097 1.00 95.12 933 ARG A N 1
ATOM 7283 C CA . ARG A 1 933 ? 16.390 -3.528 -4.462 1.00 95.12 933 ARG A CA 1
ATOM 7284 C C . ARG A 1 933 ? 15.141 -2.978 -5.136 1.00 95.12 933 ARG A C 1
ATOM 7286 O O . ARG A 1 933 ? 14.108 -3.645 -5.132 1.00 95.12 933 ARG A O 1
ATOM 7293 N N . VAL A 1 934 ? 15.250 -1.795 -5.732 1.00 96.00 934 VAL A N 1
ATOM 7294 C CA . VAL A 1 934 ? 14.155 -1.121 -6.441 1.00 96.00 934 VAL A CA 1
ATOM 7295 C C . VAL A 1 934 ? 14.255 -1.403 -7.933 1.00 96.00 934 VAL A C 1
ATOM 7297 O O . VAL A 1 934 ? 15.306 -1.159 -8.517 1.00 96.00 934 VAL A O 1
ATOM 7300 N N . ASN A 1 935 ? 13.166 -1.880 -8.542 1.00 92.56 935 ASN A N 1
ATOM 7301 C CA . ASN A 1 935 ? 13.147 -2.230 -9.968 1.00 92.56 935 ASN A CA 1
ATOM 7302 C C . ASN A 1 935 ? 12.251 -1.323 -10.817 1.00 92.56 935 ASN A C 1
ATOM 7304 O O . ASN A 1 935 ? 12.493 -1.151 -12.005 1.00 92.56 935 ASN A O 1
ATOM 7308 N N . ALA A 1 936 ? 11.227 -0.719 -10.215 1.00 93.12 936 ALA A N 1
ATOM 7309 C CA . ALA A 1 936 ? 10.282 0.142 -10.913 1.00 93.12 936 ALA A CA 1
ATOM 7310 C C . ALA A 1 936 ? 10.050 1.427 -10.121 1.00 93.12 936 ALA A C 1
ATOM 7312 O O . ALA A 1 936 ? 9.968 1.402 -8.891 1.00 93.12 936 ALA A O 1
ATOM 7313 N N . MET A 1 937 ? 9.941 2.540 -10.841 1.00 95.12 937 MET A N 1
ATOM 7314 C CA . MET A 1 937 ? 9.645 3.863 -10.299 1.00 95.12 937 MET A CA 1
ATOM 7315 C C . MET A 1 937 ? 8.656 4.575 -11.215 1.00 95.12 937 MET A C 1
ATOM 7317 O O . MET A 1 937 ? 8.673 4.349 -12.424 1.00 95.12 937 MET A O 1
ATOM 7321 N N . PHE A 1 938 ? 7.821 5.434 -10.642 1.00 92.12 938 PHE A N 1
ATOM 7322 C CA . PHE A 1 938 ? 6.980 6.363 -11.392 1.00 92.12 938 PHE A CA 1
ATOM 7323 C C . PHE A 1 938 ? 6.703 7.615 -10.556 1.00 92.12 938 PHE A C 1
ATOM 7325 O O . PHE A 1 938 ? 6.990 7.660 -9.359 1.00 92.12 938 PHE A O 1
ATOM 7332 N N . ARG A 1 939 ? 6.150 8.652 -11.184 1.00 90.88 939 ARG A N 1
ATOM 7333 C CA . ARG A 1 939 ? 5.889 9.943 -10.540 1.00 90.88 939 ARG A CA 1
ATOM 7334 C C . ARG A 1 939 ? 4.416 10.303 -10.577 1.00 90.88 939 ARG A C 1
ATOM 7336 O O . ARG A 1 939 ? 3.756 10.075 -11.587 1.00 90.88 939 ARG A O 1
ATOM 7343 N N . VAL A 1 940 ? 3.949 10.938 -9.508 1.00 87.25 940 VAL A N 1
ATOM 7344 C CA . VAL A 1 940 ? 2.611 11.536 -9.414 1.00 87.25 940 VAL A CA 1
ATOM 7345 C C . VAL A 1 940 ? 2.751 12.960 -8.904 1.00 87.25 940 VAL A C 1
ATOM 7347 O O . VAL A 1 940 ? 3.549 13.223 -8.005 1.00 87.25 940 VAL A O 1
ATOM 7350 N N . GLN A 1 941 ? 2.022 13.893 -9.510 1.00 85.19 941 GLN A N 1
ATOM 7351 C CA . GLN A 1 941 ? 1.988 15.274 -9.043 1.00 85.19 941 GLN A CA 1
ATOM 7352 C C . GLN A 1 941 ? 1.248 15.347 -7.707 1.00 85.19 941 GLN A C 1
ATOM 7354 O O . GLN A 1 941 ? 0.210 14.713 -7.536 1.00 85.19 941 GLN A O 1
ATOM 7359 N N . CYS A 1 942 ? 1.780 16.121 -6.766 1.00 78.25 942 CYS A N 1
ATOM 7360 C CA . CYS A 1 942 ? 1.112 16.384 -5.499 1.00 78.25 942 CYS A CA 1
ATOM 7361 C C . CYS A 1 942 ? -0.174 17.194 -5.756 1.00 78.25 942 CYS A C 1
ATOM 7363 O O . CYS A 1 942 ? -0.080 18.312 -6.264 1.00 78.25 942 CYS A O 1
ATOM 7365 N N . ASP A 1 943 ? -1.347 16.647 -5.423 1.00 63.41 943 ASP A N 1
ATOM 7366 C CA . ASP A 1 943 ? -2.641 17.346 -5.514 1.00 63.41 943 ASP A CA 1
ATOM 7367 C C . ASP A 1 943 ? -3.116 17.812 -4.125 1.00 63.41 943 ASP A C 1
ATOM 7369 O O . ASP A 1 943 ? -2.802 17.189 -3.107 1.00 63.41 943 ASP A O 1
ATOM 7373 N N . PHE A 1 944 ? -3.866 18.915 -4.082 1.00 55.59 944 PHE A N 1
ATOM 7374 C CA . PHE A 1 944 ? -4.367 19.549 -2.860 1.00 55.59 944 PHE A CA 1
ATOM 7375 C C . PHE A 1 944 ? -5.883 19.742 -2.903 1.00 55.59 944 PHE A C 1
ATOM 7377 O O . PHE A 1 944 ? -6.472 20.067 -3.933 1.00 55.59 944 PHE A O 1
ATOM 7384 N N . HIS A 1 945 ? -6.526 19.633 -1.741 1.00 45.12 945 HIS A N 1
ATOM 7385 C CA . HIS A 1 945 ? -7.952 19.904 -1.598 1.00 45.12 945 HIS A CA 1
ATOM 7386 C C . HIS A 1 945 ? -8.291 21.397 -1.810 1.00 45.12 945 HIS A C 1
ATOM 7388 O O . HIS A 1 945 ? -7.758 22.277 -1.138 1.00 45.12 945 HIS A O 1
ATOM 7394 N N . GLU A 1 946 ? -9.293 21.685 -2.651 1.00 39.19 946 GLU A N 1
ATOM 7395 C CA . GLU A 1 946 ? -9.908 23.021 -2.837 1.00 39.19 946 GLU A CA 1
ATOM 7396 C C . GLU A 1 946 ? -10.500 23.648 -1.548 1.00 39.19 946 GLU A C 1
ATOM 7398 O O . GLU A 1 946 ? -10.695 24.855 -1.451 1.00 39.19 946 GLU A O 1
ATOM 7403 N N . SER A 1 947 ? -10.757 22.837 -0.523 1.00 41.50 947 SER A N 1
ATOM 7404 C CA . SER A 1 947 ? -11.310 23.230 0.778 1.00 41.50 947 SER A CA 1
ATOM 7405 C C . SER A 1 947 ? -10.224 23.722 1.741 1.00 41.50 947 SER A C 1
ATOM 7407 O O . SER A 1 947 ? -10.499 24.496 2.657 1.00 41.50 947 SER A O 1
ATOM 7409 N N . ASP A 1 948 ? -8.966 23.346 1.492 1.00 45.59 948 ASP A N 1
ATOM 7410 C CA . ASP A 1 948 ? -7.785 23.835 2.210 1.00 45.59 948 ASP A CA 1
ATOM 7411 C C . ASP A 1 948 ? -7.235 25.141 1.610 1.00 45.59 948 ASP A C 1
ATOM 7413 O O . ASP A 1 948 ? -6.176 25.626 2.012 1.00 45.59 948 ASP A O 1
ATOM 7417 N N . VAL A 1 949 ? -7.965 25.783 0.688 1.00 42.69 949 VAL A N 1
ATOM 7418 C CA . VAL A 1 949 ? -7.573 27.064 0.069 1.00 42.69 949 VAL A CA 1
ATOM 7419 C C . VAL A 1 949 ? -7.311 28.164 1.110 1.00 42.69 949 VAL A C 1
ATOM 7421 O O . VAL A 1 949 ? -6.462 29.027 0.882 1.00 42.69 949 VAL A O 1
ATOM 7424 N N . MET A 1 950 ? -7.940 28.102 2.290 1.00 42.31 950 MET A N 1
ATOM 7425 C CA . MET A 1 950 ? -7.649 29.016 3.408 1.00 42.31 950 MET A CA 1
ATOM 7426 C C . MET A 1 950 ? -6.316 28.739 4.130 1.00 42.31 950 MET A C 1
ATOM 7428 O O . MET A 1 950 ? -5.799 29.630 4.802 1.00 42.31 950 MET A O 1
ATOM 7432 N N . ARG A 1 951 ? -5.729 27.546 3.972 1.00 46.28 951 ARG A N 1
ATOM 7433 C CA . ARG A 1 951 ? -4.439 27.113 4.541 1.00 46.28 951 ARG A CA 1
ATOM 7434 C C . ARG A 1 951 ? -3.386 26.854 3.458 1.00 46.28 951 ARG A C 1
ATOM 7436 O O . ARG A 1 951 ? -2.543 25.975 3.617 1.00 46.28 951 ARG A O 1
ATOM 7443 N N . ARG A 1 952 ? -3.383 27.634 2.367 1.00 48.12 952 ARG A N 1
ATOM 7444 C CA . ARG A 1 952 ? -2.278 27.629 1.391 1.00 48.12 952 ARG A CA 1
ATOM 7445 C C . ARG A 1 952 ? -0.952 27.958 2.080 1.00 48.12 952 ARG A C 1
ATOM 7447 O O . ARG A 1 952 ? -0.539 29.114 2.149 1.00 48.12 952 ARG A O 1
ATOM 7454 N N . THR A 1 953 ? -0.234 26.932 2.506 1.00 49.72 953 THR A N 1
ATOM 7455 C CA . THR A 1 953 ? 1.219 26.995 2.539 1.00 49.72 953 THR A CA 1
ATOM 7456 C C . THR A 1 953 ? 1.652 26.562 1.144 1.00 49.72 953 THR A C 1
ATOM 7458 O O . THR A 1 953 ? 1.457 25.413 0.770 1.00 49.72 953 THR A O 1
ATOM 7461 N N . LEU A 1 954 ? 2.170 27.495 0.340 1.00 56.28 954 LEU A N 1
ATOM 7462 C CA . LEU A 1 954 ? 2.615 27.337 -1.063 1.00 56.28 954 LEU A CA 1
ATOM 7463 C C . LEU A 1 954 ? 3.795 26.344 -1.239 1.00 56.28 954 LEU A C 1
ATOM 7465 O O . LEU A 1 954 ? 4.634 26.499 -2.121 1.00 56.28 954 LEU A O 1
ATOM 7469 N N . ASN A 1 955 ? 3.927 25.361 -0.353 1.00 66.25 955 ASN A N 1
ATOM 7470 C CA . ASN A 1 955 ? 5.156 24.620 -0.126 1.00 66.25 955 ASN A CA 1
ATOM 7471 C C . ASN A 1 955 ? 5.335 23.406 -1.038 1.00 66.25 955 ASN A C 1
ATOM 7473 O O . ASN A 1 955 ? 6.488 23.040 -1.250 1.00 66.25 955 ASN A O 1
ATOM 7477 N N . TYR A 1 956 ? 4.262 22.791 -1.557 1.00 73.50 956 TYR A N 1
ATOM 7478 C CA . TYR A 1 956 ? 4.348 21.598 -2.425 1.00 73.50 956 TYR A CA 1
ATOM 7479 C C . TYR A 1 956 ? 3.691 21.762 -3.801 1.00 73.50 956 TYR A C 1
ATOM 7481 O O . TYR A 1 956 ? 3.502 20.781 -4.515 1.00 73.50 956 TYR A O 1
ATOM 7489 N N . ASP A 1 957 ? 3.363 22.991 -4.194 1.00 76.06 957 ASP A N 1
ATOM 7490 C CA . ASP A 1 957 ? 2.855 23.262 -5.538 1.00 76.06 957 ASP A CA 1
ATOM 7491 C C . ASP A 1 957 ? 3.924 22.930 -6.597 1.00 76.06 957 ASP A C 1
ATOM 7493 O O . ASP A 1 957 ? 5.083 23.306 -6.445 1.00 76.06 957 ASP A O 1
ATOM 7497 N N . ASN A 1 958 ? 3.551 22.235 -7.674 1.00 81.75 958 ASN A N 1
ATOM 7498 C CA . ASN A 1 958 ? 4.457 21.704 -8.711 1.00 81.75 958 ASN A CA 1
ATOM 7499 C C . ASN A 1 958 ? 5.503 20.671 -8.237 1.00 81.75 958 ASN A C 1
ATOM 7501 O O . ASN A 1 958 ? 6.448 20.360 -8.976 1.00 81.75 958 ASN A O 1
ATOM 7505 N N . LYS A 1 959 ? 5.350 20.100 -7.038 1.00 88.00 959 LYS A N 1
ATOM 7506 C CA . LYS A 1 959 ? 6.153 18.944 -6.616 1.00 88.00 959 LYS A CA 1
ATOM 7507 C C . LYS A 1 959 ? 5.548 17.647 -7.113 1.00 88.00 959 LYS A C 1
ATOM 7509 O O . LYS A 1 959 ? 4.341 17.535 -7.316 1.00 88.00 959 LYS A O 1
ATOM 7514 N N . HIS A 1 960 ? 6.417 16.664 -7.297 1.00 89.62 960 HIS A N 1
ATOM 7515 C CA . HIS A 1 960 ? 6.002 15.308 -7.614 1.00 89.62 960 HIS A CA 1
ATOM 7516 C C . HIS A 1 960 ? 6.519 14.345 -6.552 1.00 89.62 960 HIS A C 1
ATOM 7518 O O . HIS A 1 960 ? 7.685 14.411 -6.153 1.00 89.62 960 HIS A O 1
ATOM 7524 N N . THR A 1 961 ? 5.655 13.424 -6.149 1.00 90.75 961 THR A N 1
ATOM 7525 C CA . THR A 1 961 ? 6.018 12.262 -5.347 1.00 90.75 961 THR A CA 1
ATOM 7526 C C . THR A 1 961 ? 6.530 11.174 -6.283 1.00 90.75 961 THR A C 1
ATOM 7528 O O . THR A 1 961 ? 5.842 10.788 -7.234 1.00 90.75 961 THR A O 1
ATOM 7531 N N . THR A 1 962 ? 7.739 10.676 -6.028 1.00 93.31 962 THR A N 1
ATOM 7532 C CA . THR A 1 962 ? 8.316 9.563 -6.790 1.00 93.31 962 THR A CA 1
ATOM 7533 C C . THR A 1 962 ? 8.058 8.263 -6.040 1.00 93.31 962 THR A C 1
ATOM 7535 O O . THR A 1 962 ? 8.663 8.013 -4.997 1.00 93.31 962 THR A O 1
ATOM 7538 N N . PHE A 1 963 ? 7.161 7.437 -6.565 1.00 93.38 963 PHE A N 1
ATOM 7539 C CA . PHE A 1 963 ? 6.853 6.112 -6.040 1.00 93.38 963 PHE A CA 1
ATOM 7540 C C . PHE A 1 963 ? 7.825 5.076 -6.586 1.00 93.38 963 PHE A C 1
ATOM 7542 O O . PHE A 1 963 ? 8.300 5.182 -7.719 1.00 93.38 963 PHE A O 1
ATOM 7549 N N . PHE A 1 964 ? 8.112 4.059 -5.783 1.00 95.00 964 PHE A N 1
ATOM 7550 C CA . PHE A 1 964 ? 8.985 2.962 -6.154 1.00 95.00 964 PHE A CA 1
ATOM 7551 C C . PHE A 1 964 ? 8.469 1.627 -5.621 1.00 95.00 964 PHE A C 1
ATOM 7553 O O . PHE A 1 964 ? 7.857 1.560 -4.555 1.00 95.00 964 PHE A O 1
ATOM 7560 N N . ALA A 1 965 ? 8.773 0.552 -6.344 1.00 94.75 965 ALA A N 1
ATOM 7561 C CA . ALA A 1 965 ? 8.541 -0.811 -5.883 1.00 94.75 965 ALA A CA 1
ATOM 7562 C C . ALA A 1 965 ? 9.824 -1.620 -5.809 1.00 94.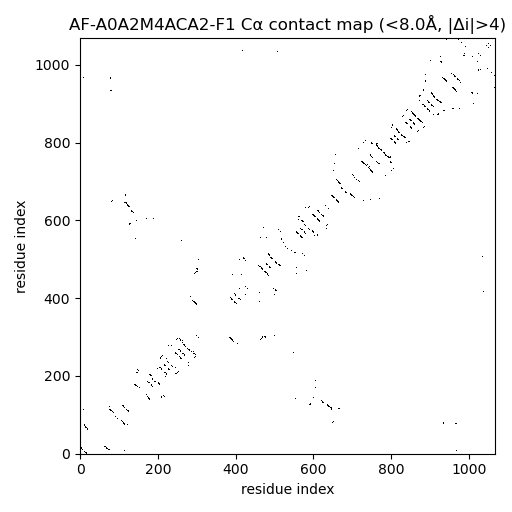75 965 ALA A C 1
ATOM 7564 O O . ALA A 1 965 ? 10.748 -1.467 -6.620 1.00 94.75 965 ALA A O 1
ATOM 7565 N N . THR A 1 966 ? 9.846 -2.511 -4.827 1.00 94.88 966 THR A N 1
ATOM 7566 C CA . THR A 1 966 ? 10.987 -3.359 -4.528 1.00 94.88 966 THR A CA 1
ATOM 7567 C C . THR A 1 966 ? 10.791 -4.778 -5.056 1.00 94.88 966 THR A C 1
ATOM 7569 O O . THR A 1 966 ? 9.676 -5.287 -5.190 1.00 94.88 966 THR A O 1
ATOM 7572 N N . LEU A 1 967 ? 11.904 -5.465 -5.312 1.00 93.25 967 LEU A N 1
ATOM 7573 C CA . LEU A 1 967 ? 11.919 -6.880 -5.700 1.00 93.25 967 LEU A CA 1
ATOM 7574 C C . LEU A 1 967 ? 11.453 -7.827 -4.582 1.00 93.25 967 LEU A C 1
ATOM 7576 O O . LEU A 1 967 ? 11.279 -9.020 -4.826 1.00 93.25 967 LEU A O 1
ATOM 7580 N N . ASP A 1 968 ? 11.251 -7.321 -3.367 1.00 93.19 968 ASP A N 1
ATOM 7581 C CA . ASP A 1 968 ? 10.729 -8.091 -2.237 1.00 93.19 968 ASP A CA 1
ATOM 7582 C C . ASP A 1 968 ? 9.218 -7.864 -2.030 1.00 93.19 968 ASP A C 1
ATOM 7584 O O . ASP A 1 968 ? 8.652 -8.351 -1.056 1.00 93.19 968 ASP A O 1
ATOM 7588 N N . GLY A 1 969 ? 8.548 -7.157 -2.954 1.00 90.19 969 GLY A N 1
ATOM 7589 C CA . GLY A 1 969 ? 7.102 -6.907 -2.900 1.00 90.19 969 GLY A CA 1
ATOM 7590 C C . GLY A 1 969 ? 6.700 -5.716 -2.028 1.00 90.19 969 GLY A C 1
ATOM 7591 O O . GLY A 1 969 ? 5.536 -5.605 -1.650 1.00 90.19 969 GLY A O 1
ATOM 7592 N N . GLY A 1 970 ? 7.651 -4.842 -1.690 1.00 90.94 970 GLY A N 1
ATOM 7593 C CA . GLY A 1 970 ? 7.405 -3.596 -0.972 1.00 90.94 970 GLY A CA 1
ATOM 7594 C C . GLY A 1 970 ? 7.093 -2.436 -1.917 1.00 90.94 970 GLY A C 1
ATOM 7595 O O . GLY A 1 970 ? 7.578 -2.387 -3.049 1.00 90.94 970 GLY A O 1
ATOM 7596 N N . PHE A 1 971 ? 6.317 -1.477 -1.421 1.00 90.19 971 PHE A N 1
ATOM 7597 C CA . PHE A 1 971 ? 5.997 -0.227 -2.102 1.00 90.19 971 PHE A CA 1
ATOM 7598 C C . PHE A 1 971 ? 6.395 0.945 -1.203 1.00 90.19 971 PHE A C 1
ATOM 7600 O O . PHE A 1 971 ? 6.184 0.896 0.009 1.00 90.19 971 PHE A O 1
ATOM 7607 N N . GLY A 1 972 ? 6.993 1.984 -1.776 1.00 91.88 972 GLY A N 1
ATOM 7608 C CA . GLY A 1 972 ? 7.443 3.157 -1.033 1.00 91.88 972 GLY A CA 1
ATOM 7609 C C . GLY A 1 972 ? 7.472 4.401 -1.906 1.00 91.88 972 GLY A C 1
ATOM 7610 O O . GLY A 1 972 ? 7.217 4.344 -3.109 1.00 91.88 972 GLY A O 1
ATOM 7611 N N . PHE A 1 973 ? 7.771 5.547 -1.300 1.00 93.12 973 PHE A N 1
ATOM 7612 C CA . PHE A 1 973 ? 7.851 6.810 -2.023 1.00 93.12 973 PHE A CA 1
ATOM 7613 C C . PHE A 1 973 ? 8.952 7.725 -1.494 1.00 93.12 973 PHE A C 1
ATOM 7615 O O . PHE A 1 973 ? 9.371 7.636 -0.340 1.00 93.12 973 PHE A O 1
ATOM 7622 N N . VAL A 1 974 ? 9.413 8.620 -2.364 1.00 94.06 974 VAL A N 1
ATOM 7623 C CA . VAL A 1 974 ? 10.332 9.715 -2.054 1.00 94.06 974 VAL A CA 1
ATOM 7624 C C . VAL A 1 974 ? 9.611 11.027 -2.347 1.00 94.06 974 VAL A C 1
ATOM 7626 O O . VAL A 1 974 ? 9.223 11.289 -3.486 1.00 94.06 974 VAL A O 1
ATOM 7629 N N . LEU A 1 975 ? 9.445 11.852 -1.313 1.00 92.44 975 LEU A N 1
ATOM 7630 C CA . LEU A 1 975 ? 8.810 13.166 -1.400 1.00 92.44 975 LEU A CA 1
ATOM 7631 C C . LEU A 1 975 ? 9.853 14.275 -1.165 1.00 92.44 975 LEU A C 1
ATOM 7633 O O . LEU A 1 975 ? 10.507 14.273 -0.117 1.00 92.44 975 LEU A O 1
ATOM 7637 N N . PRO A 1 976 ? 10.007 15.247 -2.082 1.00 91.81 976 PRO A N 1
ATOM 7638 C CA . PRO A 1 976 ? 10.828 16.428 -1.837 1.00 91.81 976 PRO A CA 1
ATOM 7639 C C . PRO A 1 976 ? 10.212 17.334 -0.764 1.00 91.81 976 PRO A C 1
ATOM 7641 O O . PRO A 1 976 ? 9.132 17.903 -0.937 1.00 91.81 976 PRO A O 1
ATOM 7644 N N . LEU A 1 977 ? 10.923 17.505 0.350 1.00 90.69 977 LEU A N 1
ATOM 7645 C CA . LEU A 1 977 ? 10.460 18.311 1.478 1.00 90.69 977 LEU A CA 1
ATOM 7646 C C . LEU A 1 977 ? 10.990 19.752 1.411 1.00 90.69 977 LEU A C 1
ATOM 7648 O O . LEU A 1 977 ? 12.150 19.965 1.054 1.00 90.69 977 LEU A O 1
ATOM 7652 N N . PRO A 1 978 ? 10.194 20.755 1.826 1.00 89.31 978 PRO A N 1
ATOM 7653 C CA . PRO A 1 978 ? 10.702 22.092 2.108 1.00 89.31 978 PRO A CA 1
ATOM 7654 C C . PRO A 1 978 ? 11.810 22.053 3.167 1.00 89.31 978 PRO A C 1
ATOM 7656 O O . PRO A 1 978 ? 11.726 21.309 4.145 1.00 89.31 978 PRO A O 1
ATOM 7659 N N . GLU A 1 979 ? 12.821 22.911 3.028 1.00 88.88 979 GLU A N 1
ATOM 7660 C CA . GLU A 1 979 ? 14.005 22.898 3.899 1.00 88.88 979 GLU A CA 1
ATOM 7661 C C . GLU A 1 979 ? 13.664 23.047 5.396 1.00 88.88 979 GLU A C 1
ATOM 7663 O O . GLU A 1 979 ? 14.270 22.389 6.244 1.00 88.88 979 GLU A O 1
ATOM 7668 N N . LYS A 1 980 ? 12.666 23.879 5.735 1.00 90.75 980 LYS A N 1
ATOM 7669 C CA . LYS A 1 980 ? 12.207 24.070 7.124 1.00 90.75 980 LYS A CA 1
ATOM 7670 C C . LYS A 1 980 ? 11.646 22.773 7.718 1.00 90.75 980 LYS A C 1
ATOM 7672 O O . LYS A 1 980 ? 12.067 22.374 8.804 1.00 90.75 980 LYS A O 1
ATOM 7677 N N . THR A 1 981 ? 10.756 22.106 6.983 1.00 91.38 981 THR A N 1
ATOM 7678 C CA . THR A 1 981 ? 10.155 20.818 7.359 1.00 91.38 981 THR A CA 1
ATOM 7679 C C . THR A 1 981 ? 11.227 19.735 7.460 1.00 91.38 981 THR A C 1
ATOM 7681 O O . THR A 1 981 ? 11.326 19.064 8.485 1.00 91.38 981 THR A O 1
ATOM 7684 N N . TYR A 1 982 ? 12.120 19.640 6.466 1.00 93.12 982 TYR A N 1
ATOM 7685 C CA . TYR A 1 982 ? 13.254 18.711 6.485 1.00 93.12 982 TYR A CA 1
ATOM 7686 C C . TYR A 1 982 ? 14.103 18.862 7.753 1.00 93.12 982 TYR A C 1
ATOM 7688 O O . TYR A 1 982 ? 14.359 17.876 8.440 1.00 93.12 982 TYR A O 1
ATOM 7696 N N . ARG A 1 983 ? 14.513 20.089 8.112 1.00 93.31 983 ARG A N 1
ATOM 7697 C CA . ARG A 1 983 ? 15.342 20.327 9.308 1.00 93.31 983 ARG A CA 1
ATOM 7698 C C . ARG A 1 983 ? 14.629 19.906 10.591 1.00 93.31 983 ARG A C 1
ATOM 7700 O O . ARG A 1 983 ? 15.257 19.286 11.449 1.00 93.31 983 ARG A O 1
ATOM 7707 N N . ARG A 1 984 ? 13.335 20.211 10.722 1.00 93.19 984 ARG A N 1
ATOM 7708 C CA . ARG A 1 984 ? 12.529 19.829 11.891 1.00 93.19 984 ARG A CA 1
ATOM 7709 C C . ARG A 1 984 ? 12.415 18.309 12.020 1.00 93.19 984 ARG A C 1
ATOM 7711 O O . ARG A 1 984 ? 12.732 17.771 13.082 1.00 93.19 984 ARG A O 1
ATOM 7718 N N . LEU A 1 985 ? 12.068 17.613 10.938 1.00 94.06 985 LEU A N 1
ATOM 7719 C CA . LEU A 1 985 ? 11.960 16.150 10.932 1.00 94.06 985 LEU A CA 1
ATOM 7720 C C . LEU A 1 985 ? 13.321 15.456 11.091 1.00 94.06 985 LEU A C 1
ATOM 7722 O O . LEU A 1 985 ? 13.422 14.429 11.757 1.00 94.06 985 LEU A O 1
ATOM 7726 N N . PHE A 1 986 ? 14.396 16.038 10.563 1.00 94.06 986 PHE A N 1
ATOM 7727 C CA . PHE A 1 986 ? 15.749 15.525 10.761 1.00 94.06 986 PHE A CA 1
ATOM 7728 C C . PHE A 1 986 ? 16.212 15.652 12.223 1.00 94.06 986 PHE A C 1
ATOM 7730 O O . PHE A 1 986 ? 16.839 14.738 12.766 1.00 94.06 986 PHE A O 1
ATOM 7737 N N . MET A 1 987 ? 15.892 16.761 12.899 1.00 93.81 987 MET A N 1
ATOM 7738 C CA . MET A 1 987 ? 16.133 16.894 14.343 1.00 93.81 987 MET A CA 1
ATOM 7739 C C . MET A 1 987 ? 15.318 15.865 15.134 1.00 93.81 987 MET A C 1
ATOM 7741 O O . MET A 1 987 ? 15.873 15.203 16.013 1.00 93.81 987 MET A O 1
ATOM 7745 N N . LEU A 1 988 ? 14.048 15.667 14.768 1.00 95.06 988 LEU A N 1
ATOM 7746 C CA . LEU A 1 988 ? 13.190 14.635 15.352 1.00 95.06 988 LEU A CA 1
ATOM 7747 C C . LEU A 1 988 ? 13.791 13.234 15.193 1.00 95.06 988 LEU A C 1
ATOM 7749 O O . LEU A 1 988 ? 13.923 12.519 16.186 1.00 95.06 988 LEU A O 1
ATOM 7753 N N . GLN A 1 989 ? 14.245 12.873 13.991 1.00 94.69 989 GLN A N 1
ATOM 7754 C CA . GLN A 1 989 ? 14.917 11.600 13.724 1.00 94.69 989 GLN A CA 1
ATOM 7755 C C . GLN A 1 989 ? 16.107 11.382 14.672 1.00 94.69 989 GLN A C 1
ATOM 7757 O O . GLN A 1 989 ? 16.245 10.311 15.260 1.00 94.69 989 GLN A O 1
ATOM 7762 N N . ASN A 1 990 ? 16.955 12.398 14.869 1.00 93.25 990 ASN A N 1
ATOM 7763 C CA . ASN A 1 990 ? 18.117 12.290 15.758 1.00 93.25 990 ASN A CA 1
ATOM 7764 C C . ASN A 1 990 ? 17.732 12.076 17.229 1.00 93.25 990 ASN A C 1
ATOM 7766 O O . ASN A 1 990 ? 18.397 11.301 17.919 1.00 93.25 990 ASN A O 1
ATOM 7770 N N . VAL A 1 991 ? 16.658 12.712 17.705 1.00 94.75 991 VAL A N 1
ATOM 7771 C CA . VAL A 1 991 ? 16.161 12.495 19.072 1.00 94.75 991 VAL A CA 1
ATOM 7772 C C . VAL A 1 991 ? 15.568 11.090 19.211 1.00 94.75 991 VAL A C 1
ATOM 7774 O O . VAL A 1 991 ? 15.934 10.368 20.142 1.00 94.75 991 VAL A O 1
ATOM 7777 N N . LEU A 1 992 ? 14.733 10.658 18.260 1.00 93.12 992 LEU A N 1
ATOM 7778 C CA . LEU A 1 992 ? 14.098 9.334 18.265 1.00 93.12 992 LEU A CA 1
ATOM 7779 C C . LEU A 1 992 ? 15.108 8.184 18.222 1.00 93.12 992 LEU A C 1
ATOM 7781 O O . LEU A 1 992 ? 14.904 7.181 18.903 1.00 93.12 992 LEU A O 1
ATOM 7785 N N . LEU A 1 993 ? 16.225 8.348 17.505 1.00 92.62 993 LEU A N 1
ATOM 7786 C CA . LEU A 1 993 ? 17.315 7.365 17.477 1.00 92.62 993 LEU A CA 1
ATOM 7787 C C . LEU A 1 993 ? 17.834 7.013 18.877 1.00 92.62 993 LEU A C 1
ATOM 7789 O O . LEU A 1 993 ? 18.190 5.862 19.113 1.00 92.62 993 LEU A O 1
ATOM 7793 N N . THR A 1 994 ? 17.889 7.996 19.779 1.00 90.44 994 THR A N 1
ATOM 7794 C CA . THR A 1 994 ? 18.391 7.820 21.153 1.00 90.44 994 THR A CA 1
ATOM 7795 C C . THR A 1 994 ? 17.292 7.507 22.163 1.00 90.44 994 THR A C 1
ATOM 7797 O O . THR A 1 994 ? 17.561 6.868 23.175 1.00 90.44 994 THR A O 1
ATOM 7800 N N . HIS A 1 995 ? 16.067 7.967 21.903 1.00 89.50 995 HIS A N 1
ATOM 7801 C CA . HIS A 1 995 ? 14.946 7.851 22.830 1.00 89.50 995 HIS A CA 1
ATOM 7802 C C . HIS A 1 995 ? 14.229 6.500 22.731 1.00 89.50 995 HIS A C 1
ATOM 7804 O O . HIS A 1 995 ? 13.815 5.941 23.745 1.00 89.50 995 HIS A O 1
ATOM 7810 N N . SER A 1 996 ? 14.066 5.975 21.515 1.00 86.25 996 SER A N 1
ATOM 7811 C CA . SER A 1 996 ? 13.294 4.758 21.272 1.00 86.25 996 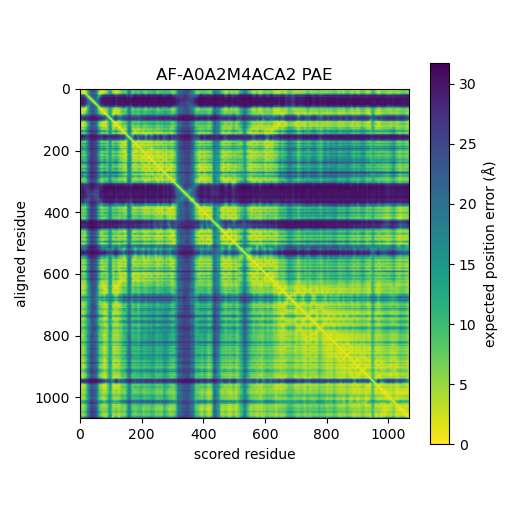SER A CA 1
ATOM 7812 C C . SER A 1 996 ? 14.192 3.518 21.258 1.00 86.25 996 SER A C 1
ATOM 7814 O O . SER A 1 996 ? 15.236 3.532 20.604 1.00 86.25 996 SER A O 1
ATOM 7816 N N . PRO A 1 997 ? 13.792 2.416 21.920 1.00 89.94 997 PRO A N 1
ATOM 7817 C CA . PRO A 1 997 ? 14.463 1.137 21.749 1.00 89.94 997 PRO A CA 1
ATOM 7818 C C . PRO A 1 997 ? 14.145 0.566 20.363 1.00 89.94 997 PRO A C 1
ATOM 7820 O O . PRO A 1 997 ? 12.983 0.513 19.956 1.00 89.94 997 PRO A O 1
ATOM 7823 N N . HIS A 1 998 ? 15.177 0.102 19.664 1.00 90.75 998 HIS A N 1
ATOM 7824 C CA . HIS A 1 998 ? 15.051 -0.474 18.325 1.00 90.75 998 HIS A CA 1
ATOM 7825 C C . HIS A 1 998 ? 15.000 -1.998 18.383 1.00 90.75 998 HIS A C 1
ATOM 7827 O O . HIS A 1 998 ? 15.664 -2.632 19.210 1.00 90.75 998 HIS A O 1
ATOM 7833 N N . THR A 1 999 ? 14.232 -2.601 17.479 1.00 89.75 999 THR A N 1
ATOM 7834 C CA . THR A 1 999 ? 14.134 -4.059 17.347 1.00 89.75 999 THR A CA 1
ATOM 7835 C C . THR A 1 999 ? 15.520 -4.670 17.126 1.00 89.75 999 THR A C 1
ATOM 7837 O O . THR A 1 999 ? 16.315 -4.166 16.333 1.00 89.75 999 THR A O 1
ATOM 7840 N N . CYS A 1 1000 ? 15.828 -5.740 17.863 1.00 93.25 1000 CYS A N 1
ATOM 7841 C CA . CYS A 1 1000 ? 17.138 -6.406 17.860 1.00 93.25 1000 CYS A CA 1
ATOM 7842 C C . CYS A 1 1000 ? 18.338 -5.500 18.221 1.00 93.25 1000 CYS A C 1
ATOM 7844 O O . CYS A 1 1000 ? 19.478 -5.888 17.983 1.00 93.25 1000 CYS A O 1
ATOM 7846 N N . GLY A 1 1001 ? 18.115 -4.302 18.779 1.00 90.88 1001 GLY A N 1
ATOM 7847 C CA . GLY A 1 1001 ? 19.189 -3.356 19.106 1.00 90.88 1001 GLY A CA 1
ATOM 7848 C C . GLY A 1 1001 ? 19.899 -2.755 17.885 1.00 90.88 1001 GLY A C 1
ATOM 7849 O O . GLY A 1 1001 ? 20.999 -2.222 18.019 1.00 90.88 1001 GLY A O 1
ATOM 7850 N N . LEU A 1 1002 ? 19.300 -2.844 16.693 1.00 92.50 1002 LEU A N 1
ATOM 7851 C CA . LEU A 1 1002 ? 19.870 -2.284 15.467 1.00 92.50 1002 LEU A CA 1
ATOM 7852 C C . LEU A 1 1002 ? 19.858 -0.753 15.512 1.00 92.50 1002 LEU A C 1
ATOM 7854 O O . LEU A 1 1002 ? 18.912 -0.150 16.004 1.00 92.50 1002 LEU A O 1
ATOM 7858 N N . ASN A 1 1003 ? 20.893 -0.111 14.966 1.00 92.94 1003 ASN A N 1
ATOM 7859 C CA . ASN A 1 1003 ? 20.958 1.348 14.866 1.00 92.94 1003 ASN A CA 1
ATOM 7860 C C . ASN A 1 1003 ? 20.448 1.816 13.487 1.00 92.94 1003 ASN A C 1
ATOM 7862 O O . ASN A 1 1003 ? 21.176 1.637 12.499 1.00 92.94 1003 ASN A O 1
ATOM 7866 N N . PRO A 1 1004 ? 19.275 2.479 13.394 1.00 92.38 1004 PRO A N 1
ATOM 7867 C CA . PRO A 1 1004 ? 18.718 2.905 12.109 1.00 92.38 1004 PRO A CA 1
ATOM 7868 C C . PRO A 1 1004 ? 19.644 3.854 11.339 1.00 92.38 1004 PRO A C 1
ATOM 7870 O O . PRO A 1 1004 ? 19.805 3.724 10.130 1.00 92.38 1004 PRO A O 1
ATOM 7873 N N . LYS A 1 1005 ? 20.371 4.750 12.021 1.00 91.69 1005 LYS A N 1
ATOM 7874 C CA . LYS A 1 1005 ? 21.313 5.680 11.365 1.00 91.69 1005 LYS A CA 1
ATOM 7875 C C . LYS A 1 1005 ? 22.459 4.959 10.655 1.00 91.69 1005 LYS A C 1
ATOM 7877 O O . LYS A 1 1005 ? 22.887 5.368 9.574 1.00 91.69 1005 LYS A O 1
ATOM 7882 N N . ALA A 1 1006 ? 22.976 3.901 11.278 1.00 91.44 1006 ALA A N 1
ATOM 7883 C CA . ALA A 1 1006 ? 24.040 3.086 10.699 1.00 91.44 1006 ALA A CA 1
ATOM 7884 C C . ALA A 1 1006 ? 23.511 2.213 9.553 1.00 91.44 1006 ALA A C 1
ATOM 7886 O O . ALA A 1 1006 ? 24.211 2.022 8.555 1.00 91.44 1006 ALA A O 1
ATOM 7887 N N . TYR A 1 1007 ? 22.275 1.725 9.678 1.00 93.25 1007 TYR A N 1
ATOM 7888 C CA . TYR A 1 1007 ? 21.593 0.969 8.635 1.00 93.25 1007 TYR A CA 1
ATOM 7889 C C . TYR A 1 1007 ? 21.354 1.822 7.380 1.00 93.25 1007 TYR A C 1
ATOM 7891 O O . TYR A 1 1007 ? 21.819 1.436 6.314 1.00 93.25 1007 TYR A O 1
ATOM 7899 N N . ARG A 1 1008 ? 20.771 3.024 7.519 1.00 93.81 1008 ARG A N 1
ATOM 7900 C CA . ARG A 1 1008 ? 20.453 3.940 6.402 1.00 93.81 1008 ARG A CA 1
ATOM 7901 C C . ARG A 1 1008 ? 21.663 4.614 5.745 1.00 93.81 1008 ARG A C 1
ATOM 7903 O O . ARG A 1 1008 ? 21.514 5.258 4.710 1.00 93.81 1008 ARG A O 1
ATOM 7910 N N . THR A 1 1009 ? 22.860 4.502 6.325 1.00 92.12 1009 THR A N 1
ATOM 7911 C CA . THR A 1 1009 ? 24.084 5.006 5.680 1.00 92.12 1009 THR A CA 1
ATOM 7912 C C . THR A 1 1009 ? 24.428 4.126 4.476 1.00 92.12 1009 THR A C 1
ATOM 7914 O O . THR A 1 1009 ? 24.443 2.902 4.612 1.00 92.12 1009 THR A O 1
ATOM 7917 N N . ILE A 1 1010 ? 24.747 4.757 3.340 1.00 90.50 1010 ILE A N 1
ATOM 7918 C CA . ILE A 1 1010 ? 25.071 4.100 2.065 1.00 90.50 1010 ILE A CA 1
ATOM 7919 C C . ILE A 1 1010 ? 26.035 2.914 2.228 1.00 90.50 1010 ILE A C 1
ATOM 7921 O O . ILE A 1 1010 ? 27.033 2.996 2.954 1.00 90.50 1010 ILE A O 1
ATOM 7925 N N . LYS A 1 1011 ? 25.732 1.805 1.545 1.00 90.12 1011 LYS A N 1
ATOM 7926 C CA . LYS A 1 1011 ? 26.563 0.594 1.520 1.00 90.12 1011 LYS A CA 1
ATOM 7927 C C . LYS A 1 1011 ? 27.253 0.484 0.171 1.00 90.12 1011 LYS A C 1
ATOM 7929 O O . LYS A 1 1011 ? 26.592 0.442 -0.855 1.00 90.12 1011 LYS A O 1
ATOM 7934 N N . GLN A 1 1012 ? 28.579 0.440 0.156 1.00 84.88 1012 GLN A N 1
ATOM 7935 C CA . GLN A 1 1012 ? 29.344 0.311 -1.083 1.00 84.88 1012 GLN A CA 1
ATOM 7936 C C . GLN A 1 1012 ? 30.352 -0.823 -0.940 1.00 84.88 1012 GLN A C 1
ATOM 7938 O O . GLN A 1 1012 ? 31.069 -0.892 0.055 1.00 84.88 1012 GLN A O 1
ATOM 7943 N N . SER A 1 1013 ? 30.418 -1.699 -1.947 1.00 81.31 1013 SER A N 1
ATOM 7944 C CA . SER A 1 1013 ? 31.412 -2.781 -1.994 1.00 81.31 1013 SER A CA 1
ATOM 7945 C C . SER A 1 1013 ? 32.839 -2.231 -2.115 1.00 81.31 1013 SER A C 1
ATOM 7947 O O . SER A 1 1013 ? 33.778 -2.782 -1.545 1.00 81.31 1013 SER A O 1
ATOM 7949 N N . ARG A 1 1014 ? 33.004 -1.103 -2.820 1.00 81.69 1014 ARG A N 1
ATOM 7950 C CA . ARG A 1 1014 ? 34.282 -0.400 -2.966 1.00 81.69 1014 ARG A CA 1
ATOM 7951 C C . ARG A 1 1014 ? 34.246 0.912 -2.199 1.00 81.69 1014 ARG A C 1
ATOM 7953 O O . ARG A 1 1014 ? 33.310 1.692 -2.356 1.00 81.69 1014 ARG A O 1
ATOM 7960 N N . ALA A 1 1015 ? 35.289 1.172 -1.417 1.00 77.81 1015 ALA A N 1
ATOM 7961 C CA . ALA A 1 1015 ? 35.467 2.461 -0.767 1.00 77.81 1015 ALA A CA 1
ATOM 7962 C C . ALA A 1 1015 ? 35.777 3.527 -1.826 1.00 77.81 1015 ALA A C 1
ATOM 7964 O O . ALA A 1 1015 ? 36.818 3.481 -2.484 1.00 77.81 1015 ALA A O 1
ATOM 7965 N N . LEU A 1 1016 ? 34.862 4.477 -2.003 1.00 79.88 1016 LEU A N 1
ATOM 7966 C CA . LEU A 1 1016 ? 35.071 5.649 -2.846 1.00 79.88 1016 LEU A CA 1
ATOM 7967 C C . LEU A 1 1016 ? 35.520 6.837 -1.983 1.00 79.88 1016 LEU A C 1
ATOM 7969 O O . LEU A 1 1016 ? 35.102 6.939 -0.827 1.00 79.88 1016 LEU A O 1
ATOM 7973 N N . PRO A 1 1017 ? 36.316 7.778 -2.524 1.00 79.81 1017 PRO A N 1
ATOM 7974 C CA . PRO A 1 1017 ? 36.736 8.990 -1.819 1.00 79.81 1017 PRO A CA 1
ATOM 7975 C C . PRO A 1 1017 ? 35.598 10.029 -1.766 1.00 79.81 1017 PRO A C 1
ATOM 7977 O O . PRO A 1 1017 ? 35.786 11.197 -2.103 1.00 79.81 1017 PRO A O 1
ATOM 7980 N N . ILE A 1 1018 ? 34.388 9.600 -1.401 1.00 79.81 1018 ILE A N 1
ATOM 7981 C CA . ILE A 1 1018 ? 33.201 10.450 -1.314 1.00 79.81 1018 ILE A CA 1
ATOM 7982 C C . ILE A 1 1018 ? 32.539 10.225 0.036 1.00 79.81 1018 ILE A C 1
ATOM 7984 O O . ILE A 1 1018 ? 32.104 9.119 0.359 1.00 79.81 1018 ILE A O 1
ATOM 7988 N N . ASN A 1 1019 ? 32.390 11.306 0.793 1.00 84.81 1019 ASN A N 1
ATOM 7989 C CA . ASN A 1 1019 ? 31.657 11.263 2.047 1.00 84.81 1019 ASN A CA 1
ATOM 7990 C C . ASN A 1 1019 ? 30.162 10.980 1.799 1.00 84.81 1019 ASN A C 1
ATOM 7992 O O . ASN A 1 1019 ? 29.605 11.437 0.791 1.00 84.81 1019 ASN A O 1
ATOM 7996 N N . PRO A 1 1020 ? 29.489 10.249 2.703 1.00 84.88 1020 PRO A N 1
ATOM 7997 C CA . PRO A 1 1020 ? 28.033 10.148 2.705 1.00 84.88 1020 PRO A CA 1
ATOM 7998 C C . PRO A 1 1020 ? 27.403 11.545 2.792 1.00 84.88 1020 PRO A C 1
ATOM 8000 O O . PRO A 1 1020 ? 27.757 12.327 3.676 1.00 84.88 1020 PRO A O 1
ATOM 8003 N N . SER A 1 1021 ? 26.492 11.862 1.874 1.00 80.75 1021 SER A N 1
ATOM 8004 C CA . SER A 1 1021 ? 25.862 13.186 1.735 1.00 80.75 1021 SER A CA 1
ATOM 8005 C C . SER A 1 1021 ? 24.714 13.431 2.726 1.00 80.75 1021 SER A C 1
ATOM 8007 O O . SER A 1 1021 ? 24.475 14.578 3.084 1.00 80.75 1021 SER A O 1
ATOM 8009 N N . ARG A 1 1022 ? 24.056 12.370 3.221 1.00 77.38 1022 ARG A N 1
ATOM 8010 C CA . ARG A 1 1022 ? 23.010 12.339 4.260 1.00 77.38 1022 ARG A CA 1
ATOM 8011 C C . ARG A 1 1022 ? 22.011 13.500 4.134 1.00 77.38 1022 ARG A C 1
ATOM 8013 O O . ARG A 1 1022 ? 22.072 14.462 4.894 1.00 77.38 1022 ARG A O 1
ATOM 8020 N N . CYS A 1 1023 ? 21.081 13.393 3.183 1.00 88.12 1023 CYS A N 1
ATOM 8021 C CA . CYS A 1 1023 ? 20.017 14.386 2.942 1.00 88.12 1023 CYS A CA 1
ATOM 8022 C C . CYS A 1 1023 ? 18.623 13.763 2.747 1.00 88.12 1023 CYS A C 1
ATOM 8024 O O . CYS A 1 1023 ? 17.777 14.320 2.056 1.00 88.12 1023 CYS A O 1
ATOM 8026 N N . VAL A 1 1024 ? 18.385 12.593 3.341 1.00 93.38 1024 VAL A N 1
ATOM 8027 C CA . VAL A 1 1024 ? 17.093 11.897 3.302 1.00 93.38 1024 VAL A CA 1
ATOM 8028 C C . VAL A 1 1024 ? 16.680 11.579 4.735 1.00 93.38 1024 VAL A C 1
ATOM 8030 O O . VAL A 1 1024 ? 17.485 11.054 5.508 1.00 93.38 1024 VAL A O 1
ATOM 8033 N N . VAL A 1 1025 ? 15.446 11.937 5.092 1.00 94.25 1025 VAL A N 1
ATOM 8034 C CA . VAL A 1 1025 ? 14.854 11.635 6.402 1.00 94.25 1025 VAL A CA 1
ATOM 8035 C C . VAL A 1 1025 ? 14.256 10.233 6.366 1.00 94.25 1025 VAL A C 1
ATOM 8037 O O . VAL A 1 1025 ? 13.621 9.853 5.386 1.00 94.25 1025 VAL A O 1
ATOM 8040 N N . ASP A 1 1026 ? 14.456 9.467 7.435 1.00 94.12 1026 ASP A N 1
ATOM 8041 C CA . ASP A 1 1026 ? 13.880 8.131 7.572 1.00 94.12 1026 ASP A CA 1
ATOM 8042 C C . ASP A 1 1026 ? 12.405 8.215 7.993 1.00 94.12 1026 ASP A C 1
ATOM 8044 O O . ASP A 1 1026 ? 12.103 8.475 9.161 1.00 94.12 1026 ASP A O 1
ATOM 8048 N N . GLY A 1 1027 ? 11.498 8.013 7.033 1.00 90.69 1027 GLY A N 1
ATOM 8049 C CA . GLY A 1 1027 ? 10.051 8.086 7.249 1.00 90.69 1027 GLY A CA 1
ATOM 8050 C C . GLY A 1 1027 ? 9.553 7.088 8.294 1.00 90.69 1027 GLY A C 1
ATOM 8051 O O . GLY A 1 1027 ? 8.837 7.485 9.208 1.00 90.69 1027 GLY A O 1
ATOM 8052 N N . ASP A 1 1028 ? 10.011 5.833 8.231 1.00 89.44 1028 ASP A N 1
ATOM 8053 C CA . ASP A 1 1028 ? 9.593 4.761 9.151 1.00 89.44 1028 ASP A CA 1
ATOM 8054 C C . ASP A 1 1028 ? 9.878 5.124 10.616 1.00 89.44 1028 ASP A C 1
ATOM 8056 O O . ASP A 1 1028 ? 9.068 4.884 11.514 1.00 89.44 1028 ASP A O 1
ATOM 8060 N N . LEU A 1 1029 ? 11.033 5.751 10.863 1.00 92.12 1029 LEU A N 1
ATOM 8061 C CA . LEU A 1 1029 ? 11.424 6.179 12.201 1.00 92.12 1029 LEU A CA 1
ATOM 8062 C C . LEU A 1 1029 ? 10.654 7.423 12.643 1.00 92.12 1029 LEU A C 1
ATOM 8064 O O . LEU A 1 1029 ? 10.266 7.528 13.801 1.00 92.12 1029 LEU A O 1
ATOM 8068 N N . VAL A 1 1030 ? 10.439 8.382 11.746 1.00 92.94 1030 VAL A N 1
ATOM 8069 C CA . VAL A 1 1030 ? 9.720 9.611 12.087 1.00 92.94 1030 VAL A CA 1
ATOM 8070 C C . VAL A 1 1030 ? 8.233 9.336 12.355 1.00 92.94 1030 VAL A C 1
ATOM 8072 O O . VAL A 1 1030 ? 7.684 9.910 13.298 1.00 92.94 1030 VAL A O 1
ATOM 8075 N N . TRP A 1 1031 ? 7.601 8.405 11.632 1.00 90.38 1031 TRP A N 1
ATOM 8076 C CA . TRP A 1 1031 ? 6.219 7.983 11.899 1.00 90.38 1031 TRP A CA 1
ATOM 8077 C C . TRP A 1 1031 ? 6.038 7.355 13.276 1.00 90.38 1031 TRP A C 1
ATOM 8079 O O . TRP A 1 1031 ? 4.991 7.547 13.901 1.00 90.38 1031 TRP A O 1
ATOM 8089 N N . SER A 1 1032 ? 7.078 6.711 13.818 1.00 89.81 1032 SER A N 1
ATOM 8090 C CA . SER A 1 1032 ? 7.029 6.154 15.172 1.00 89.81 1032 SER A CA 1
ATOM 8091 C C . SER A 1 1032 ? 6.769 7.223 16.242 1.00 89.81 1032 SER A C 1
ATOM 8093 O O . SER A 1 1032 ? 6.400 6.880 17.364 1.00 89.81 1032 SER A O 1
ATOM 8095 N N . PHE A 1 1033 ? 6.960 8.516 15.936 1.00 91.44 1033 PHE A N 1
ATOM 8096 C CA . PHE A 1 1033 ? 6.589 9.613 16.832 1.00 91.44 1033 PHE A CA 1
ATOM 8097 C C . PHE A 1 1033 ? 5.097 9.591 17.180 1.00 91.44 1033 PHE A C 1
ATOM 8099 O O . PHE A 1 1033 ? 4.743 9.818 18.337 1.00 91.44 1033 PHE A O 1
ATOM 8106 N N . LEU A 1 1034 ? 4.222 9.272 16.218 1.00 87.94 1034 LEU A N 1
ATOM 8107 C CA . LEU A 1 1034 ? 2.770 9.214 16.429 1.00 87.94 1034 LEU A CA 1
ATOM 8108 C C . LEU A 1 1034 ? 2.377 8.100 17.412 1.00 87.94 1034 LEU A C 1
ATOM 8110 O O . LEU A 1 1034 ? 1.423 8.252 18.182 1.00 87.94 1034 LEU A O 1
ATOM 8114 N N . GLU A 1 1035 ? 3.167 7.027 17.452 1.00 86.31 1035 GLU A N 1
ATOM 8115 C CA . GLU A 1 1035 ? 2.971 5.867 18.324 1.00 86.31 1035 GLU A CA 1
ATOM 8116 C C . GLU A 1 1035 ? 3.459 6.076 19.762 1.00 86.31 1035 GLU A C 1
ATOM 8118 O O . GLU A 1 1035 ? 3.182 5.251 20.639 1.00 86.31 1035 GLU A O 1
ATOM 8123 N N . LEU A 1 1036 ? 4.194 7.158 20.036 1.00 89.69 1036 LEU A N 1
ATOM 8124 C CA . LEU A 1 1036 ? 4.665 7.441 21.387 1.00 89.69 1036 LEU A CA 1
ATOM 8125 C C . LEU A 1 1036 ? 3.493 7.820 22.318 1.00 89.69 1036 LEU A C 1
ATOM 8127 O O . LEU A 1 1036 ? 2.468 8.344 21.868 1.00 89.69 1036 LEU A O 1
ATOM 8131 N N . PRO A 1 1037 ? 3.605 7.557 23.628 1.00 90.06 1037 PRO A N 1
ATOM 8132 C CA . PRO A 1 1037 ? 2.706 8.125 24.630 1.00 90.06 1037 PRO A CA 1
ATOM 8133 C C . PRO A 1 1037 ? 2.785 9.658 24.660 1.00 90.06 1037 PRO A C 1
ATOM 8135 O O . PRO A 1 1037 ? 3.822 10.233 24.327 1.00 90.06 1037 PRO A O 1
ATOM 8138 N N . ALA A 1 1038 ? 1.726 10.336 25.102 1.00 87.31 1038 ALA A N 1
ATOM 8139 C CA . ALA A 1 1038 ? 1.656 11.800 25.116 1.00 87.31 1038 ALA A CA 1
ATOM 8140 C C . ALA A 1 1038 ? 2.789 12.442 25.942 1.00 87.31 1038 ALA A C 1
ATOM 8142 O O . ALA A 1 1038 ? 3.400 13.413 25.493 1.00 87.31 1038 ALA A O 1
ATOM 8143 N N . ASN A 1 1039 ? 3.138 11.860 27.092 1.00 89.00 1039 ASN A N 1
ATOM 8144 C CA . ASN A 1 1039 ? 4.265 12.313 27.913 1.00 89.00 1039 ASN A CA 1
ATOM 8145 C C . ASN A 1 1039 ? 5.607 12.213 27.165 1.00 89.00 1039 ASN A C 1
ATOM 8147 O O . ASN A 1 1039 ? 6.375 13.173 27.140 1.00 89.00 1039 ASN A O 1
ATOM 8151 N N . GLU A 1 1040 ? 5.864 11.089 26.487 1.00 90.94 1040 GLU A N 1
ATOM 8152 C CA . GLU A 1 1040 ? 7.082 10.903 25.687 1.00 90.94 1040 GLU A CA 1
ATOM 8153 C C . GLU A 1 1040 ? 7.108 11.860 24.483 1.00 90.94 1040 GLU A C 1
ATOM 8155 O O . GLU A 1 1040 ? 8.143 12.465 24.201 1.00 90.94 1040 GLU A O 1
ATOM 8160 N N . LYS A 1 1041 ? 5.963 12.081 23.813 1.00 90.56 1041 LYS A N 1
ATOM 8161 C CA . LYS A 1 1041 ? 5.836 13.092 22.745 1.00 90.56 1041 LYS A CA 1
ATOM 8162 C C . LYS A 1 1041 ? 6.214 14.483 23.259 1.00 90.56 1041 LYS A C 1
ATOM 8164 O O . LYS A 1 1041 ? 6.940 15.202 22.574 1.00 90.56 1041 LYS A O 1
ATOM 8169 N N . GLN A 1 1042 ? 5.764 14.860 24.460 1.00 90.56 1042 GLN A N 1
ATOM 8170 C CA . GLN A 1 1042 ? 6.102 16.148 25.079 1.00 90.56 1042 GLN A CA 1
ATOM 8171 C C . GLN A 1 1042 ? 7.594 16.266 25.392 1.00 90.56 1042 GLN A C 1
ATOM 8173 O O . GLN A 1 1042 ? 8.183 17.317 25.138 1.00 90.56 1042 GLN A O 1
ATOM 8178 N N . GLU A 1 1043 ? 8.223 15.218 25.920 1.00 91.94 1043 GLU A N 1
ATOM 8179 C CA . GLU A 1 1043 ? 9.664 15.215 26.189 1.00 91.94 1043 GLU A CA 1
ATOM 8180 C C . GLU A 1 1043 ? 10.494 15.331 24.907 1.00 91.94 1043 GLU A C 1
ATOM 8182 O O . GLU A 1 1043 ? 11.438 16.124 24.847 1.00 91.94 1043 GLU A O 1
ATOM 8187 N N . VAL A 1 1044 ? 10.122 14.582 23.865 1.00 93.81 1044 VAL A N 1
ATOM 8188 C CA . VAL A 1 1044 ? 10.774 14.635 22.550 1.00 93.81 1044 VAL A CA 1
ATOM 8189 C C . VAL A 1 1044 ? 10.601 16.019 21.919 1.00 93.81 1044 VAL A C 1
ATOM 8191 O O . VAL A 1 1044 ? 11.590 16.623 21.504 1.00 93.81 1044 VAL A O 1
ATOM 8194 N N . ALA A 1 1045 ? 9.386 16.573 21.918 1.00 92.75 1045 ALA A N 1
ATOM 8195 C CA . ALA A 1 1045 ? 9.108 17.904 21.374 1.00 92.75 1045 ALA A CA 1
ATOM 8196 C C . ALA A 1 1045 ? 9.882 19.012 22.118 1.00 92.75 1045 ALA A C 1
ATOM 8198 O O . ALA A 1 1045 ? 10.494 19.876 21.482 1.00 92.75 1045 ALA A O 1
ATOM 8199 N N . LYS A 1 1046 ? 9.961 18.935 23.457 1.00 92.88 1046 LYS A N 1
ATOM 8200 C CA . LYS A 1 1046 ? 10.770 19.848 24.288 1.00 92.88 1046 LYS A CA 1
ATOM 8201 C C . LYS A 1 1046 ? 12.261 19.781 23.949 1.00 92.88 1046 LYS A C 1
ATOM 8203 O O . LYS A 1 1046 ? 12.894 20.828 23.869 1.00 92.88 1046 LYS A O 1
ATOM 8208 N N . LYS A 1 1047 ? 12.817 18.584 23.714 1.00 92.50 1047 LYS A N 1
ATOM 8209 C CA . LYS A 1 1047 ? 14.230 18.405 23.315 1.00 92.50 1047 LYS A CA 1
ATOM 8210 C C . LYS A 1 1047 ? 14.541 19.015 21.946 1.00 92.50 1047 LYS A C 1
ATOM 8212 O O . LYS A 1 1047 ? 15.650 19.493 21.739 1.00 92.50 1047 LYS A O 1
ATOM 8217 N N . ILE A 1 1048 ? 13.576 18.999 21.029 1.00 92.56 1048 ILE A N 1
ATOM 8218 C CA . ILE A 1 1048 ? 13.706 19.603 19.693 1.00 92.56 1048 ILE A CA 1
ATOM 8219 C C . ILE A 1 1048 ? 13.492 21.126 19.751 1.00 92.56 1048 ILE A C 1
ATOM 8221 O O . ILE A 1 1048 ? 14.001 21.849 18.900 1.00 92.56 1048 ILE A O 1
ATOM 8225 N N . GLY A 1 1049 ? 12.746 21.620 20.745 1.00 91.62 1049 GLY A N 1
ATOM 8226 C CA . GLY A 1 1049 ? 12.348 23.027 20.850 1.00 91.62 1049 GLY A CA 1
ATOM 8227 C C . GLY A 1 1049 ? 11.142 23.379 19.974 1.00 91.62 1049 GLY A C 1
ATOM 8228 O O . GLY A 1 1049 ? 11.035 24.506 19.502 1.00 91.62 1049 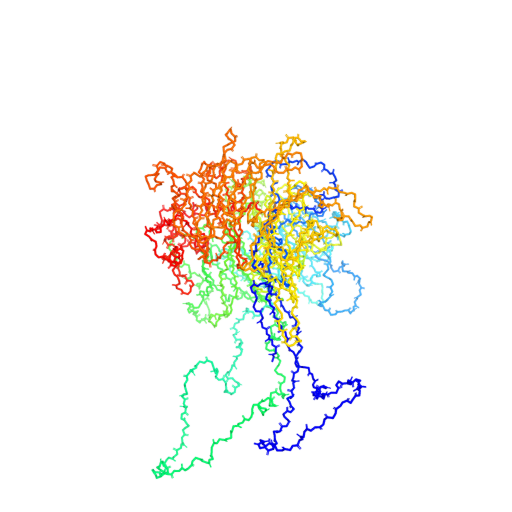GLY A O 1
ATOM 8229 N N . THR A 1 1050 ? 10.248 22.416 19.727 1.00 91.69 1050 THR A N 1
ATOM 8230 C CA . THR A 1 1050 ? 9.053 22.580 18.876 1.00 91.69 1050 THR A CA 1
ATOM 8231 C C . THR A 1 1050 ? 7.788 22.130 19.606 1.00 91.69 1050 THR A C 1
ATOM 8233 O O . THR A 1 1050 ? 7.852 21.509 20.669 1.00 91.69 1050 THR A O 1
ATOM 8236 N N . ARG A 1 1051 ? 6.615 22.475 19.064 1.00 89.88 1051 ARG A N 1
ATOM 8237 C CA . ARG A 1 1051 ? 5.318 22.026 19.592 1.00 89.88 1051 ARG A CA 1
ATOM 8238 C C . ARG A 1 1051 ? 4.924 20.686 18.968 1.00 89.88 1051 ARG A C 1
ATOM 8240 O O . ARG A 1 1051 ? 5.207 20.446 17.799 1.00 89.88 1051 ARG A O 1
ATOM 8247 N N . ILE A 1 1052 ? 4.222 19.841 19.730 1.00 88.44 1052 ILE A N 1
ATOM 8248 C CA . ILE A 1 1052 ? 3.705 18.549 19.235 1.00 88.44 1052 ILE A CA 1
ATOM 8249 C C . ILE A 1 1052 ? 2.794 18.767 18.025 1.00 88.44 1052 ILE A C 1
ATOM 8251 O O . ILE A 1 1052 ? 2.919 18.058 17.034 1.00 88.44 1052 ILE A O 1
ATOM 8255 N N . GLU A 1 1053 ? 1.923 19.773 18.096 1.00 85.88 1053 GLU A N 1
ATOM 8256 C CA . GLU A 1 1053 ? 0.966 20.110 17.039 1.00 85.88 1053 GLU A CA 1
ATOM 8257 C C . GLU A 1 1053 ? 1.654 20.407 15.702 1.00 85.88 1053 GLU A C 1
ATOM 8259 O O . GLU A 1 1053 ? 1.172 19.963 14.670 1.00 85.88 1053 GLU A O 1
ATOM 8264 N N . GLU A 1 1054 ? 2.805 21.088 15.707 1.00 88.38 1054 GLU A N 1
ATOM 8265 C CA . GLU A 1 1054 ? 3.555 21.385 14.479 1.00 88.38 1054 GLU A CA 1
ATOM 8266 C C . GLU A 1 1054 ? 4.174 20.130 13.860 1.00 88.38 1054 GLU A C 1
ATOM 8268 O O . GLU A 1 1054 ? 4.133 19.962 12.645 1.00 88.38 1054 GLU A O 1
ATOM 8273 N N . ILE A 1 1055 ? 4.736 19.242 14.689 1.00 90.38 1055 ILE A N 1
ATOM 8274 C CA . ILE A 1 1055 ? 5.293 17.970 14.213 1.00 90.38 1055 ILE A CA 1
ATOM 8275 C C . ILE A 1 1055 ? 4.169 17.107 13.635 1.00 90.38 1055 ILE A C 1
ATOM 8277 O O . ILE A 1 1055 ? 4.301 16.586 12.533 1.00 90.38 1055 ILE A O 1
ATOM 8281 N N . CYS A 1 1056 ? 3.054 16.972 14.355 1.00 87.00 1056 CYS A N 1
ATOM 8282 C CA . CYS A 1 1056 ? 1.901 16.220 13.876 1.00 87.00 1056 CYS A CA 1
ATOM 8283 C C . CYS A 1 1056 ? 1.308 16.838 12.600 1.00 87.00 1056 CYS A C 1
ATOM 8285 O O . CYS A 1 1056 ? 0.900 16.090 11.721 1.00 87.00 1056 CYS A O 1
ATOM 8287 N N . ALA A 1 1057 ? 1.292 18.168 12.467 1.00 85.06 1057 ALA A N 1
ATOM 8288 C CA . ALA A 1 1057 ? 0.806 18.847 11.267 1.00 85.06 1057 ALA A CA 1
ATOM 8289 C C . ALA A 1 1057 ? 1.683 18.563 10.037 1.00 85.06 1057 ALA A C 1
ATOM 8291 O O . ALA A 1 1057 ? 1.136 18.214 8.997 1.00 85.06 1057 ALA A O 1
ATOM 8292 N N . ASP A 1 1058 ? 3.014 18.631 10.161 1.00 88.56 1058 ASP A N 1
ATOM 8293 C CA . ASP A 1 1058 ? 3.937 18.271 9.067 1.00 88.56 1058 ASP A CA 1
ATOM 8294 C C . ASP A 1 1058 ? 3.727 16.830 8.597 1.00 88.56 1058 ASP A C 1
ATOM 8296 O O . ASP A 1 1058 ? 3.720 16.527 7.407 1.00 88.56 1058 ASP A O 1
ATOM 8300 N N . LEU A 1 1059 ? 3.573 15.934 9.567 1.00 88.50 1059 LEU A N 1
ATOM 8301 C CA . LEU A 1 1059 ? 3.327 14.521 9.352 1.00 88.50 1059 LEU A CA 1
ATOM 8302 C C . LEU A 1 1059 ? 1.980 14.302 8.644 1.00 88.50 1059 LEU A C 1
ATOM 8304 O O . LEU A 1 1059 ? 1.915 13.641 7.613 1.00 88.50 1059 LEU A O 1
ATOM 8308 N N . MET A 1 1060 ? 0.909 14.948 9.089 1.00 82.25 1060 MET A N 1
ATOM 8309 C CA . MET A 1 1060 ? -0.378 14.873 8.389 1.00 82.25 1060 MET A CA 1
ATOM 8310 C C . MET A 1 1060 ? -0.343 15.485 6.982 1.00 82.25 1060 MET A C 1
ATOM 8312 O O . MET A 1 1060 ? -1.036 14.992 6.093 1.00 82.25 1060 MET A O 1
ATOM 8316 N N . GLU A 1 1061 ? 0.440 16.544 6.769 1.00 81.69 1061 GLU A N 1
ATOM 8317 C CA . GLU A 1 1061 ? 0.613 17.171 5.455 1.00 81.69 1061 GLU A CA 1
ATOM 8318 C C . GLU A 1 1061 ? 1.310 16.210 4.480 1.00 81.69 1061 GLU A C 1
ATOM 8320 O O . GLU A 1 1061 ? 0.830 16.016 3.363 1.00 81.69 1061 GLU A O 1
ATOM 8325 N N . ILE A 1 1062 ? 2.383 15.539 4.918 1.00 85.38 1062 ILE A N 1
ATOM 8326 C CA . ILE A 1 1062 ? 3.095 14.533 4.112 1.00 85.38 1062 ILE A CA 1
ATOM 8327 C C . ILE A 1 1062 ? 2.175 13.365 3.753 1.00 85.38 1062 ILE A C 1
ATOM 8329 O O . ILE A 1 1062 ? 2.160 12.932 2.603 1.00 85.38 1062 ILE A O 1
ATOM 8333 N N . GLU A 1 1063 ? 1.400 12.862 4.714 1.00 80.88 1063 GLU A N 1
ATOM 8334 C CA . GLU A 1 1063 ? 0.433 11.791 4.467 1.00 80.88 1063 GLU A CA 1
ATOM 8335 C C . GLU A 1 1063 ? -0.634 12.228 3.451 1.00 80.88 1063 GLU A C 1
ATOM 8337 O O . GLU A 1 1063 ? -0.927 11.491 2.510 1.00 80.88 1063 GLU A O 1
ATOM 8342 N N . HIS A 1 1064 ? -1.189 13.435 3.593 1.00 76.31 1064 HIS A N 1
ATOM 8343 C CA . HIS A 1 1064 ? -2.199 13.952 2.668 1.00 76.31 1064 HIS A CA 1
ATOM 8344 C C . HIS A 1 1064 ? -1.672 14.034 1.232 1.00 76.31 1064 HIS A C 1
ATOM 8346 O O . HIS A 1 1064 ? -2.340 13.573 0.312 1.00 76.31 1064 HIS A O 1
ATOM 8352 N N . VAL A 1 1065 ? -0.455 14.553 1.064 1.00 76.69 1065 VAL A N 1
ATOM 8353 C CA . VAL A 1 1065 ? 0.205 14.693 -0.241 1.00 76.69 1065 VAL A CA 1
ATOM 8354 C C . VAL A 1 1065 ? 0.598 13.336 -0.843 1.00 76.69 1065 VAL A C 1
ATOM 8356 O O . VAL A 1 1065 ? 0.604 13.173 -2.063 1.00 76.69 1065 VAL A O 1
ATOM 8359 N N . ALA A 1 1066 ? 0.927 12.347 -0.008 1.00 74.00 1066 ALA A N 1
ATOM 8360 C CA . ALA A 1 1066 ? 1.303 11.008 -0.460 1.00 74.00 1066 ALA A CA 1
ATOM 8361 C C . ALA A 1 1066 ? 0.096 10.122 -0.831 1.00 74.00 1066 ALA A C 1
ATOM 8363 O O . ALA A 1 1066 ? 0.239 9.219 -1.655 1.00 74.00 1066 ALA A O 1
ATOM 8364 N N . HIS A 1 1067 ? -1.091 10.380 -0.272 1.00 67.44 1067 HIS A N 1
ATOM 8365 C CA . HIS A 1 1067 ? -2.342 9.671 -0.583 1.00 67.44 1067 HIS A CA 1
ATOM 8366 C C . HIS A 1 1067 ? -3.023 10.203 -1.859 1.00 67.44 1067 HIS A C 1
ATOM 8368 O O . HIS A 1 1067 ? -4.196 10.567 -1.843 1.00 67.44 1067 HIS A O 1
ATOM 8374 N N . ALA A 1 1068 ? -2.275 10.252 -2.965 1.00 56.00 1068 ALA A N 1
ATOM 8375 C CA . ALA A 1 1068 ? -2.779 10.697 -4.268 1.00 56.00 1068 ALA A CA 1
ATOM 8376 C C . ALA A 1 1068 ? -3.621 9.637 -5.015 1.00 56.00 1068 ALA A C 1
ATOM 8378 O O . ALA A 1 1068 ? -4.292 9.990 -5.981 1.00 56.00 1068 ALA A O 1
ATOM 8379 N N . PHE A 1 1069 ? -3.569 8.367 -4.587 1.00 51.88 1069 PHE A N 1
ATOM 8380 C CA . PHE A 1 1069 ? -4.355 7.250 -5.137 1.00 51.88 1069 PHE A CA 1
ATOM 8381 C C . PHE A 1 1069 ? -5.598 6.975 -4.290 1.00 51.88 1069 PHE A C 1
ATOM 8383 O O . PHE A 1 1069 ? -5.495 7.143 -3.044 1.00 51.88 1069 PHE A O 1
#

Foldseek 3Di:
DAWDWADDLQAWTFIKGKDWDPDDDLDDPDPDDPDDDDDDDDDDDDDDDPDDDDDPPPSPPDTDMDIDTDDIHGFQFDFQAKAKFAFDDPVCVVDPPDPPCPPFARNIWMWTQGGFFQRTWIKIFDQFFAFFFPDWDFDPQWQAKEFAAAPVQADDPDPDDDDPPPGADGFTQWMWTFGLFFIWIWGFAPDTHTDDQFPDGGRFGWQDWYAEPVRQWIWTHGQFWIWIDRVRHTDDIGGDPPVFTWQDWEDDYQKIWTATPLQWIWIWGWDDDPDRIDIDTAPDGDDCPLHWQEKYKDKDFQPQFDQDPPDPDPVVPPPDDPDPPDDPDDDDDDDPDDDDDDPPCVPDDDDDDDDDDDDVVVVVVVVPPDPPPPSCVVSVDTDDIFMWMWTAGQQQKIFIAGPPNRDTQFIFGNVLLQDQKTDGPVLVDPDPPDDPDDDPVVVVVVVSPPDPPDGDPQQSGFNYKYWFQAEDSSNWIKIWTDGQFDIWIWTWDAACDGSTRIMTGTDDDPDFGFNADQDDPVLVPDDDDDSVPCPPDDPVVVSSVVSSSSSSSRDQWAWDCFALHFTFIWGFHQWIWTWTAYNVGDTAIHTHDPPWGFSYKYFGDYPSQHRWIWTATPSRMITTTHGPNQWDRPDNTTIHIGRPSFRWNYWYADHPVGKIKTKTKHWDFDQWAWDDPPPDTDIDGDDPDDVDRGGTWIWIKIFIAHSVVRDTQPPQIGTDDGQKAWQEWYWAWAQDPPDPVRTDTKIKTKIWRCRDPVDAIWIKIWIWDKAADDDDVPRPSNRIHTDTLDIGIGSAGFQEWYYEPRWIWTDGAQKIWTWHDDPSDTDTQEMDGHDGGFNYWDDDHQWIWTQDQWQGIWIWGQDPVNSYIDTQAGARHTFRFQDWDWFWFPPFIWIWTFGPQQKIWIWGQDLVDVVCVNRHYIDTQAMWRPRFGWRYKDKDQQGDDPVCPVVDPVGRHRGIWIWTRGSSSDIDIDGDGDPVLQVLLQLLLVLLQPLDQDVVNDRNVVNTFDDDPDDDPDDHNHRGHDPVSLSCLSSRGPVVVVVSCVSSVHDSVVSSVSVVVVVSRVSSD

Organism: NCBI:txid58253